Protein AF-0000000072155117 (afdb_homodimer)

Structure (mmCIF, N/CA/C/O backbone):
data_AF-0000000072155117-model_v1
#
loop_
_entity.id
_entity.type
_entity.pdbx_description
1 polymer 'UDP-glucuronosyltransferase 1-1'
#
loop_
_atom_site.group_PDB
_atom_site.id
_atom_site.type_symbol
_atom_site.label_atom_id
_atom_site.label_alt_id
_atom_site.label_comp_id
_atom_site.label_asym_id
_atom_site.label_entity_id
_atom_site.label_seq_id
_atom_site.pdbx_PDB_ins_code
_atom_site.Cartn_x
_atom_site.Cartn_y
_atom_site.Cartn_z
_atom_site.occupancy
_atom_site.B_iso_or_equiv
_atom_site.auth_seq_id
_atom_site.auth_comp_id
_atom_site.auth_asym_id
_atom_site.auth_atom_id
_atom_site.pdbx_PDB_model_num
ATOM 1 N N . GLU A 1 1 ? 2.938 -10.414 24.453 1 83.06 1 GLU A N 1
ATOM 2 C CA . GLU A 1 1 ? 1.614 -11.031 24.5 1 83.06 1 GLU A CA 1
ATOM 3 C C . GLU A 1 1 ? 1.554 -12.273 23.625 1 83.06 1 GLU A C 1
ATOM 5 O O . GLU A 1 1 ? 2.092 -12.281 22.516 1 83.06 1 GLU A O 1
ATOM 10 N N . LYS A 1 2 ? 1.127 -13.305 24.188 1 94.31 2 LYS A N 1
ATOM 11 C CA . LYS A 1 2 ? 0.98 -14.57 23.469 1 94.31 2 LYS A CA 1
ATOM 12 C C . LYS A 1 2 ? -0.444 -14.742 22.953 1 94.31 2 LYS A C 1
ATOM 14 O O . LYS A 1 2 ? -1.409 -14.562 23.688 1 94.31 2 LYS A O 1
ATOM 19 N N . PHE A 1 3 ? -0.538 -14.977 21.641 1 97.81 3 PHE A N 1
ATOM 20 C CA . PHE A 1 3 ? -1.847 -15.141 21.016 1 97.81 3 PHE A CA 1
ATOM 21 C C . PHE A 1 3 ? -2.061 -16.578 20.578 1 97.81 3 PHE A C 1
ATOM 23 O O . PHE A 1 3 ? -1.097 -17.328 20.375 1 97.81 3 PHE A O 1
ATOM 30 N N . ASP A 1 4 ? -3.311 -17 20.5 1 98.38 4 ASP A N 1
ATOM 31 C CA . ASP A 1 4 ? -3.725 -18.25 19.891 1 98.38 4 ASP A CA 1
ATOM 32 C C . ASP A 1 4 ? -4.238 -18.031 18.469 1 98.38 4 ASP A C 1
ATOM 34 O O . ASP A 1 4 ? -5.316 -17.469 18.266 1 98.38 4 ASP A O 1
ATOM 38 N N . PHE A 1 5 ? -3.479 -18.5 17.547 1 98.69 5 PHE A N 1
ATOM 39 C CA . PHE A 1 5 ? -3.857 -18.312 16.141 1 98.69 5 PHE A CA 1
ATOM 40 C C . PHE A 1 5 ? -4.461 -19.594 15.578 1 98.69 5 PHE A C 1
ATOM 42 O O . PHE A 1 5 ? -4.031 -20.703 15.93 1 98.69 5 PHE A O 1
ATOM 49 N N . LEU A 1 6 ? -5.418 -19.438 14.703 1 98.62 6 LEU A N 1
ATOM 50 C CA . LEU A 1 6 ? -6.047 -20.547 13.984 1 98.62 6 LEU A CA 1
ATOM 51 C C . LEU A 1 6 ? -5.836 -20.422 12.484 1 98.62 6 LEU A C 1
ATOM 53 O O . LEU A 1 6 ? -6.109 -19.359 11.906 1 98.62 6 LEU A O 1
ATOM 57 N N . ILE A 1 7 ? -5.324 -21.422 11.867 1 98.5 7 ILE A N 1
ATOM 58 C CA . ILE A 1 7 ? -5.188 -21.484 10.414 1 98.5 7 ILE A CA 1
ATOM 59 C C . ILE A 1 7 ? -6.188 -22.484 9.836 1 98.5 7 ILE A C 1
ATOM 61 O O . ILE A 1 7 ? -6.266 -23.625 10.289 1 98.5 7 ILE A O 1
ATOM 65 N N . VAL A 1 8 ? -6.961 -22.016 8.883 1 97.25 8 VAL A N 1
ATOM 66 C CA . VAL A 1 8 ? -7.984 -22.875 8.281 1 97.25 8 VAL A CA 1
ATOM 67 C C . VAL A 1 8 ? -7.781 -22.938 6.77 1 97.25 8 VAL A C 1
ATOM 69 O O . VAL A 1 8 ? -7.641 -21.906 6.109 1 97.25 8 VAL A O 1
ATOM 72 N N . GLY A 1 9 ? -7.758 -24.125 6.219 1 94.5 9 GLY A N 1
ATOM 73 C CA . GLY A 1 9 ? -7.668 -24.266 4.777 1 94.5 9 GLY A CA 1
ATOM 74 C C . GLY A 1 9 ? -7.84 -25.703 4.309 1 94.5 9 GLY A C 1
ATOM 75 O O . GLY A 1 9 ? -7.727 -26.625 5.102 1 94.5 9 GLY A O 1
ATOM 76 N N . VAL A 1 10 ? -8.172 -25.844 3.057 1 92.25 10 VAL A N 1
ATOM 77 C CA . VAL A 1 10 ? -8.242 -27.156 2.439 1 92.25 10 VAL A CA 1
ATOM 78 C C . VAL A 1 10 ? -6.836 -27.656 2.123 1 92.25 10 VAL A C 1
ATOM 80 O O . VAL A 1 10 ? -5.926 -26.859 1.891 1 92.25 10 VAL A O 1
ATOM 83 N N . PRO A 1 11 ? -6.633 -29 2.197 1 92.25 11 PRO A N 1
ATOM 84 C CA . PRO A 1 11 ? -5.281 -29.531 2.027 1 92.25 11 PRO A CA 1
ATOM 85 C C . PRO A 1 11 ? -4.816 -29.516 0.574 1 92.25 11 PRO A C 1
ATOM 87 O O . PRO A 1 11 ? -4.422 -30.562 0.036 1 92.25 11 PRO A O 1
ATOM 90 N N . LEU A 1 12 ? -4.883 -28.328 0.039 1 85.88 12 LEU A N 1
ATOM 91 C CA . LEU A 1 12 ? -4.352 -28.031 -1.286 1 85.88 12 LEU A CA 1
ATOM 92 C C . LEU A 1 12 ? -3.209 -27.031 -1.197 1 85.88 12 LEU A C 1
ATOM 94 O O . LEU A 1 12 ? -2.826 -26.609 -0.101 1 85.88 12 LEU A O 1
ATOM 98 N N . SER A 1 13 ? -2.637 -26.609 -2.297 1 82.19 13 SER A N 1
ATOM 99 C CA . SER A 1 13 ? -1.395 -25.844 -2.377 1 82.19 13 SER A CA 1
ATOM 100 C C . SER A 1 13 ? -1.511 -24.516 -1.636 1 82.19 13 SER A C 1
ATOM 102 O O . SER A 1 13 ? -0.559 -24.078 -0.987 1 82.19 13 SER A O 1
ATOM 104 N N . PRO A 1 14 ? -2.676 -23.906 -1.615 1 86.25 14 PRO A N 1
ATOM 105 C CA . PRO A 1 14 ? -2.75 -22.594 -0.945 1 86.25 14 PRO A CA 1
ATOM 106 C C . PRO A 1 14 ? -2.506 -22.688 0.559 1 86.25 14 PRO A C 1
ATOM 108 O O . PRO A 1 14 ? -2.121 -21.703 1.189 1 86.25 14 PRO A O 1
ATOM 111 N N . LEU A 1 15 ? -2.746 -23.859 1.092 1 91.88 15 LEU A N 1
ATOM 112 C CA . LEU A 1 15 ? -2.547 -24.062 2.523 1 91.88 15 LEU A CA 1
ATOM 113 C C . LEU A 1 15 ? -1.069 -23.953 2.887 1 91.88 15 LEU A C 1
ATOM 115 O O . LEU A 1 15 ? -0.726 -23.641 4.027 1 91.88 15 LEU A O 1
ATOM 119 N N . HIS A 1 16 ? -0.174 -24.219 1.925 1 89.94 16 HIS A N 1
ATOM 120 C CA . HIS A 1 16 ? 1.265 -24.203 2.16 1 89.94 16 HIS A CA 1
ATOM 121 C C . HIS A 1 16 ? 1.731 -22.859 2.705 1 89.94 16 HIS A C 1
ATOM 123 O O . HIS A 1 16 ? 2.471 -22.812 3.689 1 89.94 16 HIS A O 1
ATOM 129 N N . ASN A 1 17 ? 1.251 -21.828 2.104 1 92.38 17 ASN A N 1
ATOM 130 C CA . ASN A 1 17 ? 1.653 -20.484 2.494 1 92.38 17 ASN A CA 1
ATOM 131 C C . ASN A 1 17 ? 1.168 -20.141 3.898 1 92.38 17 ASN A C 1
ATOM 133 O O . ASN A 1 17 ? 1.906 -19.531 4.688 1 92.38 17 ASN A O 1
ATOM 137 N N . CYS A 1 18 ? -0.017 -20.547 4.176 1 95.94 18 CYS A N 1
ATOM 138 C CA . CYS A 1 18 ? -0.582 -20.266 5.492 1 95.94 18 CYS A CA 1
ATOM 139 C C . CYS A 1 18 ? 0.212 -20.969 6.586 1 95.94 18 CYS A C 1
ATOM 141 O O . CYS A 1 18 ? 0.451 -20.391 7.652 1 95.94 18 CYS A O 1
ATOM 143 N N . ILE A 1 19 ? 0.583 -22.188 6.297 1 95.44 19 ILE A N 1
ATOM 144 C CA . ILE A 1 19 ? 1.344 -22.969 7.266 1 95.44 19 ILE A CA 1
ATOM 145 C C . ILE A 1 19 ? 2.705 -22.312 7.5 1 95.44 19 ILE A C 1
ATOM 147 O O . ILE A 1 19 ? 3.164 -22.219 8.641 1 95.44 19 ILE A O 1
ATOM 151 N N . SER A 1 20 ? 3.322 -21.859 6.426 1 93.38 20 SER A N 1
ATOM 152 C CA . SER A 1 20 ? 4.609 -21.188 6.551 1 93.38 20 SER A CA 1
ATOM 153 C C . SER A 1 20 ? 4.496 -19.938 7.422 1 93.38 20 SER A C 1
ATOM 155 O O . SER A 1 20 ? 5.375 -19.672 8.242 1 93.38 20 SER A O 1
ATOM 157 N N . ILE A 1 21 ? 3.467 -19.188 7.277 1 96.31 21 ILE A N 1
ATOM 158 C CA . ILE A 1 21 ? 3.209 -18.016 8.117 1 96.31 21 ILE A CA 1
ATOM 159 C C . ILE A 1 21 ? 2.986 -18.453 9.562 1 96.31 21 ILE A C 1
ATOM 161 O O . ILE A 1 21 ? 3.504 -17.844 10.492 1 96.31 21 ILE A O 1
ATOM 165 N N . GLY A 1 22 ? 2.246 -19.578 9.703 1 97.5 22 GLY A N 1
ATOM 166 C CA . GLY A 1 22 ? 2.025 -20.125 11.031 1 97.5 22 GLY A CA 1
ATOM 167 C C . GLY A 1 22 ? 3.311 -20.516 11.742 1 97.5 22 GLY A C 1
ATOM 168 O O . GLY A 1 22 ? 3.438 -20.328 12.953 1 97.5 22 GLY A O 1
ATOM 169 N N . GLN A 1 23 ? 4.191 -21.094 10.969 1 95.88 23 GLN A N 1
ATOM 170 C CA . GLN A 1 23 ? 5.477 -21.453 11.562 1 95.88 23 GLN A CA 1
ATOM 171 C C . GLN A 1 23 ? 6.188 -20.234 12.133 1 95.88 23 GLN A C 1
ATOM 173 O O . GLN A 1 23 ? 6.762 -20.297 13.219 1 95.88 23 GLN A O 1
ATOM 178 N N . GLU A 1 24 ? 6.207 -19.125 11.352 1 96.12 24 GLU A N 1
ATOM 179 C CA . GLU A 1 24 ? 6.828 -17.891 11.836 1 96.12 24 GLU A CA 1
ATOM 180 C C . GLU A 1 24 ? 6.191 -17.438 13.141 1 96.12 24 GLU A C 1
ATOM 182 O O . GLU A 1 24 ? 6.895 -17.031 14.07 1 96.12 24 GLU A O 1
ATOM 187 N N . LEU A 1 25 ? 4.871 -17.484 13.234 1 97.94 25 LEU A N 1
ATOM 188 C CA . LEU A 1 25 ? 4.16 -17.109 14.453 1 97.94 25 LEU A CA 1
ATOM 189 C C . LEU A 1 25 ? 4.539 -18.016 15.609 1 97.94 25 LEU A C 1
ATOM 191 O O . LEU A 1 25 ? 4.75 -17.562 16.734 1 97.94 25 LEU A O 1
ATOM 195 N N . CYS A 1 26 ? 4.613 -19.312 15.297 1 98.06 26 CYS A N 1
ATOM 196 C CA . CYS A 1 26 ? 5.008 -20.312 16.297 1 98.06 26 CYS A CA 1
ATOM 197 C C . CYS A 1 26 ? 6.406 -20.016 16.828 1 98.06 26 CYS A C 1
ATOM 199 O O . CYS A 1 26 ? 6.633 -20.047 18.031 1 98.06 26 CYS A O 1
ATOM 201 N N . LEU A 1 27 ? 7.312 -19.703 15.969 1 97.06 27 LEU A N 1
ATOM 202 C CA . LEU A 1 27 ? 8.695 -19.406 16.344 1 97.06 27 LEU A CA 1
ATOM 203 C C . LEU A 1 27 ? 8.766 -18.172 17.219 1 97.06 27 LEU A C 1
ATOM 205 O O . LEU A 1 27 ? 9.68 -18.031 18.031 1 97.06 27 LEU A O 1
ATOM 209 N N . ARG A 1 28 ? 7.832 -17.328 17.094 1 97.44 28 ARG A N 1
ATOM 210 C CA . ARG A 1 28 ? 7.773 -16.109 17.891 1 97.44 28 ARG A CA 1
ATOM 211 C C . ARG A 1 28 ? 7.109 -16.359 19.234 1 97.44 28 ARG A C 1
ATOM 213 O O . ARG A 1 28 ? 6.934 -15.438 20.031 1 97.44 28 ARG A O 1
ATOM 220 N N . GLY A 1 29 ? 6.609 -17.547 19.422 1 97.81 29 GLY A N 1
ATOM 221 C CA . GLY A 1 29 ? 6.125 -17.922 20.75 1 97.81 29 GLY A CA 1
ATOM 222 C C . GLY A 1 29 ? 4.613 -18.016 20.812 1 97.81 29 GLY A C 1
ATOM 223 O O . GLY A 1 29 ? 4.059 -18.281 21.891 1 97.81 29 GLY A O 1
ATOM 224 N N . HIS A 1 30 ? 3.922 -17.891 19.719 1 98.44 30 HIS A N 1
ATOM 225 C CA . HIS A 1 30 ? 2.467 -17.969 19.703 1 98.44 30 HIS A CA 1
ATOM 226 C C . HIS A 1 30 ? 2 -19.422 19.578 1 98.44 30 HIS A C 1
ATOM 228 O O . HIS A 1 30 ? 2.773 -20.297 19.188 1 98.44 30 HIS A O 1
ATOM 234 N N . ASN A 1 31 ? 0.77 -19.641 20.031 1 98.12 31 ASN A N 1
ATOM 235 C CA . ASN A 1 31 ? 0.124 -20.922 19.781 1 98.12 31 ASN A CA 1
ATOM 236 C C . ASN A 1 31 ? -0.588 -20.953 18.438 1 98.12 31 ASN A C 1
ATOM 238 O O . ASN A 1 31 ? -1.383 -20.062 18.125 1 98.12 31 ASN A O 1
ATOM 242 N N . VAL A 1 32 ? -0.255 -21.922 17.641 1 98.62 32 VAL A N 1
ATOM 243 C CA . VAL A 1 32 ? -0.837 -21.984 16.297 1 98.62 32 VAL A CA 1
ATOM 244 C C . VAL A 1 32 ? -1.493 -23.344 16.078 1 98.62 32 VAL A C 1
ATOM 246 O O . VAL A 1 32 ? -0.862 -24.375 16.281 1 98.62 32 VAL A O 1
ATOM 249 N N . THR A 1 33 ? -2.754 -23.344 15.711 1 98.75 33 THR A N 1
ATOM 250 C CA . THR A 1 33 ? -3.492 -24.562 15.375 1 98.75 33 THR A CA 1
ATOM 251 C C . THR A 1 33 ? -3.971 -24.516 13.93 1 98.75 33 THR A C 1
ATOM 253 O O . THR A 1 33 ? -4.535 -23.516 13.477 1 98.75 33 THR A O 1
ATOM 256 N N . VAL A 1 34 ? -3.75 -25.641 13.203 1 98.62 34 VAL A N 1
ATOM 257 C CA . VAL A 1 34 ? -4.176 -25.734 11.812 1 98.62 34 VAL A CA 1
ATOM 258 C C . VAL A 1 34 ? -5.375 -26.672 11.703 1 98.62 34 VAL A C 1
ATOM 260 O O . VAL A 1 34 ? -5.359 -27.781 12.266 1 98.62 34 VAL A O 1
ATOM 263 N N . LEU A 1 35 ? -6.414 -26.219 11.07 1 97.94 35 LEU A N 1
ATOM 264 C CA . LEU A 1 35 ? -7.562 -27.047 10.727 1 97.94 35 LEU A CA 1
ATOM 265 C C . LEU A 1 35 ? -7.555 -27.406 9.242 1 97.94 35 LEU A C 1
ATOM 267 O O . LEU A 1 35 ? -7.523 -26.5 8.391 1 97.94 35 LEU A O 1
ATOM 271 N N . SER A 1 36 ? -7.57 -28.578 8.953 1 97.19 36 SER A N 1
ATOM 272 C CA . SER A 1 36 ? -7.656 -29.094 7.59 1 97.19 36 SER A CA 1
ATOM 273 C C . SER A 1 36 ? -8.211 -30.516 7.574 1 97.19 36 SER A C 1
ATOM 275 O O . SER A 1 36 ? -8.945 -30.906 8.477 1 97.19 36 SER A O 1
ATOM 277 N N . PHE A 1 37 ? -8.062 -31.219 6.484 1 95.94 37 PHE A N 1
ATOM 278 C CA . PHE A 1 37 ? -8.727 -32.5 6.352 1 95.94 37 PHE A CA 1
ATOM 279 C C . PHE A 1 37 ? -7.707 -33.656 6.367 1 95.94 37 PHE A C 1
ATOM 281 O O . PHE A 1 37 ? -6.66 -33.562 5.723 1 95.94 37 PHE A O 1
ATOM 288 N N . ALA A 1 38 ? -8.062 -34.688 7.129 1 96.06 38 ALA A N 1
ATOM 289 C CA . ALA A 1 38 ? -7.465 -36 7.062 1 96.06 38 ALA A CA 1
ATOM 290 C C . ALA A 1 38 ? -5.965 -35.938 7.32 1 96.06 38 ALA A C 1
ATOM 292 O O . ALA A 1 38 ? -5.465 -34.969 7.91 1 96.06 38 ALA A O 1
ATOM 293 N N . GLU A 1 39 ? -5.27 -37.031 6.969 1 95.75 39 GLU A N 1
ATOM 294 C CA . GLU A 1 39 ? -3.83 -37.156 7.172 1 95.75 39 GLU A CA 1
ATOM 295 C C . GLU A 1 39 ? -3.051 -36.281 6.191 1 95.75 39 GLU A C 1
ATOM 297 O O . GLU A 1 39 ? -1.944 -35.844 6.5 1 95.75 39 GLU A O 1
ATOM 302 N N . ARG A 1 40 ? -3.652 -35.969 5.148 1 93.94 40 ARG A N 1
ATOM 303 C CA . ARG A 1 40 ? -3.01 -35.125 4.16 1 93.94 40 ARG A CA 1
ATOM 304 C C . ARG A 1 40 ? -2.697 -33.75 4.75 1 93.94 40 ARG A C 1
ATOM 306 O O . ARG A 1 40 ? -1.607 -33.219 4.547 1 93.94 40 ARG A O 1
ATOM 313 N N . GLY A 1 41 ? -3.676 -33.219 5.461 1 95.62 41 GLY A N 1
ATOM 314 C CA . GLY A 1 41 ? -3.438 -31.953 6.129 1 95.62 41 GLY A CA 1
ATOM 315 C C . GLY A 1 41 ? -2.307 -32 7.137 1 95.62 41 GLY A C 1
ATOM 316 O O . GLY A 1 41 ? -1.457 -31.125 7.18 1 95.62 41 GLY A O 1
ATOM 317 N N . ARG A 1 42 ? -2.277 -33.062 7.852 1 96.94 42 ARG A N 1
ATOM 318 C CA . ARG A 1 42 ? -1.241 -33.25 8.859 1 96.94 42 ARG A CA 1
ATOM 319 C C . ARG A 1 42 ? 0.14 -33.312 8.219 1 96.94 42 ARG A C 1
ATOM 321 O O . ARG A 1 42 ? 1.095 -32.719 8.711 1 96.94 42 ARG A O 1
ATOM 328 N N . GLN A 1 43 ? 0.204 -34 7.207 1 93.88 43 GLN A N 1
ATOM 329 C CA . GLN A 1 43 ? 1.471 -34.188 6.5 1 93.88 43 GLN A CA 1
ATOM 330 C C . GLN A 1 43 ? 1.972 -32.844 5.953 1 93.88 43 GLN A C 1
ATOM 332 O O . GLN A 1 43 ? 3.17 -32.562 6.008 1 93.88 43 GLN A O 1
ATOM 337 N N . LYS A 1 44 ? 1.103 -32.094 5.445 1 92.31 44 LYS A N 1
ATOM 338 C CA . LYS A 1 44 ? 1.48 -30.781 4.918 1 92.31 44 LYS A CA 1
ATOM 339 C C . LYS A 1 44 ? 1.984 -29.859 6.031 1 92.31 44 LYS A C 1
ATOM 341 O O . LYS A 1 44 ? 2.949 -29.125 5.84 1 92.31 44 LYS A O 1
ATOM 346 N N . VAL A 1 45 ? 1.323 -29.922 7.16 1 96 45 VAL A N 1
ATOM 347 C CA . VAL A 1 45 ? 1.758 -29.109 8.297 1 96 45 VAL A CA 1
ATOM 348 C C . VAL A 1 45 ? 3.182 -29.5 8.688 1 96 45 VAL A C 1
ATOM 350 O O . VAL A 1 45 ? 4.035 -28.625 8.891 1 96 45 VAL A O 1
ATOM 353 N N . ALA A 1 46 ? 3.432 -30.781 8.719 1 93.44 46 ALA A N 1
ATOM 354 C CA . ALA A 1 46 ? 4.766 -31.25 9.078 1 93.44 46 ALA A CA 1
ATOM 355 C C . ALA A 1 46 ? 5.793 -30.828 8.031 1 93.44 46 ALA A C 1
ATOM 357 O O . ALA A 1 46 ? 6.922 -30.469 8.375 1 93.44 46 ALA A O 1
ATOM 358 N N . LYS A 1 47 ? 5.387 -30.812 6.844 1 85.88 47 LYS A N 1
ATOM 359 C CA . LYS A 1 47 ? 6.293 -30.531 5.734 1 85.88 47 LYS A CA 1
ATOM 360 C C . LYS A 1 47 ? 6.629 -29.047 5.668 1 85.88 47 LYS A C 1
ATOM 362 O O . LYS A 1 47 ? 7.781 -28.672 5.426 1 85.88 47 LYS A O 1
ATOM 367 N N . TYR A 1 48 ? 5.691 -28.203 5.852 1 88.81 48 TYR A N 1
ATOM 368 C CA . TYR A 1 48 ? 5.879 -26.781 5.586 1 88.81 48 TYR A CA 1
ATOM 369 C C . TYR A 1 48 ? 6.141 -26.016 6.875 1 88.81 48 TYR A C 1
ATOM 371 O O . TYR A 1 48 ? 6.402 -24.812 6.844 1 88.81 48 TYR A O 1
ATOM 379 N N . ALA A 1 49 ? 6.07 -26.672 8.008 1 92.25 49 ALA A N 1
ATOM 380 C CA . ALA A 1 49 ? 6.477 -26.078 9.281 1 92.25 49 ALA A CA 1
ATOM 381 C C . ALA A 1 49 ? 7.406 -27.016 10.047 1 92.25 49 ALA A C 1
ATOM 383 O O . ALA A 1 49 ? 7.113 -27.406 11.18 1 92.25 49 ALA A O 1
ATOM 384 N N . PRO A 1 50 ? 8.547 -27.266 9.492 1 88.75 50 PRO A N 1
ATOM 385 C CA . PRO A 1 50 ? 9.453 -28.234 10.117 1 88.75 50 PRO A CA 1
ATOM 386 C C . PRO A 1 50 ? 10.164 -27.656 11.336 1 88.75 50 PRO A C 1
ATOM 388 O O . PRO A 1 50 ? 10.68 -28.422 12.164 1 88.75 50 PRO A O 1
ATOM 391 N N . LYS A 1 51 ? 10.227 -26.391 11.5 1 91.69 51 LYS A N 1
ATOM 392 C CA . LYS A 1 51 ? 11.062 -25.766 12.531 1 91.69 51 LYS A CA 1
ATOM 393 C C . LYS A 1 51 ? 10.281 -25.562 13.82 1 91.69 51 LYS A C 1
ATOM 395 O O . LYS A 1 51 ? 10.867 -25.281 14.867 1 91.69 51 LYS A O 1
ATOM 400 N N . CYS A 1 52 ? 9.008 -25.594 13.695 1 95 52 CYS A N 1
ATOM 401 C CA . CYS A 1 52 ? 8.141 -25.406 14.852 1 95 52 CYS A CA 1
ATOM 402 C C . CYS A 1 52 ? 6.883 -26.266 14.727 1 95 52 CYS A C 1
ATOM 404 O O . CYS A 1 52 ? 6.129 -26.125 13.766 1 95 52 CYS A O 1
ATOM 406 N N . LYS A 1 53 ? 6.664 -27.109 15.633 1 96 53 LYS A N 1
ATOM 407 C CA . LYS A 1 53 ? 5.52 -28.016 15.578 1 96 53 LYS A CA 1
ATOM 408 C C . LYS A 1 53 ? 4.211 -27.266 15.82 1 96 53 LYS A C 1
ATOM 410 O O . LYS A 1 53 ? 3.969 -26.766 16.922 1 96 53 LYS A O 1
ATOM 415 N N . LEU A 1 54 ? 3.367 -27.234 14.836 1 98 54 LEU A N 1
ATOM 416 C CA . LEU A 1 54 ? 2.049 -26.625 14.961 1 98 54 LEU A CA 1
ATOM 417 C C . LEU A 1 54 ? 1.017 -27.656 15.422 1 98 54 LEU A C 1
ATOM 419 O O . LEU A 1 54 ? 1.148 -28.844 15.133 1 98 54 LEU A O 1
ATOM 423 N N . ASN A 1 55 ? 0.051 -27.172 16.188 1 98.19 55 ASN A N 1
ATOM 424 C CA . ASN A 1 55 ? -1.086 -28.047 16.469 1 98.19 55 ASN A CA 1
ATOM 425 C C . ASN A 1 55 ? -1.915 -28.312 15.227 1 98.19 55 ASN A C 1
ATOM 427 O O . ASN A 1 55 ? -2.01 -27.469 14.336 1 98.19 55 ASN A O 1
ATOM 431 N N . TYR A 1 56 ? -2.469 -29.562 15.18 1 98.38 56 TYR A N 1
ATOM 432 C CA . TYR A 1 56 ? -3.287 -29.938 14.031 1 98.38 56 TYR A CA 1
ATOM 433 C C . TYR A 1 56 ? -4.57 -30.625 14.477 1 98.38 56 TYR A C 1
ATOM 435 O O . TYR A 1 56 ? -4.539 -31.516 15.336 1 98.38 56 TYR A O 1
ATOM 443 N N . ILE A 1 57 ? -5.676 -30.219 13.961 1 98.06 57 ILE A N 1
ATOM 444 C CA . ILE A 1 57 ? -6.965 -30.859 14.172 1 98.06 57 ILE A CA 1
ATOM 445 C C . ILE A 1 57 ? -7.586 -31.234 12.82 1 98.06 57 ILE A C 1
ATOM 447 O O . ILE A 1 57 ? -7.805 -30.375 11.977 1 98.06 57 ILE A O 1
ATOM 451 N N . SER A 1 58 ? -7.863 -32.469 12.641 1 97.56 58 SER A N 1
ATOM 452 C CA . SER A 1 58 ? -8.492 -32.938 11.414 1 97.56 58 SER A CA 1
ATOM 453 C C . SER A 1 58 ? -9.992 -32.656 11.422 1 97.56 58 SER A C 1
ATOM 455 O O . SER A 1 58 ? -10.664 -32.875 12.43 1 97.56 58 SER A O 1
ATOM 457 N N . LEU A 1 59 ? -10.477 -32.219 10.344 1 95.94 59 LEU A N 1
ATOM 458 C CA . LEU A 1 59 ? -11.906 -31.953 10.203 1 95.94 59 LEU A CA 1
ATOM 459 C C . LEU A 1 59 ? -12.641 -33.188 9.664 1 95.94 59 LEU A C 1
ATOM 461 O O . LEU A 1 59 ? -13.844 -33.094 9.391 1 95.94 59 LEU A O 1
ATOM 465 N N . GLY A 1 60 ? -11.938 -34.219 9.484 1 94.31 60 GLY A N 1
ATOM 466 C CA . GLY A 1 60 ? -12.531 -35.438 8.969 1 94.31 60 GLY A CA 1
ATOM 467 C C . GLY A 1 60 ? -11.805 -36 7.754 1 94.31 60 GLY A C 1
ATOM 468 O O . GLY A 1 60 ? -10.672 -35.594 7.465 1 94.31 60 GLY A O 1
ATOM 469 N N . GLU A 1 61 ? -12.492 -36.906 7.043 1 93.75 61 GLU A N 1
ATOM 470 C CA . GLU A 1 61 ? -11.922 -37.5 5.848 1 93.75 61 GLU A CA 1
ATOM 471 C C . GLU A 1 61 ? -11.883 -36.531 4.684 1 93.75 61 GLU A C 1
ATOM 473 O O . GLU A 1 61 ? -12.562 -35.5 4.711 1 93.75 61 GLU A O 1
ATOM 478 N N . LEU A 1 62 ? -11.102 -36.875 3.715 1 93.5 62 LEU A N 1
ATOM 479 C CA . LEU A 1 62 ? -11.062 -36.062 2.512 1 93.5 62 LEU A CA 1
ATOM 480 C C . LEU A 1 62 ? -12.414 -36.062 1.809 1 93.5 62 LEU A C 1
ATOM 482 O O . LEU A 1 62 ? -12.961 -37.125 1.508 1 93.5 62 LEU A O 1
ATOM 486 N N . PRO A 1 63 ? -12.906 -34.938 1.619 1 89.81 63 PRO A N 1
ATOM 487 C CA . PRO A 1 63 ? -14.188 -34.906 0.905 1 89.81 63 PRO A CA 1
ATOM 488 C C . PRO A 1 63 ? -14.094 -35.5 -0.495 1 89.81 63 PRO A C 1
ATOM 490 O O . PRO A 1 63 ? -15.094 -36 -1.018 1 89.81 63 PRO A O 1
ATOM 493 N N . VAL A 1 64 ? -12.977 -35.312 -1.08 1 88.81 64 VAL A N 1
ATOM 494 C CA . VAL A 1 64 ? -12.703 -35.906 -2.383 1 88.81 64 VAL A CA 1
ATOM 495 C C . VAL A 1 64 ? -11.461 -36.781 -2.293 1 88.81 64 VAL A C 1
ATOM 497 O O . VAL A 1 64 ? -10.375 -36.312 -1.935 1 88.81 64 VAL A O 1
ATOM 500 N N . SER A 1 65 ? -11.648 -38 -2.66 1 87.12 65 SER A N 1
ATOM 501 C CA . SER A 1 65 ? -10.523 -38.938 -2.576 1 87.12 65 SER A CA 1
ATOM 502 C C . SER A 1 65 ? -9.438 -38.562 -3.586 1 87.12 65 SER A C 1
ATOM 504 O O . SER A 1 65 ? -9.695 -37.875 -4.57 1 87.12 65 SER A O 1
ATOM 506 N N . ASP A 1 66 ? -8.25 -39.062 -3.334 1 83.19 66 ASP A N 1
ATOM 507 C CA . ASP A 1 66 ? -7.125 -38.812 -4.234 1 83.19 66 ASP A CA 1
ATOM 508 C C . ASP A 1 66 ? -7.426 -39.344 -5.641 1 83.19 66 ASP A C 1
ATOM 510 O O . ASP A 1 66 ? -7.152 -38.656 -6.629 1 83.19 66 ASP A O 1
ATOM 514 N N . ASP A 1 67 ? -8.008 -40.5 -5.664 1 82.94 67 ASP A N 1
ATOM 515 C CA . ASP A 1 67 ? -8.344 -41.094 -6.953 1 82.94 67 ASP A CA 1
ATOM 516 C C . ASP A 1 67 ? -9.375 -40.281 -7.703 1 82.94 67 ASP A C 1
ATOM 518 O O . ASP A 1 67 ? -9.242 -40.062 -8.906 1 82.94 67 ASP A O 1
ATOM 522 N N . LYS A 1 68 ? -10.344 -39.906 -6.988 1 85.69 68 LYS A N 1
ATOM 523 C CA . LYS A 1 68 ? -11.383 -39.094 -7.613 1 85.69 68 LYS A CA 1
ATOM 524 C C . LYS A 1 68 ? -10.836 -37.719 -8.055 1 85.69 68 LYS A C 1
ATOM 526 O O . LYS A 1 68 ? -11.219 -37.219 -9.102 1 85.69 68 LYS A O 1
ATOM 531 N N . GLU A 1 69 ? -10.008 -37.156 -7.199 1 83.25 69 GLU A N 1
ATOM 532 C CA . GLU A 1 69 ? -9.367 -35.906 -7.574 1 83.25 69 GLU A CA 1
ATOM 533 C C . GLU A 1 69 ? -8.594 -36.031 -8.875 1 83.25 69 GLU A C 1
ATOM 535 O O . GLU A 1 69 ? -8.672 -35.156 -9.75 1 83.25 69 GLU A O 1
ATOM 540 N N . ASP A 1 70 ? -7.93 -37.094 -8.992 1 78 70 ASP A N 1
ATOM 541 C CA . ASP A 1 70 ? -7.164 -37.375 -10.203 1 78 70 ASP A CA 1
ATOM 542 C C . ASP A 1 70 ? -8.086 -37.5 -11.414 1 78 70 ASP A C 1
ATOM 544 O O . ASP A 1 70 ? -7.766 -37 -12.5 1 78 70 ASP A O 1
ATOM 548 N N . GLU A 1 71 ? -9.172 -38.156 -11.203 1 81.31 71 GLU A N 1
ATOM 549 C CA . GLU A 1 71 ? -10.148 -38.344 -12.273 1 81.31 71 GLU A CA 1
ATOM 550 C C . GLU A 1 71 ? -10.742 -37 -12.695 1 81.31 71 GLU A C 1
ATOM 552 O O . GLU A 1 71 ? -10.906 -36.719 -13.891 1 81.31 71 GLU A O 1
ATOM 557 N N . LEU A 1 72 ? -11.008 -36.25 -11.719 1 80.31 72 LEU A N 1
ATOM 558 C CA . LEU A 1 72 ? -11.617 -34.938 -11.984 1 80.31 72 LEU A CA 1
ATOM 559 C C . LEU A 1 72 ? -10.656 -34.031 -12.742 1 80.31 72 LEU A C 1
ATOM 561 O O . LEU A 1 72 ? -11.055 -33.344 -13.68 1 80.31 72 LEU A O 1
ATOM 565 N N . VAL A 1 73 ? -9.43 -34.094 -12.391 1 75.56 73 VAL A N 1
ATOM 566 C CA . VAL A 1 73 ? -8.43 -33.25 -13.047 1 75.56 73 VAL A CA 1
ATOM 567 C C . VAL A 1 73 ? -8.258 -33.719 -14.492 1 75.56 73 VAL A C 1
ATOM 569 O O . VAL A 1 73 ? -8.164 -32.875 -15.406 1 75.56 73 VAL A O 1
ATOM 572 N N . ARG A 1 74 ? -8.305 -34.969 -14.711 1 75.31 74 ARG A N 1
ATOM 573 C CA . ARG A 1 74 ? -8.195 -35.531 -16.062 1 75.31 74 ARG A CA 1
ATOM 574 C C . ARG A 1 74 ? -9.367 -35.062 -16.922 1 75.31 74 ARG A C 1
ATOM 576 O O . ARG A 1 74 ? -9.188 -34.719 -18.094 1 75.31 74 ARG A O 1
ATOM 583 N N . HIS A 1 75 ? -10.445 -35.125 -16.297 1 77.56 75 HIS A N 1
ATOM 584 C CA . HIS A 1 75 ? -11.648 -34.719 -17.031 1 77.56 75 HIS A CA 1
ATOM 585 C C . HIS A 1 75 ? -11.617 -33.219 -17.359 1 77.56 75 HIS A C 1
ATOM 587 O O . HIS A 1 75 ? -12.016 -32.812 -18.453 1 77.56 75 HIS A O 1
ATOM 593 N N . MET A 1 76 ? -11.148 -32.469 -16.453 1 74.25 76 MET A N 1
ATOM 594 C CA . MET A 1 76 ? -11.078 -31 -16.625 1 74.25 76 MET A CA 1
ATOM 595 C C . MET A 1 76 ? -10.164 -30.641 -17.781 1 74.25 76 MET A C 1
ATOM 597 O O . MET A 1 76 ? -10.469 -29.734 -18.562 1 74.25 76 MET A O 1
ATOM 601 N N . LEU A 1 77 ? -9.148 -31.422 -18 1 71.19 77 LEU A N 1
ATOM 602 C CA . LEU A 1 77 ? -8.117 -31.109 -18.984 1 71.19 77 LEU A CA 1
ATOM 603 C C . LEU A 1 77 ? -8.547 -31.531 -20.375 1 71.19 77 LEU A C 1
ATOM 605 O O . LEU A 1 77 ? -7.855 -31.25 -21.359 1 71.19 77 LEU A O 1
ATOM 609 N N . THR A 1 78 ? -9.766 -32.156 -20.406 1 70.75 78 THR A N 1
ATOM 610 C CA . THR A 1 78 ? -10.281 -32.531 -21.719 1 70.75 78 THR A CA 1
ATOM 611 C C . THR A 1 78 ? -10.938 -31.344 -22.406 1 70.75 78 THR A C 1
ATOM 613 O O . THR A 1 78 ? -11.156 -31.359 -23.609 1 70.75 78 THR A O 1
ATOM 616 N N . SER A 1 79 ? -11.281 -30.359 -21.594 1 70 79 SER A N 1
ATOM 617 C CA . SER A 1 79 ? -11.891 -29.141 -22.141 1 70 79 SER A CA 1
ATOM 618 C C . SER A 1 79 ? -10.852 -28.031 -22.312 1 70 79 SER A C 1
ATOM 620 O O . SER A 1 79 ? -9.922 -27.922 -21.516 1 70 79 SER A O 1
ATOM 622 N N . ASN A 1 80 ? -11.07 -27.266 -23.438 1 66.06 80 ASN A N 1
ATOM 623 C CA . ASN A 1 80 ? -10.18 -26.125 -23.641 1 66.06 80 ASN A CA 1
ATOM 624 C C . ASN A 1 80 ? -10.812 -24.828 -23.188 1 66.06 80 ASN A C 1
ATOM 626 O O . ASN A 1 80 ? -10.211 -23.75 -23.312 1 66.06 80 ASN A O 1
ATOM 630 N N . SER A 1 81 ? -11.977 -24.938 -22.719 1 71.44 81 SER A N 1
ATOM 631 C CA . SER A 1 81 ? -12.648 -23.734 -22.25 1 71.44 81 SER A CA 1
ATOM 632 C C . SER A 1 81 ? -12.359 -23.5 -20.766 1 71.44 81 SER A C 1
ATOM 634 O O . SER A 1 81 ? -12.758 -24.297 -19.922 1 71.44 81 SER A O 1
ATOM 636 N N . THR A 1 82 ? -11.758 -22.406 -20.5 1 71.19 82 THR A N 1
ATOM 637 C CA . THR A 1 82 ? -11.391 -22.047 -19.125 1 71.19 82 THR A CA 1
ATOM 638 C C . THR A 1 82 ? -12.641 -21.891 -18.266 1 71.19 82 THR A C 1
ATOM 640 O O . THR A 1 82 ? -12.656 -22.328 -17.109 1 71.19 82 THR A O 1
ATOM 643 N N . LEU A 1 83 ? -13.656 -21.375 -18.859 1 71.88 83 LEU A N 1
ATOM 644 C CA . LEU A 1 83 ? -14.883 -21.141 -18.094 1 71.88 83 LEU A CA 1
ATOM 645 C C . LEU A 1 83 ? -15.523 -22.469 -17.688 1 71.88 83 LEU A C 1
ATOM 647 O O . LEU A 1 83 ? -15.984 -22.609 -16.562 1 71.88 83 LEU A O 1
ATOM 651 N N . LEU A 1 84 ? -15.484 -23.375 -18.594 1 75 84 LEU A N 1
ATOM 652 C CA . LEU A 1 84 ? -16.047 -24.688 -18.312 1 75 84 LEU A CA 1
ATOM 653 C C . LEU A 1 84 ? -15.18 -25.438 -17.312 1 75 84 LEU A C 1
ATOM 655 O O . LEU A 1 84 ? -15.703 -26.125 -16.422 1 75 84 LEU A O 1
ATOM 659 N N . GLN A 1 85 ? -13.93 -25.25 -17.438 1 76.19 85 GLN A N 1
ATOM 660 C CA . GLN A 1 85 ? -13 -25.891 -16.516 1 76.19 85 GLN A CA 1
ATOM 661 C C . GLN A 1 85 ? -13.203 -25.359 -15.094 1 76.19 85 GLN A C 1
ATOM 663 O O . GLN A 1 85 ? -13.273 -26.156 -14.141 1 76.19 85 GLN A O 1
ATOM 668 N N . ILE A 1 86 ? -13.344 -24.141 -14.992 1 74.19 86 ILE A N 1
ATOM 669 C CA . ILE A 1 86 ? -13.508 -23.516 -13.688 1 74.19 86 ILE A CA 1
ATOM 670 C C . ILE A 1 86 ? -14.828 -23.953 -13.062 1 74.19 86 ILE A C 1
ATOM 672 O O . ILE A 1 86 ? -14.875 -24.312 -11.883 1 74.19 86 ILE A O 1
ATOM 676 N N . SER A 1 87 ? -15.875 -23.906 -13.875 1 75.31 87 SER A N 1
ATOM 677 C CA . SER A 1 87 ? -17.188 -24.328 -13.391 1 75.31 87 SER A CA 1
ATOM 678 C C . SER A 1 87 ? -17.156 -25.797 -12.945 1 75.31 87 SER A C 1
ATOM 680 O O . SER A 1 87 ? -17.734 -26.141 -11.906 1 75.31 87 SER A O 1
ATOM 682 N N . PHE A 1 88 ? -16.5 -26.594 -13.727 1 77.94 88 PHE A N 1
ATOM 683 C CA . PHE A 1 88 ? -16.406 -28.016 -13.422 1 77.94 88 PHE A CA 1
ATOM 684 C C . PHE A 1 88 ? -15.625 -28.234 -12.125 1 77.94 88 PHE A C 1
ATOM 686 O O . PHE A 1 88 ? -16.062 -29 -11.258 1 77.94 88 PHE A O 1
ATOM 693 N N . MET A 1 89 ? -14.523 -27.594 -11.977 1 77 89 MET A N 1
ATOM 694 C CA . MET A 1 89 ? -13.703 -27.703 -10.766 1 77 89 MET A CA 1
ATOM 695 C C . MET A 1 89 ? -14.453 -27.188 -9.547 1 77 89 MET A C 1
ATOM 697 O O . MET A 1 89 ? -14.414 -27.797 -8.477 1 77 89 MET A O 1
ATOM 701 N N . ALA A 1 90 ? -15.055 -26.047 -9.734 1 76.25 90 ALA A N 1
ATOM 702 C CA . ALA A 1 90 ? -15.812 -25.438 -8.641 1 76.25 90 ALA A CA 1
ATOM 703 C C . ALA A 1 90 ? -16.906 -26.391 -8.148 1 76.25 90 ALA A C 1
ATOM 705 O O . ALA A 1 90 ? -17.047 -26.594 -6.938 1 76.25 90 ALA A O 1
ATOM 706 N N . GLN A 1 91 ? -17.531 -27 -9.055 1 78.19 91 GLN A N 1
ATOM 707 C CA . GLN A 1 91 ? -18.688 -27.844 -8.727 1 78.19 91 GLN A CA 1
ATOM 708 C C . GLN A 1 91 ? -18.234 -29.188 -8.164 1 78.19 91 GLN A C 1
ATOM 710 O O . GLN A 1 91 ? -18.828 -29.688 -7.203 1 78.19 91 GLN A O 1
ATOM 715 N N . ASN A 1 92 ? -17.188 -29.688 -8.727 1 81.69 92 ASN A N 1
ATOM 716 C CA . ASN A 1 92 ? -16.906 -31.094 -8.43 1 81.69 92 ASN A CA 1
ATOM 717 C C . ASN A 1 92 ? -15.758 -31.234 -7.426 1 81.69 92 ASN A C 1
ATOM 719 O O . ASN A 1 92 ? -15.617 -32.281 -6.785 1 81.69 92 ASN A O 1
ATOM 723 N N . LEU A 1 93 ? -15 -30.312 -7.293 1 79.12 93 LEU A N 1
ATOM 724 C CA . LEU A 1 93 ? -13.859 -30.406 -6.387 1 79.12 93 LEU A CA 1
ATOM 725 C C . LEU A 1 93 ? -14.008 -29.422 -5.23 1 79.12 93 LEU A C 1
ATOM 727 O O . LEU A 1 93 ? -14.008 -29.812 -4.062 1 79.12 93 LEU A O 1
ATOM 731 N N . LEU A 1 94 ? -14.266 -28.172 -5.547 1 80.38 94 LEU A N 1
ATOM 732 C CA . LEU A 1 94 ? -14.211 -27.109 -4.535 1 80.38 94 LEU A CA 1
ATOM 733 C C . LEU A 1 94 ? -15.453 -27.156 -3.648 1 80.38 94 LEU A C 1
ATOM 735 O O . LEU A 1 94 ? -15.359 -26.984 -2.43 1 80.38 94 LEU A O 1
ATOM 739 N N . THR A 1 95 ? -16.594 -27.375 -4.215 1 81.81 95 THR A N 1
ATOM 740 C CA . THR A 1 95 ? -17.844 -27.359 -3.463 1 81.81 95 THR A CA 1
ATOM 741 C C . THR A 1 95 ? -17.828 -28.391 -2.352 1 81.81 95 THR A C 1
ATOM 743 O O . THR A 1 95 ? -18.172 -28.094 -1.206 1 81.81 95 THR A O 1
ATOM 746 N N . PRO A 1 96 ? -17.422 -29.594 -2.635 1 84.88 96 PRO A N 1
ATOM 747 C CA . PRO A 1 96 ? -17.344 -30.578 -1.553 1 84.88 96 PRO A CA 1
ATOM 748 C C . PRO A 1 96 ? -16.438 -30.141 -0.411 1 84.88 96 PRO A C 1
ATOM 750 O O . PRO A 1 96 ? -16.766 -30.328 0.761 1 84.88 96 PRO A O 1
ATOM 753 N N . TYR A 1 97 ? -15.391 -29.578 -0.717 1 85.62 97 TYR A N 1
ATOM 754 C CA . TYR A 1 97 ? -14.477 -29.078 0.305 1 85.62 97 TYR A CA 1
ATOM 755 C C . TYR A 1 97 ? -15.109 -27.938 1.093 1 85.62 97 TYR A C 1
ATOM 757 O O . TYR A 1 97 ? -15.016 -27.891 2.322 1 85.62 97 TYR A O 1
ATOM 765 N N . PHE A 1 98 ? -15.766 -27.031 0.42 1 83.19 98 PHE A N 1
ATOM 766 C CA . PHE A 1 98 ? -16.328 -25.844 1.044 1 83.19 98 PHE A CA 1
ATOM 767 C C . PHE A 1 98 ? -17.375 -26.219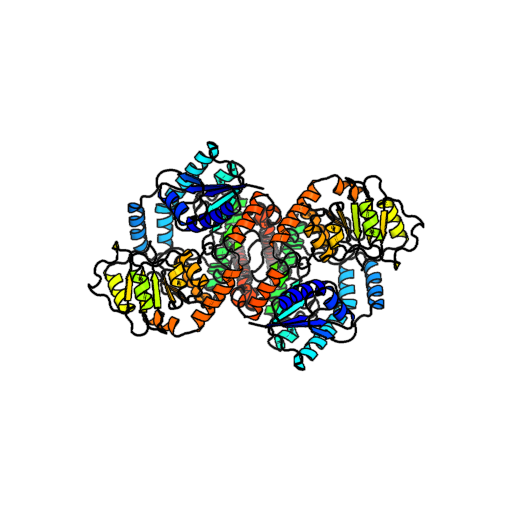 2.084 1 83.19 98 PHE A C 1
ATOM 769 O O . PHE A 1 98 ? -17.359 -25.703 3.205 1 83.19 98 PHE A O 1
ATOM 776 N N . ASN A 1 99 ? -18.219 -27.094 1.684 1 83 99 ASN A N 1
ATOM 777 C CA . ASN A 1 99 ? -19.297 -27.484 2.586 1 83 99 ASN A CA 1
ATOM 778 C C . ASN A 1 99 ? -18.75 -28.188 3.828 1 83 99 ASN A C 1
ATOM 780 O O . ASN A 1 99 ? -19.156 -27.875 4.949 1 83 99 ASN A O 1
ATOM 784 N N . GLN A 1 100 ? -17.875 -28.984 3.643 1 90 100 GLN A N 1
ATOM 785 C CA . GLN A 1 100 ? -17.344 -29.75 4.762 1 90 100 GLN A CA 1
ATOM 786 C C . GLN A 1 100 ? -16.438 -28.875 5.641 1 90 100 GLN A C 1
ATOM 788 O O . GLN A 1 100 ? -16.344 -29.094 6.848 1 90 100 GLN A O 1
ATOM 793 N N . LEU A 1 101 ? -15.82 -27.953 4.973 1 91.69 101 LEU A N 1
ATOM 794 C CA . LEU A 1 101 ? -14.969 -27.031 5.727 1 91.69 101 LEU A CA 1
ATOM 795 C C . LEU A 1 101 ? -15.797 -26.203 6.703 1 91.69 101 LEU A C 1
ATOM 797 O O . LEU A 1 101 ? -15.453 -26.094 7.879 1 91.69 101 LEU A O 1
ATOM 801 N N . ARG A 1 102 ? -16.859 -25.641 6.219 1 90.75 102 ARG A N 1
ATOM 802 C CA . ARG A 1 102 ? -17.75 -24.828 7.051 1 90.75 102 ARG A CA 1
ATOM 803 C C . ARG A 1 102 ? -18.266 -25.641 8.234 1 90.75 102 ARG A C 1
ATOM 805 O O . ARG A 1 102 ? -18.172 -25.203 9.383 1 90.75 102 ARG A O 1
ATOM 812 N N . GLU A 1 103 ? -18.75 -26.828 7.973 1 92.94 103 GLU A N 1
ATOM 813 C CA . GLU A 1 103 ? -19.297 -27.688 9.016 1 92.94 103 GLU A CA 1
ATOM 814 C C . GLU A 1 103 ? -18.219 -28.109 10.008 1 92.94 103 GLU A C 1
ATOM 816 O O . GLU A 1 103 ? -18.469 -28.125 11.219 1 92.94 103 GLU A O 1
ATOM 821 N N . GLY A 1 104 ? -17.109 -28.516 9.469 1 94.69 104 GLY A N 1
ATOM 822 C CA . GLY A 1 104 ? -16.016 -28.922 10.328 1 94.69 104 GLY A CA 1
ATOM 823 C C . GLY A 1 104 ? -15.547 -27.812 11.258 1 94.69 104 GLY A C 1
ATOM 824 O O . GLY A 1 104 ? -15.344 -28.047 12.453 1 94.69 104 GLY A O 1
ATOM 825 N N . VAL A 1 105 ? -15.359 -26.594 10.727 1 95.44 105 VAL A N 1
ATOM 826 C CA . VAL A 1 105 ? -14.922 -25.453 11.516 1 95.44 105 VAL A CA 1
ATOM 827 C C . VAL A 1 105 ? -15.961 -25.125 12.586 1 95.44 105 VAL A C 1
ATOM 829 O O . VAL A 1 105 ? -15.609 -24.891 13.742 1 95.44 105 VAL A O 1
ATOM 832 N N . SER A 1 106 ? -17.203 -25.141 12.211 1 95.12 106 SER A N 1
ATOM 833 C CA . SER A 1 106 ? -18.297 -24.891 13.156 1 95.12 106 SER A CA 1
ATOM 834 C C . SER A 1 106 ? -18.234 -25.875 14.32 1 95.12 106 SER A C 1
ATOM 836 O O . SER A 1 106 ? -18.328 -25.469 15.484 1 95.12 106 SER A O 1
ATOM 838 N N . ARG A 1 107 ? -18.078 -27.109 14.016 1 96.19 107 ARG A N 1
ATOM 839 C CA . ARG A 1 107 ? -18.031 -28.156 15.023 1 96.19 107 ARG A CA 1
ATOM 840 C C . ARG A 1 107 ? -16.875 -27.938 15.992 1 96.19 107 ARG A C 1
ATOM 842 O O . ARG A 1 107 ? -17.047 -28 17.203 1 96.19 107 ARG A O 1
ATOM 849 N N . VAL A 1 108 ? -15.719 -27.688 15.43 1 96.69 108 VAL A N 1
ATOM 850 C CA . VAL A 1 108 ? -14.516 -27.531 16.234 1 96.69 108 VAL A CA 1
ATOM 851 C C . VAL A 1 108 ? -14.672 -26.297 17.141 1 96.69 108 VAL A C 1
ATOM 853 O O . VAL A 1 108 ? -14.352 -26.359 18.328 1 96.69 108 VAL A O 1
ATOM 856 N N . LEU A 1 109 ? -15.148 -25.203 16.641 1 96.19 109 LEU A N 1
ATOM 857 C CA . LEU A 1 109 ? -15.305 -23.969 17.406 1 96.19 109 LEU A CA 1
ATOM 858 C C . LEU A 1 109 ? -16.344 -24.141 18.516 1 96.19 109 LEU A C 1
ATOM 860 O O . LEU A 1 109 ? -16.141 -23.703 19.641 1 96.19 109 LEU A O 1
ATOM 864 N N . LYS A 1 110 ? -17.438 -24.781 18.266 1 95.38 110 LYS A N 1
ATOM 865 C CA . LYS A 1 110 ? -18.516 -24.984 19.234 1 95.38 110 LYS A CA 1
ATOM 866 C C . LYS A 1 110 ? -18.094 -25.953 20.328 1 95.38 110 LYS A C 1
ATOM 868 O O . LYS A 1 110 ? -18.578 -25.859 21.469 1 95.38 110 LYS A O 1
ATOM 873 N N . SER A 1 111 ? -17.266 -26.859 20 1 95.06 111 SER A N 1
ATOM 874 C CA . SER A 1 111 ? -16.797 -27.828 20.969 1 95.06 111 SER A CA 1
ATOM 875 C C . SER A 1 111 ? -15.891 -27.188 22.016 1 95.06 111 SER A C 1
ATOM 877 O O . SER A 1 111 ? -15.656 -27.75 23.078 1 95.06 111 SER A O 1
ATOM 879 N N . GLY A 1 112 ? -15.242 -26.047 21.672 1 92.56 112 GLY A N 1
ATOM 880 C CA . GLY A 1 112 ? -14.336 -25.359 22.578 1 92.56 112 GLY A CA 1
ATOM 881 C C . GLY A 1 112 ? -12.93 -25.938 22.562 1 92.56 112 GLY A C 1
ATOM 882 O O . GLY A 1 112 ? -12.086 -25.547 23.375 1 92.56 112 GLY A O 1
ATOM 883 N N . GLN A 1 113 ? -12.719 -26.812 21.641 1 93 113 GLN A N 1
ATOM 884 C CA . GLN A 1 113 ? -11.398 -27.422 21.516 1 93 113 GLN A CA 1
ATOM 885 C C . GLN A 1 113 ? -10.328 -26.359 21.25 1 93 113 GLN A C 1
ATOM 887 O O . GLN A 1 113 ? -9.172 -26.531 21.625 1 93 113 GLN A O 1
ATOM 892 N N . VAL A 1 114 ? -10.781 -25.344 20.469 1 94.88 114 VAL A N 1
ATOM 893 C CA . VAL A 1 114 ? -9.883 -24.234 20.188 1 94.88 114 VAL A CA 1
ATOM 894 C C . VAL A 1 114 ? -10.578 -22.922 20.5 1 94.88 114 VAL A C 1
ATOM 896 O O . VAL A 1 114 ? -11.789 -22.781 20.312 1 94.88 114 VAL A O 1
ATOM 899 N N . ARG A 1 115 ? -9.852 -22.016 21.062 1 94.06 115 ARG A N 1
ATOM 900 C CA . ARG A 1 115 ? -10.312 -20.656 21.344 1 94.06 115 ARG A CA 1
ATOM 901 C C . ARG A 1 115 ? -9.328 -19.625 20.797 1 94.06 115 ARG A C 1
ATOM 903 O O . ARG A 1 115 ? -8.617 -18.969 21.562 1 94.06 115 ARG A O 1
ATOM 910 N N . PRO A 1 116 ? -9.359 -19.453 19.5 1 97 116 PRO A N 1
ATOM 911 C CA . PRO A 1 116 ? -8.344 -18.594 18.891 1 97 116 PRO A CA 1
ATOM 912 C C . PRO A 1 116 ? -8.617 -17.109 19.125 1 97 116 PRO A C 1
ATOM 914 O O . PRO A 1 116 ? -9.781 -16.688 19.172 1 97 116 PRO A O 1
ATOM 917 N N . SER A 1 117 ? -7.555 -16.312 19.234 1 96.56 117 SER A N 1
ATOM 918 C CA . SER A 1 117 ? -7.605 -14.859 19.25 1 96.56 117 SER A CA 1
ATOM 919 C C . SER A 1 117 ? -7.844 -14.289 17.859 1 96.56 117 SER A C 1
ATOM 921 O O . SER A 1 117 ? -8.414 -13.203 17.719 1 96.56 117 SER A O 1
ATOM 923 N N . PHE A 1 118 ? -7.371 -14.961 16.875 1 98 118 PHE A N 1
ATOM 924 C CA . PHE A 1 118 ? -7.398 -14.508 15.5 1 98 118 PHE A CA 1
ATOM 925 C C . PHE A 1 118 ? -7.176 -15.672 14.539 1 98 118 PHE A C 1
ATOM 927 O O . PHE A 1 118 ? -6.555 -16.672 14.906 1 98 118 PHE A O 1
ATOM 934 N N . ALA A 1 119 ? -7.699 -15.562 13.336 1 98.19 119 ALA A N 1
ATOM 935 C CA . ALA A 1 119 ? -7.566 -16.688 12.406 1 98.19 119 ALA A CA 1
ATOM 936 C C . ALA A 1 119 ? -6.996 -16.219 11.07 1 98.19 119 ALA A C 1
ATOM 938 O O . ALA A 1 119 ? -7.012 -15.023 10.766 1 98.19 119 ALA A O 1
ATOM 939 N N . LEU A 1 120 ? -6.391 -17.094 10.375 1 97.75 120 LEU A N 1
ATOM 940 C CA . LEU A 1 120 ? -5.926 -16.938 9 1 97.75 120 LEU A CA 1
ATOM 941 C C . LEU A 1 120 ? -6.559 -17.969 8.078 1 97.75 120 LEU A C 1
ATOM 943 O O . LEU A 1 120 ? -6.359 -19.172 8.266 1 97.75 120 LEU A O 1
ATOM 947 N N . LEU A 1 121 ? -7.32 -17.484 7.109 1 95 121 LEU A N 1
ATOM 948 C CA . LEU A 1 121 ? -8.031 -18.359 6.188 1 95 121 LEU A CA 1
ATOM 949 C C . LEU A 1 121 ? -7.312 -18.438 4.844 1 95 121 LEU A C 1
ATOM 951 O O . LEU A 1 121 ? -7.039 -17.406 4.227 1 95 121 LEU A O 1
ATOM 955 N N . GLY A 1 122 ? -7.016 -19.625 4.434 1 91.38 122 GLY A N 1
ATOM 956 C CA . GLY A 1 122 ? -6.516 -19.812 3.08 1 91.38 122 GLY A CA 1
ATOM 957 C C . GLY A 1 122 ? -7.621 -20.016 2.057 1 91.38 122 GLY A C 1
ATOM 958 O O . GLY A 1 122 ? -8.617 -20.688 2.328 1 91.38 122 GLY A O 1
ATOM 959 N N . LEU A 1 123 ? -7.418 -19.406 0.913 1 82.88 123 LEU A N 1
ATOM 960 C CA . LEU A 1 123 ? -8.398 -19.625 -0.146 1 82.88 123 LEU A CA 1
ATOM 961 C C . LEU A 1 123 ? -8.289 -21.047 -0.694 1 82.88 123 LEU A C 1
ATOM 963 O O . LEU A 1 123 ? -7.195 -21.594 -0.775 1 82.88 123 LEU A O 1
ATOM 967 N N . PRO A 1 124 ? -9.391 -21.609 -1.009 1 75 124 PRO A N 1
ATOM 968 C CA . PRO A 1 124 ? -10.781 -21.219 -0.742 1 75 124 PRO A CA 1
ATOM 969 C C . PRO A 1 124 ? -11.211 -21.531 0.688 1 75 124 PRO A C 1
ATOM 971 O O . PRO A 1 124 ? -10.82 -22.562 1.244 1 75 124 PRO A O 1
ATOM 974 N N . PHE A 1 125 ? -11.992 -20.672 1.38 1 72.25 125 PHE A N 1
ATOM 975 C CA . PHE A 1 125 ? -12.289 -20.906 2.789 1 72.25 125 PHE A CA 1
ATOM 976 C C . PHE A 1 125 ? -13.781 -21.156 2.996 1 72.25 125 PHE A C 1
ATOM 978 O O . PHE A 1 125 ? -14.227 -21.391 4.121 1 72.25 125 PHE A O 1
ATOM 985 N N . GLY A 1 126 ? -14.57 -21.516 2.008 1 67.31 126 GLY A N 1
ATOM 986 C CA . GLY A 1 126 ? -15.867 -22.156 2.025 1 67.31 126 GLY A CA 1
ATOM 987 C C . GLY A 1 126 ? -16.75 -21.703 3.17 1 67.31 126 GLY A C 1
ATOM 988 O O . GLY A 1 126 ? -17.359 -22.516 3.867 1 67.31 126 GLY A O 1
ATOM 989 N N . GLY A 1 127 ? -17.094 -20.531 3.492 1 79.19 127 GLY A N 1
ATOM 990 C CA . GLY A 1 127 ? -17.984 -20.031 4.535 1 79.19 127 GLY A CA 1
ATOM 991 C C . GLY A 1 127 ? -17.344 -20.062 5.914 1 79.19 127 GLY A C 1
ATOM 992 O O . GLY A 1 127 ? -17.984 -19.703 6.902 1 79.19 127 GLY A O 1
ATOM 993 N N . ALA A 1 128 ? -16.141 -20.703 6.023 1 88.75 128 ALA A N 1
ATOM 994 C CA . ALA A 1 128 ? -15.445 -20.734 7.305 1 88.75 128 ALA A CA 1
ATOM 995 C C . ALA A 1 128 ? -15.414 -19.359 7.961 1 88.75 128 ALA A C 1
ATOM 997 O O . ALA A 1 128 ? -15.5 -19.25 9.188 1 88.75 128 ALA A O 1
ATOM 998 N N . GLY A 1 129 ? -15.312 -18.375 7.168 1 90.06 129 GLY A N 1
ATOM 999 C CA . GLY A 1 129 ? -15.305 -17.016 7.676 1 90.06 129 GLY A CA 1
ATOM 1000 C C . GLY A 1 129 ? -16.578 -16.641 8.422 1 90.06 129 GLY A C 1
ATOM 1001 O O . GLY A 1 129 ? -16.516 -15.938 9.422 1 90.06 129 GLY A O 1
ATOM 1002 N N . ARG A 1 130 ? -17.672 -17.125 7.977 1 88.88 130 ARG A N 1
ATOM 1003 C CA . ARG A 1 130 ? -18.953 -16.844 8.625 1 88.88 130 ARG A CA 1
ATOM 1004 C C . ARG A 1 130 ? -19.031 -17.516 9.992 1 88.88 130 ARG A C 1
ATOM 1006 O O . ARG A 1 130 ? -19.578 -16.953 10.938 1 88.88 130 ARG A O 1
ATOM 1013 N N . GLU A 1 131 ? -18.562 -18.703 10.039 1 92.12 131 GLU A N 1
ATOM 1014 C CA . GLU A 1 131 ? -18.547 -19.422 11.312 1 92.12 131 GLU A CA 1
ATOM 1015 C C . GLU A 1 131 ? -17.672 -18.719 12.336 1 92.12 131 GLU A C 1
ATOM 1017 O O . GLU A 1 131 ? -18.031 -18.625 13.508 1 92.12 131 GLU A O 1
ATOM 1022 N N . LEU A 1 132 ? -16.562 -18.266 11.859 1 94.06 132 LEU A N 1
ATOM 1023 C CA . LEU A 1 132 ? -15.664 -17.516 12.742 1 94.06 132 LEU A CA 1
ATOM 1024 C C . LEU A 1 132 ? -16.344 -16.234 13.227 1 94.06 132 LEU A C 1
ATOM 1026 O O . LEU A 1 132 ? -16.312 -15.93 14.422 1 94.06 132 LEU A O 1
ATOM 1030 N N . GLN A 1 133 ? -16.953 -15.539 12.305 1 90.69 133 GLN A N 1
ATOM 1031 C CA . GLN A 1 133 ? -17.656 -14.305 12.641 1 90.69 133 GLN A CA 1
ATOM 1032 C C . GLN A 1 133 ? -18.766 -14.555 13.664 1 90.69 133 GLN A C 1
ATOM 1034 O O . GLN A 1 133 ? -18.953 -13.766 14.594 1 90.69 133 GLN A O 1
ATOM 1039 N N . ALA A 1 134 ? -19.5 -15.609 13.461 1 91.81 134 ALA A N 1
ATOM 1040 C CA . ALA A 1 134 ? -20.578 -15.969 14.367 1 91.81 134 ALA A CA 1
ATOM 1041 C C . ALA A 1 134 ? -20.062 -16.188 15.789 1 91.81 134 ALA A C 1
ATOM 1043 O O . ALA A 1 134 ? -20.797 -15.961 16.766 1 91.81 134 ALA A O 1
ATOM 1044 N N . GLN A 1 135 ? -18.859 -16.562 15.898 1 94.25 135 GLN A N 1
ATOM 1045 C CA . GLN A 1 135 ? -18.266 -16.812 17.203 1 94.25 135 GLN A CA 1
ATOM 1046 C C . GLN A 1 135 ? -17.469 -15.617 17.688 1 94.25 135 GLN A C 1
ATOM 1048 O O . GLN A 1 135 ? -16.766 -15.688 18.703 1 94.25 135 GLN A O 1
ATOM 1053 N N . GLY A 1 136 ? -17.438 -14.516 16.922 1 93.12 136 GLY A N 1
ATOM 1054 C CA . GLY A 1 136 ? -16.766 -13.281 17.312 1 93.12 136 GLY A CA 1
ATOM 1055 C C . GLY A 1 136 ? -15.266 -13.328 17.078 1 93.12 136 GLY A C 1
ATOM 1056 O O . GLY A 1 136 ? -14.516 -12.594 17.719 1 93.12 136 GLY A O 1
ATOM 1057 N N . ILE A 1 137 ? -14.82 -14.227 16.219 1 95.88 137 ILE A N 1
ATOM 1058 C CA . ILE A 1 137 ? -13.398 -14.359 15.914 1 95.88 137 ILE A CA 1
ATOM 1059 C C . ILE A 1 137 ? -13.078 -13.672 14.594 1 95.88 137 ILE A C 1
ATOM 1061 O O . ILE A 1 137 ? -13.656 -14.008 13.555 1 95.88 137 ILE A O 1
ATOM 1065 N N . ASP A 1 138 ? -12.203 -12.664 14.641 1 95.19 138 ASP A N 1
ATOM 1066 C CA . ASP A 1 138 ? -11.773 -11.984 13.422 1 95.19 138 ASP A CA 1
ATOM 1067 C C . ASP A 1 138 ? -10.711 -12.797 12.688 1 95.19 138 ASP A C 1
ATOM 1069 O O . ASP A 1 138 ? -10.086 -13.688 13.273 1 95.19 138 ASP A O 1
ATOM 1073 N N . PHE A 1 139 ? -10.562 -12.523 11.375 1 96.25 139 PHE A N 1
ATOM 1074 C CA . PHE A 1 139 ? -9.625 -13.336 10.602 1 96.25 139 PHE A CA 1
ATOM 1075 C C . PHE A 1 139 ? -9.055 -12.539 9.438 1 96.25 139 PHE A C 1
ATOM 1077 O O . PHE A 1 139 ? -9.578 -11.484 9.078 1 96.25 139 PHE A O 1
ATOM 1084 N N . ALA A 1 140 ? -7.953 -12.977 8.977 1 96.69 140 ALA A N 1
ATOM 1085 C CA . ALA A 1 140 ? -7.332 -12.539 7.73 1 96.69 140 ALA A CA 1
ATOM 1086 C C . ALA A 1 140 ? -7.512 -13.586 6.633 1 96.69 140 ALA A C 1
ATOM 1088 O O . ALA A 1 140 ? -7.809 -14.75 6.914 1 96.69 140 ALA A O 1
ATOM 1089 N N . VAL A 1 141 ? -7.371 -13.141 5.43 1 93.88 141 VAL A N 1
ATOM 1090 C CA . VAL A 1 141 ? -7.469 -14.039 4.285 1 93.88 141 VAL A CA 1
ATOM 1091 C C . VAL A 1 141 ? -6.148 -14.047 3.52 1 93.88 141 VAL A C 1
ATOM 1093 O O . VAL A 1 141 ? -5.543 -13 3.301 1 93.88 141 VAL A O 1
ATOM 1096 N N . ASN A 1 142 ? -5.727 -15.219 3.141 1 94.06 142 ASN A N 1
ATOM 1097 C CA . ASN A 1 142 ? -4.52 -15.359 2.336 1 94.06 142 ASN A CA 1
ATOM 1098 C C . ASN A 1 142 ? -4.848 -15.719 0.888 1 94.06 142 ASN A C 1
ATOM 1100 O O . ASN A 1 142 ? -5.461 -16.75 0.623 1 94.06 142 ASN A O 1
ATOM 1104 N N . VAL A 1 143 ? -4.512 -14.836 0.008 1 90.44 143 VAL A N 1
ATOM 1105 C CA . VAL A 1 143 ? -4.691 -15.031 -1.426 1 90.44 143 VAL A CA 1
ATOM 1106 C C . VAL A 1 143 ? -3.373 -15.461 -2.059 1 90.44 143 VAL A C 1
ATOM 1108 O O . VAL A 1 143 ? -2.385 -14.727 -2.016 1 90.44 143 VAL A O 1
ATOM 1111 N N . PRO A 1 144 ? -3.535 -16.609 -2.711 1 86.56 144 PRO A N 1
ATOM 1112 C CA . PRO A 1 144 ? -2.277 -17.062 -3.312 1 86.56 144 PRO A CA 1
ATOM 1113 C C . PRO A 1 144 ? -1.935 -16.312 -4.598 1 86.56 144 PRO A C 1
ATOM 1115 O O . PRO A 1 144 ? -2.811 -16.062 -5.43 1 86.56 144 PRO A O 1
ATOM 1118 N N . THR A 1 145 ? -0.916 -15.641 -4.883 1 87.38 145 THR A N 1
ATOM 1119 C CA . THR A 1 145 ? -0.169 -15.266 -6.074 1 87.38 145 THR A CA 1
ATOM 1120 C C . THR A 1 145 ? -0.695 -13.945 -6.645 1 87.38 145 THR A C 1
ATOM 1122 O O . THR A 1 145 ? 0.061 -12.992 -6.809 1 87.38 145 THR A O 1
ATOM 1125 N N . ILE A 1 146 ? -2.166 -13.922 -7.102 1 91 146 ILE A N 1
ATOM 1126 C CA . ILE A 1 146 ? -2.637 -12.727 -7.781 1 91 146 ILE A CA 1
ATOM 1127 C C . ILE A 1 146 ? -4.051 -12.383 -7.312 1 91 146 ILE A C 1
ATOM 1129 O O . ILE A 1 146 ? -4.793 -13.266 -6.875 1 91 146 ILE A O 1
ATOM 1133 N N . LEU A 1 147 ? -4.43 -11.125 -7.457 1 89.44 147 LEU A N 1
ATOM 1134 C CA . LEU A 1 147 ? -5.781 -10.641 -7.191 1 89.44 147 LEU A CA 1
ATOM 1135 C C . LEU A 1 147 ? -6.633 -10.695 -8.453 1 89.44 147 LEU A C 1
ATOM 1137 O O . LEU A 1 147 ? -6.27 -10.109 -9.477 1 89.44 147 LEU A O 1
ATOM 1141 N N . VAL A 1 148 ? -7.715 -11.414 -8.461 1 79.88 148 VAL A N 1
ATOM 1142 C CA . VAL A 1 148 ? -8.5 -11.609 -9.68 1 79.88 148 VAL A CA 1
ATOM 1143 C C . VAL A 1 148 ? -9.922 -11.102 -9.461 1 79.88 148 VAL A C 1
ATOM 1145 O O . VAL A 1 148 ? -10.578 -11.484 -8.492 1 79.88 148 VAL A O 1
ATOM 1148 N N . PRO A 1 149 ? -10.344 -10.117 -10.312 1 80.19 149 PRO A N 1
ATOM 1149 C CA . PRO A 1 149 ? -11.766 -9.781 -10.312 1 80.19 149 PRO A CA 1
ATOM 1150 C C . PRO A 1 149 ? -12.633 -10.914 -10.875 1 80.19 149 PRO A C 1
ATOM 1152 O O . PRO A 1 149 ? -12.172 -11.695 -11.703 1 80.19 149 PRO A O 1
ATOM 1155 N N . PRO A 1 150 ? -13.766 -11.148 -10.391 1 74.06 150 PRO A N 1
ATOM 1156 C CA . PRO A 1 150 ? -14.445 -10.305 -9.406 1 74.06 150 PRO A CA 1
ATOM 1157 C C . PRO A 1 150 ? -14.312 -10.844 -7.98 1 74.06 150 PRO A C 1
ATOM 1159 O O . PRO A 1 150 ? -14.93 -10.305 -7.055 1 74.06 150 PRO A O 1
ATOM 1162 N N . VAL A 1 151 ? -13.523 -11.859 -7.84 1 73.56 151 VAL A N 1
ATOM 1163 C CA . VAL A 1 151 ? -13.406 -12.539 -6.559 1 73.56 151 VAL A CA 1
ATOM 1164 C C . VAL A 1 151 ? -12.914 -11.562 -5.492 1 73.56 151 VAL A C 1
ATOM 1166 O O . VAL A 1 151 ? -13.453 -11.523 -4.383 1 73.56 151 VAL A O 1
ATOM 1169 N N . CYS A 1 152 ? -12.008 -10.82 -5.898 1 79.94 152 CYS A N 1
ATOM 1170 C CA . CYS A 1 152 ? -11.461 -9.836 -4.977 1 79.94 152 CYS A CA 1
ATOM 1171 C C . CYS A 1 152 ? -12.148 -8.484 -5.148 1 79.94 152 CYS A C 1
ATOM 1173 O O . CYS A 1 152 ? -11.992 -7.828 -6.18 1 79.94 152 CYS A O 1
ATOM 1175 N N . PRO A 1 153 ? -12.836 -8.062 -4.195 1 79.44 153 PRO A N 1
ATOM 1176 C CA . PRO A 1 153 ? -13.656 -6.855 -4.359 1 79.44 153 PRO A CA 1
ATOM 1177 C C . PRO A 1 153 ? -12.82 -5.582 -4.453 1 79.44 153 PRO A C 1
ATOM 1179 O O . PRO A 1 153 ? -13.336 -4.523 -4.816 1 79.44 153 PRO A O 1
ATOM 1182 N N . TRP A 1 154 ? -11.555 -5.645 -4.242 1 83.81 154 TRP A N 1
ATOM 1183 C CA . TRP A 1 154 ? -10.711 -4.457 -4.207 1 83.81 154 TRP A CA 1
ATOM 1184 C C . TRP A 1 154 ? -10.023 -4.234 -5.555 1 83.81 154 TRP A C 1
ATOM 1186 O O . TRP A 1 154 ? -9.344 -3.227 -5.754 1 83.81 154 TRP A O 1
ATOM 1196 N N . ALA A 1 155 ? -10.172 -5.285 -6.402 1 88.81 155 ALA A N 1
ATOM 1197 C CA . ALA A 1 155 ? -9.469 -5.18 -7.68 1 88.81 155 ALA A CA 1
ATOM 1198 C C . ALA A 1 155 ? -9.953 -3.975 -8.477 1 88.81 155 ALA A C 1
ATOM 1200 O O . ALA A 1 155 ? -11.156 -3.701 -8.531 1 88.81 155 ALA A O 1
ATOM 1201 N N . SER A 1 156 ? -9.016 -3.25 -9.008 1 92.69 156 SER A N 1
ATOM 1202 C CA . SER A 1 156 ? -9.352 -2.098 -9.836 1 92.69 156 SER A CA 1
ATOM 1203 C C . SER A 1 156 ? -10.125 -2.518 -11.078 1 92.69 156 SER A C 1
ATOM 1205 O O . SER A 1 156 ? -9.984 -3.645 -11.555 1 92.69 156 SER A O 1
ATOM 1207 N N . SER A 1 157 ? -10.852 -1.621 -11.602 1 93.06 157 SER A N 1
ATOM 1208 C CA . SER A 1 157 ? -11.688 -1.919 -12.75 1 93.06 157 SER A CA 1
ATOM 1209 C C . SER A 1 157 ? -10.852 -2.225 -13.984 1 93.06 157 SER A C 1
ATOM 1211 O O . SER A 1 157 ? -11.32 -2.883 -14.922 1 93.06 157 SER A O 1
ATOM 1213 N N . PHE A 1 158 ? -9.617 -1.776 -14.016 1 95.56 158 PHE A N 1
ATOM 1214 C CA . PHE A 1 158 ? -8.812 -1.952 -15.219 1 95.56 158 PHE A CA 1
ATOM 1215 C C . PHE A 1 158 ? -8.031 -3.26 -15.156 1 95.56 158 PHE A C 1
ATOM 1217 O O . PHE A 1 158 ? -7.273 -3.578 -16.078 1 95.56 158 PHE A O 1
ATOM 1224 N N . ILE A 1 159 ? -8.195 -4.055 -14.172 1 95.44 159 ILE A N 1
ATOM 1225 C CA . ILE A 1 159 ? -7.547 -5.359 -14.078 1 95.44 159 ILE A CA 1
ATOM 1226 C C . ILE A 1 159 ? -8.383 -6.402 -14.82 1 95.44 159 ILE A C 1
ATOM 1228 O O . ILE A 1 159 ? -9.547 -6.629 -14.477 1 95.44 159 ILE A O 1
ATOM 1232 N N . PRO A 1 160 ? -7.836 -7.047 -15.742 1 93.19 160 PRO A N 1
ATOM 1233 C CA . PRO A 1 160 ? -8.609 -8.055 -16.469 1 93.19 160 PRO A CA 1
ATOM 1234 C C . PRO A 1 160 ? -8.859 -9.32 -15.641 1 93.19 160 PRO A C 1
ATOM 1236 O O . PRO A 1 160 ? -8.031 -9.688 -14.812 1 93.19 160 PRO A O 1
ATOM 1239 N N . PRO A 1 161 ? -9.992 -9.922 -15.852 1 86.25 161 PRO A N 1
ATOM 1240 C CA . PRO A 1 161 ? -10.156 -11.258 -15.289 1 86.25 161 PRO A CA 1
ATOM 1241 C C . PRO A 1 161 ? -9.148 -12.266 -15.836 1 86.25 161 PRO A C 1
ATOM 1243 O O . PRO A 1 161 ? -8.562 -12.039 -16.906 1 86.25 161 PRO A O 1
ATOM 1246 N N . PRO A 1 162 ? -8.945 -13.312 -15.141 1 77.38 162 PRO A N 1
ATOM 1247 C CA . PRO A 1 162 ? -7.867 -14.227 -15.508 1 77.38 162 PRO A CA 1
ATOM 1248 C C . PRO A 1 162 ? -8.102 -14.898 -16.859 1 77.38 162 PRO A C 1
ATOM 1250 O O . PRO A 1 162 ? -7.152 -15.406 -17.469 1 77.38 162 PRO A O 1
ATOM 1253 N N . PHE A 1 163 ? -9.352 -14.891 -17.359 1 79.62 163 PHE A N 1
ATOM 1254 C CA . PHE A 1 163 ? -9.641 -15.578 -18.609 1 79.62 163 PHE A CA 1
ATOM 1255 C C . PHE A 1 163 ? -9.633 -14.609 -19.781 1 79.62 163 PHE A C 1
ATOM 1257 O O . PHE A 1 163 ? -9.828 -15.016 -20.938 1 79.62 163 PHE A O 1
ATOM 1264 N N . TYR A 1 164 ? -9.484 -13.367 -19.516 1 87.88 164 TYR A N 1
ATOM 1265 C CA . TYR A 1 164 ? -9.32 -12.359 -20.562 1 87.88 164 TYR A CA 1
ATOM 1266 C C . TYR A 1 164 ? -7.918 -11.758 -20.516 1 87.88 164 TYR A C 1
ATOM 1268 O O . TYR A 1 164 ? -7.633 -10.898 -19.672 1 87.88 164 TYR A O 1
ATOM 1276 N N . LEU A 1 165 ? -7.094 -12.188 -21.453 1 89.38 165 LEU A N 1
ATOM 1277 C CA . LEU A 1 165 ? -5.66 -11.922 -21.359 1 89.38 165 LEU A CA 1
ATOM 1278 C C . LEU A 1 165 ? -5.316 -10.578 -22 1 89.38 165 LEU A C 1
ATOM 1280 O O . LEU A 1 165 ? -4.5 -10.516 -22.922 1 89.38 165 LEU A O 1
ATOM 1284 N N . ALA A 1 166 ? -5.887 -9.484 -21.516 1 93.12 166 ALA A N 1
ATOM 1285 C CA . ALA A 1 166 ? -5.539 -8.133 -21.953 1 93.12 166 ALA A CA 1
ATOM 1286 C C . ALA A 1 166 ? -4.48 -7.516 -21.047 1 93.12 166 ALA A C 1
ATOM 1288 O O . ALA A 1 166 ? -4.531 -7.676 -19.812 1 93.12 166 ALA A O 1
ATOM 1289 N N . ASN A 1 167 ? -3.477 -6.922 -21.672 1 94.06 167 ASN A N 1
ATOM 1290 C CA . ASN A 1 167 ? -2.498 -6.145 -20.922 1 94.06 167 ASN A CA 1
ATOM 1291 C C . ASN A 1 167 ? -3.066 -4.797 -20.484 1 94.06 167 ASN A C 1
ATOM 1293 O O . ASN A 1 167 ? -3.414 -3.965 -21.328 1 94.06 167 ASN A O 1
ATOM 1297 N N . PRO A 1 168 ? -3.094 -4.543 -19.219 1 94.06 168 PRO A N 1
ATOM 1298 C CA . PRO A 1 168 ? -3.709 -3.299 -18.75 1 94.06 168 PRO A CA 1
ATOM 1299 C C . PRO A 1 168 ? -2.963 -2.057 -19.25 1 94.06 168 PRO A C 1
ATOM 1301 O O . PRO A 1 168 ? -3.535 -0.964 -19.281 1 94.06 168 PRO A O 1
ATOM 1304 N N . HIS A 1 169 ? -1.765 -2.098 -19.625 1 92.62 169 HIS A N 1
ATOM 1305 C CA . HIS A 1 169 ? -0.978 -0.942 -20.047 1 92.62 169 HIS A CA 1
ATOM 1306 C C . HIS A 1 169 ? -1.19 -0.634 -21.516 1 92.62 169 HIS A C 1
ATOM 1308 O O . HIS A 1 169 ? -0.76 0.414 -22.016 1 92.62 169 HIS A O 1
ATOM 1314 N N . ASN A 1 170 ? -1.801 -1.536 -22.234 1 91.62 170 ASN A N 1
ATOM 1315 C CA . ASN A 1 170 ? -1.99 -1.37 -23.672 1 91.62 170 ASN A CA 1
ATOM 1316 C C . ASN A 1 170 ? -3.359 -1.875 -24.109 1 91.62 170 ASN A C 1
ATOM 1318 O O . ASN A 1 170 ? -3.453 -2.688 -25.031 1 91.62 170 ASN A O 1
ATOM 1322 N N . MET A 1 171 ? -4.32 -1.323 -23.562 1 94.88 171 MET A N 1
ATOM 1323 C CA . MET A 1 171 ? -5.664 -1.788 -23.891 1 94.88 171 MET A CA 1
ATOM 1324 C C . MET A 1 171 ? -6.227 -1.028 -25.078 1 94.88 171 MET A C 1
ATOM 1326 O O . MET A 1 171 ? -6.07 0.19 -25.188 1 94.88 171 MET A O 1
ATOM 1330 N N . THR A 1 172 ? -6.914 -1.769 -25.984 1 95 172 THR A N 1
ATOM 1331 C CA . THR A 1 172 ? -7.715 -1.169 -27.047 1 95 172 THR A CA 1
ATOM 1332 C C . THR A 1 172 ? -9.047 -0.663 -26.5 1 95 172 THR A C 1
ATOM 1334 O O . THR A 1 172 ? -9.367 -0.891 -25.328 1 95 172 THR A O 1
ATOM 1337 N N . PHE A 1 173 ? -9.766 0.001 -27.391 1 95.62 173 PHE A N 1
ATOM 1338 C CA . PHE A 1 173 ? -11.086 0.462 -27 1 95.62 173 PHE A CA 1
ATOM 1339 C C . PHE A 1 173 ? -11.961 -0.709 -26.562 1 95.62 173 PHE A C 1
ATOM 1341 O O . PHE A 1 173 ? -12.633 -0.643 -25.531 1 95.62 173 PHE A O 1
ATOM 1348 N N . LEU A 1 174 ? -11.945 -1.719 -27.344 1 96.5 174 LEU A N 1
ATOM 1349 C CA . LEU A 1 174 ? -12.75 -2.895 -27.031 1 96.5 174 LEU A CA 1
ATOM 1350 C C . LEU A 1 174 ? -12.32 -3.527 -25.719 1 96.5 174 LEU A C 1
ATOM 1352 O O . LEU A 1 174 ? -13.156 -3.959 -24.922 1 96.5 174 LEU A O 1
ATOM 1356 N N . ASP A 1 175 ? -10.992 -3.598 -25.453 1 96.62 175 ASP A N 1
ATOM 1357 C CA . ASP A 1 175 ? -10.492 -4.102 -24.188 1 96.62 175 ASP A CA 1
ATOM 1358 C C . ASP A 1 175 ? -11.055 -3.299 -23.016 1 96.62 175 ASP A C 1
ATOM 1360 O O . ASP A 1 175 ? -11.531 -3.873 -22.031 1 96.62 175 ASP A O 1
ATOM 1364 N N . ARG A 1 176 ? -10.984 -1.991 -23.156 1 96.88 176 ARG A N 1
ATOM 1365 C CA . ARG A 1 176 ? -11.445 -1.118 -22.078 1 96.88 176 ARG A CA 1
ATOM 1366 C C . ARG A 1 176 ? -12.945 -1.292 -21.844 1 96.88 176 ARG A C 1
ATOM 1368 O O . ARG A 1 176 ? -13.398 -1.326 -20.688 1 96.88 176 ARG A O 1
ATOM 1375 N N . LEU A 1 177 ? -13.656 -1.385 -22.906 1 96.56 177 LEU A N 1
ATOM 1376 C CA . LEU A 1 177 ? -15.102 -1.583 -22.781 1 96.56 177 LEU A CA 1
ATOM 1377 C C . LEU A 1 177 ? -15.406 -2.869 -22.031 1 96.56 177 LEU A C 1
ATOM 1379 O O . LEU A 1 177 ? -16.25 -2.871 -21.125 1 96.56 177 LEU A O 1
ATOM 1383 N N . LEU A 1 178 ? -14.711 -3.895 -22.359 1 95.94 178 LEU A N 1
ATOM 1384 C CA . LEU A 1 178 ? -15 -5.203 -21.797 1 95.94 178 LEU A CA 1
ATOM 1385 C C . LEU A 1 178 ? -14.461 -5.309 -20.375 1 95.94 178 LEU A C 1
ATOM 1387 O O . LEU A 1 178 ? -15.125 -5.844 -19.484 1 95.94 178 LEU A O 1
ATOM 1391 N N . VAL A 1 179 ? -13.242 -4.852 -20.203 1 95.88 179 VAL A N 1
ATOM 1392 C CA . VAL A 1 179 ? -12.602 -5.031 -18.906 1 95.88 179 VAL A CA 1
ATOM 1393 C C . VAL A 1 179 ? -13.062 -3.941 -17.938 1 95.88 179 VAL A C 1
ATOM 1395 O O . VAL A 1 179 ? -13.703 -4.227 -16.922 1 95.88 179 VAL A O 1
ATOM 1398 N N . ILE A 1 180 ? -12.828 -2.67 -18.25 1 96.12 180 ILE A N 1
ATOM 1399 C CA . ILE A 1 180 ? -13.18 -1.556 -17.375 1 96.12 180 ILE A CA 1
ATOM 1400 C C . ILE A 1 180 ? -14.703 -1.42 -17.297 1 96.12 180 ILE A C 1
ATOM 1402 O O . ILE A 1 180 ? -15.266 -1.327 -16.203 1 96.12 180 ILE A O 1
ATOM 1406 N N . GLY A 1 181 ? -15.312 -1.396 -18.469 1 95.69 181 GLY A N 1
ATOM 1407 C CA . GLY A 1 181 ? -16.766 -1.306 -18.5 1 95.69 181 GLY A CA 1
ATOM 1408 C C . GLY A 1 181 ? -17.438 -2.473 -17.797 1 95.69 181 GLY A C 1
ATOM 1409 O O . GLY A 1 181 ? -18.328 -2.275 -16.969 1 95.69 181 GLY A O 1
ATOM 1410 N N . GLY A 1 182 ? -16.984 -3.67 -18.172 1 93.69 182 GLY A N 1
ATOM 1411 C CA . GLY A 1 182 ? -17.562 -4.863 -17.578 1 93.69 182 GLY A CA 1
ATOM 1412 C C . GLY A 1 182 ? -17.375 -4.918 -16.062 1 93.69 182 GLY A C 1
ATOM 1413 O O . GLY A 1 182 ? -18.344 -5.156 -15.328 1 93.69 182 GLY A O 1
ATOM 1414 N N . ASN A 1 183 ? -16.156 -4.699 -15.594 1 92.94 183 ASN A N 1
ATOM 1415 C CA . ASN A 1 183 ? -15.883 -4.719 -14.164 1 92.94 183 ASN A CA 1
ATOM 1416 C C . ASN A 1 183 ? -16.672 -3.639 -13.422 1 92.94 183 ASN A C 1
ATOM 1418 O O . ASN A 1 183 ? -17.172 -3.875 -12.328 1 92.94 183 ASN A O 1
ATOM 1422 N N . SER A 1 184 ? -16.734 -2.441 -13.969 1 92.81 184 SER A N 1
ATOM 1423 C CA . SER A 1 184 ? -17.453 -1.339 -13.336 1 92.81 184 SER A CA 1
ATOM 1424 C C . SER A 1 184 ? -18.938 -1.649 -13.203 1 92.81 184 SER A C 1
ATOM 1426 O O . SER A 1 184 ? -19.547 -1.374 -12.164 1 92.81 184 SER A O 1
ATOM 1428 N N . LEU A 1 185 ? -19.484 -2.188 -14.242 1 90.88 185 LEU A N 1
ATOM 1429 C CA . LEU A 1 185 ? -20.906 -2.541 -14.211 1 90.88 185 LEU A CA 1
ATOM 1430 C C . LEU A 1 185 ? -21.172 -3.645 -13.195 1 90.88 185 LEU A C 1
ATOM 1432 O O . LEU A 1 185 ? -22.156 -3.586 -12.453 1 90.88 185 LEU A O 1
ATOM 1436 N N . LEU A 1 186 ? -20.344 -4.555 -13.195 1 87.88 186 LEU A N 1
ATOM 1437 C CA . LEU A 1 186 ? -20.484 -5.656 -12.25 1 87.88 186 LEU A CA 1
ATOM 1438 C C . LEU A 1 186 ? -20.391 -5.145 -10.812 1 87.88 186 LEU A C 1
ATOM 1440 O O . LEU A 1 186 ? -21.188 -5.539 -9.961 1 87.88 186 LEU A O 1
ATOM 1444 N N . ASN A 1 187 ? -19.406 -4.32 -10.539 1 86.5 187 ASN A N 1
ATOM 1445 C CA . ASN A 1 187 ? -19.266 -3.754 -9.203 1 86.5 187 ASN A CA 1
ATOM 1446 C C . ASN A 1 187 ? -20.469 -2.918 -8.812 1 86.5 187 ASN A C 1
ATOM 1448 O O . ASN A 1 187 ? -20.969 -3.031 -7.688 1 86.5 187 ASN A O 1
ATOM 1452 N N . PHE A 1 188 ? -20.891 -2.102 -9.688 1 87.81 188 PHE A N 1
ATOM 1453 C CA . PHE A 1 188 ? -22.062 -1.286 -9.438 1 87.81 188 PHE A CA 1
ATOM 1454 C C . PHE A 1 188 ? -23.281 -2.164 -9.133 1 87.81 188 PHE A C 1
ATOM 1456 O O . PHE A 1 188 ? -23.984 -1.928 -8.156 1 87.81 188 PHE A O 1
ATOM 1463 N N . GLY A 1 189 ? -23.469 -3.145 -10.031 1 84.94 189 GLY A N 1
ATOM 1464 C CA . GLY A 1 189 ? -24.562 -4.07 -9.836 1 84.94 189 GLY A CA 1
ATOM 1465 C C . GLY A 1 189 ? -24.516 -4.801 -8.508 1 84.94 189 GLY A C 1
ATOM 1466 O O . GLY A 1 189 ? -25.531 -4.957 -7.84 1 84.94 189 GLY A O 1
ATOM 1467 N N . ARG A 1 190 ? -23.375 -5.191 -8.172 1 81.69 190 ARG A N 1
ATOM 1468 C CA . ARG A 1 190 ? -23.188 -5.902 -6.914 1 81.69 190 ARG A CA 1
ATOM 1469 C C . ARG A 1 190 ? -23.531 -5.008 -5.727 1 81.69 190 ARG A C 1
ATOM 1471 O O . ARG A 1 190 ? -24.234 -5.434 -4.805 1 81.69 190 ARG A O 1
ATOM 1478 N N . HIS A 1 191 ? -23.047 -3.762 -5.73 1 83 191 HIS A N 1
ATOM 1479 C CA . HIS A 1 191 ? -23.328 -2.826 -4.645 1 83 191 HIS A CA 1
ATOM 1480 C C . HIS A 1 191 ? -24.812 -2.494 -4.57 1 83 191 HIS A C 1
ATOM 1482 O O . HIS A 1 191 ? -25.375 -2.418 -3.477 1 83 191 HIS A O 1
ATOM 1488 N N . LEU A 1 192 ? -25.375 -2.406 -5.699 1 84.12 192 LEU A N 1
ATOM 1489 C CA . LEU A 1 192 ? -26.797 -2.113 -5.738 1 84.12 192 LEU A CA 1
ATOM 1490 C C . LEU A 1 192 ? -27.609 -3.289 -5.203 1 84.12 192 LEU A C 1
ATOM 1492 O O . LEU A 1 192 ? -28.594 -3.096 -4.484 1 84.12 192 LEU A O 1
ATOM 1496 N N . ALA A 1 193 ? -27.203 -4.434 -5.613 1 80.81 193 ALA A N 1
ATOM 1497 C CA . ALA A 1 193 ? -27.891 -5.641 -5.18 1 80.81 193 ALA A CA 1
ATOM 1498 C C . ALA A 1 193 ? -27.828 -5.801 -3.666 1 80.81 193 ALA A C 1
ATOM 1500 O O . ALA A 1 193 ? -28.828 -6.117 -3.023 1 80.81 193 ALA A O 1
ATOM 1501 N N . VAL A 1 194 ? -26.703 -5.57 -3.146 1 77.44 194 VAL A N 1
ATOM 1502 C CA . VAL A 1 194 ? -26.547 -5.707 -1.703 1 77.44 194 VAL A CA 1
ATOM 1503 C C . VAL A 1 194 ? -27.344 -4.629 -0.982 1 77.44 194 VAL A C 1
ATOM 1505 O O . VAL A 1 194 ? -27.953 -4.891 0.059 1 77.44 194 VAL A O 1
ATOM 1508 N N . LEU A 1 195 ? -27.281 -3.426 -1.517 1 79.88 195 LEU A N 1
ATOM 1509 C CA . LEU A 1 195 ? -28.078 -2.34 -0.941 1 79.88 195 LEU A CA 1
ATOM 1510 C C . LEU A 1 195 ? -29.562 -2.688 -0.934 1 79.88 195 LEU A C 1
ATOM 1512 O O . LEU A 1 195 ? -30.281 -2.305 -0.014 1 79.88 195 LEU A O 1
ATOM 1516 N N . ALA A 1 196 ? -29.906 -3.484 -1.942 1 81.75 196 ALA A N 1
ATOM 1517 C CA . ALA A 1 196 ? -31.297 -3.889 -2.07 1 81.75 196 ALA A CA 1
ATOM 1518 C C . ALA A 1 196 ? -31.594 -5.117 -1.21 1 81.75 196 ALA A C 1
ATOM 1520 O O . ALA A 1 196 ? -32.719 -5.594 -1.171 1 81.75 196 ALA A O 1
ATOM 1521 N N . GLY A 1 197 ? -30.625 -5.656 -0.583 1 75.69 197 GLY A N 1
ATOM 1522 C CA . GLY A 1 197 ? -30.828 -6.746 0.356 1 75.69 197 GLY A CA 1
ATOM 1523 C C . GLY A 1 197 ? -30.516 -8.109 -0.235 1 75.69 197 GLY A C 1
ATOM 1524 O O . GLY A 1 197 ? -30.75 -9.133 0.409 1 75.69 197 GLY A O 1
ATOM 1525 N N . PHE A 1 198 ? -30.047 -8.172 -1.492 1 73 198 PHE A N 1
ATOM 1526 C CA . PHE A 1 198 ? -29.719 -9.445 -2.121 1 73 198 PHE A CA 1
ATOM 1527 C C . PHE A 1 198 ? -28.453 -10.031 -1.506 1 73 198 PHE A C 1
ATOM 1529 O O . PHE A 1 198 ? -27.516 -9.305 -1.172 1 73 198 PHE A O 1
ATOM 1536 N N . GLN A 1 199 ? -28.547 -11.445 -1.191 1 64.62 199 GLN A N 1
ATOM 1537 C CA . GLN A 1 199 ? -27.375 -12.156 -0.693 1 64.62 199 GLN A CA 1
ATOM 1538 C C . GLN A 1 199 ? -26.812 -13.102 -1.752 1 64.62 199 GLN A C 1
ATOM 1540 O O . GLN A 1 199 ? -27.562 -13.82 -2.416 1 64.62 199 GLN A O 1
ATOM 1545 N N . PHE A 1 200 ? -25.672 -12.867 -2.244 1 60.41 200 PHE A N 1
ATOM 1546 C CA . PHE A 1 200 ? -25.047 -13.734 -3.232 1 60.41 200 PHE A CA 1
ATOM 1547 C C . PHE A 1 200 ? -24.562 -15.023 -2.586 1 60.41 200 PHE A C 1
ATOM 1549 O O . PHE A 1 200 ? -23.875 -14.984 -1.562 1 60.41 200 PHE A O 1
ATOM 1556 N N . SER A 1 201 ? -25.344 -16.203 -2.658 1 51.59 201 SER A N 1
ATOM 1557 C CA . SER A 1 201 ? -24.953 -17.5 -2.119 1 51.59 201 SER A CA 1
ATOM 1558 C C . SER A 1 201 ? -24 -18.234 -3.062 1 51.59 201 SER A C 1
ATOM 1560 O O . SER A 1 201 ? -23.422 -19.25 -2.701 1 51.59 201 SER A O 1
ATOM 1562 N N . PHE A 1 202 ? -24.328 -18.156 -4.281 1 46.22 202 PHE A N 1
ATOM 1563 C CA . PHE A 1 202 ? -23.703 -19.172 -5.129 1 46.22 202 PHE A CA 1
ATOM 1564 C C . PHE A 1 202 ? -22.188 -19.094 -5.043 1 46.22 202 PHE A C 1
ATOM 1566 O O . PHE A 1 202 ? -21.516 -20.125 -5.012 1 46.22 202 PHE A O 1
ATOM 1573 N N . MET A 1 203 ? -21.641 -18.344 -5.836 1 49.38 203 MET A N 1
ATOM 1574 C CA . MET A 1 203 ? -20.234 -18.484 -6.176 1 49.38 203 MET A CA 1
ATOM 1575 C C . MET A 1 203 ? -19.344 -18.266 -4.949 1 49.38 203 MET A C 1
ATOM 1577 O O . MET A 1 203 ? -19.672 -17.438 -4.09 1 49.38 203 MET A O 1
ATOM 1581 N N . PRO A 1 204 ? -18.234 -19.094 -4.77 1 50.16 204 PRO A N 1
ATOM 1582 C CA . PRO A 1 204 ? -17.594 -19 -3.455 1 50.16 204 PRO A CA 1
ATOM 1583 C C . PRO A 1 204 ? -18.062 -17.781 -2.664 1 50.16 204 PRO A C 1
ATOM 1585 O O . PRO A 1 204 ? -18.328 -16.719 -3.25 1 50.16 204 PRO A O 1
ATOM 1588 N N . ASP A 1 205 ? -18.891 -18.141 -1.671 1 51.97 205 ASP A N 1
ATOM 1589 C CA . ASP A 1 205 ? -19.359 -17.047 -0.826 1 51.97 205 ASP A CA 1
ATOM 1590 C C . ASP A 1 205 ? -18.359 -15.891 -0.828 1 51.97 205 ASP A C 1
ATOM 1592 O O . ASP A 1 205 ? -17.453 -15.844 0.013 1 51.97 205 ASP A O 1
ATOM 1596 N N . LEU A 1 206 ? -18.156 -15.531 -2.035 1 55.75 206 LEU A N 1
ATOM 1597 C CA . LEU A 1 206 ? -17.328 -14.344 -2.26 1 55.75 206 LEU A CA 1
ATOM 1598 C C . LEU A 1 206 ? -18.078 -13.078 -1.833 1 55.75 206 LEU A C 1
ATOM 1600 O O . LEU A 1 206 ? -17.828 -12 -2.379 1 55.75 206 LEU A O 1
ATOM 1604 N N . SER A 1 207 ? -18.906 -13.383 -0.813 1 63.62 207 SER A N 1
ATOM 1605 C CA . SER A 1 207 ? -19.594 -12.195 -0.309 1 63.62 207 SER A CA 1
ATOM 1606 C C . SER A 1 207 ? -18.609 -11.109 0.089 1 63.62 207 SER A C 1
ATOM 1608 O O . SER A 1 207 ? -17.656 -11.375 0.829 1 63.62 207 SER A O 1
ATOM 1610 N N . PRO A 1 208 ? -18.844 -10.07 -0.482 1 68.44 208 PRO A N 1
ATOM 1611 C CA . PRO A 1 208 ? -17.922 -8.961 -0.202 1 68.44 208 PRO A CA 1
ATOM 1612 C C . PRO A 1 208 ? -17.75 -8.695 1.293 1 68.44 208 PRO A C 1
ATOM 1614 O O . PRO A 1 208 ? -16.719 -8.188 1.721 1 68.44 208 PRO A O 1
ATOM 1617 N N . ASP A 1 209 ? -18.719 -9.172 2.096 1 74.12 209 ASP A N 1
ATOM 1618 C CA . ASP A 1 209 ? -18.672 -8.852 3.52 1 74.12 209 ASP A CA 1
ATOM 1619 C C . ASP A 1 209 ? -17.578 -9.641 4.234 1 74.12 209 ASP A C 1
ATOM 1621 O O . ASP A 1 209 ? -17.125 -9.25 5.312 1 74.12 209 ASP A O 1
ATOM 1625 N N . LEU A 1 210 ? -17.203 -10.773 3.621 1 79.12 210 LEU A N 1
ATOM 1626 C CA . LEU A 1 210 ? -16.156 -11.57 4.254 1 79.12 210 LEU A CA 1
ATOM 1627 C C . LEU A 1 210 ? -14.766 -11.008 3.93 1 79.12 210 LEU A C 1
ATOM 1629 O O . LEU A 1 210 ? -13.789 -11.336 4.602 1 79.12 210 LEU A O 1
ATOM 1633 N N . TRP A 1 211 ? -14.781 -10.117 2.941 1 81.56 211 TRP A N 1
ATOM 1634 C CA . TRP A 1 211 ? -13.508 -9.547 2.512 1 81.56 211 TRP A CA 1
ATOM 1635 C C . TRP A 1 211 ? -13.328 -8.141 3.062 1 81.56 211 TRP A C 1
ATOM 1637 O O . TRP A 1 211 ? -12.234 -7.773 3.5 1 81.56 211 TRP A O 1
ATOM 1647 N N . ARG A 1 212 ? -14.328 -7.414 3.172 1 82.69 212 ARG A N 1
ATOM 1648 C CA . ARG A 1 212 ? -14.273 -5.98 3.436 1 82.69 212 ARG A CA 1
ATOM 1649 C C . ARG A 1 212 ? -13.719 -5.699 4.828 1 82.69 212 ARG A C 1
ATOM 1651 O O . ARG A 1 212 ? -14.203 -6.258 5.816 1 82.69 212 ARG A O 1
ATOM 1658 N N . GLY A 1 213 ? -12.727 -4.859 4.77 1 88.62 213 GLY A N 1
ATOM 1659 C CA . GLY A 1 213 ? -12.18 -4.383 6.031 1 88.62 213 GLY A CA 1
ATOM 1660 C C . GLY A 1 213 ? -11.312 -5.406 6.738 1 88.62 213 GLY A C 1
ATOM 1661 O O . GLY A 1 213 ? -11.023 -5.27 7.926 1 88.62 213 GLY A O 1
ATOM 1662 N N . ARG A 1 214 ? -10.992 -6.457 6.039 1 92.38 214 ARG A N 1
ATOM 1663 C CA . ARG A 1 214 ? -10.172 -7.492 6.656 1 92.38 214 ARG A CA 1
ATOM 1664 C C . ARG A 1 214 ? -8.766 -7.492 6.07 1 92.38 214 ARG A C 1
ATOM 1666 O O . ARG A 1 214 ? -8.562 -7.105 4.918 1 92.38 214 ARG A O 1
ATOM 1673 N N . LEU A 1 215 ? -7.883 -7.934 6.961 1 96.56 215 LEU A N 1
ATOM 1674 C CA . LEU A 1 215 ? -6.508 -8.102 6.5 1 96.56 215 LEU A CA 1
ATOM 1675 C C . LEU A 1 215 ? -6.426 -9.188 5.43 1 96.56 215 LEU A C 1
ATOM 1677 O O . LEU A 1 215 ? -6.977 -10.281 5.602 1 96.56 215 LEU A O 1
ATOM 1681 N N . ALA A 1 216 ? -5.902 -8.852 4.312 1 95.25 216 ALA A N 1
ATOM 1682 C CA . ALA A 1 216 ? -5.703 -9.812 3.229 1 95.25 216 ALA A CA 1
ATOM 1683 C C . ALA A 1 216 ? -4.254 -9.797 2.746 1 95.25 216 ALA A C 1
ATOM 1685 O O . ALA A 1 216 ? -3.676 -8.734 2.525 1 95.25 216 ALA A O 1
ATOM 1686 N N . PHE A 1 217 ? -3.719 -10.984 2.609 1 95.88 217 PHE A N 1
ATOM 1687 C CA . PHE A 1 217 ? -2.365 -11.141 2.088 1 95.88 217 PHE A CA 1
ATOM 1688 C C . PHE A 1 217 ? -2.395 -11.602 0.635 1 95.88 217 PHE A C 1
ATOM 1690 O O . PHE A 1 217 ? -3.191 -12.469 0.269 1 95.88 217 PHE A O 1
ATOM 1697 N N . VAL A 1 218 ? -1.599 -11.016 -0.124 1 95.19 218 VAL A N 1
ATOM 1698 C CA . VAL A 1 218 ? -1.306 -11.508 -1.466 1 95.19 218 VAL A CA 1
ATOM 1699 C C . VAL A 1 218 ? 0.143 -11.984 -1.538 1 95.19 218 VAL A C 1
ATOM 1701 O O . VAL A 1 218 ? 1.072 -11.195 -1.352 1 95.19 218 VAL A O 1
ATOM 1704 N N . ASN A 1 219 ? 0.363 -13.234 -1.744 1 93.62 219 ASN A N 1
ATOM 1705 C CA . ASN A 1 219 ? 1.705 -13.805 -1.701 1 93.62 219 ASN A CA 1
ATOM 1706 C C . ASN A 1 219 ? 2.461 -13.555 -3.004 1 93.62 219 ASN A C 1
ATOM 1708 O O . ASN A 1 219 ? 2.914 -14.5 -3.652 1 93.62 219 ASN A O 1
ATOM 1712 N N . SER A 1 220 ? 2.59 -12.344 -3.352 1 94 220 SER A N 1
ATOM 1713 C CA . SER A 1 220 ? 3.299 -11.812 -4.512 1 94 220 SER A CA 1
ATOM 1714 C C . SER A 1 220 ? 3.633 -10.336 -4.328 1 94 220 SER A C 1
ATOM 1716 O O . SER A 1 220 ? 3.82 -9.867 -3.203 1 94 220 SER A O 1
ATOM 1718 N N . ILE A 1 221 ? 3.867 -9.617 -5.406 1 95.88 221 ILE A N 1
ATOM 1719 C CA . ILE A 1 221 ? 4.168 -8.188 -5.355 1 95.88 221 ILE A CA 1
ATOM 1720 C C . ILE A 1 221 ? 3.494 -7.48 -6.531 1 95.88 221 ILE A C 1
ATOM 1722 O O . ILE A 1 221 ? 3.15 -8.117 -7.531 1 95.88 221 ILE A O 1
ATOM 1726 N N . PRO A 1 222 ? 3.328 -6.156 -6.328 1 95.94 222 PRO A N 1
ATOM 1727 C CA . PRO A 1 222 ? 3.002 -5.41 -7.543 1 95.94 222 PRO A CA 1
ATOM 1728 C C . PRO A 1 222 ? 4.113 -5.473 -8.594 1 95.94 222 PRO A C 1
ATOM 1730 O O . PRO A 1 222 ? 5.293 -5.348 -8.25 1 95.94 222 PRO A O 1
ATOM 1733 N N . GLY A 1 223 ? 3.893 -5.652 -9.797 1 94.38 223 GLY A N 1
ATOM 1734 C CA . GLY A 1 223 ? 4.863 -5.891 -10.852 1 94.38 223 GLY A CA 1
ATOM 1735 C C . GLY A 1 223 ? 4.816 -7.305 -11.398 1 94.38 223 GLY A C 1
ATOM 1736 O O . GLY A 1 223 ? 4.93 -7.516 -12.609 1 94.38 223 GLY A O 1
ATOM 1737 N N . PHE A 1 224 ? 4.766 -8.234 -10.352 1 95.56 224 PHE A N 1
ATOM 1738 C CA . PHE A 1 224 ? 4.348 -9.57 -10.75 1 95.56 224 PHE A CA 1
ATOM 1739 C C . PHE A 1 224 ? 2.854 -9.609 -11.039 1 95.56 224 PHE A C 1
ATOM 1741 O O . PHE A 1 224 ? 2.436 -10.039 -12.117 1 95.56 224 PHE A O 1
ATOM 1748 N N . ASP A 1 225 ? 2.082 -9.258 -9.984 1 95.62 225 ASP A N 1
ATOM 1749 C CA . ASP A 1 225 ? 0.676 -8.945 -10.227 1 95.62 225 ASP A CA 1
ATOM 1750 C C . ASP A 1 225 ? 0.523 -7.566 -10.867 1 95.62 225 ASP A C 1
ATOM 1752 O O . ASP A 1 225 ? 1.39 -6.703 -10.711 1 95.62 225 ASP A O 1
ATOM 1756 N N . TYR A 1 226 ? -0.513 -7.402 -11.648 1 96.12 226 TYR A N 1
ATOM 1757 C CA . TYR A 1 226 ? -0.692 -6.07 -12.219 1 96.12 226 TYR A CA 1
ATOM 1758 C C . TYR A 1 226 ? -0.824 -5.02 -11.125 1 96.12 226 TYR A C 1
ATOM 1760 O O . TYR A 1 226 ? -1.64 -5.164 -10.211 1 96.12 226 TYR A O 1
ATOM 1768 N N . PRO A 1 227 ? 0.052 -3.984 -11.219 1 96.5 227 PRO A N 1
ATOM 1769 C CA . PRO A 1 227 ? -0.055 -2.926 -10.211 1 96.5 227 PRO A CA 1
ATOM 1770 C C . PRO A 1 227 ? -1.422 -2.244 -10.211 1 96.5 227 PRO A C 1
ATOM 1772 O O . PRO A 1 227 ? -1.976 -1.965 -11.281 1 96.5 227 PRO A O 1
ATOM 1775 N N . GLN A 1 228 ? -1.933 -2.016 -9.039 1 95.69 228 GLN A N 1
ATOM 1776 C CA . GLN A 1 228 ? -3.26 -1.426 -8.898 1 95.69 228 GLN A CA 1
ATOM 1777 C C . GLN A 1 228 ? -3.391 -0.667 -7.582 1 95.69 228 GLN A C 1
ATOM 1779 O O . GLN A 1 228 ? -2.482 -0.696 -6.75 1 95.69 228 GLN A O 1
ATOM 1784 N N . LEU A 1 229 ? -4.496 0.069 -7.453 1 94.88 229 LEU A N 1
ATOM 1785 C CA . LEU A 1 229 ? -4.785 0.787 -6.215 1 94.88 229 LEU A CA 1
ATOM 1786 C C . LEU A 1 229 ? -5.461 -0.129 -5.199 1 94.88 229 LEU A C 1
ATOM 1788 O O . LEU A 1 229 ? -6.512 -0.706 -5.484 1 94.88 229 LEU A O 1
ATOM 1792 N N . LEU A 1 230 ? -4.871 -0.252 -4.047 1 95.44 230 LEU A N 1
ATOM 1793 C CA . LEU A 1 230 ? -5.43 -1.159 -3.049 1 95.44 230 LEU A CA 1
ATOM 1794 C C . LEU A 1 230 ? -5.598 -0.456 -1.707 1 95.44 230 LEU A C 1
ATOM 1796 O O . LEU A 1 230 ? -4.871 0.496 -1.406 1 95.44 230 LEU A O 1
ATOM 1800 N N . PRO A 1 231 ? -6.621 -0.852 -0.951 1 95.56 231 PRO A N 1
ATOM 1801 C CA . PRO A 1 231 ? -6.715 -0.342 0.419 1 95.56 231 PRO A CA 1
ATOM 1802 C C . PRO A 1 231 ? -5.559 -0.799 1.303 1 95.56 231 PRO A C 1
ATOM 1804 O O . PRO A 1 231 ? -4.875 -1.772 0.976 1 95.56 231 PRO A O 1
ATOM 1807 N N . PRO A 1 232 ? -5.355 -0.143 2.424 1 96.44 232 PRO A N 1
ATOM 1808 C CA . PRO A 1 232 ? -4.188 -0.414 3.266 1 96.44 232 PRO A CA 1
ATOM 1809 C C . PRO A 1 232 ? -4.184 -1.834 3.828 1 96.44 232 PRO A C 1
ATOM 1811 O O . PRO A 1 232 ? -3.117 -2.383 4.121 1 96.44 232 PRO A O 1
ATOM 1814 N N . LEU A 1 233 ? -5.309 -2.453 3.992 1 96.81 233 LEU A N 1
ATOM 1815 C CA . LEU A 1 233 ? -5.379 -3.756 4.645 1 96.81 233 LEU A CA 1
ATOM 1816 C C . LEU A 1 233 ? -5.07 -4.875 3.66 1 96.81 233 LEU A C 1
ATOM 1818 O O . LEU A 1 233 ? -4.875 -6.027 4.062 1 96.81 233 LEU A O 1
ATOM 1822 N N . VAL A 1 234 ? -5.035 -4.617 2.395 1 96 234 VAL A N 1
ATOM 1823 C CA . VAL A 1 234 ? -4.574 -5.59 1.41 1 96 234 VAL A CA 1
ATOM 1824 C C . VAL A 1 234 ? -3.066 -5.457 1.219 1 96 234 VAL A C 1
ATOM 1826 O O . VAL A 1 234 ? -2.59 -4.453 0.684 1 96 234 VAL A O 1
ATOM 1829 N N . GLN A 1 235 ? -2.369 -6.496 1.635 1 96 235 GLN A N 1
ATOM 1830 C CA . GLN A 1 235 ? -0.917 -6.398 1.733 1 96 235 GLN A CA 1
ATOM 1831 C C . GLN A 1 235 ? -0.235 -7.473 0.89 1 96 235 GLN A C 1
ATOM 1833 O O . GLN A 1 235 ? -0.532 -8.664 1.03 1 96 235 GLN A O 1
ATOM 1838 N N . TYR A 1 236 ? 0.658 -7.031 0.076 1 96.12 236 TYR A N 1
ATOM 1839 C CA . TYR A 1 236 ? 1.562 -7.98 -0.564 1 96.12 236 TYR A CA 1
ATOM 1840 C C . TYR A 1 236 ? 2.652 -8.43 0.4 1 96.12 236 TYR A C 1
ATOM 1842 O O . TYR A 1 236 ? 3.197 -7.621 1.153 1 96.12 236 TYR A O 1
ATOM 1850 N N . THR A 1 237 ? 3.004 -9.664 0.396 1 93.94 237 THR A N 1
ATOM 1851 C CA . THR A 1 237 ? 3.994 -10.18 1.332 1 93.94 237 THR A CA 1
ATOM 1852 C C . THR A 1 237 ? 5.273 -10.578 0.602 1 93.94 237 THR A C 1
ATOM 1854 O O . THR A 1 237 ? 6.324 -10.742 1.224 1 93.94 237 THR A O 1
ATOM 1857 N N . GLY A 1 238 ? 5.227 -10.703 -0.696 1 90.38 238 GLY A N 1
ATOM 1858 C CA . GLY A 1 238 ? 6.285 -11.438 -1.365 1 90.38 238 GLY A CA 1
ATOM 1859 C C . GLY A 1 238 ? 6.156 -12.945 -1.197 1 90.38 238 GLY A C 1
ATOM 1860 O O . GLY A 1 238 ? 5.082 -13.445 -0.872 1 90.38 238 GLY A O 1
ATOM 1861 N N . PRO A 1 239 ? 7.262 -13.617 -1.449 1 85.06 239 PRO A N 1
ATOM 1862 C CA . PRO A 1 239 ? 7.203 -15.07 -1.276 1 85.06 239 PRO A CA 1
ATOM 1863 C C . PRO A 1 239 ? 7.113 -15.492 0.191 1 85.06 239 PRO A C 1
ATOM 1865 O O . PRO A 1 239 ? 7.777 -14.898 1.046 1 85.06 239 PRO A O 1
ATOM 1868 N N . VAL A 1 240 ? 6.172 -16.25 0.612 1 83.31 240 VAL A N 1
ATOM 1869 C CA . VAL A 1 240 ? 6.035 -16.75 1.979 1 83.31 240 VAL A CA 1
ATOM 1870 C C . VAL A 1 240 ? 6.73 -18.094 2.109 1 83.31 240 VAL A C 1
ATOM 1872 O O . VAL A 1 240 ? 6.66 -18.734 3.16 1 83.31 240 VAL A O 1
ATOM 1875 N N . VAL A 1 241 ? 7.504 -18.469 1.105 1 69.69 241 VAL A N 1
ATOM 1876 C CA . VAL A 1 241 ? 8.234 -19.719 1.178 1 69.69 241 VAL A CA 1
ATOM 1877 C C . VAL A 1 241 ? 9.711 -19.453 1.435 1 69.69 241 VAL A C 1
ATOM 1879 O O . VAL A 1 241 ? 10.242 -18.422 1.022 1 69.69 241 VAL A O 1
ATOM 1882 N N . ASP A 1 242 ? 10.203 -20.141 2.443 1 65.81 242 ASP A N 1
ATOM 1883 C CA . ASP A 1 242 ? 11.633 -20.031 2.699 1 65.81 242 ASP A CA 1
ATOM 1884 C C . ASP A 1 242 ? 12.445 -20.734 1.612 1 65.81 242 ASP A C 1
ATOM 1886 O O . ASP A 1 242 ? 12.664 -21.938 1.681 1 65.81 242 ASP A O 1
ATOM 1890 N N . VAL A 1 243 ? 12.727 -20.047 0.719 1 59.19 243 VAL A N 1
ATOM 1891 C CA . VAL A 1 243 ? 13.453 -20.531 -0.448 1 59.19 243 VAL A CA 1
ATOM 1892 C C . VAL A 1 243 ? 14.789 -21.125 -0.014 1 59.19 243 VAL A C 1
ATOM 1894 O O . VAL A 1 243 ? 15.289 -22.078 -0.628 1 59.19 243 VAL A O 1
ATOM 1897 N N . LYS A 1 244 ? 15.266 -20.516 1.152 1 55.41 244 LYS A N 1
ATOM 1898 C CA . LYS A 1 244 ? 16.562 -20.938 1.646 1 55.41 244 LYS A CA 1
ATOM 1899 C C . LYS A 1 244 ? 16.484 -22.297 2.35 1 55.41 244 LYS A C 1
ATOM 1901 O O . LYS A 1 244 ? 17.484 -22.969 2.551 1 55.41 244 LYS A O 1
ATOM 1906 N N . LYS A 1 245 ? 15.414 -22.688 2.887 1 61.69 245 LYS A N 1
ATOM 1907 C CA . LYS A 1 245 ? 15.25 -23.938 3.629 1 61.69 245 LYS A CA 1
ATOM 1908 C C . LYS A 1 245 ? 14.898 -25.078 2.693 1 61.69 245 LYS A C 1
ATOM 1910 O O . LYS A 1 245 ? 14.312 -26.078 3.123 1 61.69 245 LYS A O 1
ATOM 1915 N N . MET A 1 246 ? 15.562 -25.125 1.746 1 66.19 246 MET A N 1
ATOM 1916 C CA . MET A 1 246 ? 15.234 -26.016 0.634 1 66.19 246 MET A CA 1
ATOM 1917 C C . MET A 1 246 ? 15.734 -27.422 0.902 1 66.19 246 MET A C 1
ATOM 1919 O O . MET A 1 246 ? 16.75 -27.609 1.562 1 66.19 246 MET A O 1
ATOM 1923 N N . GLU A 1 247 ? 14.969 -28.359 0.574 1 77.12 247 GLU A N 1
ATOM 1924 C CA . GLU A 1 247 ? 15.336 -29.766 0.602 1 77.12 247 GLU A CA 1
ATOM 1925 C C . GLU A 1 247 ? 16.531 -30.047 -0.306 1 77.12 247 GLU A C 1
ATOM 1927 O O . GLU A 1 247 ? 16.703 -29.391 -1.334 1 77.12 247 GLU A O 1
ATOM 1932 N N . PRO A 1 248 ? 17.406 -31.031 0.125 1 86.44 248 PRO A N 1
ATOM 1933 C CA . PRO A 1 248 ? 18.547 -31.375 -0.733 1 86.44 248 PRO A CA 1
ATOM 1934 C C . PRO A 1 248 ? 18.125 -32.062 -2.027 1 86.44 248 PRO A C 1
ATOM 1936 O O . PRO A 1 248 ? 17.031 -32.625 -2.096 1 86.44 248 PRO A O 1
ATOM 1939 N N . PHE A 1 249 ? 18.984 -32.062 -3.008 1 92.69 249 PHE A N 1
ATOM 1940 C CA . PHE A 1 249 ? 18.766 -32.781 -4.25 1 92.69 249 PHE A CA 1
ATOM 1941 C C . PHE A 1 249 ? 18.906 -34.281 -4.031 1 92.69 249 PHE A C 1
ATOM 1943 O O . PHE A 1 249 ? 19.734 -34.719 -3.23 1 92.69 249 PHE A O 1
ATOM 1950 N N . PRO A 1 250 ? 18.109 -35.062 -4.77 1 94.19 250 PRO A N 1
ATOM 1951 C CA . PRO A 1 250 ? 18.531 -36.469 -4.898 1 94.19 250 PRO A CA 1
ATOM 1952 C C . PRO A 1 250 ? 19.953 -36.625 -5.445 1 94.19 250 PRO A C 1
ATOM 1954 O O . PRO A 1 250 ? 20.391 -35.812 -6.266 1 94.19 250 PRO A O 1
ATOM 1957 N N . GLU A 1 251 ? 20.609 -37.688 -5.031 1 95.25 251 GLU A N 1
ATOM 1958 C CA . GLU A 1 251 ? 22.031 -37.875 -5.367 1 95.25 251 GLU A CA 1
ATOM 1959 C C . GLU A 1 251 ? 22.234 -37.875 -6.879 1 95.25 251 GLU A C 1
ATOM 1961 O O . GLU A 1 251 ? 23.188 -37.281 -7.387 1 95.25 251 GLU A O 1
ATOM 1966 N N . GLU A 1 252 ? 21.375 -38.531 -7.555 1 95.5 252 GLU A N 1
ATOM 1967 C CA . GLU A 1 252 ? 21.484 -38.656 -9.008 1 95.5 252 GLU A CA 1
ATOM 1968 C C . GLU A 1 252 ? 21.391 -37.281 -9.68 1 95.5 252 GLU A C 1
ATOM 1970 O O . GLU A 1 252 ? 22.109 -37 -10.625 1 95.5 252 GLU A O 1
ATOM 1975 N N . VAL A 1 253 ? 20.5 -36.438 -9.164 1 97 253 VAL A N 1
ATOM 1976 C CA . VAL A 1 253 ? 20.281 -35.125 -9.727 1 97 253 VAL A CA 1
ATOM 1977 C C . VAL A 1 253 ? 21.5 -34.25 -9.438 1 97 253 VAL A C 1
ATOM 1979 O O . VAL A 1 253 ? 21.969 -33.5 -10.32 1 97 253 VAL A O 1
ATOM 1982 N N . GLU A 1 254 ? 21.969 -34.312 -8.242 1 96.31 254 GLU A N 1
ATOM 1983 C CA . GLU A 1 254 ? 23.141 -33.531 -7.84 1 96.31 254 GLU A CA 1
ATOM 1984 C C . GLU A 1 254 ? 24.359 -33.844 -8.703 1 96.31 254 GLU A C 1
ATOM 1986 O O . GLU A 1 254 ? 25.031 -32.938 -9.203 1 96.31 254 GLU A O 1
ATOM 1991 N N . SER A 1 255 ? 24.609 -35.156 -8.836 1 96.5 255 SER A N 1
ATOM 1992 C CA . SER A 1 255 ? 25.75 -35.594 -9.641 1 96.5 255 SER A CA 1
ATOM 1993 C C . SER A 1 255 ? 25.609 -35.156 -11.086 1 96.5 255 SER A C 1
ATOM 1995 O O . SER A 1 255 ? 26.594 -34.75 -11.711 1 96.5 255 SER A O 1
ATOM 1997 N N . TRP A 1 256 ? 24.469 -35.25 -11.57 1 97.5 256 TRP A N 1
ATOM 1998 C CA . TRP A 1 256 ? 24.219 -34.844 -12.953 1 97.5 256 TRP A CA 1
ATOM 1999 C C . TRP A 1 256 ? 24.469 -33.375 -13.133 1 97.5 256 TRP A C 1
ATOM 2001 O O . TRP A 1 256 ? 25.109 -32.938 -14.094 1 97.5 256 TRP A O 1
ATOM 2011 N N . LEU A 1 257 ? 23.984 -32.531 -12.281 1 97.62 257 LEU A N 1
ATOM 2012 C CA . LEU A 1 257 ? 24.156 -31.094 -12.336 1 97.62 257 LEU A CA 1
ATOM 2013 C C . LEU A 1 257 ? 25.641 -30.719 -12.289 1 97.62 257 LEU A C 1
ATOM 2015 O O . LEU A 1 257 ? 26.078 -29.797 -12.977 1 97.62 257 LEU A O 1
ATOM 2019 N N . GLU A 1 258 ? 26.359 -31.438 -11.461 1 96.5 258 GLU A N 1
ATOM 2020 C CA . GLU A 1 258 ? 27.797 -31.203 -11.352 1 96.5 258 GLU A CA 1
ATOM 2021 C C . GLU A 1 258 ? 28.516 -31.531 -12.656 1 96.5 258 GLU A C 1
ATOM 2023 O O . GLU A 1 258 ? 29.531 -30.906 -12.984 1 96.5 258 GLU A O 1
ATOM 2028 N N . ALA A 1 259 ? 28.016 -32.469 -13.32 1 96.62 259 ALA A N 1
ATOM 2029 C CA . ALA A 1 259 ? 28.641 -32.938 -14.555 1 96.62 259 ALA A CA 1
ATOM 2030 C C . ALA A 1 259 ? 28.344 -32 -15.711 1 96.62 259 ALA A C 1
ATOM 2032 O O . ALA A 1 259 ? 29 -32.062 -16.75 1 96.62 259 ALA A O 1
ATOM 2033 N N . VAL A 1 260 ? 27.312 -31.188 -15.586 1 97.69 260 VAL A N 1
ATOM 2034 C CA . VAL A 1 260 ? 27 -30.219 -16.641 1 97.69 260 VAL A CA 1
ATOM 2035 C C . VAL A 1 260 ? 28.172 -29.266 -16.828 1 97.69 260 VAL A C 1
ATOM 2037 O O . VAL A 1 260 ? 28.672 -28.688 -15.859 1 97.69 260 VAL A O 1
ATOM 2040 N N . PRO A 1 261 ? 28.656 -29.094 -18 1 96.81 261 PRO A N 1
ATOM 2041 C CA . PRO A 1 261 ? 29.812 -28.219 -18.234 1 96.81 261 PRO A CA 1
ATOM 2042 C C . PRO A 1 261 ? 29.547 -26.781 -17.797 1 96.81 261 PRO A C 1
ATOM 2044 O O . PRO A 1 261 ? 28.422 -26.297 -17.922 1 96.81 261 PRO A O 1
ATOM 2047 N N . GLU A 1 262 ? 30.609 -26.156 -17.375 1 94.94 262 GLU A N 1
ATOM 2048 C CA . GLU A 1 262 ? 30.531 -24.75 -17 1 94.94 262 GLU A CA 1
ATOM 2049 C C . GLU A 1 262 ? 30.078 -23.891 -18.172 1 94.94 262 GLU A C 1
ATOM 2051 O O . GLU A 1 262 ? 30.516 -24.094 -19.312 1 94.94 262 GLU A O 1
ATOM 2056 N N . GLY A 1 263 ? 29.234 -23.016 -17.922 1 93.75 263 GLY A N 1
ATOM 2057 C CA . GLY A 1 263 ? 28.781 -22.094 -18.953 1 93.75 263 GLY A CA 1
ATOM 2058 C C . GLY A 1 263 ? 27.562 -22.594 -19.703 1 93.75 263 GLY A C 1
ATOM 2059 O O . GLY A 1 263 ? 26.875 -21.828 -20.375 1 93.75 263 GLY A O 1
ATOM 2060 N N . MET A 1 264 ? 27.297 -23.859 -19.641 1 96.69 264 MET A N 1
ATOM 2061 C CA . MET A 1 264 ? 26.109 -24.406 -20.312 1 96.69 264 MET A CA 1
ATOM 2062 C C . MET A 1 264 ? 24.859 -24.172 -19.469 1 96.69 264 MET A C 1
ATOM 2064 O O . MET A 1 264 ? 24.828 -24.547 -18.281 1 96.69 264 MET A O 1
ATOM 2068 N N . PRO A 1 265 ? 23.891 -23.594 -20.062 1 98.06 265 PRO A N 1
ATOM 2069 C CA . PRO A 1 265 ? 22.672 -23.344 -19.281 1 98.06 265 PRO A CA 1
ATOM 2070 C C . PRO A 1 265 ? 21.844 -24.609 -19.062 1 98.06 265 PRO A C 1
ATOM 2072 O O . PRO A 1 265 ? 21.766 -25.453 -19.953 1 98.06 265 PRO A O 1
ATOM 2075 N N . VAL A 1 266 ? 21.234 -24.688 -17.906 1 98.69 266 VAL A N 1
ATOM 2076 C CA . VAL A 1 266 ? 20.266 -25.734 -17.578 1 98.69 266 VAL A CA 1
ATOM 2077 C C . VAL A 1 266 ? 18.859 -25.156 -17.578 1 98.69 266 VAL A C 1
ATOM 2079 O O . VAL A 1 266 ? 18.625 -24.094 -17 1 98.69 266 VAL A O 1
ATOM 2082 N N . VAL A 1 267 ? 17.969 -25.828 -18.25 1 98.62 267 VAL A N 1
ATOM 2083 C CA . VAL A 1 267 ? 16.547 -25.5 -18.234 1 98.62 267 VAL A CA 1
ATOM 2084 C C . VAL A 1 267 ? 15.789 -26.469 -17.328 1 98.62 267 VAL A C 1
ATOM 2086 O O . VAL A 1 267 ? 15.875 -27.688 -17.516 1 98.62 267 VAL A O 1
ATOM 2089 N N . TYR A 1 268 ? 15.102 -25.906 -16.344 1 98.38 268 TYR A N 1
ATOM 2090 C CA . TYR A 1 268 ? 14.297 -26.734 -15.453 1 98.38 268 TYR A CA 1
ATOM 2091 C C . TYR A 1 268 ? 12.859 -26.844 -15.953 1 98.38 268 TYR A C 1
ATOM 2093 O O . TYR A 1 268 ? 12.242 -25.844 -16.312 1 98.38 268 TYR A O 1
ATOM 2101 N N . VAL A 1 269 ? 12.367 -28.062 -15.969 1 97.44 269 VAL A N 1
ATOM 2102 C CA . VAL A 1 269 ? 11.023 -28.328 -16.469 1 97.44 269 VAL A CA 1
ATOM 2103 C C . VAL A 1 269 ? 10.188 -29.016 -15.398 1 97.44 269 VAL A C 1
ATOM 2105 O O . VAL A 1 269 ? 10.586 -30.047 -14.859 1 97.44 269 VAL A O 1
ATOM 2108 N N . SER A 1 270 ? 9.094 -28.359 -15.102 1 95 270 SER A N 1
ATOM 2109 C CA . SER A 1 270 ? 8.125 -28.953 -14.188 1 95 270 SER A CA 1
ATOM 2110 C C . SER A 1 270 ? 6.711 -28.469 -14.484 1 95 270 SER A C 1
ATOM 2112 O O . SER A 1 270 ? 6.465 -27.266 -14.555 1 95 270 SER A O 1
ATOM 2114 N N . TYR A 1 271 ? 5.777 -29.359 -14.695 1 87.94 271 TYR A N 1
ATOM 2115 C CA . TYR A 1 271 ? 4.383 -28.984 -14.93 1 87.94 271 TYR A CA 1
ATOM 2116 C C . TYR A 1 271 ? 3.521 -29.312 -13.719 1 87.94 271 TYR A C 1
ATOM 2118 O O . TYR A 1 271 ? 2.312 -29.516 -13.844 1 87.94 271 TYR A O 1
ATOM 2126 N N . GLY A 1 272 ? 4.156 -29.359 -12.625 1 76.19 272 GLY A N 1
ATOM 2127 C CA . GLY A 1 272 ? 3.438 -29.578 -11.383 1 76.19 272 GLY A CA 1
ATOM 2128 C C . GLY A 1 272 ? 2.859 -30.984 -11.273 1 76.19 272 GLY A C 1
ATOM 2129 O O . GLY A 1 272 ? 3.164 -31.844 -12.094 1 76.19 272 GLY A O 1
ATOM 2130 N N . THR A 1 273 ? 2.035 -31.172 -10.266 1 65.69 273 THR A N 1
ATOM 2131 C CA . THR A 1 273 ? 1.528 -32.5 -9.961 1 65.69 273 THR A CA 1
ATOM 2132 C C . THR A 1 273 ? 0.153 -32.719 -10.586 1 65.69 273 THR A C 1
ATOM 2134 O O . THR A 1 273 ? -0.308 -33.844 -10.711 1 65.69 273 THR A O 1
ATOM 2137 N N . MET A 1 274 ? -0.375 -31.594 -11.078 1 66.5 274 MET A N 1
ATOM 2138 C CA . MET A 1 274 ? -1.762 -31.688 -11.516 1 66.5 274 MET A CA 1
ATOM 2139 C C . MET A 1 274 ? -1.835 -32.062 -13 1 66.5 274 MET A C 1
ATOM 2141 O O . MET A 1 274 ? -2.762 -32.75 -13.422 1 66.5 274 MET A O 1
ATOM 2145 N N . VAL A 1 275 ? -0.837 -31.625 -13.688 1 72.5 275 VAL A N 1
ATOM 2146 C CA . VAL A 1 275 ? -0.84 -31.875 -15.125 1 72.5 275 VAL A CA 1
ATOM 2147 C C . VAL A 1 275 ? -0.355 -33.281 -15.422 1 72.5 275 VAL A C 1
ATOM 2149 O O . VAL A 1 275 ? 0.676 -33.719 -14.898 1 72.5 275 VAL A O 1
ATOM 2152 N N . ARG A 1 276 ? -1.124 -33.969 -16.172 1 76.62 276 ARG A N 1
ATOM 2153 C CA . ARG A 1 276 ? -0.758 -35.344 -16.562 1 76.62 276 ARG A CA 1
ATOM 2154 C C . ARG A 1 276 ? -0.445 -35.406 -18.062 1 76.62 276 ARG A C 1
ATOM 2156 O O . ARG A 1 276 ? -1.347 -35.312 -18.891 1 76.62 276 ARG A O 1
ATOM 2163 N N . LEU A 1 277 ? 0.796 -35.688 -18.281 1 83.19 277 LEU A N 1
ATOM 2164 C CA . LEU A 1 277 ? 1.234 -35.812 -19.656 1 83.19 277 LEU A CA 1
ATOM 2165 C C . LEU A 1 277 ? 1.026 -37.219 -20.188 1 83.19 277 LEU A C 1
ATOM 2167 O O . LEU A 1 277 ? 1.282 -38.188 -19.469 1 83.19 277 LEU A O 1
ATOM 2171 N N . THR A 1 278 ? 0.53 -37.312 -21.406 1 83.88 278 THR A N 1
ATOM 2172 C CA . THR A 1 278 ? 0.466 -38.625 -22.062 1 83.88 278 THR A CA 1
ATOM 2173 C C . THR A 1 278 ? 1.856 -39.062 -22.5 1 83.88 278 THR A C 1
ATOM 2175 O O . THR A 1 278 ? 2.77 -38.25 -22.625 1 83.88 278 THR A O 1
ATOM 2178 N N . PRO A 1 279 ? 1.952 -40.344 -22.703 1 89.56 279 PRO A N 1
ATOM 2179 C CA . PRO A 1 279 ? 3.248 -40.844 -23.188 1 89.56 279 PRO A CA 1
ATOM 2180 C C . PRO A 1 279 ? 3.699 -40.125 -24.469 1 89.56 279 PRO A C 1
ATOM 2182 O O . PRO A 1 279 ? 4.887 -39.844 -24.625 1 89.56 279 PRO A O 1
ATOM 2185 N N . GLU A 1 280 ? 2.764 -39.875 -25.312 1 90.25 280 GLU A N 1
ATOM 2186 C CA . GLU A 1 280 ? 3.088 -39.188 -26.562 1 90.25 280 GLU A CA 1
ATOM 2187 C C . GLU A 1 280 ? 3.607 -37.781 -26.297 1 90.25 280 GLU A C 1
ATOM 2189 O O . GLU A 1 280 ? 4.547 -37.344 -26.953 1 90.25 280 GLU A O 1
ATOM 2194 N N . ARG A 1 281 ? 2.996 -37.188 -25.344 1 90.38 281 ARG A N 1
ATOM 2195 C CA . ARG A 1 281 ? 3.402 -35.844 -25 1 90.38 281 ARG A CA 1
ATOM 2196 C C . ARG A 1 281 ? 4.77 -35.812 -24.328 1 90.38 281 ARG A C 1
ATOM 2198 O O . ARG A 1 281 ? 5.582 -34.938 -24.562 1 90.38 281 ARG A O 1
ATOM 2205 N N . VAL A 1 282 ? 4.977 -36.75 -23.5 1 93.31 282 VAL A N 1
ATOM 2206 C CA . VAL A 1 282 ? 6.273 -36.906 -22.844 1 93.31 282 VAL A CA 1
ATOM 2207 C C . VAL A 1 282 ? 7.367 -37.094 -23.906 1 93.31 282 VAL A C 1
ATOM 2209 O O . VAL A 1 282 ? 8.398 -36.406 -23.859 1 93.31 282 VAL A O 1
ATOM 2212 N N . ALA A 1 283 ? 7.129 -37.969 -24.859 1 93.38 283 ALA A N 1
ATOM 2213 C CA . ALA A 1 283 ? 8.102 -38.219 -25.922 1 93.38 283 ALA A CA 1
ATOM 2214 C C . ALA A 1 283 ? 8.352 -36.969 -26.75 1 93.38 283 ALA A C 1
ATOM 2216 O O . ALA A 1 283 ? 9.5 -36.656 -27.094 1 93.38 283 ALA A O 1
ATOM 2217 N N . ALA A 1 284 ? 7.293 -36.344 -27.047 1 93.5 284 ALA A N 1
ATOM 2218 C CA . ALA A 1 284 ? 7.41 -35.125 -27.828 1 93.5 284 ALA A CA 1
ATOM 2219 C C . ALA A 1 284 ? 8.195 -34.031 -27.078 1 93.5 284 ALA A C 1
ATOM 2221 O O . ALA A 1 284 ? 9.031 -33.344 -27.672 1 93.5 284 ALA A O 1
ATOM 2222 N N . THR A 1 285 ? 7.922 -33.875 -25.812 1 94.56 285 THR A N 1
ATOM 2223 C CA . THR A 1 285 ? 8.617 -32.906 -24.984 1 94.56 285 THR A CA 1
ATOM 2224 C C . THR A 1 285 ? 10.102 -33.25 -24.875 1 94.56 285 THR A C 1
ATOM 2226 O O . THR A 1 285 ? 10.953 -32.375 -24.953 1 94.56 285 THR A O 1
ATOM 2229 N N . LEU A 1 286 ? 10.398 -34.531 -24.719 1 95.88 286 LEU A N 1
ATOM 2230 C CA . LEU A 1 286 ? 11.789 -34.969 -24.656 1 95.88 286 LEU A CA 1
ATOM 2231 C C . LEU A 1 286 ? 12.539 -34.594 -25.938 1 95.88 286 LEU A C 1
ATOM 2233 O O . LEU A 1 286 ? 13.656 -34.094 -25.875 1 95.88 286 LEU A O 1
ATOM 2237 N N . ARG A 1 287 ? 11.906 -34.875 -27.047 1 95.06 287 ARG A N 1
ATOM 2238 C CA . ARG A 1 287 ? 12.531 -34.531 -28.328 1 95.06 287 ARG A CA 1
ATOM 2239 C C . ARG A 1 287 ? 12.766 -33.031 -28.422 1 95.06 287 ARG A C 1
ATOM 2241 O O . ARG A 1 287 ? 13.828 -32.594 -28.875 1 95.06 287 ARG A O 1
ATOM 2248 N N . THR A 1 288 ? 11.789 -32.312 -27.984 1 95.69 288 THR A N 1
ATOM 2249 C CA . THR A 1 288 ? 11.828 -30.859 -28.062 1 95.69 288 THR A CA 1
ATOM 2250 C C . THR A 1 288 ? 12.945 -30.297 -27.188 1 95.69 288 THR A C 1
ATOM 2252 O O . THR A 1 288 ? 13.633 -29.344 -27.578 1 95.69 288 THR A O 1
ATOM 2255 N N . LEU A 1 289 ? 13.211 -30.859 -26.062 1 95.62 289 LEU A N 1
ATOM 2256 C CA . LEU A 1 289 ? 14.102 -30.297 -25.047 1 95.62 289 LEU A CA 1
ATOM 2257 C C . LEU A 1 289 ? 15.508 -30.859 -25.188 1 95.62 289 LEU A C 1
ATOM 2259 O O . LEU A 1 289 ? 16.438 -30.422 -24.5 1 95.62 289 LEU A O 1
ATOM 2263 N N . THR A 1 290 ? 15.625 -31.875 -26 1 95.81 290 THR A N 1
ATOM 2264 C CA . THR A 1 290 ? 16.969 -32.375 -26.312 1 95.81 290 THR A CA 1
ATOM 2265 C C . THR A 1 290 ? 17.703 -31.375 -27.219 1 95.81 290 THR A C 1
ATOM 2267 O O . THR A 1 290 ? 17.234 -31.078 -28.312 1 95.81 290 THR A O 1
ATOM 2270 N N . SER A 1 291 ? 18.781 -30.875 -26.75 1 94.19 291 SER A N 1
ATOM 2271 C CA . SER A 1 291 ? 19.484 -29.797 -27.438 1 94.19 291 SER A CA 1
ATOM 2272 C C . SER A 1 291 ? 20.969 -29.844 -27.156 1 94.19 291 SER A C 1
ATOM 2274 O O . SER A 1 291 ? 21.406 -30.453 -26.172 1 94.19 291 SER A O 1
ATOM 2276 N N . ALA A 1 292 ? 21.703 -29.203 -28.062 1 92.81 292 ALA A N 1
ATOM 2277 C CA . ALA A 1 292 ? 23.141 -29.016 -27.844 1 92.81 292 ALA A CA 1
ATOM 2278 C C . ALA A 1 292 ? 23.422 -27.688 -27.172 1 92.81 292 ALA A C 1
ATOM 2280 O O . ALA A 1 292 ? 24.531 -27.453 -26.688 1 92.81 292 ALA A O 1
ATOM 2281 N N . GLU A 1 293 ? 22.422 -26.906 -27.094 1 94.69 293 GLU A N 1
ATOM 2282 C CA . GLU A 1 293 ? 22.625 -25.547 -26.625 1 94.69 293 GLU A CA 1
ATOM 2283 C C . GLU A 1 293 ? 22.328 -25.422 -25.125 1 94.69 293 GLU A C 1
ATOM 2285 O O . GLU A 1 293 ? 22.688 -24.438 -24.484 1 94.69 293 GLU A O 1
ATOM 2290 N N . HIS A 1 294 ? 21.656 -26.391 -24.641 1 97.88 294 HIS A N 1
ATOM 2291 C CA . HIS A 1 294 ? 21.312 -26.375 -23.219 1 97.88 294 HIS A CA 1
ATOM 2292 C C . HIS A 1 294 ? 21.094 -27.781 -22.688 1 97.88 294 HIS A C 1
ATOM 2294 O O . HIS A 1 294 ? 20.953 -28.734 -23.469 1 97.88 294 HIS A O 1
ATOM 2300 N N . PHE A 1 295 ? 21.125 -27.906 -21.375 1 98.44 295 PHE A N 1
ATOM 2301 C CA . PHE A 1 295 ? 20.766 -29.125 -20.672 1 98.44 295 PHE A CA 1
ATOM 2302 C C . PHE A 1 295 ? 19.375 -29 -20.062 1 98.44 295 PHE A C 1
ATOM 2304 O O . PHE A 1 295 ? 18.906 -27.906 -19.797 1 98.44 295 PHE A O 1
ATOM 2311 N N . THR A 1 296 ? 18.719 -30.156 -19.922 1 98.44 296 THR A N 1
ATOM 2312 C CA . THR A 1 296 ? 17.359 -30.141 -19.406 1 98.44 296 THR A CA 1
ATOM 2313 C C . THR A 1 296 ? 17.234 -30.984 -18.156 1 98.44 296 THR A C 1
ATOM 2315 O O . THR A 1 296 ? 17.578 -32.156 -18.156 1 98.44 296 THR A O 1
ATOM 2318 N N . LEU A 1 297 ? 16.828 -30.359 -17.094 1 98.5 297 LEU A N 1
ATOM 2319 C CA . LEU A 1 297 ? 16.422 -31.047 -15.867 1 98.5 297 LEU A CA 1
ATOM 2320 C C . LEU A 1 297 ? 14.898 -31.094 -15.75 1 98.5 297 LEU A C 1
ATOM 2322 O O . LEU A 1 297 ? 14.258 -30.047 -15.633 1 98.5 297 LEU A O 1
ATOM 2326 N N . TRP A 1 298 ? 14.352 -32.344 -15.734 1 97.44 298 TRP A N 1
ATOM 2327 C CA . TRP A 1 298 ? 12.906 -32.469 -15.867 1 97.44 298 TRP A CA 1
ATOM 2328 C C . TRP A 1 298 ? 12.32 -33.25 -14.711 1 97.44 298 TRP A C 1
ATOM 2330 O O . TRP A 1 298 ? 12.594 -34.438 -14.57 1 97.44 298 TRP A O 1
ATOM 2340 N N . ALA A 1 299 ? 11.516 -32.562 -13.859 1 95.31 299 ALA A N 1
ATOM 2341 C CA . ALA A 1 299 ? 10.742 -33.25 -12.828 1 95.31 299 ALA A CA 1
ATOM 2342 C C . ALA A 1 299 ? 9.484 -33.875 -13.422 1 95.31 299 ALA A C 1
ATOM 2344 O O . ALA A 1 299 ? 8.547 -33.156 -13.797 1 95.31 299 ALA A O 1
ATOM 2345 N N . LEU A 1 300 ? 9.484 -35.156 -13.477 1 93.06 300 LEU A N 1
ATOM 2346 C CA . LEU A 1 300 ? 8.391 -35.938 -14.07 1 93.06 300 LEU A CA 1
ATOM 2347 C C . LEU A 1 300 ? 7.984 -37.094 -13.164 1 93.06 300 LEU A C 1
ATOM 2349 O O . LEU A 1 300 ? 8.789 -38 -12.914 1 93.06 300 LEU A O 1
ATOM 2353 N N . PRO A 1 301 ? 6.785 -37.031 -12.688 1 88.44 301 PRO A N 1
ATOM 2354 C CA . PRO A 1 301 ? 6.344 -38.094 -11.812 1 88.44 301 PRO A CA 1
ATOM 2355 C C . PRO A 1 301 ? 6.547 -39.5 -12.43 1 88.44 301 PRO A C 1
ATOM 2357 O O . PRO A 1 301 ? 6.43 -39.656 -13.648 1 88.44 301 PRO A O 1
ATOM 2360 N N . LYS A 1 302 ? 6.68 -40.5 -11.586 1 87.88 302 LYS A N 1
ATOM 2361 C CA . LYS A 1 302 ? 7.016 -41.844 -12.016 1 87.88 302 LYS A CA 1
ATOM 2362 C C . LYS A 1 302 ? 5.957 -42.406 -12.961 1 87.88 302 LYS A C 1
ATOM 2364 O O . LYS A 1 302 ? 6.285 -43 -13.984 1 87.88 302 LYS A O 1
ATOM 2369 N N . ALA A 1 303 ? 4.75 -42.094 -12.633 1 83.38 303 ALA A N 1
ATOM 2370 C CA . ALA A 1 303 ? 3.631 -42.656 -13.398 1 83.38 303 ALA A CA 1
ATOM 2371 C C . ALA A 1 303 ? 3.643 -42.125 -14.836 1 83.38 303 ALA A C 1
ATOM 2373 O O . ALA A 1 303 ? 3.074 -42.75 -15.734 1 83.38 303 ALA A O 1
ATOM 2374 N N . GLN A 1 304 ? 4.32 -41.062 -15.039 1 88.5 304 GLN A N 1
ATOM 2375 C CA . GLN A 1 304 ? 4.324 -40.438 -16.359 1 88.5 304 GLN A CA 1
ATOM 2376 C C . GLN A 1 304 ? 5.605 -40.75 -17.125 1 88.5 304 GLN A C 1
ATOM 2378 O O . GLN A 1 304 ? 5.797 -40.281 -18.25 1 88.5 304 GLN A O 1
ATOM 2383 N N . GLN A 1 305 ? 6.43 -41.469 -16.547 1 90.31 305 GLN A N 1
ATOM 2384 C CA . GLN A 1 305 ? 7.695 -41.812 -17.188 1 90.31 305 GLN A CA 1
ATOM 2385 C C . GLN A 1 305 ? 7.559 -43.094 -18.016 1 90.31 305 GLN A C 1
ATOM 2387 O O . GLN A 1 305 ? 8.555 -43.781 -18.312 1 90.31 305 GLN A O 1
ATOM 2392 N N . VAL A 1 306 ? 6.371 -43.312 -18.391 1 86.12 306 VAL A N 1
ATOM 2393 C CA . VAL A 1 306 ? 6.113 -44.5 -19.203 1 86.12 306 VAL A CA 1
ATOM 2394 C C . VAL A 1 306 ? 6.535 -44.25 -20.641 1 86.12 306 VAL A C 1
ATOM 2396 O O . VAL A 1 306 ? 6.242 -43.188 -21.203 1 86.12 306 VAL A O 1
ATOM 2399 N N . GLY A 1 307 ? 7.277 -45.156 -21.219 1 81.5 307 GLY A N 1
ATOM 2400 C CA . GLY A 1 307 ? 7.641 -45.062 -22.625 1 81.5 307 GLY A CA 1
ATOM 2401 C C . GLY A 1 307 ? 8.922 -44.312 -22.875 1 81.5 307 GLY A C 1
ATOM 2402 O O . GLY A 1 307 ? 9.305 -44.094 -24.031 1 81.5 307 GLY A O 1
ATOM 2403 N N . LEU A 1 308 ? 9.516 -43.844 -21.828 1 89.94 308 LEU A N 1
ATOM 2404 C CA . LEU A 1 308 ? 10.805 -43.188 -22 1 89.94 308 LEU A CA 1
ATOM 2405 C C . LEU A 1 308 ? 11.836 -44.156 -22.562 1 89.94 308 LEU A C 1
ATOM 2407 O O . LEU A 1 308 ? 11.773 -45.375 -22.281 1 89.94 308 LEU A O 1
ATOM 2411 N N . PRO A 1 309 ? 12.742 -43.688 -23.328 1 89.62 309 PRO A N 1
ATOM 2412 C CA . PRO A 1 309 ? 13.812 -44.562 -23.812 1 89.62 309 PRO A CA 1
ATOM 2413 C C . PRO A 1 309 ? 14.672 -45.125 -22.672 1 89.62 309 PRO A C 1
ATOM 2415 O O . PRO A 1 309 ? 14.742 -44.531 -21.594 1 89.62 309 PRO A O 1
ATOM 2418 N N . GLU A 1 310 ? 15.234 -46.219 -22.891 1 87 310 GLU A N 1
ATOM 2419 C CA . GLU A 1 310 ? 16.078 -46.875 -21.891 1 87 310 GLU A CA 1
ATOM 2420 C C . GLU A 1 310 ? 17.219 -45.969 -21.453 1 87 310 GLU A C 1
ATOM 2422 O O . GLU A 1 310 ? 17.578 -45.938 -20.281 1 87 310 GLU A O 1
ATOM 2427 N N . THR A 1 311 ? 17.703 -45.344 -22.453 1 90.94 311 THR A N 1
ATOM 2428 C CA . THR A 1 311 ? 18.766 -44.406 -22.156 1 90.94 311 THR A CA 1
ATOM 2429 C C . THR A 1 311 ? 18.375 -43 -22.609 1 90.94 311 THR A C 1
ATOM 2431 O O . THR A 1 311 ? 18.031 -42.781 -23.781 1 90.94 311 THR A O 1
ATOM 2434 N N . LEU A 1 312 ? 18.406 -42.125 -21.688 1 94.12 312 LEU A N 1
ATOM 2435 C CA . LEU A 1 312 ? 18.109 -40.75 -22 1 94.12 312 LEU A CA 1
ATOM 2436 C C . LEU A 1 312 ? 19.312 -40.062 -22.625 1 94.12 312 LEU A C 1
ATOM 2438 O O . LEU A 1 312 ? 20.453 -40.469 -22.406 1 94.12 312 LEU A O 1
ATOM 2442 N N . PRO A 1 313 ? 19.078 -39.062 -23.5 1 94.5 313 PRO A N 1
ATOM 2443 C CA . PRO A 1 313 ? 20.219 -38.25 -23.938 1 94.5 313 PRO A CA 1
ATOM 2444 C C . PRO A 1 313 ? 21.016 -37.688 -22.781 1 94.5 313 PRO A C 1
ATOM 2446 O O . PRO A 1 313 ? 20.453 -37.344 -21.734 1 94.5 313 PRO A O 1
ATOM 2449 N N . SER A 1 314 ? 22.312 -37.531 -22.922 1 92.75 314 SER A N 1
ATOM 2450 C CA . SER A 1 314 ? 23.172 -37.094 -21.844 1 92.75 314 SER A CA 1
ATOM 2451 C C . SER A 1 314 ? 22.797 -35.656 -21.391 1 92.75 314 SER A C 1
ATOM 2453 O O . SER A 1 314 ? 23.078 -35.281 -20.266 1 92.75 314 SER A O 1
ATOM 2455 N N . SER A 1 315 ? 22.172 -34.938 -22.297 1 96.81 315 SER A N 1
ATOM 2456 C CA . SER A 1 315 ? 21.812 -33.562 -22.016 1 96.81 315 SER A CA 1
ATOM 2457 C C . SER A 1 315 ? 20.5 -33.469 -21.234 1 96.81 315 SER A C 1
ATOM 2459 O O . SER A 1 315 ? 20.047 -32.375 -20.891 1 96.81 315 SER A O 1
ATOM 2461 N N . VAL A 1 316 ? 19.875 -34.625 -20.953 1 97.81 316 VAL A N 1
ATOM 2462 C CA . VAL A 1 316 ? 18.578 -34.594 -20.281 1 97.81 316 VAL A CA 1
ATOM 2463 C C . VAL A 1 316 ? 18.594 -35.469 -19.047 1 97.81 316 VAL A C 1
ATOM 2465 O O . VAL A 1 316 ? 19.094 -36.594 -19.094 1 97.81 316 VAL A O 1
ATOM 2468 N N . MET A 1 317 ? 18.141 -34.938 -17.984 1 97.44 317 MET A N 1
ATOM 2469 C CA . MET A 1 317 ? 17.922 -35.688 -16.734 1 97.44 317 MET A CA 1
ATOM 2470 C C . MET A 1 317 ? 16.453 -35.625 -16.312 1 97.44 317 MET A C 1
ATOM 2472 O O . MET A 1 317 ? 15.867 -34.562 -16.234 1 97.44 317 MET A O 1
ATOM 2476 N N . ILE A 1 318 ? 15.836 -36.812 -16.156 1 96.75 318 ILE A N 1
ATOM 2477 C CA . ILE A 1 318 ? 14.469 -36.906 -15.664 1 96.75 318 ILE A CA 1
ATOM 2478 C C . ILE A 1 318 ? 14.453 -37.594 -14.297 1 96.75 318 ILE A C 1
ATOM 2480 O O . ILE A 1 318 ? 15.102 -38.625 -14.102 1 96.75 318 ILE A O 1
ATOM 2484 N N . HIS A 1 319 ? 13.844 -36.969 -13.398 1 95.44 319 HIS A N 1
ATOM 2485 C CA . HIS A 1 319 ? 13.68 -37.531 -12.078 1 95.44 319 HIS A CA 1
ATOM 2486 C C . HIS A 1 319 ? 12.266 -37.312 -11.547 1 95.44 319 HIS A C 1
ATOM 2488 O O . HIS A 1 319 ? 11.633 -36.312 -11.867 1 95.44 319 HIS A O 1
ATOM 2494 N N . HIS A 1 320 ? 11.781 -38.219 -10.703 1 91.19 320 HIS A N 1
ATOM 2495 C CA . HIS A 1 320 ? 10.391 -38.188 -10.258 1 91.19 320 HIS A CA 1
ATOM 2496 C C . HIS A 1 320 ? 10.188 -37.094 -9.195 1 91.19 320 HIS A C 1
ATOM 2498 O O . HIS A 1 320 ? 9.055 -36.656 -8.961 1 91.19 320 HIS A O 1
ATOM 2504 N N . TRP A 1 321 ? 11.195 -36.719 -8.523 1 88.06 321 TRP A N 1
ATOM 2505 C CA . TRP A 1 321 ? 11.07 -35.688 -7.512 1 88.06 321 TRP A CA 1
ATOM 2506 C C . TRP A 1 321 ? 12.297 -34.781 -7.5 1 88.06 321 TRP A C 1
ATOM 2508 O O . TRP A 1 321 ? 13.406 -35.25 -7.199 1 88.06 321 TRP A O 1
ATOM 2518 N N . ILE A 1 322 ? 12.125 -33.562 -7.805 1 91.94 322 ILE A N 1
ATOM 2519 C CA . ILE A 1 322 ? 13.156 -32.531 -7.781 1 91.94 322 ILE A CA 1
ATOM 2520 C C . ILE A 1 322 ? 12.664 -31.312 -6.988 1 91.94 322 ILE A C 1
ATOM 2522 O O . ILE A 1 322 ? 11.586 -30.766 -7.27 1 91.94 322 ILE A O 1
ATOM 2526 N N . PRO A 1 323 ? 13.352 -30.906 -5.93 1 88.44 323 PRO A N 1
ATOM 2527 C CA . PRO A 1 323 ? 12.938 -29.703 -5.211 1 88.44 323 PRO A CA 1
ATOM 2528 C C . PRO A 1 323 ? 13 -28.438 -6.074 1 88.44 323 PRO A C 1
ATOM 2530 O O . PRO A 1 323 ? 14.086 -27.953 -6.367 1 88.44 323 PRO A O 1
ATOM 2533 N N . THR A 1 324 ? 11.906 -27.906 -6.34 1 89.25 324 THR A N 1
ATOM 2534 C CA . THR A 1 324 ? 11.773 -26.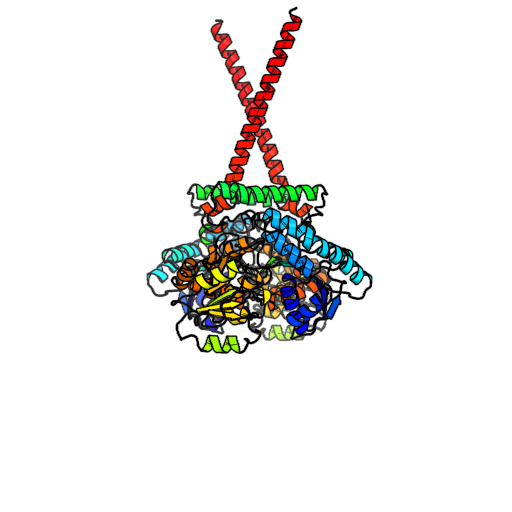828 -7.316 1 89.25 324 THR A CA 1
ATOM 2535 C C . THR A 1 324 ? 12.547 -25.594 -6.863 1 89.25 324 THR A C 1
ATOM 2537 O O . THR A 1 324 ? 13.367 -25.062 -7.613 1 89.25 324 THR A O 1
ATOM 2540 N N . ALA A 1 325 ? 12.359 -25.141 -5.656 1 86.44 325 ALA A N 1
ATOM 2541 C CA . ALA A 1 325 ? 12.984 -23.906 -5.168 1 86.44 325 ALA A CA 1
ATOM 2542 C C . ALA A 1 325 ? 14.508 -24.016 -5.211 1 86.44 325 ALA A C 1
ATOM 2544 O O . ALA A 1 325 ? 15.195 -23.078 -5.621 1 86.44 325 ALA A O 1
ATOM 2545 N N . ARG A 1 326 ? 15.008 -25.125 -4.816 1 89.19 326 ARG A N 1
ATOM 2546 C CA . ARG A 1 326 ? 16.453 -25.344 -4.848 1 89.19 326 ARG A CA 1
ATOM 2547 C C . ARG A 1 326 ? 16.969 -25.344 -6.277 1 89.19 326 ARG A C 1
ATOM 2549 O O . ARG A 1 326 ? 18.062 -24.828 -6.551 1 89.19 326 ARG A O 1
ATOM 2556 N N . THR A 1 327 ? 16.25 -26.016 -7.078 1 94.44 327 THR A N 1
ATOM 2557 C CA . THR A 1 327 ? 16.625 -26.078 -8.484 1 94.44 327 THR A CA 1
ATOM 2558 C C . THR A 1 327 ? 16.703 -24.672 -9.086 1 94.44 327 THR A C 1
ATOM 2560 O O . THR A 1 327 ? 17.672 -24.328 -9.75 1 94.44 327 THR A O 1
ATOM 2563 N N . LEU A 1 328 ? 15.766 -23.906 -8.805 1 94 328 LEU A N 1
ATOM 2564 C CA . LEU A 1 328 ? 15.695 -22.547 -9.367 1 94 328 LEU A CA 1
ATOM 2565 C C . LEU A 1 328 ? 16.797 -21.672 -8.789 1 94 328 LEU A C 1
ATOM 2567 O O . LEU A 1 328 ? 17.234 -20.719 -9.43 1 94 328 LEU A O 1
ATOM 2571 N N . ALA A 1 329 ? 17.25 -21.969 -7.637 1 91.75 329 ALA A N 1
ATOM 2572 C CA . ALA A 1 329 ? 18.312 -21.188 -7 1 91.75 329 ALA A CA 1
ATOM 2573 C C . ALA A 1 329 ? 19.672 -21.578 -7.555 1 91.75 329 ALA A C 1
ATOM 2575 O O . ALA A 1 329 ? 20.672 -20.859 -7.332 1 91.75 329 ALA A O 1
ATOM 2576 N N . HIS A 1 330 ? 19.75 -22.703 -8.195 1 94.62 330 HIS A N 1
ATOM 2577 C CA . HIS A 1 330 ? 21.031 -23.203 -8.68 1 94.62 330 HIS A CA 1
ATOM 2578 C C . HIS A 1 330 ? 21.609 -22.281 -9.75 1 94.62 330 HIS A C 1
ATOM 2580 O O . HIS A 1 330 ? 20.906 -21.875 -10.672 1 94.62 330 HIS A O 1
ATOM 2586 N N . PRO A 1 331 ? 22.875 -22.016 -9.68 1 95.25 331 PRO A N 1
ATOM 2587 C CA . PRO A 1 331 ? 23.469 -21.031 -10.578 1 95.25 331 PRO A CA 1
ATOM 2588 C C . PRO A 1 331 ? 23.469 -21.469 -12.039 1 95.25 331 PRO A C 1
ATOM 2590 O O . PRO A 1 331 ? 23.453 -20.641 -12.945 1 95.25 331 PRO A O 1
ATOM 2593 N N . LYS A 1 332 ? 23.453 -22.75 -12.328 1 97.75 332 LYS A N 1
ATOM 2594 C CA . LYS A 1 332 ? 23.484 -23.234 -13.703 1 97.75 332 LYS A CA 1
ATOM 2595 C C . LYS A 1 332 ? 22.094 -23.203 -14.336 1 97.75 332 LYS A C 1
ATOM 2597 O O . LYS A 1 332 ? 21.969 -23.297 -15.562 1 97.75 332 LYS A O 1
ATOM 2602 N N . VAL A 1 333 ? 21.047 -23.156 -13.516 1 98.12 333 VAL A N 1
ATOM 2603 C CA . VAL A 1 333 ? 19.688 -23.078 -14.039 1 98.12 333 VAL A CA 1
ATOM 2604 C C . VAL A 1 333 ? 19.406 -21.672 -14.539 1 98.12 333 VAL A C 1
ATOM 2606 O O . VAL A 1 333 ? 19.594 -20.688 -13.805 1 98.12 333 VAL A O 1
ATOM 2609 N N . LYS A 1 334 ? 18.922 -21.594 -15.812 1 98.44 334 LYS A N 1
ATOM 2610 C CA . LYS A 1 334 ? 18.828 -20.266 -16.422 1 98.44 334 LYS A CA 1
ATOM 2611 C C . LYS A 1 334 ? 17.391 -19.953 -16.844 1 98.44 334 LYS A C 1
ATOM 2613 O O . LYS A 1 334 ? 17.062 -18.812 -17.141 1 98.44 334 LYS A O 1
ATOM 2618 N N . ALA A 1 335 ? 16.531 -20.953 -16.828 1 98.5 335 ALA A N 1
ATOM 2619 C CA . ALA A 1 335 ? 15.133 -20.75 -17.188 1 98.5 335 ALA A CA 1
ATOM 2620 C C . ALA A 1 335 ? 14.25 -21.844 -16.594 1 98.5 335 ALA A C 1
ATOM 2622 O O . ALA A 1 335 ? 14.742 -22.922 -16.25 1 98.5 335 ALA A O 1
ATOM 2623 N N . PHE A 1 336 ? 13.016 -21.578 -16.484 1 98.56 336 PHE A N 1
ATOM 2624 C CA . PHE A 1 336 ? 12.031 -22.5 -15.922 1 98.56 336 PHE A CA 1
ATOM 2625 C C . PHE A 1 336 ? 10.859 -22.688 -16.875 1 98.56 336 PHE A C 1
ATOM 2627 O O . PHE A 1 336 ? 10.164 -21.734 -17.219 1 98.56 336 PHE A O 1
ATOM 2634 N N . VAL A 1 337 ? 10.664 -23.875 -17.297 1 97.88 337 VAL A N 1
ATOM 2635 C CA . VAL A 1 337 ? 9.484 -24.25 -18.078 1 97.88 337 VAL A CA 1
ATOM 2636 C C . VAL A 1 337 ? 8.398 -24.781 -17.156 1 97.88 337 VAL A C 1
ATOM 2638 O O . VAL A 1 337 ? 8.602 -25.766 -16.453 1 97.88 337 VAL A O 1
ATOM 2641 N N . SER A 1 338 ? 7.254 -24.109 -17.172 1 96.12 338 SER A N 1
ATOM 2642 C CA . SER A 1 338 ? 6.223 -24.469 -16.203 1 96.12 338 SER A CA 1
ATOM 2643 C C . SER A 1 338 ? 4.828 -24.172 -16.75 1 96.12 338 SER A C 1
ATOM 2645 O O . SER A 1 338 ? 4.688 -23.531 -17.797 1 96.12 338 SER A O 1
ATOM 2647 N N . HIS A 1 339 ? 3.834 -24.719 -16.125 1 93.5 339 HIS A N 1
ATOM 2648 C CA . HIS A 1 339 ? 2.447 -24.375 -16.438 1 93.5 339 HIS A CA 1
ATOM 2649 C C . HIS A 1 339 ? 2.008 -23.109 -15.719 1 93.5 339 HIS A C 1
ATOM 2651 O O . HIS A 1 339 ? 0.848 -22.703 -15.82 1 93.5 339 HIS A O 1
ATOM 2657 N N . CYS A 1 340 ? 2.875 -22.484 -14.93 1 92.81 340 CYS A N 1
ATOM 2658 C CA . CYS A 1 340 ? 2.631 -21.219 -14.258 1 92.81 340 CYS A CA 1
ATOM 2659 C C . CYS A 1 340 ? 1.721 -21.406 -13.047 1 92.81 340 CYS A C 1
ATOM 2661 O O . CYS A 1 340 ? 0.793 -20.609 -12.836 1 92.81 340 CYS A O 1
ATOM 2663 N N . GLY A 1 341 ? 2.031 -22.484 -12.32 1 89.81 341 GLY A N 1
ATOM 2664 C CA . GLY A 1 341 ? 1.422 -22.547 -11.008 1 89.81 341 GLY A CA 1
ATOM 2665 C C . GLY A 1 341 ? 1.823 -21.375 -10.109 1 89.81 341 GLY A C 1
ATOM 2666 O O . GLY A 1 341 ? 2.975 -20.938 -10.141 1 89.81 341 GLY A O 1
ATOM 2667 N N . GLY A 1 342 ? 0.918 -20.891 -9.367 1 87.19 342 GLY A N 1
ATOM 2668 C CA . GLY A 1 342 ? 1.146 -19.688 -8.586 1 87.19 342 GLY A CA 1
ATOM 2669 C C . GLY A 1 342 ? 2.395 -19.75 -7.727 1 87.19 342 GLY A C 1
ATOM 2670 O O . GLY A 1 342 ? 3.258 -18.875 -7.805 1 87.19 342 GLY A O 1
ATOM 2671 N N . ASN A 1 343 ? 2.553 -20.75 -6.941 1 84.56 343 ASN A N 1
ATOM 2672 C CA . ASN A 1 343 ? 3.686 -20.875 -6.027 1 84.56 343 ASN A CA 1
ATOM 2673 C C . ASN A 1 343 ? 5.008 -20.984 -6.785 1 84.56 343 ASN A C 1
ATOM 2675 O O . ASN A 1 343 ? 5.969 -20.281 -6.469 1 84.56 343 ASN A O 1
ATOM 2679 N N . SER A 1 344 ? 5.008 -21.828 -7.77 1 89.19 344 SER A N 1
ATOM 2680 C CA . SER A 1 344 ? 6.25 -22.047 -8.508 1 89.19 344 SER A CA 1
ATOM 2681 C C . SER A 1 344 ? 6.625 -20.812 -9.32 1 89.19 344 SER A C 1
ATOM 2683 O O . SER A 1 344 ? 7.805 -20.516 -9.508 1 89.19 344 SER A O 1
ATOM 2685 N N . ALA A 1 345 ? 5.609 -20.141 -9.812 1 93.06 345 ALA A N 1
ATOM 2686 C CA . ALA A 1 345 ? 5.887 -18.922 -10.547 1 93.06 345 ALA A CA 1
ATOM 2687 C C . ALA A 1 345 ? 6.539 -17.875 -9.648 1 93.06 345 ALA A C 1
ATOM 2689 O O . ALA A 1 345 ? 7.504 -17.219 -10.047 1 93.06 345 ALA A O 1
ATOM 2690 N N . VAL A 1 346 ? 6.02 -17.719 -8.453 1 92.38 346 VAL A N 1
ATOM 2691 C CA . VAL A 1 346 ? 6.582 -16.766 -7.512 1 92.38 346 VAL A CA 1
ATOM 2692 C C . VAL A 1 346 ? 7.992 -17.188 -7.113 1 92.38 346 VAL A C 1
ATOM 2694 O O . VAL A 1 346 ? 8.891 -16.359 -6.977 1 92.38 346 VAL A O 1
ATOM 2697 N N . GLU A 1 347 ? 8.18 -18.484 -6.977 1 90.25 347 GLU A N 1
ATOM 2698 C CA . GLU A 1 347 ? 9.5 -19 -6.66 1 90.25 347 GLU A CA 1
ATOM 2699 C C . GLU A 1 347 ? 10.5 -18.688 -7.773 1 90.25 347 GLU A C 1
ATOM 2701 O O . GLU A 1 347 ? 11.641 -18.312 -7.504 1 90.25 347 GLU A O 1
ATOM 2706 N N . SER A 1 348 ? 10.062 -18.891 -8.953 1 94.56 348 SER A N 1
ATOM 2707 C CA . SER A 1 348 ? 10.922 -18.609 -10.086 1 94.56 348 SER A CA 1
ATOM 2708 C C . SER A 1 348 ? 11.359 -17.141 -10.102 1 94.56 348 SER A C 1
ATOM 2710 O O . SER A 1 348 ? 12.539 -16.844 -10.281 1 94.56 348 SER A O 1
ATOM 2712 N N . MET A 1 349 ? 10.438 -16.266 -9.859 1 95.19 349 MET A N 1
ATOM 2713 C CA . MET A 1 349 ? 10.742 -14.836 -9.828 1 95.19 349 MET A CA 1
ATOM 2714 C C . MET A 1 349 ? 11.617 -14.492 -8.625 1 95.19 349 MET A C 1
ATOM 2716 O O . MET A 1 349 ? 12.531 -13.68 -8.727 1 95.19 349 MET A O 1
ATOM 2720 N N . ALA A 1 350 ? 11.344 -15.117 -7.535 1 93 350 ALA A N 1
ATOM 2721 C CA . ALA A 1 350 ? 12.141 -14.883 -6.332 1 93 350 ALA A CA 1
ATOM 2722 C C . ALA A 1 350 ? 13.594 -15.281 -6.543 1 93 350 ALA A C 1
ATOM 2724 O O . ALA A 1 350 ? 14.5 -14.68 -5.965 1 93 350 ALA A O 1
ATOM 2725 N N . MET A 1 351 ? 13.789 -16.266 -7.383 1 93.56 351 MET A N 1
ATOM 2726 C CA . MET A 1 351 ? 15.148 -16.75 -7.633 1 93.56 351 MET A CA 1
ATOM 2727 C C . MET A 1 351 ? 15.734 -16.094 -8.875 1 93.56 351 MET A C 1
ATOM 2729 O O . MET A 1 351 ? 16.859 -16.406 -9.273 1 93.56 351 MET A O 1
ATOM 2733 N N . GLY A 1 352 ? 14.977 -15.258 -9.5 1 96 352 GLY A N 1
ATOM 2734 C CA . GLY A 1 352 ? 15.477 -14.477 -10.625 1 96 352 GLY A CA 1
ATOM 2735 C C . GLY A 1 352 ? 15.625 -15.289 -11.898 1 96 352 GLY A C 1
ATOM 2736 O O . GLY A 1 352 ? 16.578 -15.086 -12.656 1 96 352 GLY A O 1
ATOM 2737 N N . LYS A 1 353 ? 14.742 -16.234 -12.094 1 97.88 353 LYS A N 1
ATOM 2738 C CA . LYS A 1 353 ? 14.812 -17.062 -13.289 1 97.88 353 LYS A CA 1
ATOM 2739 C C . LYS A 1 353 ? 13.648 -16.766 -14.227 1 97.88 353 LYS A C 1
ATOM 2741 O O . LYS A 1 353 ? 12.484 -16.781 -13.812 1 97.88 353 LYS A O 1
ATOM 2746 N N . PRO A 1 354 ? 13.914 -16.5 -15.492 1 98.62 354 PRO A N 1
ATOM 2747 C CA . PRO A 1 354 ? 12.812 -16.281 -16.438 1 98.62 354 PRO A CA 1
ATOM 2748 C C . PRO A 1 354 ? 11.922 -17.516 -16.594 1 98.62 354 PRO A C 1
ATOM 2750 O O . PRO A 1 354 ? 12.398 -18.641 -16.484 1 98.62 354 PRO A O 1
ATOM 2753 N N . LEU A 1 355 ? 10.664 -17.25 -16.906 1 98.56 355 LEU A N 1
ATOM 2754 C CA . LEU A 1 355 ? 9.672 -18.328 -16.984 1 98.56 355 LEU A CA 1
ATOM 2755 C C . LEU A 1 355 ? 9.203 -18.516 -18.422 1 98.56 355 LEU A C 1
ATOM 2757 O O . LEU A 1 355 ? 8.938 -17.531 -19.141 1 98.56 355 LEU A O 1
ATOM 2761 N N . ILE A 1 356 ? 9.227 -19.703 -18.891 1 98.56 356 ILE A N 1
ATOM 2762 C CA . ILE A 1 356 ? 8.594 -20.125 -20.141 1 98.56 356 ILE A CA 1
ATOM 2763 C C . ILE A 1 356 ? 7.309 -20.906 -19.828 1 98.56 356 ILE A C 1
ATOM 2765 O O . ILE A 1 356 ? 7.352 -22.078 -19.484 1 98.56 356 ILE A O 1
ATOM 2769 N N . GLY A 1 357 ? 6.246 -20.156 -20 1 97.56 357 GLY A N 1
ATOM 2770 C CA . GLY A 1 357 ? 5 -20.672 -19.453 1 97.56 357 GLY A CA 1
ATOM 2771 C C . GLY A 1 357 ? 4.09 -21.281 -20.5 1 97.56 357 GLY A C 1
ATOM 2772 O O . GLY A 1 357 ? 3.893 -20.703 -21.578 1 97.56 357 GLY A O 1
ATOM 2773 N N . TYR A 1 358 ? 3.521 -22.422 -20.188 1 94.88 358 TYR A N 1
ATOM 2774 C CA . TYR A 1 358 ? 2.467 -23.078 -20.953 1 94.88 358 TYR A CA 1
ATOM 2775 C C . TYR A 1 358 ? 1.308 -23.469 -20.047 1 94.88 358 TYR A C 1
ATOM 2777 O O . TYR A 1 358 ? 1.248 -24.609 -19.562 1 94.88 358 TYR A O 1
ATOM 2785 N N . PRO A 1 359 ? 0.369 -22.516 -19.812 1 91.81 359 PRO A N 1
ATOM 2786 C CA . PRO A 1 359 ? -0.726 -22.75 -18.875 1 91.81 359 PRO A CA 1
ATOM 2787 C C . PRO A 1 359 ? -1.691 -23.828 -19.344 1 91.81 359 PRO A C 1
ATOM 2789 O O . PRO A 1 359 ? -1.916 -23.984 -20.547 1 91.81 359 PRO A O 1
ATOM 2792 N N . GLN A 1 360 ? -2.266 -24.516 -18.375 1 84.94 360 GLN A N 1
ATOM 2793 C CA . GLN A 1 360 ? -3.162 -25.625 -18.703 1 84.94 360 GLN A CA 1
ATOM 2794 C C . GLN A 1 360 ? -4.582 -25.344 -18.219 1 84.94 360 GLN A C 1
ATOM 2796 O O . GLN A 1 360 ? -5.555 -25.703 -18.875 1 84.94 360 GLN A O 1
ATOM 2801 N N . PHE A 1 361 ? -4.703 -24.719 -17.078 1 79.69 361 PHE A N 1
ATOM 2802 C CA . PHE A 1 361 ? -6.047 -24.5 -16.562 1 79.69 361 PHE A CA 1
ATOM 2803 C C . PHE A 1 361 ? -6.039 -23.422 -15.477 1 79.69 361 PHE A C 1
ATOM 2805 O O . PHE A 1 361 ? -4.973 -23 -15.016 1 79.69 361 PHE A O 1
ATOM 2812 N N . GLY A 1 362 ? -7.227 -22.859 -15.227 1 78.94 362 GLY A N 1
ATOM 2813 C CA . GLY A 1 362 ? -7.469 -21.984 -14.094 1 78.94 362 GLY A CA 1
ATOM 2814 C C . GLY A 1 362 ? -6.805 -20.625 -14.25 1 78.94 362 GLY A C 1
ATOM 2815 O O . GLY A 1 362 ? -6.926 -19.984 -15.289 1 78.94 362 GLY A O 1
ATOM 2816 N N . ASP A 1 363 ? -6.129 -20.25 -13.102 1 81.31 363 ASP A N 1
ATOM 2817 C CA . ASP A 1 363 ? -5.535 -18.906 -13.07 1 81.31 363 ASP A CA 1
ATOM 2818 C C . ASP A 1 363 ? -4.141 -18.906 -13.695 1 81.31 363 ASP A C 1
ATOM 2820 O O . ASP A 1 363 ? -3.488 -17.875 -13.773 1 81.31 363 ASP A O 1
ATOM 2824 N N . GLN A 1 364 ? -3.764 -20.047 -14.258 1 89.5 364 GLN A N 1
ATOM 2825 C CA . GLN A 1 364 ? -2.42 -20.188 -14.812 1 89.5 364 GLN A CA 1
ATOM 2826 C C . GLN A 1 364 ? -2.211 -19.266 -16 1 89.5 364 GLN A C 1
ATOM 2828 O O . GLN A 1 364 ? -1.118 -18.719 -16.188 1 89.5 364 GLN A O 1
ATOM 2833 N N . MET A 1 365 ? -3.301 -19.109 -16.797 1 90.5 365 MET A N 1
ATOM 2834 C CA . MET A 1 365 ? -3.184 -18.203 -17.938 1 90.5 365 MET A CA 1
ATOM 2835 C C . MET A 1 365 ? -2.879 -16.781 -17.484 1 90.5 365 MET A C 1
ATOM 2837 O O . MET A 1 365 ? -2.023 -16.109 -18.062 1 90.5 365 MET A O 1
ATOM 2841 N N . GLY A 1 366 ? -3.568 -16.391 -16.453 1 91.94 366 GLY A N 1
ATOM 2842 C CA . GLY A 1 366 ? -3.354 -15.055 -15.914 1 91.94 366 GLY A CA 1
ATOM 2843 C C . GLY A 1 366 ? -1.968 -14.867 -15.32 1 91.94 366 GLY A C 1
ATOM 2844 O O . GLY A 1 366 ? -1.353 -13.812 -15.484 1 91.94 366 GLY A O 1
ATOM 2845 N N . VAL A 1 367 ? -1.453 -15.898 -14.68 1 94 367 VAL A N 1
ATOM 2846 C CA . VAL A 1 367 ? -0.144 -15.828 -14.039 1 94 367 VAL A CA 1
ATOM 2847 C C . VAL A 1 367 ? 0.951 -15.781 -15.102 1 94 367 VAL A C 1
ATOM 2849 O O . VAL A 1 367 ? 1.831 -14.922 -15.055 1 94 367 VAL A O 1
ATOM 2852 N N . CYS A 1 368 ? 0.827 -16.625 -16.109 1 95.75 368 CYS A N 1
ATOM 2853 C CA . CYS A 1 368 ? 1.801 -16.641 -17.188 1 95.75 368 CYS A CA 1
ATOM 2854 C C . CYS A 1 368 ? 1.832 -15.305 -17.922 1 95.75 368 CYS A C 1
ATOM 2856 O O . CYS A 1 368 ? 2.906 -14.773 -18.203 1 95.75 368 CYS A O 1
ATOM 2858 N N . GLN A 1 369 ? 0.697 -14.82 -18.141 1 95.56 369 GLN A N 1
ATOM 2859 C CA . GLN A 1 369 ? 0.595 -13.578 -18.906 1 95.56 369 GLN A CA 1
ATOM 2860 C C . GLN A 1 369 ? 1.204 -12.414 -18.125 1 95.56 369 GLN A C 1
ATOM 2862 O O . GLN A 1 369 ? 1.867 -11.555 -18.719 1 95.56 369 GLN A O 1
ATOM 2867 N N . ARG A 1 370 ? 0.967 -12.336 -16.875 1 95.75 370 ARG A N 1
ATOM 2868 C CA . ARG A 1 370 ? 1.522 -11.273 -16.047 1 95.75 370 ARG A CA 1
ATOM 2869 C C . ARG A 1 370 ? 3.047 -11.289 -16.078 1 95.75 370 ARG A C 1
ATOM 2871 O O . ARG A 1 370 ? 3.68 -10.242 -16.203 1 95.75 370 ARG A O 1
ATOM 2878 N N . ILE A 1 371 ? 3.621 -12.453 -15.992 1 97.06 371 ILE A N 1
ATOM 2879 C CA . ILE A 1 371 ? 5.074 -12.578 -16.016 1 97.06 371 ILE A CA 1
ATOM 2880 C C . ILE A 1 371 ? 5.609 -12.156 -17.375 1 97.06 371 ILE A C 1
ATOM 2882 O O . ILE A 1 371 ? 6.613 -11.445 -17.469 1 97.06 371 ILE A O 1
ATOM 2886 N N . ALA A 1 372 ? 4.93 -12.578 -18.406 1 97.62 372 ALA A N 1
ATOM 2887 C CA . ALA A 1 372 ? 5.312 -12.18 -19.766 1 97.62 372 ALA A CA 1
ATOM 2888 C C . ALA A 1 372 ? 5.207 -10.664 -19.938 1 97.62 372 ALA A C 1
ATOM 2890 O O . ALA A 1 372 ? 6.109 -10.031 -20.484 1 97.62 372 ALA A O 1
ATOM 2891 N N . ASP A 1 373 ? 4.105 -10.094 -19.453 1 96.5 373 ASP A N 1
ATOM 2892 C CA . ASP A 1 373 ? 3.891 -8.656 -19.562 1 96.5 373 ASP A CA 1
ATOM 2893 C C . ASP A 1 373 ? 4.961 -7.879 -18.797 1 96.5 373 ASP A C 1
ATOM 2895 O O . ASP A 1 373 ? 5.344 -6.777 -19.188 1 96.5 373 ASP A O 1
ATOM 2899 N N . ALA A 1 374 ? 5.438 -8.438 -17.719 1 96.56 374 ALA A N 1
ATOM 2900 C CA . ALA A 1 374 ? 6.48 -7.801 -16.906 1 96.56 374 ALA A CA 1
ATOM 2901 C C . ALA A 1 374 ? 7.84 -7.898 -17.609 1 96.56 374 ALA A C 1
ATOM 2903 O O . ALA A 1 374 ? 8.789 -7.215 -17.219 1 96.56 374 ALA A O 1
ATOM 2904 N N . GLY A 1 375 ? 7.953 -8.773 -18.562 1 97.62 375 GLY A N 1
ATOM 2905 C CA . GLY A 1 375 ? 9.188 -8.93 -19.312 1 97.62 375 GLY A CA 1
ATOM 2906 C C . GLY A 1 375 ? 10.117 -9.969 -18.719 1 97.62 375 GLY A C 1
ATOM 2907 O O . GLY A 1 375 ? 11.305 -10.008 -19.062 1 97.62 375 GLY A O 1
ATOM 2908 N N . ALA A 1 376 ? 9.625 -10.805 -17.844 1 98.31 376 ALA A N 1
ATOM 2909 C CA . ALA A 1 376 ? 10.477 -11.766 -17.156 1 98.31 376 ALA A CA 1
ATOM 2910 C C . ALA A 1 376 ? 10.273 -13.18 -17.703 1 98.31 376 ALA A C 1
ATOM 2912 O O . ALA A 1 376 ? 10.656 -14.156 -17.062 1 98.31 376 ALA A O 1
ATOM 2913 N N . GLY A 1 377 ? 9.688 -13.281 -18.828 1 98.38 377 GLY A N 1
ATOM 2914 C CA . GLY A 1 377 ? 9.43 -14.555 -19.484 1 98.38 377 GLY A CA 1
ATOM 2915 C C . GLY A 1 377 ? 8.477 -14.445 -20.656 1 98.38 377 GLY A C 1
ATOM 2916 O O . GLY A 1 377 ? 8.227 -13.344 -21.156 1 98.38 377 GLY A O 1
ATOM 2917 N N . ILE A 1 378 ? 8.086 -15.625 -21.109 1 98.38 378 ILE A N 1
ATOM 2918 C CA . ILE A 1 378 ? 7.125 -15.68 -22.203 1 98.38 378 ILE A CA 1
ATOM 2919 C C . ILE A 1 378 ? 6.031 -16.688 -21.875 1 98.38 378 ILE A C 1
ATOM 2921 O O . ILE A 1 378 ? 6.148 -17.453 -20.922 1 98.38 378 ILE A O 1
ATOM 2925 N N . THR A 1 379 ? 4.957 -16.609 -22.594 1 97.38 379 THR A N 1
ATOM 2926 C CA . THR A 1 379 ? 3.873 -17.562 -22.406 1 97.38 379 THR A CA 1
ATOM 2927 C C . THR A 1 379 ? 3.365 -18.078 -23.75 1 97.38 379 THR A C 1
ATOM 2929 O O . THR A 1 379 ? 3.295 -17.328 -24.719 1 97.38 379 THR A O 1
ATOM 2932 N N . GLY A 1 380 ? 3.121 -19.375 -23.812 1 95.38 380 GLY A N 1
ATOM 2933 C CA . GLY A 1 380 ? 2.457 -20.016 -24.953 1 95.38 380 GLY A CA 1
ATOM 2934 C C . GLY A 1 380 ? 0.951 -20.094 -24.781 1 95.38 380 GLY A C 1
ATOM 2935 O O . GLY A 1 380 ? 0.397 -19.562 -23.812 1 95.38 380 GLY A O 1
ATOM 2936 N N . PRO A 1 381 ? 0.323 -20.688 -25.719 1 90.75 381 PRO A N 1
ATOM 2937 C CA . PRO A 1 381 ? -1.136 -20.812 -25.656 1 90.75 381 PRO A CA 1
ATOM 2938 C C . PRO A 1 381 ? -1.6 -21.766 -24.562 1 90.75 381 PRO A C 1
ATOM 2940 O O . PRO A 1 381 ? -0.866 -22.688 -24.203 1 90.75 381 PRO A O 1
ATOM 2943 N N . GLN A 1 382 ? -2.777 -21.5 -24.094 1 87.5 382 GLN A N 1
ATOM 2944 C CA . GLN A 1 382 ? -3.377 -22.453 -23.156 1 87.5 382 GLN A CA 1
ATOM 2945 C C . GLN A 1 382 ? -3.459 -23.844 -23.766 1 87.5 382 GLN A C 1
ATOM 2947 O O . GLN A 1 382 ? -3.842 -24 -24.938 1 87.5 382 GLN A O 1
ATOM 2952 N N . GLY A 1 383 ? -3.076 -24.781 -23.031 1 85.5 383 GLY A N 1
ATOM 2953 C CA . GLY A 1 383 ? -3.137 -26.156 -23.5 1 85.5 383 GLY A CA 1
ATOM 2954 C C . GLY A 1 383 ? -1.958 -26.547 -24.375 1 85.5 383 GLY A C 1
ATOM 2955 O O . GLY A 1 383 ? -1.82 -27.703 -24.75 1 85.5 383 GLY A O 1
ATOM 2956 N N . GLY A 1 384 ? -1.117 -25.562 -24.609 1 89.25 384 GLY A N 1
ATOM 2957 C CA . GLY A 1 384 ? 0.064 -25.844 -25.406 1 89.25 384 GLY A CA 1
ATOM 2958 C C . GLY A 1 384 ? 1.205 -26.422 -24.594 1 89.25 384 GLY A C 1
ATOM 2959 O O . GLY A 1 384 ? 1.072 -26.625 -23.375 1 89.25 384 GLY A O 1
ATOM 2960 N N . TRP A 1 385 ? 2.305 -26.734 -25.328 1 92.12 385 TRP A N 1
ATOM 2961 C CA . TRP A 1 385 ? 3.484 -27.328 -24.719 1 92.12 385 TRP A CA 1
ATOM 2962 C C . TRP A 1 385 ? 4.758 -26.625 -25.188 1 92.12 385 TRP A C 1
ATOM 2964 O O . TRP A 1 385 ? 4.762 -25.969 -26.219 1 92.12 385 TRP A O 1
ATOM 2974 N N . VAL A 1 386 ? 5.785 -26.891 -24.453 1 96.12 386 VAL A N 1
ATOM 2975 C CA . VAL A 1 386 ? 7.047 -26.188 -24.656 1 96.12 386 VAL A CA 1
ATOM 2976 C C . VAL A 1 386 ? 7.531 -26.391 -26.078 1 96.12 386 VAL A C 1
ATOM 2978 O O . VAL A 1 386 ? 7.418 -27.484 -26.641 1 96.12 386 VAL A O 1
ATOM 2981 N N . GLN A 1 387 ? 8.031 -25.328 -26.688 1 97.25 387 GLN A N 1
ATOM 2982 C CA . GLN A 1 387 ? 8.656 -25.328 -28 1 97.25 387 GLN A CA 1
ATOM 2983 C C . GLN A 1 387 ? 10.141 -25.016 -27.906 1 97.25 387 GLN A C 1
ATOM 2985 O O . GLN A 1 387 ? 10.555 -24.188 -27.094 1 97.25 387 GLN A O 1
ATOM 2990 N N . ALA A 1 388 ? 10.883 -25.672 -28.766 1 97.44 388 ALA A N 1
ATOM 2991 C CA . ALA A 1 388 ? 12.328 -25.484 -28.766 1 97.44 388 ALA A CA 1
ATOM 2992 C C . ALA A 1 388 ? 12.68 -24.016 -29.031 1 97.44 388 ALA A C 1
ATOM 2994 O O . ALA A 1 388 ? 13.617 -23.484 -28.422 1 97.44 388 ALA A O 1
ATOM 2995 N N . GLU A 1 389 ? 11.914 -23.422 -29.859 1 97.25 389 GLU A N 1
ATOM 2996 C CA . GLU A 1 389 ? 12.172 -22.031 -30.25 1 97.25 389 GLU A CA 1
ATOM 2997 C C . GLU A 1 389 ? 11.984 -21.094 -29.062 1 97.25 389 GLU A C 1
ATOM 2999 O O . GLU A 1 389 ? 12.68 -20.078 -28.938 1 97.25 389 GLU A O 1
ATOM 3004 N N . ASP A 1 390 ? 11 -21.375 -28.234 1 98.12 390 ASP A N 1
ATOM 3005 C CA . ASP A 1 390 ? 10.742 -20.547 -27.062 1 98.12 390 ASP A CA 1
ATOM 3006 C C . ASP A 1 390 ? 11.898 -20.625 -26.062 1 98.12 390 ASP A C 1
ATOM 3008 O O . ASP A 1 390 ? 12.312 -19.609 -25.5 1 98.12 390 ASP A O 1
ATOM 3012 N N . VAL A 1 391 ? 12.43 -21.828 -25.859 1 98.31 391 VAL A N 1
ATOM 3013 C CA . VAL A 1 391 ? 13.562 -22.016 -24.953 1 98.31 391 VAL A CA 1
ATOM 3014 C C . VAL A 1 391 ? 14.773 -21.266 -25.484 1 98.31 391 VAL A C 1
ATOM 3016 O O . VAL A 1 391 ? 15.414 -20.5 -24.75 1 98.31 391 VAL A O 1
ATOM 3019 N N . HIS A 1 392 ? 15.055 -21.406 -26.766 1 97.81 392 HIS A N 1
ATOM 3020 C CA . HIS A 1 392 ? 16.172 -20.703 -27.391 1 97.81 392 HIS A CA 1
ATOM 3021 C C . HIS A 1 392 ? 16.016 -19.203 -27.266 1 97.81 392 HIS A C 1
ATOM 3023 O O . HIS A 1 392 ? 16.969 -18.5 -26.922 1 97.81 392 HIS A O 1
ATOM 3029 N N . HIS A 1 393 ? 14.828 -18.766 -27.516 1 98 393 HIS A N 1
ATOM 3030 C CA . HIS A 1 393 ? 14.531 -17.344 -27.484 1 98 393 HIS A CA 1
ATOM 3031 C C . HIS A 1 393 ? 14.812 -16.734 -26.125 1 98 393 HIS A C 1
ATOM 3033 O O . HIS A 1 393 ? 15.5 -15.719 -26.016 1 98 393 HIS A O 1
ATOM 3039 N N . VAL A 1 394 ? 14.359 -17.328 -25.047 1 98.44 394 VAL A N 1
ATOM 3040 C CA . VAL A 1 394 ? 14.5 -16.797 -23.688 1 98.44 394 VAL A CA 1
ATOM 3041 C C . VAL A 1 394 ? 15.961 -16.859 -23.266 1 98.44 394 VAL A C 1
ATOM 3043 O O . VAL A 1 394 ? 16.484 -15.922 -22.656 1 98.44 394 VAL A O 1
ATOM 3046 N N . LEU A 1 395 ? 16.656 -17.938 -23.641 1 98 395 LEU A N 1
ATOM 3047 C CA . LEU A 1 395 ? 18.047 -18.125 -23.234 1 98 395 LEU A CA 1
ATOM 3048 C C . LEU A 1 395 ? 18.969 -17.172 -24 1 98 395 LEU A C 1
ATOM 3050 O O . LEU A 1 395 ? 20.016 -16.781 -23.484 1 98 395 LEU A O 1
ATOM 3054 N N . SER A 1 396 ? 18.547 -16.75 -25.203 1 97.5 396 SER A N 1
ATOM 3055 C CA . SER A 1 396 ? 19.406 -15.938 -26.047 1 97.5 396 SER A CA 1
ATOM 3056 C C . SER A 1 396 ? 19.219 -14.453 -25.781 1 97.5 396 SER A C 1
ATOM 3058 O O . SER A 1 396 ? 20 -13.625 -26.234 1 97.5 396 SER A O 1
ATOM 3060 N N . GLN A 1 397 ? 18.203 -14.102 -25.156 1 97.75 397 GLN A N 1
ATOM 3061 C CA . GLN A 1 397 ? 17.906 -12.695 -24.891 1 97.75 397 GLN A CA 1
ATOM 3062 C C . GLN A 1 397 ? 18.109 -12.359 -23.406 1 97.75 397 GLN A C 1
ATOM 3064 O O . GLN A 1 397 ? 17.266 -12.664 -22.578 1 97.75 397 GLN A O 1
ATOM 3069 N N . PRO A 1 398 ? 19.109 -11.641 -23.125 1 97.56 398 PRO A N 1
ATOM 3070 C CA . PRO A 1 398 ? 19.453 -11.367 -21.734 1 97.56 398 PRO A CA 1
ATOM 3071 C C . PRO A 1 398 ? 18.391 -10.555 -21 1 97.56 398 PRO A C 1
ATOM 3073 O O . PRO A 1 398 ? 18.344 -10.547 -19.766 1 97.56 398 PRO A O 1
ATOM 3076 N N . ARG A 1 399 ? 17.531 -9.898 -21.688 1 97.81 399 ARG A N 1
ATOM 3077 C CA . ARG A 1 399 ? 16.531 -9.008 -21.094 1 97.81 399 ARG A CA 1
ATOM 3078 C C . ARG A 1 399 ? 15.609 -9.781 -20.156 1 97.81 399 ARG A C 1
ATOM 3080 O O . ARG A 1 399 ? 15.141 -9.242 -19.156 1 97.81 399 ARG A O 1
ATOM 3087 N N . TYR A 1 400 ? 15.305 -11.008 -20.484 1 98.5 400 TYR A N 1
ATOM 3088 C CA . TYR A 1 400 ? 14.414 -11.797 -19.641 1 98.5 400 TYR A CA 1
ATOM 3089 C C . TYR A 1 400 ? 15.055 -12.086 -18.281 1 98.5 400 TYR A C 1
ATOM 3091 O O . TYR A 1 400 ? 14.422 -11.93 -17.234 1 98.5 400 TYR A O 1
ATOM 3099 N N . ALA A 1 401 ? 16.297 -12.492 -18.359 1 98.31 401 ALA A N 1
ATOM 3100 C CA . ALA A 1 401 ? 17.016 -12.781 -17.125 1 98.31 401 ALA A CA 1
ATOM 3101 C C . ALA A 1 401 ? 17.188 -11.523 -16.281 1 98.31 401 ALA A C 1
ATOM 3103 O O . ALA A 1 401 ? 17.047 -11.555 -15.055 1 98.31 401 ALA A O 1
ATOM 3104 N N . MET A 1 402 ? 17.5 -10.43 -16.938 1 97.75 402 MET A N 1
ATOM 3105 C CA . MET A 1 402 ? 17.688 -9.164 -16.234 1 97.75 402 MET A CA 1
ATOM 3106 C C . MET A 1 402 ? 16.406 -8.75 -15.523 1 97.75 402 MET A C 1
ATOM 3108 O O . MET A 1 402 ? 16.438 -8.328 -14.367 1 97.75 402 MET A O 1
ATOM 3112 N N . ARG A 1 403 ? 15.281 -8.906 -16.172 1 98.06 403 ARG A N 1
ATOM 3113 C CA . ARG A 1 403 ? 14 -8.555 -15.57 1 98.06 403 ARG A CA 1
ATOM 3114 C C . ARG A 1 403 ? 13.648 -9.508 -14.438 1 98.06 403 ARG A C 1
ATOM 3116 O O . ARG A 1 403 ? 13.102 -9.086 -13.414 1 98.06 403 ARG A O 1
ATOM 3123 N N . ALA A 1 404 ? 13.914 -10.734 -14.625 1 98.12 404 ALA A N 1
ATOM 3124 C CA . ALA A 1 404 ? 13.672 -11.695 -13.555 1 98.12 404 ALA A CA 1
ATOM 3125 C C . ALA A 1 404 ? 14.484 -11.344 -12.312 1 98.12 404 ALA A C 1
ATOM 3127 O O . ALA A 1 404 ? 14 -11.484 -11.188 1 98.12 404 ALA A O 1
ATOM 3128 N N . GLN A 1 405 ? 15.656 -10.898 -12.523 1 97.25 405 GLN A N 1
ATOM 3129 C CA . GLN A 1 405 ? 16.484 -10.477 -11.406 1 97.25 405 GLN A CA 1
ATOM 3130 C C . GLN A 1 405 ? 15.906 -9.242 -10.719 1 97.25 405 GLN A C 1
ATOM 3132 O O . GLN A 1 405 ? 15.984 -9.117 -9.5 1 97.25 405 GLN A O 1
ATOM 3137 N N . THR A 1 406 ? 15.383 -8.352 -11.523 1 97 406 THR A N 1
ATOM 3138 C CA . THR A 1 406 ? 14.672 -7.211 -10.969 1 97 406 THR A CA 1
ATOM 3139 C C . THR A 1 406 ? 13.547 -7.676 -10.047 1 97 406 THR A C 1
ATOM 3141 O O . THR A 1 406 ? 13.406 -7.184 -8.922 1 97 406 THR A O 1
ATOM 3144 N N . MET A 1 407 ? 12.828 -8.648 -10.516 1 96.31 407 MET A N 1
ATOM 3145 C CA . MET A 1 407 ? 11.727 -9.195 -9.727 1 96.31 407 MET A CA 1
ATOM 3146 C C . MET A 1 407 ? 12.234 -9.82 -8.43 1 96.31 407 MET A C 1
ATOM 3148 O O . MET A 1 407 ? 11.609 -9.664 -7.379 1 96.31 407 MET A O 1
ATOM 3152 N N . SER A 1 408 ? 13.312 -10.469 -8.547 1 95.19 408 SER A N 1
ATOM 3153 C CA . SER A 1 408 ? 13.914 -11.109 -7.379 1 95.19 408 SER A CA 1
ATOM 3154 C C . SER A 1 408 ? 14.281 -10.078 -6.316 1 95.19 408 SER A C 1
ATOM 3156 O O . SER A 1 408 ? 13.945 -10.25 -5.141 1 95.19 408 SER A O 1
ATOM 3158 N N . ARG A 1 409 ? 14.867 -9 -6.707 1 94.88 409 ARG A N 1
ATOM 3159 C CA . ARG A 1 409 ? 15.25 -7.938 -5.777 1 94.88 409 ARG A CA 1
ATOM 3160 C C . ARG A 1 409 ? 14.023 -7.297 -5.141 1 94.88 409 ARG A C 1
ATOM 3162 O O . ARG A 1 409 ? 14.023 -7 -3.945 1 94.88 409 ARG A O 1
ATOM 3169 N N . LEU A 1 410 ? 13 -7.117 -5.926 1 95.5 410 LEU A N 1
ATOM 3170 C CA . LEU A 1 410 ? 11.773 -6.527 -5.418 1 95.5 410 LEU A CA 1
ATOM 3171 C C . LEU A 1 410 ? 11.102 -7.453 -4.406 1 95.5 410 LEU A C 1
ATOM 3173 O O . LEU A 1 410 ? 10.703 -7.016 -3.324 1 95.5 410 LEU A O 1
ATOM 3177 N N . LEU A 1 411 ? 10.992 -8.711 -4.801 1 93.44 411 LEU A N 1
ATOM 3178 C CA . LEU A 1 411 ? 10.328 -9.688 -3.943 1 93.44 411 LEU A CA 1
ATOM 3179 C C . LEU A 1 411 ? 11 -9.766 -2.578 1 93.44 411 LEU A C 1
ATOM 3181 O O . LEU A 1 411 ? 10.328 -9.906 -1.556 1 93.44 411 LEU A O 1
ATOM 3185 N N . GLU A 1 412 ? 12.227 -9.609 -2.539 1 91.12 412 GLU A N 1
ATOM 3186 C CA . GLU A 1 412 ? 12.992 -9.672 -1.298 1 91.12 412 GLU A CA 1
ATOM 3187 C C . GLU A 1 412 ? 12.609 -8.539 -0.351 1 91.12 412 GLU A C 1
ATOM 3189 O O . GLU A 1 412 ? 12.719 -8.68 0.869 1 91.12 412 GLU A O 1
ATOM 3194 N N . LYS A 1 413 ? 12.117 -7.445 -0.864 1 92.31 413 LYS A N 1
ATOM 3195 C CA . LYS A 1 413 ? 11.867 -6.25 -0.062 1 92.31 413 LYS A CA 1
ATOM 3196 C C . LYS A 1 413 ? 10.445 -6.238 0.487 1 92.31 413 LYS A C 1
ATOM 3198 O O . LYS A 1 413 ? 10.062 -5.32 1.215 1 92.31 413 LYS A O 1
ATOM 3203 N N . PHE A 1 414 ? 9.641 -7.277 0.252 1 92.88 414 PHE A N 1
ATOM 3204 C CA . PHE A 1 414 ? 8.258 -7.277 0.706 1 92.88 414 PHE A CA 1
ATOM 3205 C C . PHE A 1 414 ? 8.102 -8.109 1.972 1 92.88 414 PHE A C 1
ATOM 3207 O O . PHE A 1 414 ? 6.992 -8.266 2.486 1 92.88 414 PHE A O 1
ATOM 3214 N N . GLY A 1 415 ? 9.078 -8.672 2.564 1 89.69 415 GLY A N 1
ATOM 3215 C CA . GLY A 1 415 ? 9.188 -9.117 3.945 1 89.69 415 GLY A CA 1
ATOM 3216 C C . GLY A 1 415 ? 8.758 -10.555 4.145 1 89.69 415 GLY A C 1
ATOM 3217 O O . GLY A 1 415 ? 9.062 -11.164 5.168 1 89.69 415 GLY A O 1
ATOM 3218 N N . GLY A 1 416 ? 7.938 -11.211 3.232 1 91.69 416 GLY A N 1
ATOM 3219 C CA . GLY A 1 416 ? 7.582 -12.617 3.293 1 91.69 416 GLY A CA 1
ATOM 3220 C C . GLY A 1 416 ? 6.797 -12.984 4.539 1 91.69 416 GLY A C 1
ATOM 3221 O O . GLY A 1 416 ? 5.836 -12.297 4.895 1 91.69 416 GLY A O 1
ATOM 3222 N N . THR A 1 417 ? 7.172 -14.047 5.227 1 93.5 417 THR A N 1
ATOM 3223 C CA . THR A 1 417 ? 6.469 -14.57 6.395 1 93.5 417 THR A CA 1
ATOM 3224 C C . THR A 1 417 ? 6.609 -13.617 7.582 1 93.5 417 THR A C 1
ATOM 3226 O O . THR A 1 417 ? 5.691 -13.492 8.391 1 93.5 417 THR A O 1
ATOM 3229 N N . SER A 1 418 ? 7.742 -12.938 7.668 1 93.62 418 SER A N 1
ATOM 3230 C CA . SER A 1 418 ? 7.965 -12.023 8.789 1 93.62 418 SER A CA 1
ATOM 3231 C C . SER A 1 418 ? 6.969 -10.867 8.758 1 93.62 418 SER A C 1
ATOM 3233 O O . SER A 1 418 ? 6.375 -10.531 9.789 1 93.62 418 SER A O 1
ATOM 3235 N N . ARG A 1 419 ? 6.824 -10.312 7.578 1 94.38 419 ARG A N 1
ATOM 3236 C CA . ARG A 1 419 ? 5.871 -9.219 7.43 1 94.38 419 ARG A CA 1
ATOM 3237 C C . ARG A 1 419 ? 4.449 -9.688 7.723 1 94.38 419 ARG A C 1
ATOM 3239 O O . ARG A 1 419 ? 3.691 -8.992 8.406 1 94.38 419 ARG A O 1
ATOM 3246 N N . ALA A 1 420 ? 4.098 -10.812 7.203 1 96.56 420 ALA A N 1
ATOM 3247 C CA . ALA A 1 420 ? 2.773 -11.367 7.465 1 96.56 420 ALA A CA 1
ATOM 3248 C C . ALA A 1 420 ? 2.543 -11.562 8.961 1 96.56 420 ALA A C 1
ATOM 3250 O O . ALA A 1 420 ? 1.484 -11.203 9.484 1 96.56 420 ALA A O 1
ATOM 3251 N N . ALA A 1 421 ? 3.527 -12.109 9.641 1 97.06 421 ALA A N 1
ATOM 3252 C CA . ALA A 1 421 ? 3.418 -12.344 11.078 1 97.06 421 ALA A CA 1
ATOM 3253 C C . ALA A 1 421 ? 3.271 -11.031 11.836 1 97.06 421 ALA A C 1
ATOM 3255 O O . ALA A 1 421 ? 2.473 -10.93 12.773 1 97.06 421 ALA A O 1
ATOM 3256 N N . ASP A 1 422 ? 4.047 -10.016 11.445 1 96.5 422 ASP A N 1
ATOM 3257 C CA . ASP A 1 422 ? 3.912 -8.703 12.062 1 96.5 422 ASP A CA 1
ATOM 3258 C C . ASP A 1 422 ? 2.465 -8.211 12 1 96.5 422 ASP A C 1
ATOM 3260 O O . ASP A 1 422 ? 1.916 -7.766 13.008 1 96.5 422 ASP A O 1
ATOM 3264 N N . LEU A 1 423 ? 1.918 -8.336 10.867 1 97.31 423 LEU A N 1
ATOM 3265 C CA . LEU A 1 423 ? 0.576 -7.805 10.641 1 97.31 423 LEU A CA 1
ATOM 3266 C C . LEU A 1 423 ? -0.466 -8.641 11.375 1 97.31 423 LEU A C 1
ATOM 3268 O O . LEU A 1 423 ? -1.455 -8.102 11.883 1 97.31 423 LEU A O 1
ATOM 3272 N N . LEU A 1 424 ? -0.244 -9.938 11.406 1 98.25 424 LEU A N 1
ATOM 3273 C CA . LEU A 1 424 ? -1.181 -10.789 12.125 1 98.25 424 LEU A CA 1
ATOM 3274 C C . LEU A 1 424 ? -1.142 -10.5 13.625 1 98.25 424 LEU A C 1
ATOM 3276 O O . LEU A 1 424 ? -2.176 -10.547 14.289 1 98.25 424 LEU A O 1
ATOM 3280 N N . GLU A 1 425 ? 0.024 -10.266 14.18 1 97.88 425 GLU A N 1
ATOM 3281 C CA . GLU A 1 425 ? 0.138 -9.883 15.586 1 97.88 425 GLU A CA 1
ATOM 3282 C C . GLU A 1 425 ? -0.627 -8.594 15.867 1 97.88 425 GLU A C 1
ATOM 3284 O O . GLU A 1 425 ? -1.348 -8.492 16.859 1 97.88 425 GLU A O 1
ATOM 3289 N N . LEU A 1 426 ? -0.477 -7.617 14.984 1 96.88 426 LEU A N 1
ATOM 3290 C CA . LEU A 1 426 ? -1.206 -6.359 15.125 1 96.88 426 LEU A CA 1
ATOM 3291 C C . LEU A 1 426 ? -2.709 -6.586 15 1 96.88 426 LEU A C 1
ATOM 3293 O O . LEU A 1 426 ? -3.496 -5.973 15.719 1 96.88 426 LEU A O 1
ATOM 3297 N N . ALA A 1 427 ? -3.021 -7.465 14.07 1 97.5 427 ALA A N 1
ATOM 3298 C CA . ALA A 1 427 ? -4.438 -7.773 13.883 1 97.5 427 ALA A CA 1
ATOM 3299 C C . ALA A 1 427 ? -5.035 -8.414 15.125 1 97.5 427 ALA A C 1
ATOM 3301 O O . ALA A 1 427 ? -6.113 -8.031 15.578 1 97.5 427 ALA A O 1
ATOM 3302 N N . ALA A 1 428 ? -4.359 -9.375 15.68 1 97.56 428 ALA A N 1
ATOM 3303 C CA . ALA A 1 428 ? -4.824 -10.078 16.875 1 97.56 428 ALA A CA 1
ATOM 3304 C C . ALA A 1 428 ? -4.961 -9.125 18.062 1 97.56 428 ALA A C 1
ATOM 3306 O O . ALA A 1 428 ? -5.836 -9.305 18.906 1 97.56 428 ALA A O 1
ATOM 3307 N N . ALA A 1 429 ? -4.145 -8.109 18.078 1 95.75 429 ALA A N 1
ATOM 3308 C CA . ALA A 1 429 ? -4.184 -7.113 19.156 1 95.75 429 ALA A CA 1
ATOM 3309 C C . ALA A 1 429 ? -5.289 -6.094 18.906 1 95.75 429 ALA A C 1
ATOM 3311 O O . ALA A 1 429 ? -5.566 -5.254 19.766 1 95.75 429 ALA A O 1
ATOM 3312 N N . GLY A 1 430 ? -5.852 -6.086 17.734 1 94.81 430 GLY A N 1
ATOM 3313 C CA . GLY A 1 430 ? -6.926 -5.16 17.406 1 94.81 430 GLY A CA 1
ATOM 3314 C C . GLY A 1 430 ? -6.43 -3.832 16.875 1 94.81 430 GLY A C 1
ATOM 3315 O O . GLY A 1 430 ? -7.203 -2.881 16.734 1 94.81 430 GLY A O 1
ATOM 3316 N N . ASP A 1 431 ? -5.184 -3.76 16.438 1 95.88 431 ASP A N 1
ATOM 3317 C CA . ASP A 1 431 ? -4.547 -2.492 16.094 1 95.88 431 ASP A CA 1
ATOM 3318 C C . ASP A 1 431 ? -4.875 -2.086 14.656 1 95.88 431 ASP A C 1
ATOM 3320 O O . ASP A 1 431 ? -4.715 -0.922 14.289 1 95.88 431 ASP A O 1
ATOM 3324 N N . LEU A 1 432 ? -5.379 -2.973 13.82 1 96.5 432 LEU A N 1
ATOM 3325 C CA . LEU A 1 432 ? -5.496 -2.688 12.391 1 96.5 432 LEU A CA 1
ATOM 3326 C C . LEU A 1 432 ? -6.848 -2.051 12.078 1 96.5 432 LEU A C 1
ATOM 3328 O O . LEU A 1 432 ? -7.105 -1.675 10.93 1 96.5 432 LEU A O 1
ATOM 3332 N N . ALA A 1 433 ? -7.691 -1.889 13.047 1 94 433 ALA A N 1
ATOM 3333 C CA . ALA A 1 433 ? -9.023 -1.334 12.828 1 94 433 ALA A CA 1
ATOM 3334 C C . ALA A 1 433 ? -8.945 0.061 12.219 1 94 433 ALA A C 1
ATOM 3336 O O . ALA A 1 433 ? -9.781 0.435 11.398 1 94 433 ALA A O 1
ATOM 3337 N N . VAL A 1 434 ? -7.922 0.833 12.531 1 95.12 434 VAL A N 1
ATOM 3338 C CA . VAL A 1 434 ? -7.785 2.221 12.102 1 95.12 434 VAL A CA 1
ATOM 3339 C C . VAL A 1 434 ? -7.367 2.268 10.633 1 95.12 434 VAL A C 1
ATOM 3341 O O . VAL A 1 434 ? -7.41 3.324 10 1 95.12 434 VAL A O 1
ATOM 3344 N N . LEU A 1 435 ? -7.027 1.121 10.047 1 96.69 435 LEU A N 1
ATOM 3345 C CA . LEU A 1 435 ? -6.57 1.077 8.656 1 96.69 435 LEU A CA 1
ATOM 3346 C C . LEU A 1 435 ? -7.742 0.837 7.711 1 96.69 435 LEU A C 1
ATOM 3348 O O . LEU A 1 435 ? -7.578 0.89 6.488 1 96.69 435 LEU A O 1
ATOM 3352 N N . LYS A 1 436 ? -8.969 0.602 8.227 1 95.31 436 LYS A N 1
ATOM 3353 C CA . LYS A 1 436 ? -10.141 0.36 7.395 1 95.31 436 LYS A CA 1
ATOM 3354 C C . LYS A 1 436 ? -10.555 1.622 6.641 1 95.31 436 LYS A C 1
ATOM 3356 O O . LYS A 1 436 ? -10.641 2.701 7.227 1 95.31 436 LYS A O 1
ATOM 3361 N N . THR A 1 437 ? -10.766 1.511 5.352 1 95.56 437 THR A N 1
ATOM 3362 C CA . THR A 1 437 ? -11.203 2.652 4.559 1 95.56 437 THR A CA 1
ATOM 3363 C C . THR A 1 437 ? -12.703 2.889 4.738 1 95.56 437 THR A C 1
ATOM 3365 O O . THR A 1 437 ? -13.438 1.987 5.152 1 95.56 437 THR A O 1
ATOM 3368 N N . PRO A 1 438 ? -13.156 4.109 4.371 1 93.75 438 PRO A N 1
ATOM 3369 C CA . PRO A 1 438 ? -14.594 4.387 4.422 1 93.75 438 PRO A CA 1
ATOM 3370 C C . PRO A 1 438 ? -15.398 3.498 3.477 1 93.75 438 PRO A C 1
ATOM 3372 O O . PRO A 1 438 ? -16.594 3.291 3.689 1 93.75 438 PRO A O 1
ATOM 3375 N N . LEU A 1 439 ? -14.773 2.971 2.447 1 91.31 439 LEU A N 1
ATOM 3376 C CA . LEU A 1 439 ? -15.438 2.096 1.484 1 91.31 439 LEU A CA 1
ATOM 3377 C C . LEU A 1 439 ? -15.766 0.747 2.113 1 91.31 439 LEU A C 1
ATOM 3379 O O . LEU A 1 439 ? -16.656 0.043 1.647 1 91.31 439 LEU A O 1
ATOM 3383 N N . GLU A 1 440 ? -15.078 0.396 3.219 1 90.19 440 GLU A N 1
ATOM 3384 C CA . GLU A 1 440 ? -15.117 -0.965 3.744 1 90.19 440 GLU A CA 1
ATOM 3385 C C . GLU A 1 440 ? -15.961 -1.045 5.012 1 90.19 440 GLU A C 1
ATOM 3387 O O . GLU A 1 440 ? -15.992 -2.08 5.68 1 90.19 440 GLU A O 1
ATOM 3392 N N . GLY A 1 441 ? -16.594 0.073 5.363 1 83.5 441 GLY A N 1
ATOM 3393 C CA . GLY A 1 441 ? -17.359 0.084 6.602 1 83.5 441 GLY A CA 1
ATOM 3394 C C . GLY A 1 441 ? -18.578 -0.835 6.562 1 83.5 441 GLY A C 1
ATOM 3395 O O . GLY A 1 441 ? -18.891 -1.488 7.559 1 83.5 441 GLY A O 1
ATOM 3396 N N . SER A 1 442 ? -19.297 -0.806 5.523 1 82 442 SER A N 1
ATOM 3397 C CA . SER A 1 442 ? -20.469 -1.628 5.254 1 82 442 SER A CA 1
ATOM 3398 C C . SER A 1 442 ? -20.812 -1.645 3.766 1 82 442 SER A C 1
ATOM 3400 O O . SER A 1 442 ? -20.172 -0.939 2.975 1 82 442 SER A O 1
ATOM 3402 N N . SER A 1 443 ? -21.688 -2.5 3.461 1 77.56 443 SER A N 1
ATOM 3403 C CA . SER A 1 443 ? -22.125 -2.494 2.072 1 77.56 443 SER A CA 1
ATOM 3404 C C . SER A 1 443 ? -22.734 -1.146 1.689 1 77.56 443 SER A C 1
ATOM 3406 O O . SER A 1 443 ? -22.516 -0.654 0.581 1 77.56 443 SER A O 1
ATOM 3408 N N . SER A 1 444 ? -23.453 -0.562 2.617 1 81.94 444 SER A N 1
ATOM 3409 C CA . SER A 1 444 ? -24.031 0.759 2.377 1 81.94 444 SER A CA 1
ATOM 3410 C C . SER A 1 444 ? -22.938 1.821 2.264 1 81.94 444 SER A C 1
ATOM 3412 O O . SER A 1 444 ? -23 2.689 1.392 1 81.94 444 SER A O 1
ATOM 3414 N N . SER A 1 445 ? -21.938 1.658 3.096 1 85.88 445 SER A N 1
ATOM 3415 C CA . SER A 1 445 ? -20.828 2.6 3.029 1 85.88 445 SER A CA 1
ATOM 3416 C C . SER A 1 445 ? -20.109 2.512 1.688 1 85.88 445 SER A C 1
ATOM 3418 O O . SER A 1 445 ? -19.734 3.535 1.108 1 85.88 445 SER A O 1
ATOM 3420 N N . GLY A 1 446 ? -20 1.269 1.252 1 86.94 446 GLY A N 1
ATOM 3421 C CA . GLY A 1 446 ? -19.391 1.092 -0.052 1 86.94 446 GLY A CA 1
ATOM 3422 C C . GLY A 1 446 ? -20.156 1.764 -1.173 1 86.94 446 GLY A C 1
ATOM 3423 O O . GLY A 1 446 ? -19.562 2.416 -2.035 1 86.94 446 GLY A O 1
ATOM 3424 N N . PHE A 1 447 ? -21.406 1.688 -1.138 1 88.06 447 PHE A N 1
ATOM 3425 C CA . PHE A 1 447 ? -22.266 2.281 -2.154 1 88.06 447 PHE A CA 1
ATOM 3426 C C . PHE A 1 447 ? -22.156 3.801 -2.131 1 88.06 447 PHE A C 1
ATOM 3428 O O . PHE A 1 447 ? -21.938 4.43 -3.168 1 88.06 447 PHE A O 1
ATOM 3435 N N . PHE A 1 448 ? -22.25 4.41 -0.977 1 90.62 448 PHE A N 1
ATOM 3436 C CA . PHE A 1 448 ? -22.312 5.859 -0.847 1 90.62 448 PHE A CA 1
ATOM 3437 C C . PHE A 1 448 ? -20.938 6.48 -1.011 1 90.62 448 PHE A C 1
ATOM 3439 O O . PHE A 1 448 ? -20.781 7.5 -1.685 1 90.62 448 PHE A O 1
ATOM 3446 N N . MET A 1 449 ? -19.953 5.789 -0.486 1 91.06 449 MET A N 1
ATOM 3447 C CA . MET A 1 449 ? -18.609 6.375 -0.491 1 91.06 449 MET A CA 1
ATOM 3448 C C . MET A 1 449 ? -17.938 6.176 -1.842 1 91.06 449 MET A C 1
ATOM 3450 O O . MET A 1 449 ? -16.938 6.832 -2.145 1 91.06 449 MET A O 1
ATOM 3454 N N . SER A 1 450 ? -18.547 5.305 -2.668 1 90.88 450 SER A N 1
ATOM 3455 C CA . SER A 1 450 ? -18.094 5.199 -4.055 1 90.88 450 SER A CA 1
ATOM 3456 C C . SER A 1 450 ? -18.734 6.273 -4.926 1 90.88 450 SER A C 1
ATOM 3458 O O . SER A 1 450 ? -18.375 6.441 -6.09 1 90.88 450 SER A O 1
ATOM 3460 N N . GLY A 1 451 ? -19.688 7 -4.375 1 92.38 451 GLY A N 1
ATOM 3461 C CA . GLY A 1 451 ? -20.328 8.094 -5.082 1 92.38 451 GLY A CA 1
ATOM 3462 C C . GLY A 1 451 ? -21.438 7.637 -6.012 1 92.38 451 GLY A C 1
ATOM 3463 O O . GLY A 1 451 ? -21.844 8.375 -6.906 1 92.38 451 GLY A O 1
ATOM 3464 N N . TYR A 1 452 ? -21.891 6.383 -5.879 1 92 452 TYR A N 1
ATOM 3465 C CA . TYR A 1 452 ? -22.891 5.844 -6.797 1 92 452 TYR A CA 1
ATOM 3466 C C . TYR A 1 452 ? -24.188 6.637 -6.723 1 92 452 TYR A C 1
ATOM 3468 O O . TYR A 1 452 ? -24.844 6.871 -7.746 1 92 452 TYR A O 1
ATOM 3476 N N . ASP A 1 453 ? -24.578 7.051 -5.516 1 92.69 453 ASP A N 1
ATOM 3477 C CA . ASP A 1 453 ? -25.797 7.836 -5.371 1 92.69 453 ASP A CA 1
ATOM 3478 C C . ASP A 1 453 ? -25.672 9.172 -6.098 1 92.69 453 ASP A C 1
ATOM 3480 O O . ASP A 1 453 ? -26.625 9.617 -6.75 1 92.69 453 ASP A O 1
ATOM 3484 N N . LEU A 1 454 ? -24.547 9.773 -5.992 1 94.44 454 LEU A N 1
ATOM 3485 C CA . LEU A 1 454 ? -24.312 11.062 -6.641 1 94.44 454 LEU A CA 1
ATOM 3486 C C . LEU A 1 454 ? -24.406 10.93 -8.156 1 94.44 454 LEU A C 1
ATOM 3488 O O . LEU A 1 454 ? -24.969 11.797 -8.828 1 94.44 454 LEU A O 1
ATOM 3492 N N . VAL A 1 455 ? -23.859 9.883 -8.656 1 92.25 455 VAL A N 1
ATOM 3493 C CA . VAL A 1 455 ? -23.922 9.633 -10.094 1 92.25 455 VAL A CA 1
ATOM 3494 C C . VAL A 1 455 ? -25.375 9.453 -10.531 1 92.25 455 VAL A C 1
ATOM 3496 O O . VAL A 1 455 ? -25.781 9.992 -11.562 1 92.25 455 VAL A O 1
ATOM 3499 N N . ILE A 1 456 ? -26.109 8.75 -9.766 1 92.25 456 ILE A N 1
ATOM 3500 C CA . ILE A 1 456 ? -27.516 8.516 -10.07 1 92.25 456 ILE A CA 1
ATOM 3501 C C . ILE A 1 456 ? -28.266 9.852 -10.086 1 92.25 456 ILE A C 1
ATOM 3503 O O . ILE A 1 456 ? -29 10.141 -11.031 1 92.25 456 ILE A O 1
ATOM 3507 N N . TYR A 1 457 ? -28.031 10.648 -9.055 1 94.56 457 TYR A N 1
ATOM 3508 C CA . TYR A 1 457 ? -28.719 11.945 -8.977 1 94.56 457 TYR A CA 1
ATOM 3509 C C . TYR A 1 457 ? -28.297 12.852 -10.125 1 94.56 457 TYR A C 1
ATOM 3511 O O . TYR A 1 457 ? -29.109 13.578 -10.688 1 94.56 457 TYR A O 1
ATOM 3519 N N . ALA A 1 458 ? -27.031 12.828 -10.43 1 93.25 458 ALA A N 1
ATOM 3520 C CA . ALA A 1 458 ? -26.547 13.641 -11.539 1 93.25 458 ALA A CA 1
ATOM 3521 C C . ALA A 1 458 ? -27.188 13.227 -12.852 1 93.25 458 ALA A C 1
ATOM 3523 O O . ALA A 1 458 ? -27.547 14.078 -13.672 1 93.25 458 ALA A O 1
ATOM 3524 N N . GLN A 1 459 ? -27.344 11.945 -13.078 1 92.5 459 GLN A N 1
ATOM 3525 C CA . GLN A 1 459 ? -27.953 11.438 -14.297 1 92.5 459 GLN A CA 1
ATOM 3526 C C . GLN A 1 459 ? -29.438 11.828 -14.367 1 92.5 459 GLN A C 1
ATOM 3528 O O . GLN A 1 459 ? -29.922 12.234 -15.422 1 92.5 459 GLN A O 1
ATOM 3533 N N . LEU A 1 460 ? -30.141 11.703 -13.312 1 93.62 460 LEU A N 1
ATOM 3534 C CA . LEU A 1 460 ? -31.547 12.086 -13.266 1 93.62 460 LEU A CA 1
ATOM 3535 C C . LEU A 1 460 ? -31.719 13.578 -13.562 1 93.62 460 LEU A C 1
ATOM 3537 O O . LEU A 1 460 ? -32.625 13.969 -14.297 1 93.62 460 LEU A O 1
ATOM 3541 N N . LEU A 1 461 ? -30.844 14.305 -13.016 1 94.06 461 LEU A N 1
ATOM 3542 C CA . LEU A 1 461 ? -30.875 15.742 -13.266 1 94.06 461 LEU A CA 1
ATOM 3543 C C . LEU A 1 461 ? -30.594 16.047 -14.734 1 94.06 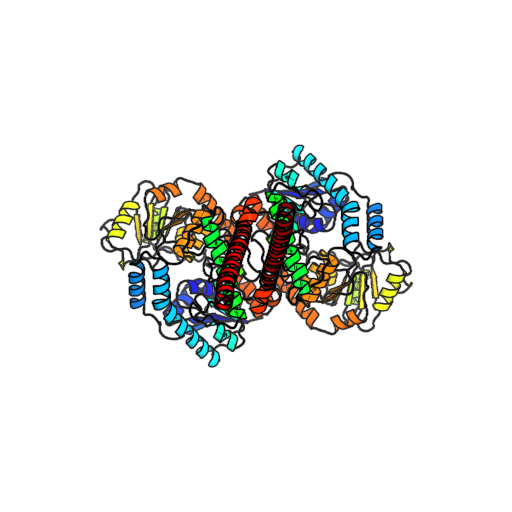461 LEU A C 1
ATOM 3545 O O . LEU A 1 461 ? -31.25 16.906 -15.336 1 94.06 461 LEU A O 1
ATOM 3549 N N . ALA A 1 462 ? -29.641 15.336 -15.211 1 92.5 462 ALA A N 1
ATOM 3550 C CA . ALA A 1 462 ? -29.297 15.523 -16.625 1 92.5 462 ALA A CA 1
ATOM 3551 C C . ALA A 1 462 ? -30.484 15.195 -17.516 1 92.5 462 ALA A C 1
ATOM 3553 O O . ALA A 1 462 ? -30.781 15.93 -18.469 1 92.5 462 ALA A O 1
ATOM 3554 N N . PHE A 1 463 ? -31.125 14.18 -17.266 1 92.06 463 PHE A N 1
ATOM 3555 C CA . PHE A 1 463 ? -32.312 13.797 -18.031 1 92.06 463 PHE A CA 1
ATOM 3556 C C . PHE A 1 463 ? -33.406 14.852 -17.906 1 92.06 463 PHE A C 1
ATOM 3558 O O . PHE A 1 463 ? -34.062 15.172 -18.875 1 92.06 463 PHE A O 1
ATOM 3565 N N . PHE A 1 464 ? -33.562 15.336 -16.719 1 93.12 464 PHE A N 1
ATOM 3566 C CA . PHE A 1 464 ? -34.562 16.344 -16.484 1 93.12 464 PHE A CA 1
ATOM 3567 C C . PHE A 1 464 ? -34.281 17.609 -17.281 1 93.12 464 PHE A C 1
ATOM 3569 O O . PHE A 1 464 ? -35.156 18.172 -17.922 1 93.12 464 PHE A O 1
ATOM 3576 N N . VAL A 1 465 ? -33.062 17.969 -17.234 1 91.94 465 VAL A N 1
ATOM 3577 C CA . VAL A 1 465 ? -32.625 19.172 -17.969 1 91.94 465 VAL A CA 1
ATOM 3578 C C . VAL A 1 465 ? -32.812 18.938 -19.469 1 91.94 465 VAL A C 1
ATOM 3580 O O . VAL A 1 465 ? -33.312 19.812 -20.172 1 91.94 465 VAL A O 1
ATOM 3583 N N . PHE A 1 466 ? -32.406 17.812 -19.859 1 89.56 466 PHE A N 1
ATOM 3584 C CA . PHE A 1 466 ? -32.562 17.484 -21.266 1 89.56 466 PHE A CA 1
ATOM 3585 C C . PHE A 1 466 ? -34.031 17.484 -21.672 1 89.56 466 PHE A C 1
ATOM 3587 O O . PHE A 1 466 ? -34.406 18.016 -22.734 1 89.56 466 PHE A O 1
ATOM 3594 N N . PHE A 1 467 ? -34.875 17 -20.922 1 87.25 467 PHE A N 1
ATOM 3595 C CA . PHE A 1 467 ? -36.312 16.953 -21.172 1 87.25 467 PHE A CA 1
ATOM 3596 C C . PHE A 1 467 ? -36.875 18.359 -21.25 1 87.25 467 PHE A C 1
ATOM 3598 O O . PHE A 1 467 ? -37.656 18.672 -22.156 1 87.25 467 PHE A O 1
ATOM 3605 N N . THR A 1 468 ? -36.438 19.156 -20.328 1 89.5 468 THR A N 1
ATOM 3606 C CA . THR A 1 468 ? -36.969 20.516 -20.281 1 89.5 468 THR A CA 1
ATOM 3607 C C . THR A 1 468 ? -36.469 21.312 -21.5 1 89.5 468 THR A C 1
ATOM 3609 O O . THR A 1 468 ? -37.219 22.125 -22.047 1 89.5 468 THR A O 1
ATOM 3612 N N . CYS A 1 469 ? -35.25 21.047 -21.859 1 87.75 469 CYS A N 1
ATOM 3613 C CA . CYS A 1 469 ? -34.719 21.719 -23.031 1 87.75 469 CYS A CA 1
ATOM 3614 C C . CYS A 1 469 ? -35.438 21.297 -24.281 1 87.75 469 CYS A C 1
ATOM 3616 O O . CYS A 1 469 ? -35.719 22.125 -25.156 1 87.75 469 CYS A O 1
ATOM 3618 N N . MET A 1 470 ? -35.781 20.125 -24.391 1 83.31 470 MET A N 1
ATOM 3619 C CA . MET A 1 470 ? -36.5 19.609 -25.562 1 83.31 470 MET A CA 1
ATOM 3620 C C . MET A 1 470 ? -37.906 20.156 -25.609 1 83.31 470 MET A C 1
ATOM 3622 O O . MET A 1 470 ? -38.438 20.453 -26.688 1 83.31 470 MET A O 1
ATOM 3626 N N . ARG A 1 471 ? -38.469 20.25 -24.516 1 81.88 471 ARG A N 1
ATOM 3627 C CA . ARG A 1 471 ? -39.812 20.781 -24.438 1 81.88 471 ARG A CA 1
ATOM 3628 C C . ARG A 1 471 ? -39.844 22.266 -24.812 1 81.88 471 ARG A C 1
ATOM 3630 O O . ARG A 1 471 ? -40.781 22.719 -25.484 1 81.88 471 ARG A O 1
ATOM 3637 N N . CYS A 1 472 ? -38.844 22.891 -24.359 1 80.69 472 CYS A N 1
ATOM 3638 C CA . CYS A 1 472 ? -38.75 24.312 -24.656 1 80.69 472 CYS A CA 1
ATOM 3639 C C . CYS A 1 472 ? -38.469 24.547 -26.141 1 80.69 472 CYS A C 1
ATOM 3641 O O . CYS A 1 472 ? -39 25.484 -26.734 1 80.69 472 CYS A O 1
ATOM 3643 N N . CYS A 1 473 ? -37.656 23.719 -26.703 1 74.44 473 CYS A N 1
ATOM 3644 C CA . CYS A 1 473 ? -37.344 23.859 -28.125 1 74.44 473 CYS A CA 1
ATOM 3645 C C . CYS A 1 473 ? -38.531 23.469 -28.984 1 74.44 473 CYS A C 1
ATOM 3647 O O . CYS A 1 473 ? -38.781 24.047 -30.047 1 74.44 473 CYS A O 1
ATOM 3649 N N . SER A 1 474 ? -39.344 22.484 -28.609 1 68.44 474 SER A N 1
ATOM 3650 C CA . SER A 1 474 ? -40.531 22.078 -29.359 1 68.44 474 SER A CA 1
ATOM 3651 C C . SER A 1 474 ? -41.625 23.141 -29.266 1 68.44 474 SER A C 1
ATOM 3653 O O . SER A 1 474 ? -42.344 23.359 -30.234 1 68.44 474 SER A O 1
ATOM 3655 N N . CYS A 1 475 ? -41.75 23.797 -28.172 1 60.41 475 CYS A N 1
ATOM 3656 C CA . CYS A 1 475 ? -42.781 24.844 -28 1 60.41 475 CYS A CA 1
ATOM 3657 C C . CYS A 1 475 ? -42.438 26.062 -28.828 1 60.41 475 CYS A C 1
ATOM 3659 O O . CYS A 1 475 ? -43.312 26.703 -29.391 1 60.41 475 CYS A O 1
ATOM 3661 N N . ARG A 1 476 ? -41.188 26.312 -28.953 1 60.38 476 ARG A N 1
ATOM 3662 C CA . ARG A 1 476 ? -40.781 27.469 -29.766 1 60.38 476 ARG A CA 1
ATOM 3663 C C . ARG A 1 476 ? -40.969 27.172 -31.25 1 60.38 476 ARG A C 1
ATOM 3665 O O . ARG A 1 476 ? -41.375 28.062 -32 1 60.38 476 ARG A O 1
ATOM 3672 N N . ARG A 1 477 ? -40.812 25.984 -31.672 1 61 477 ARG A N 1
ATOM 3673 C CA . ARG A 1 477 ? -41 25.641 -33.062 1 61 477 ARG A CA 1
ATOM 3674 C C . ARG A 1 477 ? -42.5 25.656 -33.438 1 61 477 ARG A C 1
ATOM 3676 O O . ARG A 1 477 ? -42.875 26.078 -34.531 1 61 477 ARG A O 1
ATOM 3683 N N . ARG A 1 478 ? -43.375 25.375 -32.531 1 59.78 478 ARG A N 1
ATOM 3684 C CA . ARG A 1 478 ? -44.812 25.438 -32.781 1 59.78 478 ARG A CA 1
ATOM 3685 C C . ARG A 1 478 ? -45.312 26.875 -32.781 1 59.78 478 ARG A C 1
ATOM 3687 O O . ARG A 1 478 ? -46.156 27.234 -33.562 1 59.78 478 ARG A O 1
ATOM 3694 N N . ALA A 1 479 ? -44.719 27.656 -32 1 61.69 479 ALA A N 1
ATOM 3695 C CA . ALA A 1 479 ? -45.094 29.062 -31.984 1 61.69 479 ALA A CA 1
ATOM 3696 C C . ALA A 1 479 ? -44.625 29.797 -33.219 1 61.69 479 ALA A C 1
ATOM 3698 O O . ALA A 1 479 ? -45.344 30.641 -33.781 1 61.69 479 ALA A O 1
ATOM 3699 N N . GLY A 1 480 ? -43.5 29.359 -33.688 1 60.53 480 GLY A N 1
ATOM 3700 C CA . GLY A 1 480 ? -43 29.953 -34.938 1 60.53 480 GLY A CA 1
ATOM 3701 C C . GLY A 1 480 ? -43.781 29.5 -36.156 1 60.53 480 GLY A C 1
ATOM 3702 O O . GLY A 1 480 ? -43.969 30.281 -37.094 1 60.53 480 GLY A O 1
ATOM 3703 N N . ALA A 1 481 ? -44.312 28.406 -36.094 1 64.56 481 ALA A N 1
ATOM 3704 C CA . ALA A 1 481 ? -45.094 27.891 -37.219 1 64.56 481 ALA A CA 1
ATOM 3705 C C . ALA A 1 481 ? -46.469 28.562 -37.25 1 64.56 481 ALA A C 1
ATOM 3707 O O . ALA A 1 481 ? -47 28.828 -38.344 1 64.56 481 ALA A O 1
ATOM 3708 N N . ARG A 1 482 ? -47 28.828 -36.188 1 64.69 482 ARG A N 1
ATOM 3709 C CA . ARG A 1 482 ? -48.312 29.5 -36.125 1 64.69 482 ARG A CA 1
ATOM 3710 C C . ARG A 1 482 ? -48.188 30.938 -36.656 1 64.69 482 ARG A C 1
ATOM 3712 O O . ARG A 1 482 ? -49.125 31.422 -37.281 1 64.69 482 ARG A O 1
ATOM 3719 N N . THR A 1 483 ? -47.094 31.547 -36.594 1 69.56 483 THR A N 1
ATOM 3720 C CA . THR A 1 483 ? -46.906 32.906 -37.094 1 69.56 483 THR A CA 1
ATOM 3721 C C . THR A 1 483 ? -46.719 32.906 -38.594 1 69.56 483 THR A C 1
ATOM 3723 O O . THR A 1 483 ? -47.219 33.781 -39.281 1 69.56 483 THR A O 1
ATOM 3726 N N . ASP A 1 484 ? -46.219 31.922 -39.156 1 72.88 484 ASP A N 1
ATOM 3727 C CA . ASP A 1 484 ? -46.062 31.812 -40.594 1 72.88 484 ASP A CA 1
ATOM 3728 C C . ASP A 1 484 ? -47.406 31.484 -41.281 1 72.88 484 ASP A C 1
ATOM 3730 O O . ASP A 1 484 ? -47.656 31.938 -42.375 1 72.88 484 ASP A O 1
ATOM 3734 N N . GLU A 1 485 ? -48.188 30.781 -40.625 1 65 485 GLU A N 1
ATOM 3735 C CA . GLU A 1 485 ? -49.5 30.469 -41.188 1 65 485 GLU A CA 1
ATOM 3736 C C . GLU A 1 485 ? -50.438 31.688 -41.156 1 65 485 GLU A C 1
ATOM 3738 O O . GLU A 1 485 ? -51.219 31.891 -42.062 1 65 485 GLU A O 1
ATOM 3743 N N . LYS A 1 486 ? -50.25 32.594 -40.344 1 64.5 486 LYS A N 1
ATOM 3744 C CA . LYS A 1 486 ? -51.062 33.812 -40.281 1 64.5 486 LYS A CA 1
ATOM 3745 C C . LYS A 1 486 ? -50.625 34.844 -41.344 1 64.5 486 LYS A C 1
ATOM 3747 O O . LYS A 1 486 ? -51.438 35.562 -41.906 1 64.5 486 LYS A O 1
ATOM 3752 N N . GLN A 1 487 ? -49.469 34.938 -41.875 1 65.12 487 GLN A N 1
ATOM 3753 C CA . GLN A 1 487 ? -49 35.875 -42.875 1 65.12 487 GLN A CA 1
ATOM 3754 C C . GLN A 1 487 ? -49.375 35.438 -44.281 1 65.12 487 GLN A C 1
ATOM 3756 O O . GLN A 1 487 ? -49.438 36.25 -45.219 1 65.12 487 GLN A O 1
ATOM 3761 N N . LYS A 1 488 ? -49.812 34.219 -44.438 1 60.66 488 LYS A N 1
ATOM 3762 C CA . LYS A 1 488 ? -50.25 33.75 -45.75 1 60.66 488 LYS A CA 1
ATOM 3763 C C . LYS A 1 488 ? -51.75 33.969 -45.969 1 60.66 488 LYS A C 1
ATOM 3765 O O . LYS A 1 488 ? -52.219 33.875 -47.094 1 60.66 488 LYS A O 1
ATOM 3770 N N . THR A 1 489 ? -52.375 34.125 -44.875 1 64.56 489 THR A N 1
ATOM 3771 C CA . THR A 1 489 ? -53.812 34.344 -45.031 1 64.56 489 THR A CA 1
ATOM 3772 C C . THR A 1 489 ? -54.125 35.844 -45.125 1 64.56 489 THR A C 1
ATOM 3774 O O . THR A 1 489 ? -55.281 36.219 -45.344 1 64.56 489 THR A O 1
ATOM 3777 N N . GLN A 1 490 ? -53.125 36.812 -45.094 1 53.94 490 GLN A N 1
ATOM 3778 C CA . GLN A 1 490 ? -53.344 38.188 -45.438 1 53.94 490 GLN A CA 1
ATOM 3779 C C . GLN A 1 490 ? -52.844 38.531 -46.844 1 53.94 490 GLN A C 1
ATOM 3781 O O . GLN A 1 490 ? -51.75 38.062 -47.219 1 53.94 490 GLN A O 1
ATOM 3786 N N . GLU B 1 1 ? 26.422 -1.873 -5.121 1 82.75 1 GLU B N 1
ATOM 3787 C CA . GLU B 1 1 ? 26.453 -0.736 -6.035 1 82.75 1 GLU B CA 1
ATOM 3788 C C . GLU B 1 1 ? 26.328 0.583 -5.277 1 82.75 1 GLU B C 1
ATOM 3790 O O . GLU B 1 1 ? 25.531 0.69 -4.336 1 82.75 1 GLU B O 1
ATOM 3795 N N . LYS B 1 2 ? 27.203 1.434 -5.527 1 94.25 2 LYS B N 1
ATOM 3796 C CA . LYS B 1 2 ? 27.203 2.758 -4.91 1 94.25 2 LYS B CA 1
ATOM 3797 C C . LYS B 1 2 ? 26.531 3.785 -5.812 1 94.25 2 LYS B C 1
ATOM 3799 O O . LYS B 1 2 ? 26.844 3.875 -7 1 94.25 2 LYS B O 1
ATOM 3804 N N . PHE B 1 3 ? 25.531 4.461 -5.242 1 97.81 3 PHE B N 1
ATOM 3805 C CA . PHE B 1 3 ? 24.797 5.453 -6.008 1 97.81 3 PHE B CA 1
ATOM 3806 C C . PHE B 1 3 ? 25.094 6.863 -5.512 1 97.81 3 PHE B C 1
ATOM 3808 O O . PHE B 1 3 ? 25.531 7.043 -4.371 1 97.81 3 PHE B O 1
ATOM 3815 N N . ASP B 1 4 ? 24.938 7.844 -6.379 1 98.31 4 ASP B N 1
ATOM 3816 C CA . ASP B 1 4 ? 24.953 9.258 -6.031 1 98.31 4 ASP B CA 1
ATOM 3817 C C . ASP B 1 4 ? 23.531 9.812 -5.918 1 98.31 4 ASP B C 1
ATOM 3819 O O . ASP B 1 4 ? 22.844 9.969 -6.922 1 98.31 4 ASP B O 1
ATOM 3823 N N . PHE B 1 5 ? 23.172 10.117 -4.711 1 98.69 5 PHE B N 1
ATOM 3824 C CA . PHE B 1 5 ? 21.828 10.633 -4.477 1 98.69 5 PHE B CA 1
ATOM 3825 C C . PHE B 1 5 ? 21.859 12.148 -4.301 1 98.69 5 PHE B C 1
ATOM 3827 O O . PHE B 1 5 ? 22.797 12.695 -3.715 1 98.69 5 PHE B O 1
ATOM 3834 N N . LEU B 1 6 ? 20.844 12.82 -4.789 1 98.38 6 LEU B N 1
ATOM 3835 C CA . LEU B 1 6 ? 20.656 14.258 -4.629 1 98.38 6 LEU B CA 1
ATOM 3836 C C . LEU B 1 6 ? 19.391 14.562 -3.842 1 98.38 6 LEU B C 1
ATOM 3838 O O . LEU B 1 6 ? 18.312 14.062 -4.176 1 98.38 6 LEU B O 1
ATOM 3842 N N . ILE B 1 7 ? 19.484 15.32 -2.799 1 98 7 ILE B N 1
ATOM 3843 C CA . ILE B 1 7 ? 18.344 15.789 -2.033 1 98 7 ILE B CA 1
ATOM 3844 C C . ILE B 1 7 ? 18.125 17.281 -2.281 1 98 7 ILE B C 1
ATOM 3846 O O . ILE B 1 7 ? 19.062 18.078 -2.158 1 98 7 ILE B O 1
ATOM 3850 N N . VAL B 1 8 ? 16.922 17.609 -2.658 1 96.19 8 VAL B N 1
ATOM 3851 C CA . VAL B 1 8 ? 16.625 19.016 -2.977 1 96.19 8 VAL B CA 1
ATOM 3852 C C . VAL B 1 8 ? 15.445 19.484 -2.131 1 96.19 8 VAL B C 1
ATOM 3854 O O . VAL B 1 8 ? 14.398 18.828 -2.078 1 96.19 8 VAL B O 1
ATOM 3857 N N . GLY B 1 9 ? 15.594 20.609 -1.473 1 93.12 9 GLY B N 1
ATOM 3858 C CA . GLY B 1 9 ? 14.484 21.188 -0.718 1 93.12 9 GLY B CA 1
ATOM 3859 C C . GLY B 1 9 ? 14.789 22.562 -0.178 1 93.12 9 GLY B C 1
ATOM 3860 O O . GLY B 1 9 ? 15.945 22.984 -0.131 1 93.12 9 GLY B O 1
ATOM 3861 N N . VAL B 1 10 ? 13.734 23.281 0.141 1 91.38 10 VAL B N 1
ATOM 3862 C CA . VAL B 1 10 ? 13.875 24.578 0.795 1 91.38 10 VAL B CA 1
ATOM 3863 C C . VAL B 1 10 ? 14.188 24.375 2.277 1 91.38 10 VAL B C 1
ATOM 3865 O O . VAL B 1 10 ? 13.797 23.359 2.869 1 91.38 10 VAL B O 1
ATOM 3868 N N . PRO B 1 11 ? 14.945 25.297 2.871 1 91.38 11 PRO B N 1
ATOM 3869 C CA . PRO B 1 11 ? 15.391 25.109 4.254 1 91.38 11 PRO B CA 1
ATOM 3870 C C . PRO B 1 11 ? 14.273 25.344 5.27 1 91.38 11 PRO B C 1
ATOM 3872 O O . PRO B 1 11 ? 14.43 26.156 6.188 1 91.38 11 PRO B O 1
ATOM 3875 N N . LEU B 1 12 ? 13.219 24.625 5.039 1 84.94 12 LEU B N 1
ATOM 3876 C CA . LEU B 1 12 ? 12.078 24.578 5.949 1 84.94 12 LEU B CA 1
ATOM 3877 C C . LEU B 1 12 ? 11.898 23.172 6.504 1 84.94 12 LEU B C 1
ATOM 3879 O O . LEU B 1 12 ? 12.688 22.266 6.203 1 84.94 12 LEU B O 1
ATOM 3883 N N . SER B 1 13 ? 10.883 22.922 7.281 1 81.19 13 SER B N 1
ATOM 3884 C CA . SER B 1 13 ? 10.711 21.703 8.086 1 81.19 13 SER B CA 1
ATOM 3885 C C . SER B 1 13 ? 10.633 20.469 7.199 1 81.19 13 SER B C 1
ATOM 3887 O O . SER B 1 13 ? 11.156 19.406 7.562 1 81.19 13 SER B O 1
ATOM 3889 N N . PRO B 1 14 ? 10.094 20.547 5.992 1 84.38 14 PRO B N 1
ATOM 3890 C CA . PRO B 1 14 ? 9.992 19.344 5.18 1 84.38 14 PRO B CA 1
ATOM 3891 C C . PRO B 1 14 ? 11.359 18.781 4.781 1 84.38 14 PRO B C 1
ATOM 3893 O O . PRO B 1 14 ? 11.469 17.594 4.469 1 84.38 14 PRO B O 1
ATOM 3896 N N . LEU B 1 15 ? 12.336 19.641 4.793 1 90.94 15 LEU B N 1
ATOM 3897 C CA . LEU B 1 15 ? 13.672 19.203 4.418 1 90.94 15 LEU B CA 1
ATOM 3898 C C . LEU B 1 15 ? 14.258 18.266 5.469 1 90.94 15 LEU B C 1
ATOM 3900 O O . LEU B 1 15 ? 15.133 17.453 5.164 1 90.94 15 LEU B O 1
ATOM 3904 N N . HIS B 1 16 ? 13.766 18.328 6.707 1 89.44 16 HIS B N 1
ATOM 3905 C CA . HIS B 1 16 ? 14.289 17.547 7.816 1 89.44 16 HIS B CA 1
ATOM 3906 C C . HIS B 1 16 ? 14.188 16.047 7.52 1 89.44 16 HIS B C 1
ATOM 3908 O O . HIS B 1 16 ? 15.156 15.312 7.695 1 89.44 16 HIS B O 1
ATOM 3914 N N . ASN B 1 17 ? 13.055 15.648 7.031 1 92 17 ASN B N 1
ATOM 3915 C CA . ASN B 1 17 ? 12.812 14.242 6.75 1 92 17 ASN B CA 1
ATOM 3916 C C . ASN B 1 17 ? 13.703 13.734 5.621 1 92 17 ASN B C 1
ATOM 3918 O O . ASN B 1 17 ? 14.234 12.625 5.695 1 92 17 ASN B O 1
ATOM 3922 N N . CYS B 1 18 ? 13.852 14.555 4.645 1 95.31 18 CYS B N 1
ATOM 3923 C CA . CYS B 1 18 ? 14.68 14.164 3.508 1 95.31 18 CYS B CA 1
ATOM 3924 C C . CYS B 1 18 ? 16.125 13.961 3.936 1 95.31 18 CYS B C 1
ATOM 3926 O O . CYS B 1 18 ? 16.797 13.031 3.477 1 95.31 18 CYS B O 1
ATOM 3928 N N . ILE B 1 19 ? 16.578 14.859 4.793 1 95.19 19 ILE B N 1
ATOM 3929 C CA . ILE B 1 19 ? 17.953 14.773 5.273 1 95.19 19 ILE B CA 1
ATOM 3930 C C . ILE B 1 19 ? 18.141 13.492 6.09 1 95.19 19 ILE B C 1
ATOM 3932 O O . ILE B 1 19 ? 19.156 12.805 5.945 1 95.19 19 ILE B O 1
ATOM 3936 N N . SER B 1 20 ? 17.172 13.188 6.914 1 93.38 20 SER B N 1
ATOM 3937 C CA . SER B 1 20 ? 17.234 11.961 7.711 1 93.38 20 SER B CA 1
ATOM 3938 C C . SER B 1 20 ? 17.312 10.727 6.82 1 93.38 20 SER B C 1
ATOM 3940 O O . SER B 1 20 ? 18.062 9.797 7.109 1 93.38 20 SER B O 1
ATOM 3942 N N . ILE B 1 21 ? 16.578 10.68 5.766 1 96.25 21 ILE B N 1
ATOM 3943 C CA . ILE B 1 21 ? 16.641 9.594 4.797 1 96.25 21 ILE B CA 1
ATOM 3944 C C . ILE B 1 21 ? 18.016 9.57 4.133 1 96.25 21 ILE B C 1
ATOM 3946 O O . ILE B 1 21 ? 18.609 8.5 3.953 1 96.25 21 ILE B O 1
ATOM 3950 N N . GLY B 1 22 ? 18.516 10.789 3.826 1 97.44 22 GLY B N 1
ATOM 3951 C CA . GLY B 1 22 ? 19.844 10.891 3.256 1 97.44 22 GLY B CA 1
ATOM 3952 C C . GLY B 1 22 ? 20.922 10.32 4.152 1 97.44 22 GLY B C 1
ATOM 3953 O O . GLY B 1 22 ? 21.875 9.695 3.672 1 97.44 22 GLY B O 1
ATOM 3954 N N . GLN B 1 23 ? 20.781 10.594 5.418 1 96 23 GLN B N 1
ATOM 3955 C CA . GLN B 1 23 ? 21.75 10.047 6.359 1 96 23 GLN B CA 1
ATOM 3956 C C . GLN B 1 23 ? 21.781 8.523 6.293 1 96 23 GLN B C 1
ATOM 3958 O O . GLN B 1 23 ? 22.859 7.918 6.316 1 96 23 GLN B O 1
ATOM 3963 N N . GLU B 1 24 ? 20.594 7.895 6.273 1 96.19 24 GLU B N 1
ATOM 3964 C CA . GLU B 1 24 ? 20.516 6.438 6.172 1 96.19 24 GLU B CA 1
ATOM 3965 C C . GLU B 1 24 ? 21.234 5.941 4.918 1 96.19 24 GLU B C 1
ATOM 3967 O O . GLU B 1 24 ? 21.984 4.961 4.969 1 96.19 24 GLU B O 1
ATOM 3972 N N . LEU B 1 25 ? 21.031 6.609 3.785 1 98 25 LEU B N 1
ATOM 3973 C CA . LEU B 1 25 ? 21.688 6.25 2.537 1 98 25 LEU B CA 1
ATOM 3974 C C . LEU B 1 25 ? 23.203 6.402 2.66 1 98 25 LEU B C 1
ATOM 3976 O O . LEU B 1 25 ? 23.953 5.543 2.191 1 98 25 LEU B O 1
ATOM 3980 N N . CYS B 1 26 ? 23.609 7.508 3.287 1 98.12 26 CYS B N 1
ATOM 3981 C CA . CYS B 1 26 ? 25.031 7.766 3.52 1 98.12 26 CYS B CA 1
ATOM 3982 C C . CYS B 1 26 ? 25.656 6.66 4.363 1 98.12 26 CYS B C 1
ATOM 3984 O O . CYS B 1 26 ? 26.719 6.156 4.035 1 98.12 26 CYS B O 1
ATOM 3986 N N . LEU B 1 27 ? 25 6.242 5.383 1 97.12 27 LEU B N 1
ATOM 3987 C CA . LEU B 1 27 ? 25.484 5.195 6.277 1 97.12 27 LEU B CA 1
ATOM 3988 C C . LEU B 1 27 ? 25.609 3.867 5.535 1 97.12 27 LEU B C 1
ATOM 3990 O O . LEU B 1 27 ? 26.438 3.025 5.895 1 97.12 27 LEU B O 1
ATOM 3994 N N . ARG B 1 28 ? 24.859 3.701 4.527 1 97.5 28 ARG B N 1
ATOM 3995 C CA . ARG B 1 28 ? 24.906 2.486 3.723 1 97.5 28 ARG B CA 1
ATOM 3996 C C . ARG B 1 28 ? 26 2.561 2.67 1 97.5 28 ARG B C 1
ATOM 3998 O O . ARG B 1 28 ? 26.172 1.638 1.871 1 97.5 28 ARG B O 1
ATOM 4005 N N . GLY B 1 29 ? 26.641 3.695 2.566 1 97.81 29 GLY B N 1
ATOM 4006 C CA . GLY B 1 29 ? 27.812 3.789 1.719 1 97.81 29 GLY B CA 1
ATOM 4007 C C . GLY B 1 29 ? 27.578 4.598 0.458 1 97.81 29 GLY B C 1
ATOM 4008 O O . GLY B 1 29 ? 28.469 4.738 -0.375 1 97.81 29 GLY B O 1
ATOM 4009 N N . HIS B 1 30 ? 26.422 5.207 0.303 1 98.44 30 HIS B N 1
ATOM 4010 C CA . HIS B 1 30 ? 26.125 6.004 -0.879 1 98.44 30 HIS B CA 1
ATOM 4011 C C . HIS B 1 30 ? 26.625 7.434 -0.725 1 98.44 30 HIS B C 1
ATOM 4013 O O . HIS B 1 30 ? 26.922 7.879 0.39 1 98.44 30 HIS B O 1
ATOM 4019 N N . ASN B 1 31 ? 26.828 8.086 -1.874 1 98.12 31 ASN B N 1
ATOM 4020 C CA . ASN B 1 31 ? 27.109 9.516 -1.875 1 98.12 31 ASN B CA 1
ATOM 4021 C C . ASN B 1 31 ? 25.844 10.344 -1.871 1 98.12 31 ASN B C 1
ATOM 4023 O O . ASN B 1 31 ? 24.953 10.141 -2.705 1 98.12 31 ASN B O 1
ATOM 4027 N N . VAL B 1 32 ? 25.719 11.211 -0.912 1 98.62 32 VAL B N 1
ATOM 4028 C CA . VAL B 1 32 ? 24.5 12 -0.794 1 98.62 32 VAL B CA 1
ATOM 4029 C C . VAL B 1 32 ? 24.859 13.492 -0.787 1 98.62 32 VAL B C 1
ATOM 4031 O O . VAL B 1 32 ? 25.703 13.93 -0.001 1 98.62 32 VAL B O 1
ATOM 4034 N N . THR B 1 33 ? 24.25 14.25 -1.68 1 98.69 33 THR B N 1
ATOM 4035 C CA . THR B 1 33 ? 24.406 15.695 -1.743 1 98.69 33 THR B CA 1
ATOM 4036 C C . THR B 1 33 ? 23.078 16.406 -1.521 1 98.69 33 THR B C 1
ATOM 4038 O O . THR B 1 33 ? 22.078 16.047 -2.133 1 98.69 33 THR B O 1
ATOM 4041 N N . VAL B 1 34 ? 23.078 17.422 -0.647 1 98.5 34 VAL B N 1
ATOM 4042 C CA . VAL B 1 34 ? 21.875 18.203 -0.364 1 98.5 34 VAL B CA 1
ATOM 4043 C C . VAL B 1 34 ? 21.984 19.578 -1 1 98.5 34 VAL B C 1
ATOM 4045 O O . VAL B 1 34 ? 23 20.266 -0.856 1 98.5 34 VAL B O 1
ATOM 4048 N N . LEU B 1 35 ? 20.984 19.953 -1.745 1 97.19 35 LEU B N 1
ATOM 4049 C CA . LEU B 1 35 ? 20.844 21.312 -2.273 1 97.19 35 LEU B CA 1
ATOM 4050 C C . LEU B 1 35 ? 19.797 22.094 -1.502 1 97.19 35 LEU B C 1
ATOM 4052 O O . LEU B 1 35 ? 18.641 21.672 -1.41 1 97.19 35 LEU B O 1
ATOM 4056 N N . SER B 1 36 ? 20.141 23.141 -0.992 1 96.44 36 SER B N 1
ATOM 4057 C CA . SER B 1 36 ? 19.234 24.062 -0.296 1 96.44 36 SER B CA 1
ATOM 4058 C C . SER B 1 36 ? 19.812 25.469 -0.263 1 96.44 36 SER B C 1
ATOM 4060 O O . SER B 1 36 ? 20.609 25.844 -1.135 1 96.44 36 SER B O 1
ATOM 4062 N N . PHE B 1 37 ? 19.312 26.328 0.567 1 95.44 37 PHE B N 1
ATOM 4063 C CA . PHE B 1 37 ? 19.703 27.734 0.51 1 95.44 37 PHE B CA 1
ATOM 4064 C C . PHE B 1 37 ? 20.516 28.125 1.736 1 95.44 37 PHE B C 1
ATOM 4066 O O . PHE B 1 37 ? 20.188 27.734 2.859 1 95.44 37 PHE B O 1
ATOM 4073 N N . ALA B 1 38 ? 21.594 28.859 1.46 1 96.12 38 ALA B N 1
ATOM 4074 C CA . ALA B 1 38 ? 22.344 29.641 2.439 1 96.12 38 ALA B CA 1
ATOM 4075 C C . ALA B 1 38 ? 22.875 28.75 3.559 1 96.12 38 ALA B C 1
ATOM 4077 O O . ALA B 1 38 ? 22.984 27.531 3.395 1 96.12 38 ALA B O 1
ATOM 4078 N N . GLU B 1 39 ? 23.281 29.375 4.656 1 95.88 39 GLU B N 1
ATOM 4079 C CA . GLU B 1 39 ? 23.844 28.688 5.816 1 95.88 39 GLU B CA 1
ATOM 4080 C C . GLU B 1 39 ? 22.766 27.938 6.594 1 95.88 39 GLU B C 1
ATOM 4082 O O . GLU B 1 39 ? 23.047 26.922 7.234 1 95.88 39 GLU B O 1
ATOM 4087 N N . ARG B 1 40 ? 21.609 28.359 6.457 1 94 40 ARG B N 1
ATOM 4088 C CA . ARG B 1 40 ? 20.5 27.688 7.129 1 94 40 ARG B CA 1
ATOM 4089 C C . ARG B 1 40 ? 20.359 26.234 6.66 1 94 40 ARG B C 1
ATOM 4091 O O . ARG B 1 40 ? 20.172 25.328 7.477 1 94 40 ARG B O 1
ATOM 4098 N N . GLY B 1 41 ? 20.469 26.078 5.355 1 95.44 41 GLY B N 1
ATOM 4099 C CA . GLY B 1 41 ? 20.453 24.719 4.832 1 95.44 41 GLY B CA 1
ATOM 4100 C C . GLY B 1 41 ? 21.578 23.859 5.355 1 95.44 41 GLY B C 1
ATOM 4101 O O . GLY B 1 41 ? 21.359 22.703 5.742 1 95.44 41 GLY B O 1
ATOM 4102 N N . ARG B 1 42 ? 22.703 24.406 5.422 1 96.94 42 ARG B N 1
ATOM 4103 C CA . ARG B 1 42 ? 23.875 23.703 5.914 1 96.94 42 ARG B CA 1
ATOM 4104 C C . ARG B 1 42 ? 23.688 23.281 7.371 1 96.94 42 ARG B C 1
ATOM 4106 O O . ARG B 1 42 ? 24 22.156 7.75 1 96.94 42 ARG B O 1
ATOM 4113 N N . GLN B 1 43 ? 23.203 24.156 8.094 1 94 43 GLN B N 1
ATOM 4114 C CA . GLN B 1 43 ? 22.984 23.891 9.516 1 94 43 GLN B CA 1
ATOM 4115 C C . GLN B 1 43 ? 21.969 22.766 9.711 1 94 43 GLN B C 1
ATOM 4117 O O . GLN B 1 43 ? 22.141 21.922 10.594 1 94 43 GLN B O 1
ATOM 4122 N N . LYS B 1 44 ? 20.969 22.781 8.961 1 92.31 44 LYS B N 1
ATOM 4123 C CA . LYS B 1 44 ? 19.969 21.734 9.055 1 92.31 44 LYS B CA 1
ATOM 4124 C C . LYS B 1 44 ? 20.547 20.375 8.68 1 92.31 44 LYS B C 1
ATOM 4126 O O . LYS B 1 44 ? 20.234 19.359 9.32 1 92.31 44 LYS B O 1
ATOM 4131 N N . VAL B 1 45 ? 21.359 20.344 7.656 1 96.12 45 VAL B N 1
ATOM 4132 C CA . VAL B 1 45 ? 22 19.109 7.25 1 96.12 45 VAL B CA 1
ATOM 4133 C C . VAL B 1 45 ? 22.844 18.562 8.406 1 96.12 45 VAL B C 1
ATOM 4135 O O . VAL B 1 45 ? 22.75 17.375 8.727 1 96.12 45 VAL B O 1
ATOM 4138 N N . ALA B 1 46 ? 23.578 19.438 9.031 1 93.81 46 ALA B N 1
ATOM 4139 C CA . ALA B 1 46 ? 24.406 19.031 10.156 1 93.81 46 ALA B CA 1
ATOM 4140 C C . ALA B 1 46 ? 23.562 18.531 11.32 1 93.81 46 ALA B C 1
ATOM 4142 O O . ALA B 1 46 ? 23.922 17.562 11.984 1 93.81 46 ALA B O 1
ATOM 4143 N N . LYS B 1 47 ? 22.469 19.125 11.492 1 86.38 47 LYS B N 1
ATOM 4144 C CA . LYS B 1 47 ? 21.609 18.828 12.625 1 86.38 47 LYS B CA 1
ATOM 4145 C C . LYS B 1 47 ? 20.875 17.5 12.43 1 86.38 47 LYS B C 1
ATOM 4147 O O . LYS B 1 47 ? 20.766 16.703 13.367 1 86.38 47 LYS B O 1
ATOM 4152 N N . TYR B 1 48 ? 20.391 17.234 11.273 1 89.06 48 TYR B N 1
ATOM 4153 C CA . TYR B 1 48 ? 19.5 16.109 11.062 1 89.06 48 TYR B CA 1
ATOM 4154 C C . TYR B 1 48 ? 20.266 14.922 10.453 1 89.06 48 TYR B C 1
ATOM 4156 O O . TYR B 1 48 ? 19.703 13.844 10.273 1 89.06 48 TYR B O 1
ATOM 4164 N N . ALA B 1 49 ? 21.516 15.109 10.141 1 92.62 49 ALA B N 1
ATOM 4165 C CA . ALA B 1 49 ? 22.391 14.008 9.734 1 92.62 49 ALA B CA 1
ATOM 4166 C C . ALA B 1 49 ? 23.703 14.039 10.508 1 92.62 49 ALA B C 1
ATOM 4168 O O . ALA B 1 49 ? 24.781 14.117 9.906 1 92.62 49 ALA B O 1
ATOM 4169 N N . PRO B 1 50 ? 23.625 13.852 11.773 1 89.06 50 PRO B N 1
ATOM 4170 C CA . PRO B 1 50 ? 24.828 13.953 12.594 1 89.06 50 PRO B CA 1
ATOM 4171 C C . PRO B 1 50 ? 25.734 12.734 12.477 1 89.06 50 PRO B C 1
ATOM 4173 O O . PRO B 1 50 ? 26.922 12.805 12.805 1 89.06 50 PRO B O 1
ATOM 4176 N N . LYS B 1 51 ? 25.266 11.625 12.023 1 91.88 51 LYS B N 1
ATOM 4177 C CA . LYS B 1 51 ? 26 10.367 12.07 1 91.88 51 LYS B CA 1
ATOM 4178 C C . LYS B 1 51 ? 26.797 10.156 10.789 1 91.88 51 LYS B C 1
ATOM 4180 O O . LYS B 1 51 ? 27.672 9.289 10.727 1 91.88 51 LYS B O 1
ATOM 4185 N N . CYS B 1 52 ? 26.406 10.859 9.789 1 95.31 52 CYS B N 1
ATOM 4186 C CA . CYS B 1 52 ? 27.094 10.766 8.5 1 95.31 52 CYS B CA 1
ATOM 4187 C C . CYS B 1 52 ? 27.125 12.117 7.797 1 95.31 52 CYS B C 1
ATOM 4189 O O . CYS B 1 52 ? 26.078 12.711 7.551 1 95.31 52 CYS B O 1
ATOM 4191 N N . LYS B 1 53 ? 28.25 12.586 7.5 1 96.25 53 LYS B N 1
ATOM 4192 C CA . LYS B 1 53 ? 28.391 13.898 6.871 1 96.25 53 LYS B CA 1
ATOM 4193 C C . LYS B 1 53 ? 27.922 13.875 5.422 1 96.25 53 LYS B C 1
ATOM 4195 O O . LYS B 1 53 ? 28.531 13.219 4.574 1 96.25 53 LYS B O 1
ATOM 4200 N N . LEU B 1 54 ? 26.891 14.586 5.129 1 98.06 54 LEU B N 1
ATOM 4201 C CA . LEU B 1 54 ? 26.375 14.711 3.766 1 98.06 54 LEU B CA 1
ATOM 4202 C C . LEU B 1 54 ? 27.047 15.883 3.049 1 98.06 54 LEU B C 1
ATOM 4204 O O . LEU B 1 54 ? 27.438 16.875 3.686 1 98.06 54 LEU B O 1
ATOM 4208 N N . ASN B 1 55 ? 27.219 15.742 1.759 1 98.19 55 ASN B N 1
ATOM 4209 C CA .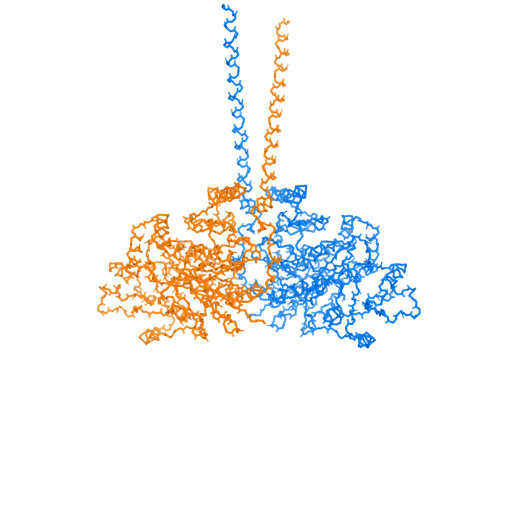 ASN B 1 55 ? 27.641 16.891 0.972 1 98.19 55 ASN B CA 1
ATOM 4210 C C . ASN B 1 55 ? 26.547 17.953 0.921 1 98.19 55 ASN B C 1
ATOM 4212 O O . ASN B 1 55 ? 25.359 17.641 0.946 1 98.19 55 ASN B O 1
ATOM 4216 N N . TYR B 1 56 ? 26.984 19.234 0.898 1 98.38 56 TYR B N 1
ATOM 4217 C CA . TYR B 1 56 ? 26.031 20.344 0.842 1 98.38 56 TYR B CA 1
ATOM 4218 C C . TYR B 1 56 ? 26.453 21.375 -0.189 1 98.38 56 TYR B C 1
ATOM 4220 O O . TYR B 1 56 ? 27.625 21.781 -0.234 1 98.38 56 TYR B O 1
ATOM 4228 N N . ILE B 1 57 ? 25.578 21.781 -1.033 1 98 57 ILE B N 1
ATOM 4229 C CA . ILE B 1 57 ? 25.781 22.859 -1.988 1 98 57 ILE B CA 1
ATOM 4230 C C . ILE B 1 57 ? 24.703 23.938 -1.791 1 98 57 ILE B C 1
ATOM 4232 O O . ILE B 1 57 ? 23.516 23.656 -1.907 1 98 57 ILE B O 1
ATOM 4236 N N . SER B 1 58 ? 25.109 25.109 -1.517 1 97.5 58 SER B N 1
ATOM 4237 C CA . SER B 1 58 ? 24.172 26.234 -1.35 1 97.5 58 SER B CA 1
ATOM 4238 C C . SER B 1 58 ? 23.703 26.766 -2.697 1 97.5 58 SER B C 1
ATOM 4240 O O . SER B 1 58 ? 24.5 26.922 -3.623 1 97.5 58 SER B O 1
ATOM 4242 N N . LEU B 1 59 ? 22.484 27.031 -2.787 1 95.69 59 LEU B N 1
ATOM 4243 C CA . LEU B 1 59 ? 21.906 27.578 -4.008 1 95.69 59 LEU B CA 1
ATOM 4244 C C . LEU B 1 59 ? 21.891 29.109 -3.969 1 95.69 59 LEU B C 1
ATOM 4246 O O . LEU B 1 59 ? 21.344 29.75 -4.863 1 95.69 59 LEU B O 1
ATOM 4250 N N . GLY B 1 60 ? 22.453 29.641 -2.943 1 94.38 60 GLY B N 1
ATOM 4251 C CA . GLY B 1 60 ? 22.5 31.078 -2.791 1 94.38 60 GLY B CA 1
ATOM 4252 C C . GLY B 1 60 ? 21.938 31.562 -1.47 1 94.38 60 GLY B C 1
ATOM 4253 O O . GLY B 1 60 ? 21.75 30.766 -0.542 1 94.38 60 GLY B O 1
ATOM 4254 N N . GLU B 1 61 ? 21.641 32.875 -1.423 1 94 61 GLU B N 1
ATOM 4255 C CA . GLU B 1 61 ? 21.094 33.469 -0.213 1 94 61 GLU B CA 1
ATOM 4256 C C . GLU B 1 61 ? 19.641 33.094 -0.008 1 94 61 GLU B C 1
ATOM 4258 O O . GLU B 1 61 ? 18.984 32.594 -0.933 1 94 61 GLU B O 1
ATOM 4263 N N . LEU B 1 62 ? 19.188 33.312 1.194 1 93.75 62 LEU B N 1
ATOM 4264 C CA . LEU B 1 62 ? 17.781 33.062 1.467 1 93.75 62 LEU B CA 1
ATOM 4265 C C . LEU B 1 62 ? 16.891 34 0.639 1 93.75 62 LEU B C 1
ATOM 4267 O O . LEU B 1 62 ? 17.047 35.219 0.671 1 93.75 62 LEU B O 1
ATOM 4271 N N . PRO B 1 63 ? 16.047 33.406 -0.067 1 90.06 63 PRO B N 1
ATOM 4272 C CA . PRO B 1 63 ? 15.141 34.25 -0.839 1 90.06 63 PRO B CA 1
ATOM 4273 C C . PRO B 1 63 ? 14.289 35.156 0.045 1 90.06 63 PRO B C 1
ATOM 4275 O O . PRO B 1 63 ? 13.883 36.25 -0.388 1 90.06 63 PRO B O 1
ATOM 4278 N N . VAL B 1 64 ? 13.953 34.656 1.165 1 89.69 64 VAL B N 1
ATOM 4279 C CA . VAL B 1 64 ? 13.219 35.406 2.166 1 89.69 64 VAL B CA 1
ATOM 4280 C C . VAL B 1 64 ? 14.016 35.469 3.469 1 89.69 64 VAL B C 1
ATOM 4282 O O . VAL B 1 64 ? 14.328 34.406 4.047 1 89.69 64 VAL B O 1
ATOM 4285 N N . SER B 1 65 ? 14.273 36.656 3.898 1 87.75 65 SER B N 1
ATOM 4286 C CA . SER B 1 65 ? 15.062 36.781 5.121 1 87.75 65 SER B CA 1
ATOM 4287 C C . SER B 1 65 ? 14.289 36.281 6.336 1 87.75 65 SER B C 1
ATOM 4289 O O . SER B 1 65 ? 13.055 36.188 6.301 1 87.75 65 SER B O 1
ATOM 4291 N N . ASP B 1 66 ? 15.016 36 7.398 1 83.75 66 ASP B N 1
ATOM 4292 C CA . ASP B 1 66 ? 14.391 35.531 8.633 1 83.75 66 ASP B CA 1
ATOM 4293 C C . ASP B 1 66 ? 13.398 36.562 9.172 1 83.75 66 ASP B C 1
ATOM 4295 O O . ASP B 1 66 ? 12.289 36.188 9.586 1 83.75 66 ASP B O 1
ATOM 4299 N N . ASP B 1 67 ? 13.82 37.781 9.094 1 83.75 67 ASP B N 1
ATOM 4300 C CA . ASP B 1 67 ? 12.961 38.875 9.586 1 83.75 67 ASP B CA 1
ATOM 4301 C C . ASP B 1 67 ? 11.68 38.969 8.758 1 83.75 67 ASP B C 1
ATOM 4303 O O . ASP B 1 67 ? 10.594 39.125 9.305 1 83.75 67 ASP B O 1
ATOM 4307 N N . LYS B 1 68 ? 11.891 38.906 7.527 1 85.94 68 LYS B N 1
ATOM 4308 C CA . LYS B 1 68 ? 10.727 39 6.645 1 85.94 68 LYS B CA 1
ATOM 4309 C C . LYS B 1 68 ? 9.812 37.781 6.82 1 85.94 68 LYS B C 1
ATOM 4311 O O . LYS B 1 68 ? 8.586 37.906 6.77 1 85.94 68 LYS B O 1
ATOM 4316 N N . GLU B 1 69 ? 10.422 36.625 6.926 1 83.94 69 GLU B N 1
ATOM 4317 C CA . GLU B 1 69 ? 9.633 35.438 7.188 1 83.94 69 GLU B CA 1
ATOM 4318 C C . GLU B 1 69 ? 8.781 35.594 8.445 1 83.94 69 GLU B C 1
ATOM 4320 O O . GLU B 1 69 ? 7.602 35.219 8.453 1 83.94 69 GLU B O 1
ATOM 4325 N N . ASP B 1 70 ? 9.367 36.125 9.414 1 78.25 70 ASP B N 1
ATOM 4326 C CA . ASP B 1 70 ? 8.656 36.375 10.672 1 78.25 70 ASP B CA 1
ATOM 4327 C C . ASP B 1 70 ? 7.492 37.344 10.469 1 78.25 70 ASP B C 1
ATOM 4329 O O . ASP B 1 70 ? 6.41 37.156 11.031 1 78.25 70 ASP B O 1
ATOM 4333 N N . GLU B 1 71 ? 7.75 38.344 9.695 1 81.69 71 GLU B N 1
ATOM 4334 C CA . GLU B 1 71 ? 6.715 39.344 9.398 1 81.69 71 GLU B CA 1
ATOM 4335 C C . GLU B 1 71 ? 5.559 38.719 8.625 1 81.69 71 GLU B C 1
ATOM 4337 O O . GLU B 1 71 ? 4.391 38.969 8.914 1 81.69 71 GLU B O 1
ATOM 4342 N N . LEU B 1 72 ? 5.957 37.938 7.727 1 80.88 72 LEU B N 1
ATOM 4343 C CA . LEU B 1 72 ? 4.953 37.281 6.887 1 80.88 72 LEU B CA 1
ATOM 4344 C C . LEU B 1 72 ? 4.09 36.344 7.707 1 80.88 72 LEU B C 1
ATOM 4346 O O . LEU B 1 72 ? 2.869 36.281 7.539 1 80.88 72 LEU B O 1
ATOM 4350 N N . VAL B 1 73 ? 4.684 35.625 8.578 1 75.56 73 VAL B N 1
ATOM 4351 C CA . VAL B 1 73 ? 3.951 34.688 9.414 1 75.56 73 VAL B CA 1
ATOM 4352 C C . VAL B 1 73 ? 3 35.438 10.336 1 75.56 73 VAL B C 1
ATOM 4354 O O . VAL B 1 73 ? 1.849 35.031 10.516 1 75.56 73 VAL B O 1
ATOM 4357 N N . ARG B 1 74 ? 3.441 36.531 10.844 1 75.12 74 ARG B N 1
ATOM 4358 C CA . ARG B 1 74 ? 2.604 37.375 11.703 1 75.12 74 ARG B CA 1
ATOM 4359 C C . ARG B 1 74 ? 1.387 37.906 10.945 1 75.12 74 ARG B C 1
ATOM 4361 O O . ARG B 1 74 ? 0.274 37.906 11.477 1 75.12 74 ARG B O 1
ATOM 4368 N N . HIS B 1 75 ? 1.688 38.281 9.781 1 77.88 75 HIS B N 1
ATOM 4369 C CA . HIS B 1 75 ? 0.603 38.781 8.953 1 77.88 75 HIS B CA 1
ATOM 4370 C C . HIS B 1 75 ? -0.407 37.688 8.617 1 77.88 75 HIS B C 1
ATOM 4372 O O . HIS B 1 75 ? -1.615 37.938 8.609 1 77.88 75 HIS B O 1
ATOM 4378 N N . MET B 1 76 ? 0.083 36.562 8.344 1 74.44 76 MET B N 1
ATOM 4379 C CA . MET B 1 76 ? -0.767 35.406 7.988 1 74.44 76 MET B CA 1
ATOM 4380 C C . MET B 1 76 ? -1.708 35.062 9.133 1 74.44 76 MET B C 1
ATOM 4382 O O . MET B 1 76 ? -2.879 34.75 8.906 1 74.44 76 MET B O 1
ATOM 4386 N N . LEU B 1 77 ? -1.271 35.25 10.336 1 71.19 77 LEU B N 1
ATOM 4387 C CA . LEU B 1 77 ? -2.014 34.812 11.516 1 71.19 77 LEU B CA 1
ATOM 4388 C C . LEU B 1 77 ? -3.074 35.812 11.898 1 71.19 77 LEU B C 1
ATOM 4390 O O . LEU B 1 77 ? -3.873 35.594 12.812 1 71.19 77 LEU B O 1
ATOM 4394 N N . THR B 1 78 ? -3.062 36.938 11.117 1 70.5 78 THR B N 1
ATOM 4395 C CA . THR B 1 78 ? -4.094 37.938 11.375 1 70.5 78 THR B CA 1
ATOM 4396 C C . THR B 1 78 ? -5.41 37.531 10.719 1 70.5 78 THR B C 1
ATOM 4398 O O . THR B 1 78 ? -6.469 38.062 11.062 1 70.5 78 THR B O 1
ATOM 4401 N N . SER B 1 79 ? -5.289 36.656 9.742 1 70.38 79 SER B N 1
ATOM 4402 C CA . SER B 1 79 ? -6.488 36.156 9.07 1 70.38 79 SER B CA 1
ATOM 4403 C C . SER B 1 79 ? -6.934 34.812 9.625 1 70.38 79 SER B C 1
ATOM 4405 O O . SER B 1 79 ? -6.105 34 10.023 1 70.38 79 SER B O 1
ATOM 4407 N N . ASN B 1 80 ? -8.305 34.688 9.664 1 66.25 80 ASN B N 1
ATOM 4408 C CA . ASN B 1 80 ? -8.844 33.406 10.109 1 66.25 80 ASN B CA 1
ATOM 4409 C C . ASN B 1 80 ? -9.25 32.531 8.93 1 66.25 80 ASN B C 1
ATOM 4411 O O . ASN B 1 80 ? -9.75 31.406 9.125 1 66.25 80 ASN B O 1
ATOM 4415 N N . SER B 1 81 ? -9.07 33.031 7.797 1 71.31 81 SER B N 1
ATOM 4416 C CA . SER B 1 81 ? -9.422 32.25 6.613 1 71.31 81 SER B CA 1
ATOM 4417 C C . SER B 1 81 ? -8.242 31.422 6.125 1 71.31 81 SER B C 1
ATOM 4419 O O . SER B 1 81 ? -7.227 31.984 5.695 1 71.31 81 SER B O 1
ATOM 4421 N N . THR B 1 82 ? -8.406 30.172 6.152 1 71.19 82 THR B N 1
ATOM 4422 C CA . THR B 1 82 ? -7.359 29.25 5.738 1 71.19 82 THR B CA 1
ATOM 4423 C C . THR B 1 82 ? -6.996 29.469 4.27 1 71.19 82 THR B C 1
ATOM 4425 O O . THR B 1 82 ? -5.82 29.438 3.906 1 71.19 82 THR B O 1
ATOM 4428 N N . LEU B 1 83 ? -7.992 29.75 3.484 1 71.69 83 LEU B N 1
ATOM 4429 C CA . LEU B 1 83 ? -7.754 29.938 2.057 1 71.69 83 LEU B CA 1
ATOM 4430 C C . LEU B 1 83 ? -6.91 31.172 1.8 1 71.69 83 LEU B C 1
ATOM 4432 O O . LEU B 1 83 ? -5.992 31.141 0.975 1 71.69 83 LEU B O 1
ATOM 4436 N N . LEU B 1 84 ? -7.203 32.188 2.535 1 75.38 84 LEU B N 1
ATOM 4437 C CA . LEU B 1 84 ? -6.438 33.438 2.391 1 75.38 84 LEU B CA 1
ATOM 4438 C C . LEU B 1 84 ? -5.027 33.25 2.941 1 75.38 84 LEU B C 1
ATOM 4440 O O . LEU B 1 84 ? -4.062 33.75 2.361 1 75.38 84 LEU B O 1
ATOM 4444 N N . GLN B 1 85 ? -4.953 32.5 3.982 1 76.25 85 GLN B N 1
ATOM 4445 C CA . GLN B 1 85 ? -3.648 32.25 4.574 1 76.25 85 GLN B CA 1
ATOM 4446 C C . GLN B 1 85 ? -2.762 31.453 3.617 1 76.25 85 GLN B C 1
ATOM 4448 O O . GLN B 1 85 ? -1.596 31.797 3.414 1 76.25 85 GLN B O 1
ATOM 4453 N N . ILE B 1 86 ? -3.312 30.484 3.027 1 74 86 ILE B N 1
ATOM 4454 C CA . ILE B 1 86 ? -2.566 29.625 2.111 1 74 86 ILE B CA 1
ATOM 4455 C C . ILE B 1 86 ? -2.129 30.438 0.892 1 74 86 ILE B C 1
ATOM 4457 O O . ILE B 1 86 ? -0.976 30.359 0.463 1 74 86 ILE B O 1
ATOM 4461 N N . SER B 1 87 ? -3.074 31.203 0.351 1 75.25 87 SER B N 1
ATOM 4462 C CA . SER B 1 87 ? -2.758 32.031 -0.807 1 75.25 87 SER B CA 1
ATOM 4463 C C . SER B 1 87 ? -1.657 33.031 -0.481 1 75.25 87 SER B C 1
ATOM 4465 O O . SER B 1 87 ? -0.75 33.25 -1.286 1 75.25 87 SER B O 1
ATOM 4467 N N . PHE B 1 88 ? -1.774 33.625 0.712 1 78.56 88 PHE B N 1
ATOM 4468 C CA . PHE B 1 88 ? -0.792 34.594 1.152 1 78.56 88 PHE B CA 1
ATOM 4469 C C . PHE B 1 88 ? 0.58 33.969 1.318 1 78.56 88 PHE B C 1
ATOM 4471 O O . PHE B 1 88 ? 1.586 34.5 0.852 1 78.56 88 PHE B O 1
ATOM 4478 N N . MET B 1 89 ? 0.657 32.844 1.945 1 77.44 89 MET B N 1
ATOM 4479 C CA . MET B 1 89 ? 1.913 32.125 2.148 1 77.44 89 MET B CA 1
ATOM 4480 C C . MET B 1 89 ? 2.504 31.672 0.816 1 77.44 89 MET B C 1
ATOM 4482 O O . MET B 1 89 ? 3.711 31.781 0.599 1 77.44 89 MET B O 1
ATOM 4486 N N . ALA B 1 90 ? 1.652 31.125 0.002 1 76.5 90 ALA B N 1
ATOM 4487 C CA . ALA B 1 90 ? 2.094 30.656 -1.309 1 76.5 90 ALA B CA 1
ATOM 4488 C C . ALA B 1 90 ? 2.725 31.781 -2.113 1 76.5 90 ALA B C 1
ATOM 4490 O O . ALA B 1 90 ? 3.803 31.625 -2.689 1 76.5 90 ALA B O 1
ATOM 4491 N N . GLN B 1 91 ? 2.119 32.906 -2.043 1 78.81 91 GLN B N 1
ATOM 4492 C CA . GLN B 1 91 ? 2.547 34.031 -2.865 1 78.81 91 GLN B CA 1
ATOM 4493 C C . GLN B 1 91 ? 3.787 34.688 -2.281 1 78.81 91 GLN B C 1
ATOM 4495 O O . GLN B 1 91 ? 4.699 35.062 -3.018 1 78.81 91 GLN B O 1
ATOM 4500 N N . ASN B 1 92 ? 3.818 34.781 -0.974 1 83.06 92 ASN B N 1
ATOM 4501 C CA . ASN B 1 92 ? 4.82 35.656 -0.39 1 83.06 92 ASN B CA 1
ATOM 4502 C C . ASN B 1 92 ? 5.996 34.875 0.184 1 83.06 92 ASN B C 1
ATOM 4504 O O . ASN B 1 92 ? 7.078 35.438 0.394 1 83.06 92 ASN B O 1
ATOM 4508 N N . LEU B 1 93 ? 5.836 33.719 0.426 1 80.56 93 LEU B N 1
ATOM 4509 C CA . LEU B 1 93 ? 6.906 32.906 1.021 1 80.56 93 LEU B CA 1
ATOM 4510 C C . LEU B 1 93 ? 7.352 31.812 0.07 1 80.56 93 LEU B C 1
ATOM 4512 O O . LEU B 1 93 ? 8.516 31.766 -0.336 1 80.56 93 LEU B O 1
ATOM 4516 N N . LEU B 1 94 ? 6.406 31.031 -0.407 1 80 94 LEU B N 1
ATOM 4517 C CA . LEU B 1 94 ? 6.75 29.828 -1.15 1 80 94 LEU B CA 1
ATOM 4518 C C . LEU B 1 94 ? 7.219 30.172 -2.559 1 80 94 LEU B C 1
ATOM 4520 O O . LEU B 1 94 ? 8.188 29.578 -3.055 1 80 94 LEU B O 1
ATOM 4524 N N . THR B 1 95 ? 6.559 31.109 -3.193 1 82.06 95 THR B N 1
ATOM 4525 C CA . THR B 1 95 ? 6.887 31.453 -4.57 1 82.06 95 THR B CA 1
ATOM 4526 C C . THR B 1 95 ? 8.328 31.938 -4.68 1 82.06 95 THR B C 1
ATOM 4528 O O . THR B 1 95 ? 9.078 31.484 -5.551 1 82.06 95 THR B O 1
ATOM 4531 N N . PRO B 1 96 ? 8.789 32.812 -3.803 1 85.44 96 PRO B N 1
ATOM 4532 C CA . PRO B 1 96 ? 10.195 33.219 -3.871 1 85.44 96 PRO B CA 1
ATOM 4533 C C . PRO B 1 96 ? 11.156 32.031 -3.725 1 85.44 96 PRO B C 1
ATOM 4535 O O . PRO B 1 96 ? 12.148 31.953 -4.453 1 85.44 96 PRO B O 1
ATOM 4538 N N . TYR B 1 97 ? 10.898 31.188 -2.877 1 85.81 97 TYR B N 1
ATOM 4539 C CA . TYR B 1 97 ? 11.742 30.016 -2.691 1 85.81 97 TYR B CA 1
ATOM 4540 C C . TYR B 1 97 ? 11.719 29.125 -3.93 1 85.81 97 TYR B C 1
ATOM 4542 O O . TYR B 1 97 ? 12.766 28.672 -4.398 1 85.81 97 TYR B O 1
ATOM 4550 N N . PHE B 1 98 ? 10.578 28.922 -4.473 1 83.5 98 PHE B N 1
ATOM 4551 C CA . PHE B 1 98 ? 10.414 27.969 -5.555 1 83.5 98 PHE B CA 1
ATOM 4552 C C . PHE B 1 98 ? 11.062 28.469 -6.836 1 83.5 98 PHE B C 1
ATOM 4554 O O . PHE B 1 98 ? 11.672 27.688 -7.578 1 83.5 98 PHE B O 1
ATOM 4561 N N . ASN B 1 99 ? 10.906 29.734 -7.074 1 83.38 99 ASN B N 1
ATOM 4562 C CA . ASN B 1 99 ? 11.562 30.312 -8.25 1 83.38 99 ASN B CA 1
ATOM 4563 C C . ASN B 1 99 ? 13.078 30.188 -8.156 1 83.38 99 ASN B C 1
ATOM 4565 O O . ASN B 1 99 ? 13.734 29.766 -9.109 1 83.38 99 ASN B O 1
ATOM 4569 N N . GLN B 1 100 ? 13.547 30.453 -7.078 1 89.88 100 GLN B N 1
ATOM 4570 C CA . GLN B 1 100 ? 15 30.406 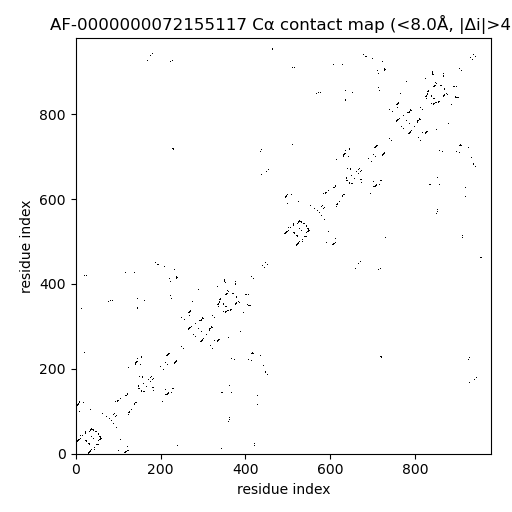-6.902 1 89.88 100 GLN B CA 1
ATOM 4571 C C . GLN B 1 100 ? 15.508 28.969 -6.832 1 89.88 100 GLN B C 1
ATOM 4573 O O . GLN B 1 100 ? 16.641 28.688 -7.238 1 89.88 100 GLN B O 1
ATOM 4578 N N . LEU B 1 101 ? 14.648 28.156 -6.316 1 90.81 101 LEU B N 1
ATOM 4579 C CA . LEU B 1 101 ? 15.016 26.734 -6.258 1 90.81 101 LEU B CA 1
ATOM 4580 C C . LEU B 1 101 ? 15.203 26.172 -7.66 1 90.81 101 LEU B C 1
ATOM 4582 O O . LEU B 1 101 ? 16.203 25.5 -7.934 1 90.81 101 LEU B O 1
ATOM 4586 N N . ARG B 1 102 ? 14.25 26.422 -8.5 1 89.94 102 ARG B N 1
ATOM 4587 C CA . ARG B 1 102 ? 14.32 25.953 -9.875 1 89.94 102 ARG B CA 1
ATOM 4588 C C . ARG B 1 102 ? 15.594 26.438 -10.562 1 89.94 102 ARG B C 1
ATOM 4590 O O . ARG B 1 102 ? 16.328 25.656 -11.141 1 89.94 102 ARG B O 1
ATOM 4597 N N . GLU B 1 103 ? 15.875 27.719 -10.453 1 92.38 103 GLU B N 1
ATOM 4598 C CA . GLU B 1 103 ? 17.047 28.312 -11.078 1 92.38 103 GLU B CA 1
ATOM 4599 C C . GLU B 1 103 ? 18.344 27.766 -10.492 1 92.38 103 GLU B C 1
ATOM 4601 O O . GLU B 1 103 ? 19.281 27.469 -11.227 1 92.38 103 GLU B O 1
ATOM 4606 N N . GLY B 1 104 ? 18.359 27.688 -9.195 1 94.19 104 GLY B N 1
ATOM 4607 C CA . GLY B 1 104 ? 19.531 27.156 -8.523 1 94.19 104 GLY B CA 1
ATOM 4608 C C . GLY B 1 104 ? 19.844 25.719 -8.922 1 94.19 104 GLY B C 1
ATOM 4609 O O . GLY B 1 104 ? 21 25.391 -9.203 1 94.19 104 GLY B O 1
ATOM 4610 N N . VAL B 1 105 ? 18.828 24.859 -8.938 1 94.5 105 VAL B N 1
ATOM 4611 C CA . VAL B 1 105 ? 19 23.453 -9.297 1 94.5 105 VAL B CA 1
ATOM 4612 C C . VAL B 1 105 ? 19.469 23.344 -10.742 1 94.5 105 VAL B C 1
ATOM 4614 O O . VAL B 1 105 ? 20.391 22.578 -11.047 1 94.5 105 VAL B O 1
ATOM 4617 N N . SER B 1 106 ? 18.859 24.109 -11.609 1 94.62 106 SER B N 1
ATOM 4618 C CA . SER B 1 106 ? 19.281 24.125 -13.016 1 94.62 106 SER B CA 1
ATOM 4619 C C . SER B 1 106 ? 20.75 24.469 -13.156 1 94.62 106 SER B C 1
ATOM 4621 O O . SER B 1 106 ? 21.484 23.797 -13.875 1 94.62 106 SER B O 1
ATOM 4623 N N . ARG B 1 107 ? 21.156 25.484 -12.477 1 96.06 107 ARG B N 1
ATOM 4624 C CA . ARG B 1 107 ? 22.547 25.938 -12.531 1 96.06 107 ARG B CA 1
ATOM 4625 C C . ARG B 1 107 ? 23.5 24.859 -12.055 1 96.06 107 ARG B C 1
ATOM 4627 O O . ARG B 1 107 ? 24.5 24.562 -12.711 1 96.06 107 ARG B O 1
ATOM 4634 N N . VAL B 1 108 ? 23.172 24.266 -10.938 1 96.44 108 VAL B N 1
ATOM 4635 C CA . VAL B 1 108 ? 24.047 23.266 -10.344 1 96.44 108 VAL B CA 1
ATOM 4636 C C . VAL B 1 108 ? 24.141 22.047 -11.273 1 96.44 108 VAL B C 1
ATOM 4638 O O . VAL B 1 108 ? 25.234 21.531 -11.508 1 96.44 108 VAL B O 1
ATOM 4641 N N . LEU B 1 109 ? 23.062 21.594 -11.812 1 95.81 109 LEU B N 1
ATOM 4642 C CA . LEU B 1 109 ? 23.047 20.438 -12.695 1 95.81 109 LEU B CA 1
ATOM 4643 C C . LEU B 1 109 ? 23.797 20.719 -13.984 1 95.81 109 LEU B C 1
ATOM 4645 O O . LEU B 1 109 ? 24.562 19.859 -14.461 1 95.81 109 LEU B O 1
ATOM 4649 N N . LYS B 1 110 ? 23.656 21.844 -14.578 1 95.31 110 LYS B N 1
ATOM 4650 C CA . LYS B 1 110 ? 24.312 22.219 -15.828 1 95.31 110 LYS B CA 1
ATOM 4651 C C . LYS B 1 110 ? 25.812 22.391 -15.633 1 95.31 110 LYS B C 1
ATOM 4653 O O . LYS B 1 110 ? 26.609 22.172 -16.562 1 95.31 110 LYS B O 1
ATOM 4658 N N . SER B 1 111 ? 26.188 22.812 -14.492 1 95 111 SER B N 1
ATOM 4659 C CA . SER B 1 111 ? 27.609 23.016 -14.211 1 95 111 SER B CA 1
ATOM 4660 C C . SER B 1 111 ? 28.359 21.703 -14.117 1 95 111 SER B C 1
ATOM 4662 O O . SER B 1 111 ? 29.594 21.672 -14.203 1 95 111 SER B O 1
ATOM 4664 N N . GLY B 1 112 ? 27.672 20.578 -13.812 1 92.44 112 GLY B N 1
ATOM 4665 C CA . GLY B 1 112 ? 28.297 19.266 -13.672 1 92.44 112 GLY B CA 1
ATOM 4666 C C . GLY B 1 112 ? 28.891 19.047 -12.297 1 92.44 112 GLY B C 1
ATOM 4667 O O . GLY B 1 112 ? 29.562 18.031 -12.07 1 92.44 112 GLY B O 1
ATOM 4668 N N . GLN B 1 113 ? 28.625 19.953 -11.438 1 92.88 113 GLN B N 1
ATOM 4669 C CA . GLN B 1 113 ? 29.125 19.828 -10.07 1 92.88 113 GLN B CA 1
ATOM 4670 C C . GLN B 1 113 ? 28.625 18.547 -9.414 1 92.88 113 GLN B C 1
ATOM 4672 O O . GLN B 1 113 ? 29.297 17.984 -8.555 1 92.88 113 GLN B O 1
ATOM 4677 N N . VAL B 1 114 ? 27.359 18.234 -9.781 1 94.75 114 VAL B N 1
ATOM 4678 C CA . VAL B 1 114 ? 26.781 17 -9.281 1 94.75 114 VAL B CA 1
ATOM 4679 C C . VAL B 1 114 ? 26.219 16.188 -10.445 1 94.75 114 VAL B C 1
ATOM 4681 O O . VAL B 1 114 ? 25.703 16.75 -11.414 1 94.75 114 VAL B O 1
ATOM 4684 N N . ARG B 1 115 ? 26.391 14.922 -10.398 1 93.94 115 ARG B N 1
ATOM 4685 C CA . ARG B 1 115 ? 25.828 13.969 -11.352 1 93.94 115 ARG B CA 1
ATOM 4686 C C . ARG B 1 115 ? 25.094 12.844 -10.633 1 93.94 115 ARG B C 1
ATOM 4688 O O . ARG B 1 115 ? 25.562 11.711 -10.594 1 93.94 115 ARG B O 1
ATOM 4695 N N . PRO B 1 116 ? 23.922 13.164 -10.172 1 96.88 116 PRO B N 1
ATOM 4696 C CA . PRO B 1 116 ? 23.219 12.172 -9.344 1 96.88 116 PRO B CA 1
ATOM 4697 C C . PRO B 1 116 ? 22.609 11.039 -10.172 1 96.88 116 PRO B C 1
ATOM 4699 O O . PRO B 1 116 ? 22.172 11.273 -11.297 1 96.88 116 PRO B O 1
ATOM 4702 N N . SER B 1 117 ? 22.547 9.836 -9.594 1 96.44 117 SER B N 1
ATOM 4703 C CA . SER B 1 117 ? 21.828 8.688 -10.133 1 96.44 117 SER B CA 1
ATOM 4704 C C . SER B 1 117 ? 20.328 8.828 -9.922 1 96.44 117 SER B C 1
ATOM 4706 O O . SER B 1 117 ? 19.531 8.305 -10.703 1 96.44 117 SER B O 1
ATOM 4708 N N . PHE B 1 118 ? 19.953 9.477 -8.875 1 97.81 118 PHE B N 1
ATOM 4709 C CA . PHE B 1 118 ? 18.562 9.594 -8.453 1 97.81 118 PHE B CA 1
ATOM 4710 C C . PHE B 1 118 ? 18.391 10.734 -7.457 1 97.81 118 PHE B C 1
ATOM 4712 O O . PHE B 1 118 ? 19.344 11.102 -6.762 1 97.81 118 PHE B O 1
ATOM 4719 N N . ALA B 1 119 ? 17.234 11.32 -7.398 1 97.44 119 ALA B N 1
ATOM 4720 C CA . ALA B 1 119 ? 17.047 12.461 -6.504 1 97.44 119 ALA B CA 1
ATOM 4721 C C . ALA B 1 119 ? 15.828 12.258 -5.602 1 97.44 119 ALA B C 1
ATOM 4723 O O . ALA B 1 119 ? 14.977 11.406 -5.883 1 97.44 119 ALA B O 1
ATOM 4724 N N . LEU B 1 120 ? 15.828 12.891 -4.48 1 97 120 LEU B N 1
ATOM 4725 C CA . LEU B 1 120 ? 14.711 12.984 -3.551 1 97 120 LEU B CA 1
ATOM 4726 C C . LEU B 1 120 ? 14.312 14.438 -3.326 1 97 120 LEU B C 1
ATOM 4728 O O . LEU B 1 120 ? 15.117 15.234 -2.832 1 97 120 LEU B O 1
ATOM 4732 N N . LEU B 1 121 ? 13.078 14.734 -3.703 1 93.62 121 LEU B N 1
ATOM 4733 C CA . LEU B 1 121 ? 12.586 16.109 -3.596 1 93.62 121 LEU B CA 1
ATOM 4734 C C . LEU B 1 121 ? 11.672 16.266 -2.387 1 93.62 121 LEU B C 1
ATOM 4736 O O . LEU B 1 121 ? 10.75 15.461 -2.189 1 93.62 121 LEU B O 1
ATOM 4740 N N . GLY B 1 122 ? 11.945 17.219 -1.641 1 88.69 122 GLY B N 1
ATOM 4741 C CA . GLY B 1 122 ? 11.016 17.594 -0.587 1 88.69 122 GLY B CA 1
ATOM 4742 C C . GLY B 1 122 ? 9.906 18.516 -1.069 1 88.69 122 GLY B C 1
ATOM 4743 O O . GLY B 1 122 ? 10.141 19.391 -1.904 1 88.69 122 GLY B O 1
ATOM 4744 N N . LEU B 1 123 ? 8.547 18.078 -0.715 1 73.38 123 LEU B N 1
ATOM 4745 C CA . LEU B 1 123 ? 7.477 19.016 -1.051 1 73.38 123 LEU B CA 1
ATOM 4746 C C . LEU B 1 123 ? 7.832 20.438 -0.617 1 73.38 123 LEU B C 1
ATOM 4748 O O . LEU B 1 123 ? 8.594 20.625 0.332 1 73.38 123 LEU B O 1
ATOM 4752 N N . PRO B 1 124 ? 7.191 21.422 -1.472 1 62.53 124 PRO B N 1
ATOM 4753 C CA . PRO B 1 124 ? 6.48 22.016 -2.598 1 62.53 124 PRO B CA 1
ATOM 4754 C C . PRO B 1 124 ? 7.402 22.344 -3.771 1 62.53 124 PRO B C 1
ATOM 4756 O O . PRO B 1 124 ? 7.84 23.5 -3.916 1 62.53 124 PRO B O 1
ATOM 4759 N N . PHE B 1 125 ? 7.855 21.578 -4.801 1 62.84 125 PHE B N 1
ATOM 4760 C CA . PHE B 1 125 ? 9.016 21.312 -5.648 1 62.84 125 PHE B CA 1
ATOM 4761 C C . PHE B 1 125 ? 9.188 22.438 -6.676 1 62.84 125 PHE B C 1
ATOM 4763 O O . PHE B 1 125 ? 9.602 22.172 -7.809 1 62.84 125 PHE B O 1
ATOM 4770 N N . GLY B 1 126 ? 9 23.688 -6.426 1 64.5 126 GLY B N 1
ATOM 4771 C CA . GLY B 1 126 ? 9.414 24.891 -7.129 1 64.5 126 GLY B CA 1
ATOM 4772 C C . GLY B 1 126 ? 9.93 24.625 -8.523 1 64.5 126 GLY B C 1
ATOM 4773 O O . GLY B 1 126 ? 10.867 25.281 -8.992 1 64.5 126 GLY B O 1
ATOM 4774 N N . GLY B 1 127 ? 9.461 23.469 -9.219 1 78.81 127 GLY B N 1
ATOM 4775 C CA . GLY B 1 127 ? 9.906 23.172 -10.57 1 78.81 127 GLY B CA 1
ATOM 4776 C C . GLY B 1 127 ? 11.188 22.375 -10.617 1 78.81 127 GLY B C 1
ATOM 4777 O O . GLY B 1 127 ? 11.664 22.016 -11.695 1 78.81 127 GLY B O 1
ATOM 4778 N N . ALA B 1 128 ? 11.781 22.203 -9.484 1 87.5 128 ALA B N 1
ATOM 4779 C CA . ALA B 1 128 ? 13.016 21.422 -9.406 1 87.5 128 ALA B CA 1
ATOM 4780 C C . ALA B 1 128 ? 12.859 20.078 -10.117 1 87.5 128 ALA B C 1
ATOM 4782 O O . ALA B 1 128 ? 13.789 19.594 -10.773 1 87.5 128 ALA B O 1
ATOM 4783 N N . GLY B 1 129 ? 11.711 19.516 -10.031 1 88.5 129 GLY B N 1
ATOM 4784 C CA . GLY B 1 129 ? 11.438 18.25 -10.695 1 88.5 129 GLY B CA 1
ATOM 4785 C C . GLY B 1 129 ? 11.562 18.328 -12.203 1 88.5 129 GLY B C 1
ATOM 4786 O O . GLY B 1 129 ? 12.047 17.391 -12.844 1 88.5 129 GLY B O 1
ATOM 4787 N N . ARG B 1 130 ? 11.172 19.422 -12.758 1 87.12 130 ARG B N 1
ATOM 4788 C CA . ARG B 1 130 ? 11.258 19.609 -14.195 1 87.12 130 ARG B CA 1
ATOM 4789 C C . ARG B 1 130 ? 12.711 19.719 -14.648 1 87.12 130 ARG B C 1
ATOM 4791 O O . ARG B 1 130 ? 13.078 19.234 -15.711 1 87.12 130 ARG B O 1
ATOM 4798 N N . GLU B 1 131 ? 13.469 20.422 -13.898 1 91 131 GLU B N 1
ATOM 4799 C CA . GLU B 1 131 ? 14.883 20.562 -14.219 1 91 131 GLU B CA 1
ATOM 4800 C C . GLU B 1 131 ? 15.594 19.219 -14.172 1 91 131 GLU B C 1
ATOM 4802 O O . GLU B 1 131 ? 16.438 18.922 -15.016 1 91 131 GLU B O 1
ATOM 4807 N N . LEU B 1 132 ? 15.242 18.438 -13.195 1 92.69 132 LEU B N 1
ATOM 4808 C CA . LEU B 1 132 ? 15.805 17.094 -13.094 1 92.69 132 LEU B CA 1
ATOM 4809 C C . LEU B 1 132 ? 15.406 16.25 -14.305 1 92.69 132 LEU B C 1
ATOM 4811 O O . LEU B 1 132 ? 16.25 15.602 -14.914 1 92.69 132 LEU B O 1
ATOM 4815 N N . GLN B 1 133 ? 14.141 16.312 -14.633 1 89.5 133 GLN B N 1
ATOM 4816 C CA . GLN B 1 133 ? 13.641 15.57 -15.781 1 89.5 133 GLN B CA 1
ATOM 4817 C C . GLN B 1 133 ? 14.352 15.984 -17.062 1 89.5 133 GLN B C 1
ATOM 4819 O O . GLN B 1 133 ? 14.68 15.141 -17.891 1 89.5 133 GLN B O 1
ATOM 4824 N N . ALA B 1 134 ? 14.539 17.25 -17.234 1 90.81 134 ALA B N 1
ATOM 4825 C CA . ALA B 1 134 ? 15.211 17.781 -18.406 1 90.81 134 ALA B CA 1
ATOM 4826 C C . ALA B 1 134 ? 16.625 17.219 -18.531 1 90.81 134 ALA B C 1
ATOM 4828 O O . ALA B 1 134 ? 17.141 17.078 -19.641 1 90.81 134 ALA B O 1
ATOM 4829 N N . GLN B 1 135 ? 17.203 16.891 -17.469 1 93.81 135 GLN B N 1
ATOM 4830 C CA . GLN B 1 135 ? 18.562 16.344 -17.453 1 93.81 135 GLN B CA 1
ATOM 4831 C C . GLN B 1 135 ? 18.547 14.828 -17.406 1 93.81 135 GLN B C 1
ATOM 4833 O O . GLN B 1 135 ? 19.594 14.195 -17.234 1 93.81 135 GLN B O 1
ATOM 4838 N N . GLY B 1 136 ? 17.359 14.188 -17.422 1 92.69 136 GLY B N 1
ATOM 4839 C CA . GLY B 1 136 ? 17.234 12.742 -17.438 1 92.69 136 GLY B CA 1
ATOM 4840 C C . GLY B 1 136 ? 17.422 12.102 -16.078 1 92.69 136 GLY B C 1
ATOM 4841 O O . GLY B 1 136 ? 17.781 10.93 -15.984 1 92.69 136 GLY B O 1
ATOM 4842 N N . ILE B 1 137 ? 17.266 12.891 -15.023 1 95.31 137 ILE B N 1
ATOM 4843 C CA . ILE B 1 137 ? 17.422 12.383 -13.664 1 95.31 137 ILE B CA 1
ATOM 4844 C C . ILE B 1 137 ? 16.047 12.109 -13.047 1 95.31 137 ILE B C 1
ATOM 4846 O O . ILE B 1 137 ? 15.219 13.008 -12.953 1 95.31 137 ILE B O 1
ATOM 4850 N N . ASP B 1 138 ? 15.805 10.828 -12.703 1 94.5 138 ASP B N 1
ATOM 4851 C CA . ASP B 1 138 ? 14.555 10.469 -12.039 1 94.5 138 ASP B CA 1
ATOM 4852 C C . ASP B 1 138 ? 14.594 10.828 -10.555 1 94.5 138 ASP B C 1
ATOM 4854 O O . ASP B 1 138 ? 15.672 11.031 -9.992 1 94.5 138 ASP B O 1
ATOM 4858 N N . PHE B 1 139 ? 13.398 10.977 -9.953 1 95.44 139 PHE B N 1
ATOM 4859 C CA . PHE B 1 139 ? 13.383 11.422 -8.562 1 95.44 139 PHE B CA 1
ATOM 4860 C C . PHE B 1 139 ? 12.148 10.898 -7.844 1 95.44 139 PHE B C 1
ATOM 4862 O O . PHE B 1 139 ? 11.195 10.445 -8.484 1 95.44 139 PHE B O 1
ATOM 4869 N N . ALA B 1 140 ? 12.25 10.836 -6.574 1 95.94 140 ALA B N 1
ATOM 4870 C CA . ALA B 1 140 ? 11.133 10.594 -5.66 1 95.94 140 ALA B CA 1
ATOM 4871 C C . ALA B 1 140 ? 10.688 11.891 -4.984 1 95.94 140 ALA B C 1
ATOM 4873 O O . ALA B 1 140 ? 11.43 12.875 -4.965 1 95.94 140 ALA B O 1
ATOM 4874 N N . VAL B 1 141 ? 9.484 11.852 -4.5 1 93 141 VAL B N 1
ATOM 4875 C CA . VAL B 1 141 ? 8.938 13 -3.785 1 93 141 VAL B CA 1
ATOM 4876 C C . VAL B 1 141 ? 8.625 12.609 -2.342 1 93 141 VAL B C 1
ATOM 4878 O O . VAL B 1 141 ? 8.094 11.531 -2.09 1 93 141 VAL B O 1
ATOM 4881 N N . ASN B 1 142 ? 8.977 13.469 -1.442 1 93.12 142 ASN B N 1
ATOM 4882 C CA . ASN B 1 142 ? 8.648 13.258 -0.036 1 93.12 142 ASN B CA 1
ATOM 4883 C C . ASN B 1 142 ? 7.531 14.195 0.424 1 93.12 142 ASN B C 1
ATOM 4885 O O . ASN B 1 142 ? 7.668 15.414 0.356 1 93.12 142 ASN B O 1
ATOM 4889 N N . VAL B 1 143 ? 6.43 13.625 0.775 1 89.5 143 VAL B N 1
ATOM 4890 C CA . VAL B 1 143 ? 5.285 14.359 1.312 1 89.5 143 VAL B CA 1
ATOM 4891 C C . VAL B 1 143 ? 5.277 14.258 2.836 1 89.5 143 VAL B C 1
ATOM 4893 O O . VAL B 1 143 ? 5.227 13.156 3.389 1 89.5 143 VAL B O 1
ATOM 4896 N N . PRO B 1 144 ? 5.227 15.484 3.359 1 84.69 144 PRO B N 1
ATOM 4897 C CA . PRO B 1 144 ? 5.254 15.414 4.824 1 84.69 144 PRO B CA 1
ATOM 4898 C C . PRO B 1 144 ? 3.896 15.047 5.422 1 84.69 144 PRO B C 1
ATOM 4900 O O . PRO B 1 144 ? 2.857 15.477 4.918 1 84.69 144 PRO B O 1
ATOM 4903 N N . THR B 1 145 ? 3.568 14.156 6.191 1 86.31 145 THR B N 1
ATOM 4904 C CA . THR B 1 145 ? 2.58 13.859 7.219 1 86.31 145 THR B CA 1
ATOM 4905 C C . THR B 1 145 ? 1.312 13.281 6.598 1 86.31 145 THR B C 1
ATOM 4907 O O . THR B 1 145 ? 0.838 12.219 7.012 1 86.31 145 THR B O 1
ATOM 4910 N N . ILE B 1 146 ? 0.581 14.133 5.531 1 90.44 146 ILE B N 1
ATOM 4911 C CA . ILE B 1 146 ? -0.702 13.648 5.035 1 90.44 146 ILE B CA 1
ATOM 4912 C C . ILE B 1 146 ? -0.808 13.906 3.535 1 90.44 146 ILE B C 1
ATOM 4914 O O . ILE B 1 146 ? -0.159 14.812 3.008 1 90.44 146 ILE B O 1
ATOM 4918 N N . LEU B 1 147 ? -1.65 13.156 2.871 1 89.25 147 LEU B N 1
ATOM 4919 C CA . LEU B 1 147 ? -1.99 13.336 1.464 1 89.25 147 LEU B CA 1
ATOM 4920 C C . LEU B 1 147 ? -3.232 14.211 1.312 1 89.25 147 LEU B C 1
ATOM 4922 O O . LEU B 1 147 ? -4.289 13.891 1.864 1 89.25 147 LEU B O 1
ATOM 4926 N N . VAL B 1 148 ? -3.152 15.32 0.639 1 79.94 148 VAL B N 1
ATOM 4927 C CA . VAL B 1 148 ? -4.266 16.266 0.569 1 79.94 148 VAL B CA 1
ATOM 4928 C C . VAL B 1 148 ? -4.648 16.5 -0.889 1 79.94 148 VAL B C 1
ATOM 4930 O O . VAL B 1 148 ? -3.793 16.797 -1.724 1 79.94 148 VAL B O 1
ATOM 4933 N N . PRO B 1 149 ? -5.941 16.234 -1.24 1 80.56 149 PRO B N 1
ATOM 4934 C CA . PRO B 1 149 ? -6.422 16.672 -2.549 1 80.56 149 PRO B CA 1
ATOM 4935 C C . PRO B 1 149 ? -6.539 18.203 -2.65 1 80.56 149 PRO B C 1
ATOM 4937 O O . PRO B 1 149 ? -6.758 18.875 -1.641 1 80.56 149 PRO B O 1
ATOM 4940 N N . PRO B 1 150 ? -6.281 18.781 -3.727 1 74.31 150 PRO B N 1
ATOM 4941 C CA . PRO B 1 150 ? -5.988 18.125 -5.004 1 74.31 150 PRO B CA 1
ATOM 4942 C C . PRO B 1 150 ? -4.492 18.047 -5.293 1 74.31 150 PRO B C 1
ATOM 4944 O O . PRO B 1 150 ? -4.094 17.609 -6.379 1 74.31 150 PRO B O 1
ATOM 4947 N N . VAL B 1 151 ? -3.721 18.422 -4.324 1 74.38 151 VAL B N 1
ATOM 4948 C CA . VAL B 1 151 ? -2.277 18.5 -4.523 1 74.38 151 VAL B CA 1
ATOM 4949 C C . VAL B 1 151 ? -1.728 17.125 -4.879 1 74.38 151 VAL B C 1
ATOM 4951 O O . VAL B 1 151 ? -0.911 16.984 -5.793 1 74.38 151 VAL B O 1
ATOM 4954 N N . CYS B 1 152 ? -2.232 16.203 -4.211 1 80.25 152 CYS B N 1
ATOM 4955 C CA . CYS B 1 152 ? -1.817 14.836 -4.477 1 80.25 152 CYS B CA 1
ATOM 4956 C C . CYS B 1 152 ? -2.789 14.148 -5.43 1 80.25 152 CYS B C 1
ATOM 4958 O O . CYS B 1 152 ? -3.932 13.867 -5.062 1 80.25 152 CYS B O 1
ATOM 4960 N N . PRO B 1 153 ? -2.373 13.852 -6.562 1 79.12 153 PRO B N 1
ATOM 4961 C CA . PRO B 1 153 ? -3.303 13.352 -7.582 1 79.12 153 PRO B CA 1
ATOM 4962 C C . PRO B 1 153 ? -3.805 11.938 -7.281 1 79.12 153 PRO B C 1
ATOM 4964 O O . PRO B 1 153 ? -4.766 11.477 -7.902 1 79.12 153 PRO B O 1
ATOM 4967 N N . TRP B 1 154 ? -3.273 11.281 -6.32 1 83.62 154 TRP B N 1
ATOM 4968 C CA . TRP B 1 154 ? -3.629 9.898 -6.035 1 83.62 154 TRP B CA 1
ATOM 4969 C C . TRP B 1 154 ? -4.699 9.82 -4.953 1 83.62 154 TRP B C 1
ATOM 4971 O O . TRP B 1 154 ? -5.211 8.734 -4.652 1 83.62 154 TRP B O 1
ATOM 4981 N N . ALA B 1 155 ? -4.914 11 -4.344 1 89 155 ALA B N 1
ATOM 4982 C CA . ALA B 1 155 ? -5.867 10.984 -3.238 1 89 155 ALA B CA 1
ATOM 4983 C C . ALA B 1 155 ? -7.25 10.547 -3.715 1 89 155 ALA B C 1
ATOM 4985 O O . ALA B 1 155 ? -7.707 10.961 -4.781 1 89 155 ALA B O 1
ATOM 4986 N N . SER B 1 156 ? -7.852 9.672 -2.959 1 92.81 156 SER B N 1
ATOM 4987 C CA . SER B 1 156 ? -9.195 9.211 -3.279 1 92.81 156 SER B CA 1
ATOM 4988 C C . SER B 1 156 ? -10.203 10.352 -3.248 1 92.81 156 SER B C 1
ATOM 4990 O O . SER B 1 156 ? -10 11.344 -2.535 1 92.81 156 SER B O 1
ATOM 4992 N N . SER B 1 157 ? -11.242 10.18 -3.938 1 93.06 157 SER B N 1
ATOM 4993 C CA . SER B 1 157 ? -12.25 11.234 -4.047 1 93.06 157 SER B CA 1
ATOM 4994 C C . SER B 1 157 ? -12.945 11.469 -2.711 1 93.06 157 SER B C 1
ATOM 4996 O O . SER B 1 157 ? -13.508 12.539 -2.48 1 93.06 157 SER B O 1
ATOM 4998 N N . PHE B 1 158 ? -12.914 10.508 -1.82 1 95.56 158 PHE B N 1
ATOM 4999 C CA . PHE B 1 158 ? -13.648 10.648 -0.569 1 95.56 158 PHE B CA 1
ATOM 5000 C C . PHE B 1 158 ? -12.773 11.281 0.507 1 95.56 158 PHE B C 1
ATOM 5002 O O . PHE B 1 158 ? -13.219 11.469 1.642 1 95.56 158 PHE B O 1
ATOM 5009 N N . ILE B 1 159 ? -11.586 11.648 0.208 1 95.44 159 ILE B N 1
ATOM 5010 C CA . ILE B 1 159 ? -10.719 12.344 1.157 1 95.44 159 ILE B CA 1
ATOM 5011 C C . ILE B 1 159 ? -11.008 13.844 1.129 1 95.44 159 ILE B C 1
ATOM 5013 O O . ILE B 1 159 ? -10.883 14.484 0.086 1 95.44 159 ILE B O 1
ATOM 5017 N N . PRO B 1 160 ? -11.328 14.398 2.215 1 93.25 160 PRO B N 1
ATOM 5018 C CA . PRO B 1 160 ? -11.617 15.836 2.221 1 93.25 160 PRO B CA 1
ATOM 5019 C C . PRO B 1 160 ? -10.359 16.688 2.078 1 93.25 160 PRO B C 1
ATOM 5021 O O . PRO B 1 160 ? -9.289 16.297 2.541 1 93.25 160 PRO B O 1
ATOM 5024 N N . PRO B 1 161 ? -10.5 17.797 1.431 1 86.06 161 PRO B N 1
ATOM 5025 C CA . PRO B 1 161 ? -9.398 18.766 1.497 1 86.06 161 PRO B CA 1
ATOM 5026 C C . PRO B 1 161 ? -9.125 19.25 2.918 1 86.06 161 PRO B C 1
ATOM 5028 O O . PRO B 1 161 ? -9.992 19.141 3.789 1 86.06 161 PRO B O 1
ATOM 5031 N N . PRO B 1 162 ? -7.984 19.766 3.133 1 76.81 1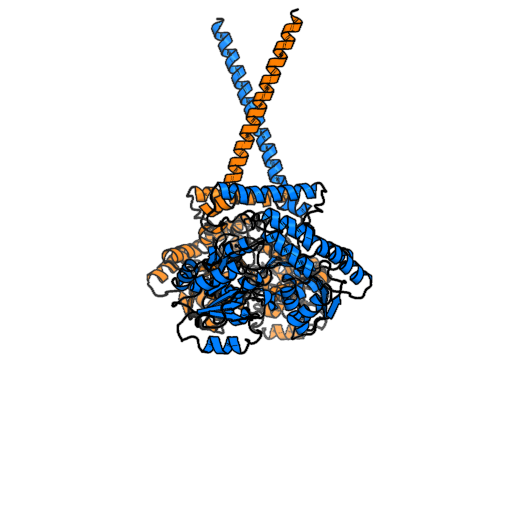62 PRO B N 1
ATOM 5032 C CA . PRO B 1 162 ? -7.586 20.094 4.504 1 76.81 162 PRO B CA 1
ATOM 5033 C C . PRO B 1 162 ? -8.445 21.188 5.121 1 76.81 162 PRO B C 1
ATOM 5035 O O . PRO B 1 162 ? -8.5 21.328 6.348 1 76.81 162 PRO B O 1
ATOM 5038 N N . PHE B 1 163 ? -9.148 21.984 4.301 1 79.06 163 PHE B N 1
ATOM 5039 C CA . PHE B 1 163 ? -9.922 23.094 4.828 1 79.06 163 PHE B CA 1
ATOM 5040 C C . PHE B 1 163 ? -11.383 22.703 5.02 1 79.06 163 PHE B C 1
ATOM 5042 O O . PHE B 1 163 ? -12.188 23.5 5.496 1 79.06 163 PHE B O 1
ATOM 5049 N N . TYR B 1 164 ? -11.734 21.531 4.594 1 87.44 164 TYR B N 1
ATOM 5050 C CA . TYR B 1 164 ? -13.062 20.984 4.848 1 87.44 164 TYR B CA 1
ATOM 5051 C C . TYR B 1 164 ? -12.992 19.797 5.793 1 87.44 164 TYR B C 1
ATOM 5053 O O . TYR B 1 164 ? -12.641 18.688 5.379 1 87.44 164 TYR B O 1
ATOM 5061 N N . LEU B 1 165 ? -13.375 20.047 7.035 1 89.06 165 LEU B N 1
ATOM 5062 C CA . LEU B 1 165 ? -13.094 19.094 8.102 1 89.06 165 LEU B CA 1
ATOM 5063 C C . LEU B 1 165 ? -14.211 18.062 8.219 1 89.06 165 LEU B C 1
ATOM 5065 O O . LEU B 1 165 ? -14.797 17.891 9.297 1 89.06 165 LEU B O 1
ATOM 5069 N N . ALA B 1 166 ? -14.5 17.312 7.164 1 93 166 ALA B N 1
ATOM 5070 C CA . ALA B 1 166 ? -15.453 16.219 7.191 1 93 166 ALA B CA 1
ATOM 5071 C C . ALA B 1 166 ? -14.758 14.891 7.48 1 93 166 ALA B C 1
ATOM 5073 O O . ALA B 1 166 ? -13.672 14.633 6.961 1 93 166 ALA B O 1
ATOM 5074 N N . ASN B 1 167 ? -15.352 14.125 8.383 1 93.94 167 ASN B N 1
ATOM 5075 C CA . ASN B 1 167 ? -14.883 12.766 8.609 1 93.94 167 ASN B CA 1
ATOM 5076 C C . ASN B 1 167 ? -15.32 11.828 7.496 1 93.94 167 ASN B C 1
ATOM 5078 O O . ASN B 1 167 ? -16.516 11.617 7.281 1 93.94 167 ASN B O 1
ATOM 5082 N N . PRO B 1 168 ? -14.398 11.211 6.844 1 94 168 PRO B N 1
ATOM 5083 C CA . PRO B 1 168 ? -14.773 10.367 5.707 1 94 168 PRO B CA 1
ATOM 5084 C C . PRO B 1 168 ? -15.625 9.172 6.117 1 94 168 PRO B C 1
ATOM 5086 O O . PRO B 1 168 ? -16.328 8.594 5.281 1 94 168 PRO B O 1
ATOM 5089 N N . HIS B 1 169 ? -15.656 8.742 7.305 1 92.62 169 HIS B N 1
ATOM 5090 C CA . HIS B 1 169 ? -16.406 7.574 7.746 1 92.62 169 HIS B CA 1
ATOM 5091 C C . HIS B 1 169 ? -17.844 7.941 8.102 1 92.62 169 HIS B C 1
ATOM 5093 O O . HIS B 1 169 ? -18.688 7.059 8.312 1 92.62 169 HIS B O 1
ATOM 5099 N N . ASN B 1 170 ? -18.125 9.203 8.203 1 91.62 170 ASN B N 1
ATOM 5100 C CA . ASN B 1 170 ? -19.453 9.656 8.609 1 91.62 170 ASN B CA 1
ATOM 5101 C C . ASN B 1 170 ? -19.891 10.891 7.824 1 91.62 170 ASN B C 1
ATOM 5103 O O . ASN B 1 170 ? -20.281 11.891 8.414 1 91.62 170 ASN B O 1
ATOM 5107 N N . MET B 1 171 ? -19.906 10.75 6.602 1 94.88 171 MET B N 1
ATOM 5108 C CA . MET B 1 171 ? -20.25 11.898 5.77 1 94.88 171 MET B CA 1
ATOM 5109 C C . MET B 1 171 ? -21.766 11.969 5.559 1 94.88 171 MET B C 1
ATOM 5111 O O . MET B 1 171 ? -22.406 10.945 5.32 1 94.88 171 MET B O 1
ATOM 5115 N N . THR B 1 172 ? -22.312 13.203 5.609 1 95 172 THR B N 1
ATOM 5116 C CA . THR B 1 172 ? -23.688 13.484 5.195 1 95 172 THR B CA 1
ATOM 5117 C C . THR B 1 172 ? -23.781 13.555 3.674 1 95 172 THR B C 1
ATOM 5119 O O . THR B 1 172 ? -22.766 13.492 2.977 1 95 172 THR B O 1
ATOM 5122 N N . PHE B 1 173 ? -25.062 13.695 3.236 1 95.38 173 PHE B N 1
ATOM 5123 C CA . PHE B 1 173 ? -25.25 13.859 1.802 1 95.38 173 PHE B CA 1
ATOM 5124 C C . PHE B 1 173 ? -24.5 15.086 1.286 1 95.38 173 PHE B C 1
ATOM 5126 O O . PHE B 1 173 ? -23.844 15.016 0.251 1 95.38 173 PHE B O 1
ATOM 5133 N N . LEU B 1 174 ? -24.625 16.125 1.955 1 96.44 174 LEU B N 1
ATOM 5134 C CA . LEU B 1 174 ? -23.969 17.359 1.551 1 96.44 174 LEU B CA 1
ATOM 5135 C C . LEU B 1 174 ? -22.453 17.203 1.564 1 96.44 174 LEU B C 1
ATOM 5137 O O . LEU B 1 174 ? -21.766 17.703 0.67 1 96.44 174 LEU B O 1
ATOM 5141 N N . ASP B 1 175 ? -21.906 16.5 2.574 1 96.69 175 ASP B N 1
ATOM 5142 C CA . ASP B 1 175 ? -20.469 16.234 2.623 1 96.69 175 ASP B CA 1
ATOM 5143 C C . ASP B 1 175 ? -20.016 15.477 1.375 1 96.69 175 ASP B C 1
ATOM 5145 O O . ASP B 1 175 ? -19.016 15.844 0.746 1 96.69 175 ASP B O 1
ATOM 5149 N N . ARG B 1 176 ? -20.766 14.453 1.046 1 96.75 176 ARG B N 1
ATOM 5150 C CA . ARG B 1 176 ? -20.406 13.625 -0.101 1 96.75 176 ARG B CA 1
ATOM 5151 C C . ARG B 1 176 ? -20.453 14.43 -1.396 1 96.75 176 ARG B C 1
ATOM 5153 O O . ARG B 1 176 ? -19.578 14.297 -2.254 1 96.75 176 ARG B O 1
ATOM 5160 N N . LEU B 1 177 ? -21.469 15.219 -1.521 1 96.56 177 LEU B N 1
ATOM 5161 C CA . LEU B 1 177 ? -21.594 16.062 -2.707 1 96.56 177 LEU B CA 1
ATOM 5162 C C . LEU B 1 177 ? -20.375 16.984 -2.85 1 96.56 177 LEU B C 1
ATOM 5164 O O . LEU B 1 177 ? -19.797 17.094 -3.934 1 96.56 177 LEU B O 1
ATOM 5168 N N . LEU B 1 178 ? -20 17.578 -1.769 1 95.88 178 LEU B N 1
ATOM 5169 C CA . LEU B 1 178 ? -18.938 18.578 -1.811 1 95.88 178 LEU B CA 1
ATOM 5170 C C . LEU B 1 178 ? -17.562 17.906 -1.926 1 95.88 178 LEU B C 1
ATOM 5172 O O . LEU B 1 178 ? -16.703 18.375 -2.678 1 95.88 178 LEU B O 1
ATOM 5176 N N . VAL B 1 179 ? -17.406 16.859 -1.16 1 95.94 179 VAL B N 1
ATOM 5177 C CA . VAL B 1 179 ? -16.078 16.234 -1.111 1 95.94 179 VAL B CA 1
ATOM 5178 C C . VAL B 1 179 ? -15.914 15.273 -2.279 1 95.94 179 VAL B C 1
ATOM 5180 O O . VAL B 1 179 ? -15.07 15.484 -3.154 1 95.94 179 VAL B O 1
ATOM 5183 N N . ILE B 1 180 ? -16.75 14.258 -2.391 1 96.06 180 ILE B N 1
ATOM 5184 C CA . ILE B 1 180 ? -16.641 13.25 -3.438 1 96.06 180 ILE B CA 1
ATOM 5185 C C . ILE B 1 180 ? -16.984 13.875 -4.789 1 96.06 180 ILE B C 1
ATOM 5187 O O . ILE B 1 180 ? -16.234 13.711 -5.758 1 96.06 180 ILE B O 1
ATOM 5191 N N . GLY B 1 181 ? -18.109 14.547 -4.805 1 95.69 181 GLY B N 1
ATOM 5192 C CA . GLY B 1 181 ? -18.5 15.203 -6.043 1 95.69 181 GLY B CA 1
ATOM 5193 C C . GLY B 1 181 ? -17.484 16.25 -6.504 1 95.69 181 GLY B C 1
ATOM 5194 O O . GLY B 1 181 ? -17.094 16.25 -7.672 1 95.69 181 GLY B O 1
ATOM 5195 N N . GLY B 1 182 ? -17.109 17.109 -5.555 1 93.81 182 GLY B N 1
ATOM 5196 C CA . GLY B 1 182 ? -16.141 18.141 -5.879 1 93.81 182 GLY B CA 1
ATOM 5197 C C . GLY B 1 182 ? -14.805 17.594 -6.352 1 93.81 182 GLY B C 1
ATOM 5198 O O . GLY B 1 182 ? -14.281 18.016 -7.387 1 93.81 182 GLY B O 1
ATOM 5199 N N . ASN B 1 183 ? -14.266 16.641 -5.637 1 93.19 183 ASN B N 1
ATOM 5200 C CA . ASN B 1 183 ? -12.992 16.031 -6 1 93.19 183 ASN B CA 1
ATOM 5201 C C . ASN B 1 183 ? -13.07 15.305 -7.34 1 93.19 183 ASN B C 1
ATOM 5203 O O . ASN B 1 183 ? -12.148 15.383 -8.148 1 93.19 183 ASN B O 1
ATOM 5207 N N . SER B 1 184 ? -14.148 14.578 -7.574 1 92.81 184 SER B N 1
ATOM 5208 C CA . SER B 1 184 ? -14.32 13.844 -8.82 1 92.81 184 SER B CA 1
ATOM 5209 C C . SER B 1 184 ? -14.375 14.789 -10.016 1 92.81 184 SER B C 1
ATOM 5211 O O . SER B 1 184 ? -13.773 14.516 -11.062 1 92.81 184 SER B O 1
ATOM 5213 N N . LEU B 1 185 ? -15.094 15.852 -9.859 1 91.19 185 LEU B N 1
ATOM 5214 C CA . LEU B 1 185 ? -15.203 16.828 -10.93 1 91.19 185 LEU B CA 1
ATOM 5215 C C . LEU B 1 185 ? -13.859 17.5 -11.203 1 91.19 185 LEU B C 1
ATOM 5217 O O . LEU B 1 185 ? -13.477 17.688 -12.359 1 91.19 185 LEU B O 1
ATOM 5221 N N . LEU B 1 186 ? -13.227 17.812 -10.18 1 88.12 186 LEU B N 1
ATOM 5222 C CA . LEU B 1 18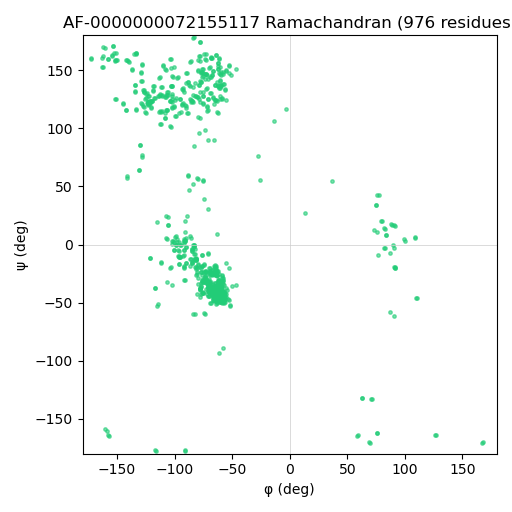6 ? -11.914 18.438 -10.32 1 88.12 186 LEU B CA 1
ATOM 5223 C C . LEU B 1 186 ? -10.938 17.484 -11.016 1 88.12 186 LEU B C 1
ATOM 5225 O O . LEU B 1 186 ? -10.195 17.906 -11.914 1 88.12 186 LEU B O 1
ATOM 5229 N N . ASN B 1 187 ? -10.938 16.25 -10.594 1 86.81 187 ASN B N 1
ATOM 5230 C CA . ASN B 1 187 ? -10.07 15.258 -11.227 1 86.81 187 ASN B CA 1
ATOM 5231 C C . ASN B 1 187 ? -10.406 15.078 -12.703 1 86.81 187 ASN B C 1
ATOM 5233 O O . ASN B 1 187 ? -9.516 15.039 -13.547 1 86.81 187 ASN B O 1
ATOM 5237 N N . PHE B 1 188 ? -11.617 14.93 -12.961 1 87.62 188 PHE B N 1
ATOM 5238 C CA . PHE B 1 188 ? -12.062 14.797 -14.344 1 87.62 188 PHE B CA 1
ATOM 5239 C C . PHE B 1 188 ? -11.625 15.992 -15.172 1 87.62 188 PHE B C 1
ATOM 5241 O O . PHE B 1 188 ? -11.062 15.836 -16.266 1 87.62 188 PHE B O 1
ATOM 5248 N N . GLY B 1 189 ? -11.922 17.172 -14.633 1 85.19 189 GLY B N 1
ATOM 5249 C CA . GLY B 1 189 ? -11.523 18.406 -15.312 1 85.19 189 GLY B CA 1
ATOM 5250 C C . GLY B 1 189 ? -10.031 18.5 -15.555 1 85.19 189 GLY B C 1
ATOM 5251 O O . GLY B 1 189 ? -9.594 18.891 -16.641 1 85.19 189 GLY B O 1
ATOM 5252 N N . ARG B 1 190 ? -9.32 18.109 -14.602 1 81.69 190 ARG B N 1
ATOM 5253 C CA . ARG B 1 190 ? -7.867 18.141 -14.703 1 81.69 190 ARG B CA 1
ATOM 5254 C C . ARG B 1 190 ? -7.375 17.188 -15.789 1 81.69 190 ARG B C 1
ATOM 5256 O O . ARG B 1 190 ? -6.527 17.562 -16.609 1 81.69 190 ARG B O 1
ATOM 5263 N N . HIS B 1 191 ? -7.895 15.961 -15.812 1 83.31 191 HIS B N 1
ATOM 5264 C CA . HIS B 1 191 ? -7.496 14.977 -16.812 1 83.31 191 HIS B CA 1
ATOM 5265 C C . HIS B 1 191 ? -7.895 15.422 -18.219 1 83.31 191 HIS B C 1
ATOM 5267 O O . HIS B 1 191 ? -7.125 15.25 -19.172 1 83.31 191 HIS B O 1
ATOM 5273 N N . LEU B 1 192 ? -8.992 16.047 -18.25 1 84.25 192 LEU B N 1
ATOM 5274 C CA . LEU B 1 192 ? -9.445 16.547 -19.547 1 84.25 192 LEU B CA 1
ATOM 5275 C C . LEU B 1 192 ? -8.57 17.703 -20.016 1 84.25 192 LEU B C 1
ATOM 5277 O O . LEU B 1 192 ? -8.242 17.781 -21.203 1 84.25 192 LEU B O 1
ATOM 5281 N N . ALA B 1 193 ? -8.25 18.531 -19.109 1 81.06 193 ALA B N 1
ATOM 5282 C CA . ALA B 1 193 ? -7.418 19.688 -19.438 1 81.06 193 ALA B CA 1
ATOM 5283 C C . ALA B 1 193 ? -6.043 19.25 -19.938 1 81.06 193 ALA B C 1
ATOM 5285 O O . ALA B 1 193 ? -5.535 19.781 -20.922 1 81.06 193 ALA B O 1
ATOM 5286 N N . VAL B 1 194 ? -5.516 18.328 -19.281 1 77.38 194 VAL B N 1
ATOM 5287 C CA . VAL B 1 194 ? -4.184 17.859 -19.656 1 77.38 194 VAL B CA 1
ATOM 5288 C C . VAL B 1 194 ? -4.246 17.141 -21 1 77.38 194 VAL B C 1
ATOM 5290 O O . VAL B 1 194 ? -3.344 17.281 -21.828 1 77.38 194 VAL B O 1
ATOM 5293 N N . LEU B 1 195 ? -5.305 16.359 -21.156 1 79.5 195 LEU B N 1
ATOM 5294 C CA . LEU B 1 195 ? -5.508 15.695 -22.453 1 79.5 195 LEU B CA 1
ATOM 5295 C C . LEU B 1 195 ? -5.598 16.719 -23.578 1 79.5 195 LEU B C 1
ATOM 5297 O O . LEU B 1 195 ? -5.129 16.469 -24.688 1 79.5 195 LEU B O 1
ATOM 5301 N N . ALA B 1 196 ? -6.121 17.875 -23.188 1 81.69 196 ALA B N 1
ATOM 5302 C CA . ALA B 1 196 ? -6.285 18.953 -24.172 1 81.69 196 ALA B CA 1
ATOM 5303 C C . ALA B 1 196 ? -5 19.766 -24.312 1 81.69 196 ALA B C 1
ATOM 5305 O O . ALA B 1 196 ? -4.938 20.703 -25.109 1 81.69 196 ALA B O 1
ATOM 5306 N N . GLY B 1 197 ? -4.004 19.469 -23.531 1 75.25 197 GLY B N 1
ATOM 5307 C CA . GLY B 1 197 ? -2.705 20.109 -23.688 1 75.25 197 GLY B CA 1
ATOM 5308 C C . GLY B 1 197 ? -2.475 21.25 -22.703 1 75.25 197 GLY B C 1
ATOM 5309 O O . GLY B 1 197 ? -1.466 21.953 -22.781 1 75.25 197 GLY B O 1
ATOM 5310 N N . PHE B 1 198 ? -3.43 21.469 -21.766 1 73.12 198 PHE B N 1
ATOM 5311 C CA . PHE B 1 198 ? -3.273 22.531 -20.781 1 73.12 198 PHE B CA 1
ATOM 5312 C C . PHE B 1 198 ? -2.207 22.156 -19.75 1 73.12 198 PHE B C 1
ATOM 5314 O O . PHE B 1 198 ? -2.102 21 -19.344 1 73.12 198 PHE B O 1
ATOM 5321 N N . GLN B 1 199 ? -1.22 23.219 -19.438 1 65 199 GLN B N 1
ATOM 5322 C CA . GLN B 1 199 ? -0.208 23.031 -18.406 1 65 199 GLN B CA 1
ATOM 5323 C C . GLN B 1 199 ? -0.523 23.875 -17.172 1 65 199 GLN B C 1
ATOM 5325 O O . GLN B 1 199 ? -0.874 25.062 -17.297 1 65 199 GLN B O 1
ATOM 5330 N N . PHE B 1 200 ? -0.787 23.328 -16.062 1 60.44 200 PHE B N 1
ATOM 5331 C CA . PHE B 1 200 ? -1.051 24.047 -14.828 1 60.44 200 PHE B CA 1
ATOM 5332 C C . PHE B 1 200 ? 0.249 24.531 -14.195 1 60.44 200 PHE B C 1
ATOM 5334 O O . PHE B 1 200 ? 1.182 23.75 -14 1 60.44 200 PHE B O 1
ATOM 5341 N N . SER B 1 201 ? 0.753 25.812 -14.391 1 51.97 201 SER B N 1
ATOM 5342 C CA . SER B 1 201 ? 1.983 26.375 -13.844 1 51.97 201 SER B CA 1
ATOM 5343 C C . SER B 1 201 ? 1.806 26.781 -12.383 1 51.97 201 SER B C 1
ATOM 5345 O O . SER B 1 201 ? 2.783 27.078 -11.695 1 51.97 201 SER B O 1
ATOM 5347 N N . PHE B 1 202 ? 0.698 27.297 -12.094 1 48.75 202 PHE B N 1
ATOM 5348 C CA . PHE B 1 202 ? 0.713 28.078 -10.859 1 48.75 202 PHE B CA 1
ATOM 5349 C C . PHE B 1 202 ? 1.064 27.203 -9.664 1 48.75 202 PHE B C 1
ATOM 5351 O O . PHE B 1 202 ? 1.885 27.594 -8.828 1 48.75 202 PHE B O 1
ATOM 5358 N N . MET B 1 203 ? 0.148 26.672 -8.984 1 49.84 203 MET B N 1
ATOM 5359 C CA . MET B 1 203 ? 0.209 26.203 -7.598 1 49.84 203 MET B CA 1
ATOM 5360 C C . MET B 1 203 ? 1.003 24.906 -7.488 1 49.84 203 MET B C 1
ATOM 5362 O O . MET B 1 203 ? 0.925 24.062 -8.375 1 49.84 203 MET B O 1
ATOM 5366 N N . PRO B 1 204 ? 1.812 24.672 -6.43 1 52.16 204 PRO B N 1
ATOM 5367 C CA . PRO B 1 204 ? 2.711 23.531 -6.645 1 52.16 204 PRO B CA 1
ATOM 5368 C C . PRO B 1 204 ? 2.471 22.828 -7.98 1 52.16 204 PRO B C 1
ATOM 5370 O O . PRO B 1 204 ? 1.35 22.844 -8.492 1 52.16 204 PRO B O 1
ATOM 5373 N N . ASP B 1 205 ? 3.514 22.922 -8.758 1 53.94 205 ASP B N 1
ATOM 5374 C CA . ASP B 1 205 ? 3.371 22.234 -10.047 1 53.94 205 ASP B CA 1
ATOM 5375 C C . ASP B 1 205 ? 2.41 21.062 -9.938 1 53.94 205 ASP B C 1
ATOM 5377 O O . ASP B 1 205 ? 2.775 20 -9.43 1 53.94 205 ASP B O 1
ATOM 5381 N N . LEU B 1 206 ? 1.13 21.422 -9.898 1 57.5 206 LEU B N 1
ATOM 5382 C CA . LEU B 1 206 ? 0.033 20.469 -9.836 1 57.5 206 LEU B CA 1
ATOM 5383 C C . LEU B 1 206 ? 0.002 19.594 -11.094 1 57.5 206 LEU B C 1
ATOM 5385 O O . LEU B 1 206 ? -0.97 18.875 -11.328 1 57.5 206 LEU B O 1
ATOM 5389 N N . SER B 1 207 ? 1.116 19.828 -11.812 1 63.53 207 SER B N 1
ATOM 5390 C CA . SER B 1 207 ? 1.104 18.969 -13 1 63.53 207 SER B CA 1
ATOM 5391 C C . SER B 1 207 ? 1.211 17.5 -12.625 1 63.53 207 SER B C 1
ATOM 5393 O O . SER B 1 207 ? 2.141 17.094 -11.922 1 63.53 207 SER B O 1
ATOM 5395 N N . PRO B 1 208 ? 0.252 16.828 -13.023 1 67.38 208 PRO B N 1
ATOM 5396 C CA . PRO B 1 208 ? 0.252 15.398 -12.703 1 67.38 208 PRO B CA 1
ATOM 5397 C C . PRO B 1 208 ? 1.518 14.688 -13.18 1 67.38 208 PRO B C 1
ATOM 5399 O O . PRO B 1 208 ? 1.892 13.648 -12.625 1 67.38 208 PRO B O 1
ATOM 5402 N N . ASP B 1 209 ? 2.264 15.328 -14.062 1 71.44 209 ASP B N 1
ATOM 5403 C CA . ASP B 1 209 ? 3.4 14.648 -14.672 1 71.44 209 ASP B CA 1
ATOM 5404 C C . ASP B 1 209 ? 4.566 14.547 -13.688 1 71.44 209 ASP B C 1
ATOM 5406 O O . ASP B 1 209 ? 5.438 13.68 -13.836 1 71.44 209 ASP B O 1
ATOM 5410 N N . LEU B 1 210 ? 4.586 15.461 -12.703 1 77 210 LEU B N 1
ATOM 5411 C CA . LEU B 1 210 ? 5.676 15.422 -11.734 1 77 210 LEU B CA 1
ATOM 5412 C C . LEU B 1 210 ? 5.402 14.383 -10.656 1 77 210 LEU B C 1
ATOM 5414 O O . LEU B 1 210 ? 6.316 13.977 -9.93 1 77 210 LEU B O 1
ATOM 5418 N N . TRP B 1 211 ? 4.145 13.93 -10.648 1 79.81 211 TRP B N 1
ATOM 5419 C CA . TRP B 1 211 ? 3.75 12.977 -9.617 1 79.81 211 TRP B CA 1
ATOM 5420 C C . TRP B 1 211 ? 3.586 11.578 -10.203 1 79.81 211 TRP B C 1
ATOM 5422 O O . TRP B 1 211 ? 3.988 10.586 -9.594 1 79.81 211 TRP B O 1
ATOM 5432 N N . ARG B 1 212 ? 3.186 11.5 -11.367 1 82.56 212 ARG B N 1
ATOM 5433 C CA . ARG B 1 212 ? 2.748 10.242 -11.977 1 82.56 212 ARG B CA 1
ATOM 5434 C C . ARG B 1 212 ? 3.914 9.273 -12.133 1 82.56 212 ARG B C 1
ATOM 5436 O O . ARG B 1 212 ? 4.941 9.625 -12.719 1 82.56 212 ARG B O 1
ATOM 5443 N N . GLY B 1 213 ? 3.646 8.141 -11.586 1 88.38 213 GLY B N 1
ATOM 5444 C CA . GLY B 1 213 ? 4.598 7.055 -11.781 1 88.38 213 GLY B CA 1
ATOM 5445 C C . GLY B 1 213 ? 5.879 7.23 -10.992 1 88.38 213 GLY B C 1
ATOM 5446 O O . GLY B 1 213 ? 6.891 6.594 -11.289 1 88.38 213 GLY B O 1
ATOM 5447 N N . ARG B 1 214 ? 5.855 8.148 -10.078 1 92.12 214 ARG B N 1
ATOM 5448 C CA . ARG B 1 214 ? 7.059 8.383 -9.289 1 92.12 214 ARG B CA 1
ATOM 5449 C C . ARG B 1 214 ? 6.895 7.855 -7.871 1 92.12 214 ARG B C 1
ATOM 5451 O O . ARG B 1 214 ? 5.781 7.82 -7.34 1 92.12 214 ARG B O 1
ATOM 5458 N N . LEU B 1 215 ? 8.07 7.465 -7.371 1 96.12 215 LEU B N 1
ATOM 5459 C CA . LEU B 1 215 ? 8.086 7.066 -5.969 1 96.12 215 LEU B CA 1
ATOM 5460 C C . LEU B 1 215 ? 7.75 8.25 -5.062 1 96.12 215 LEU B C 1
ATOM 5462 O O . LEU B 1 215 ? 8.312 9.336 -5.219 1 96.12 215 LEU B O 1
ATOM 5466 N N . ALA B 1 216 ? 6.758 8.086 -4.262 1 94.94 216 ALA B N 1
ATOM 5467 C CA . ALA B 1 216 ? 6.367 9.117 -3.301 1 94.94 216 ALA B CA 1
ATOM 5468 C C . ALA B 1 216 ? 6.297 8.547 -1.887 1 94.94 216 ALA B C 1
ATOM 5470 O O . ALA B 1 216 ? 5.715 7.484 -1.667 1 94.94 216 ALA B O 1
ATOM 5471 N N . PHE B 1 217 ? 6.902 9.289 -0.968 1 95.38 217 PHE B N 1
ATOM 5472 C CA . PHE B 1 217 ? 6.859 8.906 0.439 1 95.38 217 PHE B CA 1
ATOM 5473 C C . PHE B 1 217 ? 5.863 9.773 1.201 1 95.38 217 PHE B C 1
ATOM 5475 O O . PHE B 1 217 ? 5.793 10.984 0.985 1 95.38 217 PHE B O 1
ATOM 5482 N N . VAL B 1 218 ? 5.125 9.164 2.008 1 94.88 218 VAL B N 1
ATOM 5483 C CA . VAL B 1 218 ? 4.316 9.867 3.004 1 94.88 218 VAL B CA 1
ATOM 5484 C C . VAL B 1 218 ? 4.832 9.547 4.406 1 94.88 218 VAL B C 1
ATOM 5486 O O . VAL B 1 218 ? 4.82 8.383 4.828 1 94.88 218 VAL B O 1
ATOM 5489 N N . ASN B 1 219 ? 5.344 10.5 5.094 1 93.31 219 ASN B N 1
ATOM 5490 C CA . ASN B 1 219 ? 5.977 10.273 6.391 1 93.31 219 ASN B CA 1
ATOM 5491 C C . ASN B 1 219 ? 4.941 10.141 7.504 1 93.31 219 ASN B C 1
ATOM 5493 O O . ASN B 1 219 ? 4.988 10.875 8.492 1 93.31 219 ASN B O 1
ATOM 5497 N N . SER B 1 220 ? 4.062 9.227 7.332 1 93.94 220 SER B N 1
ATOM 5498 C CA . SER B 1 220 ? 2.98 8.852 8.234 1 93.94 220 SER B CA 1
ATOM 5499 C C . SER B 1 220 ? 2.484 7.438 7.945 1 93.94 220 SER B C 1
ATOM 5501 O O . SER B 1 220 ? 3.242 6.594 7.461 1 93.94 220 SER B O 1
ATOM 5503 N N . ILE B 1 221 ? 1.286 7.121 8.383 1 95.88 221 ILE B N 1
ATOM 5504 C CA . ILE B 1 221 ? 0.685 5.816 8.133 1 95.88 221 ILE B CA 1
ATOM 5505 C C . ILE B 1 221 ? -0.806 5.977 7.848 1 95.88 221 ILE B C 1
ATOM 5507 O O . ILE B 1 221 ? -1.407 6.992 8.211 1 95.88 221 ILE B O 1
ATOM 5511 N N . PRO B 1 222 ? -1.343 4.926 7.176 1 95.88 222 PRO B N 1
ATOM 5512 C CA . PRO B 1 222 ? -2.807 4.898 7.184 1 95.88 222 PRO B CA 1
ATOM 5513 C C . PRO B 1 222 ? -3.387 4.754 8.586 1 95.88 222 PRO B C 1
ATOM 5515 O O . PRO B 1 222 ? -2.883 3.963 9.391 1 95.88 222 PRO B O 1
ATOM 5518 N N . GLY B 1 223 ? -4.352 5.418 8.969 1 94.38 223 GLY B N 1
ATOM 5519 C CA . GLY B 1 223 ? -4.891 5.484 10.32 1 94.38 223 GLY B CA 1
ATOM 5520 C C . GLY B 1 223 ? -4.648 6.82 10.992 1 94.38 223 GLY B C 1
ATOM 5521 O O . GLY B 1 223 ? -5.523 7.34 11.688 1 94.38 223 GLY B O 1
ATOM 5522 N N . PHE B 1 224 ? -3.312 7.234 10.797 1 95.31 224 PHE B N 1
ATOM 5523 C CA . PHE B 1 224 ? -3.072 8.641 11.078 1 95.31 224 PHE B CA 1
ATOM 5524 C C . PHE B 1 224 ? -3.639 9.516 9.961 1 95.31 224 PHE B C 1
ATOM 5526 O O . PHE B 1 224 ? -4.43 10.43 10.227 1 95.31 224 PHE B O 1
ATOM 5533 N N . ASP B 1 225 ? -3.121 9.25 8.773 1 95.38 225 ASP B N 1
ATOM 5534 C CA . ASP B 1 225 ? -3.803 9.781 7.594 1 95.38 225 ASP B CA 1
ATOM 5535 C C . ASP B 1 225 ? -5.062 8.977 7.277 1 95.38 225 ASP B C 1
ATOM 5537 O O . ASP B 1 225 ? -5.164 7.801 7.648 1 95.38 225 ASP B O 1
ATOM 5541 N N . TYR B 1 226 ? -6.043 9.625 6.684 1 96.12 226 TYR B N 1
ATOM 5542 C CA . TYR B 1 226 ? -7.227 8.844 6.332 1 96.12 226 TYR B CA 1
ATOM 5543 C C . TYR B 1 226 ? -6.867 7.699 5.395 1 96.12 226 TYR B C 1
ATOM 5545 O O . TYR B 1 226 ? -6.219 7.91 4.367 1 96.12 226 TYR B O 1
ATOM 5553 N N . PRO B 1 227 ? -7.273 6.465 5.812 1 96.5 227 PRO B N 1
ATOM 5554 C CA . PRO B 1 227 ? -6.988 5.328 4.93 1 96.5 227 PRO B CA 1
ATOM 5555 C C . PRO B 1 227 ? -7.645 5.469 3.559 1 96.5 227 PRO B C 1
ATOM 5557 O O . PRO B 1 227 ? -8.797 5.887 3.461 1 96.5 227 PRO B O 1
ATOM 5560 N N . GLN B 1 228 ? -6.895 5.148 2.553 1 95.75 228 GLN B N 1
ATOM 5561 C CA . GLN B 1 228 ? -7.371 5.293 1.181 1 95.75 228 GLN B CA 1
ATOM 5562 C C . GLN B 1 228 ? -6.676 4.305 0.249 1 95.75 228 GLN B C 1
ATOM 5564 O O . GLN B 1 228 ? -5.773 3.576 0.668 1 95.75 228 GLN B O 1
ATOM 5569 N N . LEU B 1 229 ? -7.18 4.23 -0.987 1 94.94 229 LEU B N 1
ATOM 5570 C CA . LEU B 1 229 ? -6.562 3.381 -2.002 1 94.94 229 LEU B CA 1
ATOM 5571 C C . LEU B 1 229 ? -5.418 4.109 -2.695 1 94.94 229 LEU B C 1
ATOM 5573 O O . LEU B 1 229 ? -5.609 5.191 -3.256 1 94.94 229 LEU B O 1
ATOM 5577 N N . LEU B 1 230 ? -4.254 3.529 -2.666 1 95.5 230 LEU B N 1
ATOM 5578 C CA . LEU B 1 230 ? -3.102 4.195 -3.262 1 95.5 230 LEU B CA 1
ATOM 5579 C C . LEU B 1 230 ? -2.371 3.264 -4.223 1 95.5 230 LEU B C 1
ATOM 5581 O O . LEU B 1 230 ? -2.426 2.041 -4.07 1 95.5 230 LEU B O 1
ATOM 5585 N N . PRO B 1 231 ? -1.783 3.842 -5.266 1 95.5 231 PRO B N 1
ATOM 5586 C CA . PRO B 1 231 ? -0.916 3.02 -6.113 1 95.5 231 PRO B CA 1
ATOM 5587 C C . PRO B 1 231 ? 0.318 2.506 -5.375 1 95.5 231 PRO B C 1
ATOM 5589 O O . PRO B 1 231 ? 0.691 3.055 -4.332 1 95.5 231 PRO B O 1
ATOM 5592 N N . PRO B 1 232 ? 0.973 1.503 -5.918 1 96.38 232 PRO B N 1
ATOM 5593 C CA . PRO B 1 232 ? 2.082 0.852 -5.223 1 96.38 232 PRO B CA 1
ATOM 5594 C C . PRO B 1 232 ? 3.26 1.792 -4.977 1 96.38 232 PRO B C 1
ATOM 5596 O O . PRO B 1 232 ? 4.023 1.6 -4.027 1 96.38 232 PRO B O 1
ATOM 5599 N N . LEU B 1 233 ? 3.453 2.791 -5.781 1 96.69 233 LEU B N 1
ATOM 5600 C CA . LEU B 1 233 ? 4.629 3.648 -5.684 1 96.69 233 LEU B CA 1
ATOM 5601 C C . LEU B 1 233 ? 4.434 4.719 -4.617 1 96.69 233 LEU B C 1
ATOM 5603 O O . LEU B 1 233 ? 5.387 5.402 -4.234 1 96.69 233 LEU B O 1
ATOM 5607 N N . VAL B 1 234 ? 3.244 4.93 -4.129 1 95.75 234 VAL B N 1
ATOM 5608 C CA . VAL B 1 234 ? 3.014 5.809 -2.988 1 95.75 234 VAL B CA 1
ATOM 5609 C C . VAL B 1 234 ? 3.133 5.012 -1.691 1 95.75 234 VAL B C 1
ATOM 5611 O O . VAL B 1 234 ? 2.301 4.148 -1.405 1 95.75 234 VAL B O 1
ATOM 5614 N N . GLN B 1 235 ? 4.172 5.355 -0.929 1 95.88 235 GLN B N 1
ATOM 5615 C CA . GLN B 1 235 ? 4.543 4.523 0.208 1 95.88 235 GLN B CA 1
ATOM 5616 C C . GLN B 1 235 ? 4.531 5.324 1.507 1 95.88 235 GLN B C 1
ATOM 5618 O O . GLN B 1 235 ? 5.164 6.379 1.599 1 95.88 235 GLN B O 1
ATOM 5623 N N . TYR B 1 236 ? 3.836 4.797 2.457 1 96.06 236 TYR B N 1
ATOM 5624 C CA . TYR B 1 236 ? 3.984 5.32 3.811 1 96.06 236 TYR B CA 1
ATOM 5625 C C . TYR B 1 236 ? 5.27 4.812 4.453 1 96.06 236 TYR B C 1
ATOM 5627 O O . TYR B 1 236 ? 5.625 3.641 4.301 1 96.06 236 TYR B O 1
ATOM 5635 N N . THR B 1 237 ? 5.969 5.621 5.172 1 93.94 237 THR B N 1
ATOM 5636 C CA . THR B 1 237 ? 7.242 5.23 5.762 1 93.94 237 THR B CA 1
ATOM 5637 C C . THR B 1 237 ? 7.133 5.156 7.281 1 93.94 237 THR B C 1
ATOM 5639 O O . THR B 1 237 ? 7.977 4.551 7.941 1 93.94 237 THR B O 1
ATOM 5642 N N . GLY B 1 238 ? 6.102 5.723 7.855 1 90.44 238 GLY B N 1
ATOM 5643 C CA . GLY B 1 238 ? 6.164 6.012 9.281 1 90.44 238 GLY B CA 1
ATOM 5644 C C . GLY B 1 238 ? 7.027 7.215 9.609 1 90.44 238 GLY B C 1
ATOM 5645 O O . GLY B 1 238 ? 7.309 8.039 8.734 1 90.44 238 GLY B O 1
ATOM 5646 N N . PRO B 1 239 ? 7.402 7.289 10.875 1 85.31 239 PRO B N 1
ATOM 5647 C CA . PRO B 1 239 ? 8.258 8.422 11.242 1 85.31 239 PRO B CA 1
ATOM 5648 C C . PRO B 1 239 ? 9.672 8.305 10.672 1 85.31 239 PRO B C 1
ATOM 5650 O O . PRO B 1 239 ? 10.242 7.215 10.664 1 85.31 239 PRO B O 1
ATOM 5653 N N . VAL B 1 240 ? 10.18 9.219 9.961 1 83.69 240 VAL B N 1
ATOM 5654 C CA . VAL B 1 240 ? 11.531 9.219 9.406 1 83.69 240 VAL B CA 1
ATOM 5655 C C . VAL B 1 240 ? 12.5 9.883 10.391 1 83.69 240 VAL B C 1
ATOM 5657 O O . VAL B 1 240 ? 13.703 9.938 10.141 1 83.69 240 VAL B O 1
ATOM 5660 N N . VAL B 1 241 ? 11.992 10.219 11.555 1 70.5 241 VAL B N 1
ATOM 5661 C CA . VAL B 1 241 ? 12.867 10.82 12.555 1 70.5 241 VAL B CA 1
ATOM 5662 C C . VAL B 1 241 ? 13.258 9.781 13.602 1 70.5 241 VAL B C 1
ATOM 5664 O O . VAL B 1 241 ? 12.484 8.859 13.883 1 70.5 241 VAL B O 1
ATOM 5667 N N . ASP B 1 242 ? 14.594 9.688 13.797 1 66.5 242 ASP B N 1
ATOM 5668 C CA . ASP B 1 242 ? 15.047 8.797 14.859 1 66.5 242 ASP B CA 1
ATOM 5669 C C . ASP B 1 242 ? 14.617 9.312 16.234 1 66.5 242 ASP B C 1
ATOM 5671 O O . ASP B 1 242 ? 15.305 10.141 16.828 1 66.5 242 ASP B O 1
ATOM 5675 N N . VAL B 1 243 ? 13.602 8.93 16.562 1 60.03 243 VAL B N 1
ATOM 5676 C CA . VAL B 1 243 ? 12.977 9.352 17.812 1 60.03 243 VAL B CA 1
ATOM 5677 C C . VAL B 1 243 ? 13.883 9.008 18.984 1 60.03 243 VAL B C 1
ATOM 5679 O O . VAL B 1 243 ? 13.906 9.719 19.984 1 60.03 243 VAL B O 1
ATOM 5682 N N . LYS B 1 244 ? 14.719 7.926 18.719 1 56.19 244 LYS B N 1
ATOM 5683 C CA . LYS B 1 244 ? 15.594 7.438 19.781 1 56.19 244 LYS B CA 1
ATOM 5684 C C . LYS B 1 244 ? 16.844 8.289 19.891 1 56.19 244 LYS B C 1
ATOM 5686 O O . LYS B 1 244 ? 17.562 8.242 20.906 1 56.19 244 LYS B O 1
ATOM 5691 N N . LYS B 1 245 ? 17.297 8.93 18.906 1 62.03 245 LYS B N 1
ATOM 5692 C CA . LYS B 1 245 ? 18.5 9.75 18.922 1 62.03 245 LYS B CA 1
ATOM 5693 C C . LYS B 1 245 ? 18.203 11.156 19.438 1 62.03 245 LYS B C 1
ATOM 5695 O O . LYS B 1 245 ? 18.859 12.117 19.047 1 62.03 245 LYS B O 1
ATOM 5700 N N . MET B 1 246 ? 17.641 11.195 20.453 1 66.56 246 MET B N 1
ATOM 5701 C CA . MET B 1 246 ? 17.062 12.422 20.984 1 66.56 246 MET B CA 1
ATOM 5702 C C . MET B 1 246 ? 18.125 13.234 21.734 1 66.56 246 MET B C 1
ATOM 5704 O O . MET B 1 246 ? 19.031 12.664 22.344 1 66.56 246 MET B O 1
ATOM 5708 N N . GLU B 1 247 ? 18.141 14.461 21.5 1 77.38 247 GLU B N 1
ATOM 5709 C CA . GLU B 1 247 ? 18.969 15.406 22.266 1 77.38 247 GLU B CA 1
ATOM 5710 C C . GLU B 1 247 ? 18.641 15.344 23.75 1 77.38 247 GLU B C 1
ATOM 5712 O O . GLU B 1 247 ? 17.484 15.086 24.125 1 77.38 247 GLU B O 1
ATOM 5717 N N . PRO B 1 248 ? 19.688 15.562 24.609 1 86.88 248 PRO B N 1
ATOM 5718 C CA . PRO B 1 248 ? 19.422 15.562 26.047 1 86.88 248 PRO B CA 1
ATOM 5719 C C . PRO B 1 248 ? 18.578 16.75 26.484 1 86.88 248 PRO B C 1
ATOM 5721 O O . PRO B 1 248 ? 18.547 17.781 25.797 1 86.88 248 PRO B O 1
ATOM 5724 N N . PHE B 1 249 ? 17.969 16.641 27.641 1 92.81 249 PHE B N 1
ATOM 5725 C CA . PHE B 1 249 ? 17.25 17.766 28.234 1 92.81 249 PHE B CA 1
ATOM 5726 C C . PHE B 1 249 ? 18.203 18.812 28.766 1 92.81 249 PHE B C 1
ATOM 5728 O O . PHE B 1 249 ? 19.297 18.484 29.25 1 92.81 249 PHE B O 1
ATOM 5735 N N . PRO B 1 250 ? 17.812 20.094 28.703 1 94.31 250 PRO B N 1
ATOM 5736 C CA . PRO B 1 250 ? 18.5 21.047 29.578 1 94.31 250 PRO B CA 1
ATOM 5737 C C . PRO B 1 250 ? 18.438 20.625 31.047 1 94.31 250 PRO B C 1
ATOM 5739 O O . PRO B 1 250 ? 17.438 20.047 31.484 1 94.31 250 PRO B O 1
ATOM 5742 N N . GLU B 1 251 ? 19.469 21 31.797 1 95.31 251 GLU B N 1
ATOM 5743 C CA . GLU B 1 251 ? 19.609 20.562 33.188 1 95.31 251 GLU B CA 1
ATOM 5744 C C . GLU B 1 251 ? 18.406 20.984 34.031 1 95.31 251 GLU B C 1
ATOM 5746 O O . GLU B 1 251 ? 17.906 20.203 34.812 1 95.31 251 GLU B O 1
ATOM 5751 N N . GLU B 1 252 ? 17.969 22.156 33.781 1 95.5 252 GLU B N 1
ATOM 5752 C CA . GLU B 1 252 ? 16.844 22.688 34.562 1 95.5 252 GLU B CA 1
ATOM 5753 C C . GLU B 1 252 ? 15.57 21.875 34.281 1 95.5 252 GLU B C 1
ATOM 5755 O O . GLU B 1 252 ? 14.805 21.609 35.219 1 95.5 252 GLU B O 1
ATOM 5760 N N . VAL B 1 253 ? 15.375 21.469 33.062 1 97.06 253 VAL B N 1
ATOM 5761 C CA . VAL B 1 253 ? 14.195 20.703 32.688 1 97.06 253 VAL B CA 1
ATOM 5762 C C . VAL B 1 253 ? 14.273 19.297 33.25 1 97.06 253 VAL B C 1
ATOM 5764 O O . VAL B 1 253 ? 13.289 18.781 33.781 1 97.06 253 VAL B O 1
ATOM 5767 N N . GLU B 1 254 ? 15.422 18.703 33.156 1 96.38 254 GLU B N 1
ATOM 5768 C CA . GLU B 1 254 ? 15.633 17.359 33.688 1 96.38 254 GLU B CA 1
ATOM 5769 C C . GLU B 1 254 ? 15.352 17.312 35.188 1 96.38 254 GLU B C 1
ATOM 5771 O O . GLU B 1 254 ? 14.648 16.422 35.656 1 96.38 254 GLU B O 1
ATOM 5776 N N . SER B 1 255 ? 15.961 18.266 35.906 1 96.56 255 SER B N 1
ATOM 5777 C CA . SER B 1 255 ? 15.773 18.344 37.344 1 96.56 255 SER B CA 1
ATOM 5778 C C . SER B 1 255 ? 14.305 18.531 37.719 1 96.56 255 SER B C 1
ATOM 5780 O O . SER B 1 255 ? 13.812 17.938 38.656 1 96.56 255 SER B O 1
ATOM 5782 N N . TRP B 1 256 ? 13.68 19.359 37 1 97.5 256 TRP B N 1
ATOM 5783 C CA . TRP B 1 256 ? 12.266 19.625 37.25 1 97.5 256 TRP B CA 1
ATOM 5784 C C . TRP B 1 256 ? 11.43 18.359 37.031 1 97.5 256 TRP B C 1
ATOM 5786 O O . TRP B 1 256 ? 10.562 18.031 37.844 1 97.5 256 TRP B O 1
ATOM 5796 N N . LEU B 1 257 ? 11.625 17.656 35.969 1 97.62 257 LEU B N 1
ATOM 5797 C CA . LEU B 1 257 ? 10.906 16.438 35.656 1 97.62 257 LEU B CA 1
ATOM 5798 C C . LEU B 1 257 ? 11.102 15.383 36.75 1 97.62 257 LEU B C 1
ATOM 5800 O O . LEU B 1 257 ? 10.172 14.664 37.094 1 97.62 257 LEU B O 1
ATOM 5804 N N . GLU B 1 258 ? 12.312 15.312 37.25 1 96.56 258 GLU B N 1
ATOM 5805 C CA . GLU B 1 258 ? 12.617 14.375 38.312 1 96.56 258 GLU B CA 1
ATOM 5806 C C . GLU B 1 258 ? 11.852 14.711 39.594 1 96.56 258 GLU B C 1
ATOM 5808 O O . GLU B 1 258 ? 11.492 13.82 40.344 1 96.56 258 GLU B O 1
ATOM 5813 N N . ALA B 1 259 ? 11.656 15.945 39.781 1 96.62 259 ALA B N 1
ATOM 5814 C CA . ALA B 1 259 ? 11.008 16.422 41 1 96.62 259 ALA B CA 1
ATOM 5815 C C . ALA B 1 259 ? 9.492 16.203 40.938 1 96.62 259 ALA B C 1
ATOM 5817 O O . ALA B 1 259 ? 8.805 16.281 41.938 1 96.62 259 ALA B O 1
ATOM 5818 N N . VAL B 1 260 ? 8.953 16.031 39.75 1 97.62 260 VAL B N 1
ATOM 5819 C CA . VAL B 1 260 ? 7.523 15.773 39.594 1 97.62 260 VAL B CA 1
ATOM 5820 C C . VAL B 1 260 ? 7.16 14.484 40.312 1 97.62 260 VAL B C 1
ATOM 5822 O O . VAL B 1 260 ? 7.797 13.445 40.125 1 97.62 260 VAL B O 1
ATOM 5825 N N . PRO B 1 261 ? 6.215 14.508 41.188 1 96.75 261 PRO B N 1
ATOM 5826 C CA . PRO B 1 261 ? 5.848 13.305 41.938 1 96.75 261 PRO B CA 1
ATOM 5827 C C . PRO B 1 261 ? 5.43 12.141 41.062 1 96.75 261 PRO B C 1
ATOM 5829 O O . PRO B 1 261 ? 4.832 12.359 40 1 96.75 261 PRO B O 1
ATOM 5832 N N . GLU B 1 262 ? 5.707 10.961 41.531 1 94.94 262 GLU B N 1
ATOM 5833 C CA . GLU B 1 262 ? 5.305 9.758 40.812 1 94.94 262 GLU B CA 1
ATOM 5834 C C . GLU B 1 262 ? 3.787 9.695 40.656 1 94.94 262 GLU B C 1
ATOM 5836 O O . GLU B 1 262 ? 3.045 10.023 41.594 1 94.94 262 GLU B O 1
ATOM 5841 N N . GLY B 1 263 ? 3.375 9.344 39.562 1 93.75 263 GLY B N 1
ATOM 5842 C CA . GLY B 1 263 ? 1.952 9.188 39.312 1 93.75 263 GLY B CA 1
ATOM 5843 C C . GLY B 1 263 ? 1.294 10.453 38.781 1 93.75 263 GLY B C 1
ATOM 5844 O O . GLY B 1 263 ? 0.184 10.398 38.25 1 93.75 263 GLY B O 1
ATOM 5845 N N . MET B 1 264 ? 1.901 11.578 38.969 1 96.62 264 MET B N 1
ATOM 5846 C CA . MET B 1 264 ? 1.344 12.828 38.469 1 96.62 264 MET B CA 1
ATOM 5847 C C . MET B 1 264 ? 1.648 12.992 36.969 1 96.62 264 MET B C 1
ATOM 5849 O O . MET B 1 264 ? 2.807 12.906 36.562 1 96.62 264 MET B O 1
ATOM 5853 N N . PRO B 1 265 ? 0.638 13.219 36.219 1 98.06 265 PRO B N 1
ATOM 5854 C CA . PRO B 1 265 ? 0.884 13.352 34.781 1 98.06 265 PRO B CA 1
ATOM 5855 C C . PRO B 1 265 ? 1.506 14.703 34.406 1 98.06 265 PRO B C 1
ATOM 5857 O O . PRO B 1 265 ? 1.173 15.719 35.031 1 98.06 265 PRO B O 1
ATOM 5860 N N . VAL B 1 266 ? 2.375 14.672 33.438 1 98.69 266 VAL B N 1
ATOM 5861 C CA . VAL B 1 266 ? 2.941 15.883 32.844 1 98.69 266 VAL B CA 1
ATOM 5862 C C . VAL B 1 266 ? 2.332 16.125 31.469 1 98.69 266 VAL B C 1
ATOM 5864 O O . VAL B 1 266 ? 2.234 15.203 30.656 1 98.69 266 VAL B O 1
ATOM 5867 N N . VAL B 1 267 ? 1.894 17.328 31.25 1 98.62 267 VAL B N 1
ATOM 5868 C CA . VAL B 1 267 ? 1.415 17.766 29.938 1 98.62 267 VAL B CA 1
ATOM 5869 C C . VAL B 1 267 ? 2.482 18.625 29.25 1 98.62 267 VAL B C 1
ATOM 5871 O O . VAL B 1 267 ? 2.951 19.609 29.812 1 98.62 267 VAL B O 1
ATOM 5874 N N . TYR B 1 268 ? 2.875 18.188 28.047 1 98.38 268 TYR B N 1
ATOM 5875 C CA . TYR B 1 268 ? 3.848 18.938 27.266 1 98.38 268 TYR B CA 1
ATOM 5876 C C . TYR B 1 268 ? 3.152 19.922 26.328 1 98.38 268 TYR B C 1
ATOM 5878 O O . TYR B 1 268 ? 2.211 19.547 25.625 1 98.38 268 TYR B O 1
ATOM 5886 N N . VAL B 1 269 ? 3.625 21.156 26.344 1 97.38 269 VAL B N 1
ATOM 5887 C CA . VAL B 1 269 ? 3.021 22.203 25.531 1 97.38 269 VAL B CA 1
ATOM 5888 C C . VAL B 1 269 ? 4.07 22.812 24.609 1 97.38 269 VAL B C 1
ATOM 5890 O O . VAL B 1 269 ? 5.129 23.25 25.062 1 97.38 269 VAL B O 1
ATOM 5893 N N . SER B 1 270 ? 3.744 22.734 23.328 1 94.94 270 SER B N 1
ATOM 5894 C CA . SER B 1 270 ? 4.586 23.391 22.344 1 94.94 270 SER B CA 1
ATOM 5895 C C . SER B 1 270 ? 3.773 23.812 21.109 1 94.94 270 SER B C 1
ATOM 5897 O O . SER B 1 270 ? 3.07 22.984 20.516 1 94.94 270 SER B O 1
ATOM 5899 N N . TYR B 1 271 ? 3.805 25.047 20.734 1 87.75 271 TYR B N 1
ATOM 5900 C CA . TYR B 1 271 ? 3.1 25.531 19.562 1 87.75 271 TYR B CA 1
ATOM 5901 C C . TYR B 1 271 ? 4.074 25.812 18.422 1 87.75 271 TYR B C 1
ATOM 5903 O O . TYR B 1 271 ? 3.787 26.609 17.531 1 87.75 271 TYR B O 1
ATOM 5911 N N . GLY B 1 272 ? 5.168 25.172 18.5 1 76 272 GLY B N 1
ATOM 5912 C CA . GLY B 1 272 ? 6.152 25.297 17.438 1 76 272 GLY B CA 1
ATOM 5913 C C . GLY B 1 272 ? 6.812 26.656 17.391 1 76 272 GLY B C 1
ATOM 5914 O O . GLY B 1 272 ? 6.641 27.469 18.312 1 76 272 GLY B O 1
ATOM 5915 N N . THR B 1 273 ? 7.566 26.891 16.344 1 65 273 THR B N 1
ATOM 5916 C CA . THR B 1 273 ? 8.367 28.109 16.25 1 65 273 THR B CA 1
ATOM 5917 C C . THR B 1 273 ? 7.637 29.172 15.445 1 65 273 THR B C 1
ATOM 5919 O O . THR B 1 273 ? 8 30.359 15.5 1 65 273 THR B O 1
ATOM 5922 N N . MET B 1 274 ? 6.555 28.734 14.828 1 66 274 MET B N 1
ATOM 5923 C CA . MET B 1 274 ? 5.918 29.656 13.891 1 66 274 MET B CA 1
ATOM 5924 C C . MET B 1 274 ? 4.848 30.484 14.594 1 66 274 MET B C 1
ATOM 5926 O O . MET B 1 274 ? 4.625 31.641 14.25 1 66 274 MET B O 1
ATOM 5930 N N . VAL B 1 275 ? 4.273 29.875 15.57 1 71.75 275 VAL B N 1
ATOM 5931 C CA . VAL B 1 275 ? 3.188 30.562 16.266 1 71.75 275 VAL B CA 1
ATOM 5932 C C . VAL B 1 275 ? 3.764 31.531 17.297 1 71.75 275 VAL B C 1
ATOM 5934 O O . VAL B 1 275 ? 4.641 31.172 18.078 1 71.75 275 VAL B O 1
ATOM 5937 N N . ARG B 1 276 ? 3.316 32.719 17.203 1 76.12 276 ARG B N 1
ATOM 5938 C CA . ARG B 1 276 ? 3.748 33.75 18.156 1 76.12 276 ARG B CA 1
ATOM 5939 C C . ARG B 1 276 ? 2.607 34.156 19.078 1 76.12 276 ARG B C 1
ATOM 5941 O O . ARG B 1 276 ? 1.654 34.812 18.656 1 76.12 276 ARG B O 1
ATOM 5948 N N . LEU B 1 277 ? 2.832 33.844 20.312 1 82.88 277 LEU B N 1
ATOM 5949 C CA . LEU B 1 277 ? 1.825 34.156 21.312 1 82.88 277 LEU B CA 1
ATOM 5950 C C . LEU B 1 277 ? 2.049 35.594 21.844 1 82.88 277 LEU B C 1
ATOM 5952 O O . LEU B 1 277 ? 3.189 35.969 22.078 1 82.88 277 LEU B O 1
ATOM 5956 N N . THR B 1 278 ? 0.983 36.312 21.984 1 83.75 278 THR B N 1
ATOM 5957 C CA . THR B 1 278 ? 1.059 37.594 22.656 1 83.75 278 THR B CA 1
ATOM 5958 C C . THR B 1 278 ? 1.244 37.406 24.156 1 83.75 278 THR B C 1
ATOM 5960 O O . THR B 1 278 ? 0.936 36.344 24.703 1 83.75 278 THR B O 1
ATOM 5963 N N . PRO B 1 279 ? 1.738 38.438 24.766 1 89.19 279 PRO B N 1
ATOM 5964 C CA . PRO B 1 279 ? 1.879 38.344 26.219 1 89.19 279 PRO B CA 1
ATOM 5965 C C . PRO B 1 279 ? 0.565 38 26.922 1 89.19 279 PRO B C 1
ATOM 5967 O O . PRO B 1 279 ? 0.557 37.219 27.891 1 89.19 279 PRO B O 1
ATOM 5970 N N . GLU B 1 280 ? -0.487 38.531 26.422 1 90.06 280 GLU B N 1
ATOM 5971 C CA . GLU B 1 280 ? -1.796 38.25 27 1 90.06 280 GLU B CA 1
ATOM 5972 C C . GLU B 1 280 ? -2.162 36.781 26.844 1 90.06 280 GLU B C 1
ATOM 5974 O O . GLU B 1 280 ? -2.717 36.156 27.75 1 90.06 280 GLU B O 1
ATOM 5979 N N . ARG B 1 281 ? -1.804 36.281 25.719 1 90.19 281 ARG B N 1
ATOM 5980 C CA . ARG B 1 281 ? -2.104 34.875 25.438 1 90.19 281 ARG B CA 1
ATOM 5981 C C . ARG B 1 281 ? -1.228 33.969 26.281 1 90.19 281 ARG B C 1
ATOM 5983 O O . ARG B 1 281 ? -1.688 32.938 26.75 1 90.19 281 ARG B O 1
ATOM 5990 N N . VAL B 1 282 ? -0.023 34.344 26.422 1 93.31 282 VAL B N 1
ATOM 5991 C CA . VAL B 1 282 ? 0.889 33.562 27.25 1 93.31 282 VAL B CA 1
ATOM 5992 C C . VAL B 1 282 ? 0.361 33.531 28.688 1 93.31 282 VAL B C 1
ATOM 5994 O O . VAL B 1 282 ? 0.293 32.469 29.297 1 93.31 282 VAL B O 1
ATOM 5997 N N . ALA B 1 283 ? -0.061 34.688 29.203 1 93.31 283 ALA B N 1
ATOM 5998 C CA . ALA B 1 283 ? -0.594 34.75 30.562 1 93.31 283 ALA B CA 1
ATOM 5999 C C . ALA B 1 283 ? -1.855 33.906 30.719 1 93.31 283 ALA B C 1
ATOM 6001 O O . ALA B 1 283 ? -2.029 33.188 31.703 1 93.31 283 ALA B O 1
ATOM 6002 N N . ALA B 1 284 ? -2.662 34.031 29.734 1 93.44 284 ALA B N 1
ATOM 6003 C CA . ALA B 1 284 ? -3.906 33.25 29.766 1 93.44 284 ALA B CA 1
ATOM 6004 C C . ALA B 1 284 ? -3.629 31.766 29.719 1 93.44 284 ALA B C 1
ATOM 6006 O O . ALA B 1 284 ? -4.277 30.984 30.422 1 93.44 284 ALA B O 1
ATOM 6007 N N . THR B 1 285 ? -2.709 31.344 28.891 1 94.62 285 THR B N 1
ATOM 6008 C CA . THR B 1 285 ? -2.334 29.938 28.781 1 94.62 285 THR B CA 1
ATOM 6009 C C . THR B 1 285 ? -1.731 29.438 30.078 1 94.62 285 THR B C 1
ATOM 6011 O O . THR B 1 285 ? -2.035 28.328 30.516 1 94.62 285 THR B O 1
ATOM 6014 N N . LEU B 1 286 ? -0.907 30.25 30.703 1 95.81 286 LEU B N 1
ATOM 6015 C CA . LEU B 1 286 ? -0.306 29.891 31.984 1 95.81 286 LEU B CA 1
ATOM 6016 C C . LEU B 1 286 ? -1.38 29.656 33.031 1 95.81 286 LEU B C 1
ATOM 6018 O O . LEU B 1 286 ? -1.328 28.656 33.75 1 95.81 286 LEU B O 1
ATOM 6022 N N . ARG B 1 287 ? -2.33 30.547 33.094 1 95.12 287 ARG B N 1
ATOM 6023 C CA . ARG B 1 287 ? -3.424 30.391 34.031 1 95.12 287 ARG B CA 1
ATOM 6024 C C . ARG B 1 287 ? -4.207 29.109 33.781 1 95.12 287 ARG B C 1
ATOM 6026 O O . ARG B 1 287 ? -4.555 28.375 34.719 1 95.12 287 ARG B O 1
ATOM 6033 N N . THR B 1 288 ? -4.422 28.891 32.531 1 95.75 288 THR B N 1
ATOM 6034 C CA . THR B 1 288 ? -5.207 27.734 32.094 1 95.75 288 THR B CA 1
ATOM 6035 C C . THR B 1 288 ? -4.496 26.422 32.438 1 95.75 288 THR B C 1
ATOM 6037 O O . THR B 1 288 ? -5.133 25.469 32.875 1 95.75 288 THR B O 1
ATOM 6040 N N . LEU B 1 289 ? -3.199 26.375 32.375 1 95.75 289 LEU B N 1
ATOM 6041 C CA . LEU B 1 289 ? -2.432 25.141 32.5 1 95.75 289 LEU B CA 1
ATOM 6042 C C . LEU B 1 289 ? -1.943 24.922 33.906 1 95.75 289 LEU B C 1
ATOM 6044 O O . LEU B 1 289 ? -1.381 23.875 34.25 1 95.75 289 LEU B O 1
ATOM 6048 N N . THR B 1 290 ? -2.082 25.953 34.719 1 95.88 290 THR B N 1
ATOM 6049 C CA . THR B 1 290 ? -1.791 25.766 36.125 1 95.88 290 THR B CA 1
ATOM 6050 C C . THR B 1 290 ? -2.871 24.922 36.812 1 95.88 290 THR B C 1
ATOM 6052 O O . THR B 1 290 ? -4.051 25.281 36.781 1 95.88 290 THR B O 1
ATOM 6055 N N . SER B 1 291 ? -2.477 23.812 37.312 1 94.38 291 SER B N 1
ATOM 6056 C CA . SER B 1 291 ? -3.432 22.844 37.844 1 94.38 291 SER B CA 1
ATOM 6057 C C . SER B 1 291 ? -2.824 22.031 38.969 1 94.38 291 SER B C 1
ATOM 6059 O O . SER B 1 291 ? -1.602 21.969 39.125 1 94.38 291 SER B O 1
ATOM 6061 N N . ALA B 1 292 ? -3.744 21.469 39.781 1 92.88 292 ALA B N 1
ATOM 6062 C CA . ALA B 1 292 ? -3.322 20.531 40.812 1 92.88 292 ALA B CA 1
ATOM 6063 C C . ALA B 1 292 ? -3.365 19.094 40.281 1 92.88 292 ALA B C 1
ATOM 6065 O O . ALA B 1 292 ? -2.818 18.188 40.906 1 92.88 292 ALA B O 1
ATOM 6066 N N . GLU B 1 293 ? -3.912 18.938 39.156 1 94.75 293 GLU B N 1
ATOM 6067 C CA . GLU B 1 293 ? -4.156 17.594 38.656 1 94.75 293 GLU B CA 1
ATOM 6068 C C . GLU B 1 293 ? -3.035 17.156 37.719 1 94.75 293 GLU B C 1
ATOM 6070 O O . GLU B 1 293 ? -2.912 15.969 37.406 1 94.75 293 GLU B O 1
ATOM 6075 N N . HIS B 1 294 ? -2.311 18.094 37.281 1 97.88 294 HIS B N 1
ATOM 6076 C CA . HIS B 1 294 ? -1.214 17.766 36.375 1 97.88 294 HIS B CA 1
ATOM 6077 C C . HIS B 1 294 ? -0.115 18.828 36.438 1 97.88 294 HIS B C 1
ATOM 6079 O O . HIS B 1 294 ? -0.326 19.906 36.969 1 97.88 294 HIS B O 1
ATOM 6085 N N . PHE B 1 295 ? 1.041 18.469 35.969 1 98.44 295 PHE B N 1
ATOM 6086 C CA . PHE B 1 295 ? 2.158 19.391 35.75 1 98.44 295 PHE B CA 1
ATOM 6087 C C . PHE B 1 295 ? 2.287 19.781 34.312 1 98.44 295 PHE B C 1
ATOM 6089 O O . PHE B 1 295 ? 1.85 19.047 33.406 1 98.44 295 PHE B O 1
ATOM 6096 N N . THR B 1 296 ? 2.84 20.969 34.062 1 98.44 296 THR B N 1
ATOM 6097 C CA . THR B 1 296 ? 2.932 21.469 32.719 1 98.44 296 THR B CA 1
ATOM 6098 C C . THR B 1 296 ? 4.379 21.797 32.344 1 98.44 296 THR B C 1
ATOM 6100 O O . THR B 1 296 ? 5.047 22.562 33.031 1 98.44 296 THR B O 1
ATOM 6103 N N . LEU B 1 297 ? 4.871 21.141 31.328 1 98.5 297 LEU B N 1
ATOM 6104 C CA . LEU B 1 297 ? 6.137 21.469 30.703 1 98.5 297 LEU B CA 1
ATOM 6105 C C . LEU B 1 297 ? 5.902 22.234 29.391 1 98.5 297 LEU B C 1
ATOM 6107 O O . LEU B 1 297 ? 5.332 21.672 28.453 1 98.5 297 LEU B O 1
ATOM 6111 N N . TRP B 1 298 ? 6.395 23.484 29.344 1 97.44 298 TRP B N 1
ATOM 6112 C CA . TRP B 1 298 ? 6.02 24.344 28.234 1 97.44 298 TRP B CA 1
ATOM 6113 C C . TRP B 1 298 ? 7.254 24.891 27.531 1 97.44 298 TRP B C 1
ATOM 6115 O O . TRP B 1 298 ? 8.023 25.656 28.109 1 97.44 298 TRP B O 1
ATOM 6125 N N . ALA B 1 299 ? 7.438 24.453 26.25 1 95.31 299 ALA B N 1
ATOM 6126 C CA . ALA B 1 299 ? 8.461 25.031 25.391 1 95.31 299 ALA B CA 1
ATOM 6127 C C . ALA B 1 299 ? 7.996 26.375 24.828 1 95.31 299 ALA B C 1
ATOM 6129 O O . ALA B 1 299 ? 7.117 26.406 23.953 1 95.31 299 ALA B O 1
ATOM 6130 N N . LEU B 1 300 ? 8.586 27.422 25.297 1 93 300 LEU B N 1
ATOM 6131 C CA . LEU B 1 300 ? 8.219 28.781 24.891 1 93 300 LEU B CA 1
ATOM 6132 C C . LEU B 1 300 ? 9.453 29.594 24.562 1 93 300 LEU B C 1
ATOM 6134 O O . LEU B 1 300 ? 10.305 29.828 25.422 1 93 300 LEU B O 1
ATOM 6138 N N . PRO B 1 301 ? 9.555 30 23.328 1 88.25 301 PRO B N 1
ATOM 6139 C CA . PRO B 1 301 ? 10.727 30.797 22.953 1 88.25 301 PRO B CA 1
ATOM 6140 C C . PRO B 1 301 ? 10.938 32 23.859 1 88.25 301 PRO B C 1
ATOM 6142 O O . PRO B 1 301 ? 9.969 32.594 24.344 1 88.25 301 PRO B O 1
ATOM 6145 N N . LYS B 1 302 ? 12.188 32.438 23.953 1 87.62 302 LYS B N 1
ATOM 6146 C CA . LYS B 1 302 ? 12.586 33.5 24.891 1 87.62 302 LYS B CA 1
ATOM 6147 C C . LYS B 1 302 ? 11.828 34.781 24.625 1 87.62 302 LYS B C 1
ATOM 6149 O O . LYS B 1 302 ? 11.352 35.438 25.547 1 87.62 302 LYS B O 1
ATOM 6154 N N . ALA B 1 303 ? 11.656 35.062 23.359 1 83.19 303 ALA B N 1
ATOM 6155 C CA . ALA B 1 303 ? 11.031 36.312 22.969 1 83.19 303 ALA B CA 1
ATOM 6156 C C . ALA B 1 303 ? 9.578 36.375 23.422 1 83.19 303 ALA B C 1
ATOM 6158 O O . ALA B 1 303 ? 9.008 37.438 23.562 1 83.19 303 ALA B O 1
ATOM 6159 N N . GLN B 1 304 ? 9.023 35.25 23.703 1 88.38 304 GLN B N 1
ATOM 6160 C CA . GLN B 1 304 ? 7.613 35.188 24.062 1 88.38 304 GLN B CA 1
ATOM 6161 C C . GLN B 1 304 ? 7.438 35.031 25.562 1 88.38 304 GLN B C 1
ATOM 6163 O O . GLN B 1 304 ? 6.309 34.969 26.062 1 88.38 304 GLN B O 1
ATOM 6168 N N . GLN B 1 305 ? 8.461 35.031 26.25 1 90.31 305 GLN B N 1
ATOM 6169 C CA . GLN B 1 305 ? 8.406 34.875 27.703 1 90.31 305 GLN B CA 1
ATOM 6170 C C . GLN B 1 305 ? 8.312 36.25 28.391 1 90.31 305 GLN B C 1
ATOM 6172 O O . GLN B 1 305 ? 8.539 36.344 29.594 1 90.31 305 GLN B O 1
ATOM 6177 N N . VAL B 1 306 ? 7.898 37.156 27.625 1 86.19 306 VAL B N 1
ATOM 6178 C CA . VAL B 1 306 ? 7.758 38.5 28.172 1 86.19 306 VAL B CA 1
ATOM 6179 C C . VAL B 1 306 ? 6.508 38.562 29.047 1 86.19 306 VAL B C 1
ATOM 6181 O O . VAL B 1 306 ? 5.445 38.062 28.672 1 86.19 306 VAL B O 1
ATOM 6184 N N . GLY B 1 307 ? 6.648 39.094 30.234 1 81.69 307 GLY B N 1
ATOM 6185 C CA . GLY B 1 307 ? 5.512 39.312 31.109 1 81.69 307 GLY B CA 1
ATOM 6186 C C . GLY B 1 307 ? 5.211 38.156 32.031 1 81.69 307 GLY B C 1
ATOM 6187 O O . GLY B 1 307 ? 4.23 38.188 32.781 1 81.69 307 GLY B O 1
ATOM 6188 N N . LEU B 1 308 ? 5.969 37.125 31.875 1 90 308 LEU B N 1
ATOM 6189 C CA . LEU B 1 308 ? 5.789 36.031 32.812 1 90 308 LEU B CA 1
ATOM 6190 C C . LEU B 1 308 ? 6.062 36.469 34.25 1 90 308 LEU B C 1
ATOM 6192 O O . LEU B 1 308 ? 6.887 37.344 34.469 1 90 308 LEU B O 1
ATOM 6196 N N . PRO B 1 309 ? 5.375 35.906 35.156 1 89.81 309 PRO B N 1
ATOM 6197 C CA . PRO B 1 309 ? 5.668 36.219 36.562 1 89.81 309 PRO B CA 1
ATOM 6198 C C . PRO B 1 309 ? 7.09 35.844 36.969 1 89.81 309 PRO B C 1
ATOM 6200 O O . PRO B 1 309 ? 7.699 34.969 36.344 1 89.81 309 PRO B O 1
ATOM 6203 N N . GLU B 1 310 ? 7.609 36.531 37.938 1 86.88 310 GLU B N 1
ATOM 6204 C CA . GLU B 1 310 ? 8.961 36.281 38.406 1 86.88 310 GLU B CA 1
ATOM 6205 C C . GLU B 1 310 ? 9.125 34.812 38.875 1 86.88 310 GLU B C 1
ATOM 6207 O O . GLU B 1 310 ? 10.172 34.219 38.656 1 86.88 310 GLU B O 1
ATOM 6212 N N . THR B 1 311 ? 8.094 34.438 39.5 1 90.94 311 THR B N 1
ATOM 6213 C CA . THR B 1 311 ? 8.094 33.031 39.938 1 90.94 311 THR B CA 1
ATOM 6214 C C . THR B 1 311 ? 6.926 32.281 39.312 1 90.94 311 THR B C 1
ATOM 6216 O O . THR B 1 311 ? 5.77 32.688 39.469 1 90.94 311 THR B O 1
ATOM 6219 N N . LEU B 1 312 ? 7.273 31.266 38.656 1 94.25 312 LEU B N 1
ATOM 6220 C CA . LEU B 1 312 ? 6.25 30.406 38.062 1 94.25 312 LEU B CA 1
ATOM 6221 C C . LEU B 1 312 ? 5.656 29.469 39.125 1 94.25 312 LEU B C 1
ATOM 6223 O O . LEU B 1 312 ? 6.312 29.141 40.125 1 94.25 312 LEU B O 1
ATOM 6227 N N . PRO B 1 313 ? 4.371 29.109 38.969 1 94.5 313 PRO B N 1
ATOM 6228 C CA . PRO B 1 313 ? 3.863 28.031 39.812 1 94.5 313 PRO B CA 1
ATOM 6229 C C . PRO B 1 313 ? 4.742 26.781 39.781 1 94.5 313 PRO B C 1
ATOM 6231 O O . PRO B 1 313 ? 5.305 26.438 38.75 1 94.5 313 PRO B O 1
ATOM 6234 N N . SER B 1 314 ? 4.848 26.062 40.875 1 92.75 314 SER B N 1
ATOM 6235 C CA . SER B 1 314 ? 5.711 24.891 41 1 92.75 314 SER B CA 1
ATOM 6236 C C . SER B 1 314 ? 5.293 23.812 40 1 92.75 314 SER B C 1
ATOM 6238 O O . SER B 1 314 ? 6.105 22.969 39.594 1 92.75 314 SER B O 1
ATOM 6240 N N . SER B 1 315 ? 4.031 23.859 39.625 1 96.88 315 SER B N 1
ATOM 6241 C CA . SER B 1 315 ? 3.506 22.828 38.719 1 96.88 315 SER B CA 1
ATOM 6242 C C . SER B 1 315 ? 3.812 23.172 37.25 1 96.88 315 SER B C 1
ATOM 6244 O O . SER B 1 315 ? 3.461 22.406 36.344 1 96.88 315 SER B O 1
ATOM 6246 N N . VAL B 1 316 ? 4.461 24.297 37 1 97.81 316 VAL B N 1
ATOM 6247 C CA . VAL B 1 316 ? 4.699 24.703 35.625 1 97.81 316 VAL B CA 1
ATOM 6248 C C . VAL B 1 316 ? 6.188 24.984 35.406 1 97.81 316 VAL B C 1
ATOM 6250 O O . VAL B 1 316 ? 6.82 25.656 36.219 1 97.81 316 VAL B O 1
ATOM 6253 N N . MET B 1 317 ? 6.711 24.422 34.375 1 97.5 317 MET B N 1
ATOM 6254 C CA . MET B 1 317 ? 8.07 24.719 33.906 1 97.5 317 MET B CA 1
ATOM 6255 C C . MET B 1 317 ? 8.055 25.266 32.5 1 97.5 317 MET B C 1
ATOM 6257 O O . MET B 1 317 ? 7.457 24.672 31.594 1 97.5 317 MET B O 1
ATOM 6261 N N . ILE B 1 318 ? 8.625 26.438 32.312 1 96.75 318 ILE B N 1
ATOM 6262 C CA . ILE B 1 318 ? 8.766 27.047 30.984 1 96.75 318 ILE B CA 1
ATOM 6263 C C . ILE B 1 318 ? 10.242 27.141 30.609 1 96.75 318 ILE B C 1
ATOM 6265 O O . ILE B 1 318 ? 11.062 27.578 31.422 1 96.75 318 ILE B O 1
ATOM 6269 N N . HIS B 1 319 ? 10.547 26.656 29.516 1 95.5 319 HIS B N 1
ATOM 6270 C CA . HIS B 1 319 ? 11.906 26.75 29 1 95.5 319 HIS B CA 1
ATOM 6271 C C . HIS B 1 319 ? 11.914 27.094 27.516 1 95.5 319 HIS B C 1
ATOM 6273 O O . HIS B 1 319 ? 10.992 26.719 26.781 1 95.5 319 HIS B O 1
ATOM 6279 N N . HIS B 1 320 ? 12.945 27.766 27.047 1 91.12 320 HIS B N 1
ATOM 6280 C CA . HIS B 1 320 ? 12.984 28.281 25.672 1 91.12 320 HIS B CA 1
ATOM 6281 C C . HIS B 1 320 ? 13.289 27.156 24.688 1 91.12 320 HIS B C 1
ATOM 6283 O O . HIS B 1 320 ? 13.016 27.297 23.484 1 91.12 320 HIS B O 1
ATOM 6289 N N . TRP B 1 321 ? 13.898 26.141 25.125 1 88.12 321 TRP B N 1
ATOM 6290 C CA . TRP B 1 321 ? 14.203 25.031 24.219 1 88.12 321 TRP B CA 1
ATOM 6291 C C . TRP B 1 321 ? 14.047 23.688 24.938 1 88.12 321 TRP B C 1
ATOM 6293 O O . TRP B 1 321 ? 14.781 23.391 25.891 1 88.12 321 TRP B O 1
ATOM 6303 N N . ILE B 1 322 ? 13.141 22.891 24.516 1 92 322 ILE B N 1
ATOM 6304 C CA . ILE B 1 322 ? 12.883 21.547 25 1 92 322 ILE B CA 1
ATOM 6305 C C . ILE B 1 322 ? 12.828 20.562 23.844 1 92 322 ILE B C 1
ATOM 6307 O O . ILE B 1 322 ? 12.078 20.766 22.875 1 92 322 ILE B O 1
ATOM 6311 N N . PRO B 1 323 ? 13.68 19.531 23.828 1 88.75 323 PRO B N 1
ATOM 6312 C CA . PRO B 1 323 ? 13.586 18.547 22.75 1 88.75 323 PRO B CA 1
ATOM 6313 C C . PRO B 1 323 ? 12.25 17.797 22.75 1 88.75 323 PRO B C 1
ATOM 6315 O O . PRO B 1 323 ? 12.008 16.953 23.609 1 88.75 323 PRO B O 1
ATOM 6318 N N . THR B 1 324 ? 11.508 18 21.766 1 89.38 324 THR B N 1
ATOM 6319 C CA . THR B 1 324 ? 10.125 17.547 21.703 1 89.38 324 THR B CA 1
ATOM 6320 C C . THR B 1 324 ? 10.07 16.016 21.734 1 89.38 324 THR B C 1
ATOM 6322 O O . THR B 1 324 ? 9.359 15.43 22.547 1 89.38 324 THR B O 1
ATOM 6325 N N . ALA B 1 325 ? 10.812 15.344 20.906 1 86.5 325 ALA B N 1
ATOM 6326 C CA . ALA B 1 325 ? 10.758 13.883 20.797 1 86.5 325 ALA B CA 1
ATOM 6327 C C . ALA B 1 325 ? 11.117 13.227 22.125 1 86.5 325 ALA B C 1
ATOM 6329 O O . ALA B 1 325 ? 10.461 12.273 22.547 1 86.5 325 ALA B O 1
ATOM 6330 N N . ARG B 1 326 ? 12.117 13.727 22.734 1 89.44 326 ARG B N 1
ATOM 6331 C CA . ARG B 1 326 ? 12.523 13.188 24.031 1 89.44 326 ARG B CA 1
ATOM 6332 C C . ARG B 1 326 ? 11.445 13.414 25.094 1 89.44 326 ARG B C 1
ATOM 6334 O O . ARG B 1 326 ? 11.203 12.547 25.938 1 89.44 326 ARG B O 1
ATOM 6341 N N . THR B 1 327 ? 10.945 14.586 25.047 1 94.56 327 THR B N 1
ATOM 6342 C CA . THR B 1 327 ? 9.883 14.922 25.984 1 94.56 327 THR B CA 1
ATOM 6343 C C . THR B 1 327 ? 8.695 13.969 25.828 1 94.56 327 THR B C 1
ATOM 6345 O O . THR B 1 327 ? 8.195 13.43 26.812 1 94.56 327 THR B O 1
ATOM 6348 N N . LEU B 1 328 ? 8.328 13.727 24.672 1 94.06 328 LEU B N 1
ATOM 6349 C CA . LEU B 1 328 ? 7.172 12.875 24.391 1 94.06 328 LEU B CA 1
ATOM 6350 C C . LEU B 1 328 ? 7.465 11.422 24.75 1 94.06 328 LEU B C 1
ATOM 6352 O O . LEU B 1 328 ? 6.551 10.664 25.078 1 94.06 328 LEU B O 1
ATOM 6356 N N . ALA B 1 329 ? 8.688 11.047 24.734 1 91.88 329 ALA B N 1
ATOM 6357 C CA . ALA B 1 329 ? 9.078 9.68 25.078 1 91.88 329 ALA B CA 1
ATOM 6358 C C . ALA B 1 329 ? 9.117 9.492 26.594 1 91.88 329 ALA B C 1
ATOM 6360 O O . ALA B 1 329 ? 9.18 8.359 27.078 1 91.88 329 ALA B O 1
ATOM 6361 N N . HIS B 1 330 ? 9.156 10.57 27.312 1 94.88 330 HIS B N 1
ATOM 6362 C CA . HIS B 1 330 ? 9.297 10.492 28.766 1 94.88 330 HIS B CA 1
ATOM 6363 C C . HIS B 1 330 ? 8.086 9.82 29.406 1 94.88 330 HIS B C 1
ATOM 6365 O O . HIS B 1 330 ? 6.945 10.156 29.078 1 94.88 330 HIS B O 1
ATOM 6371 N N . PRO B 1 331 ? 8.297 8.961 30.344 1 95.31 331 PRO B N 1
ATOM 6372 C CA . PRO B 1 331 ? 7.191 8.172 30.891 1 95.31 331 PRO B CA 1
ATOM 6373 C C . PRO B 1 331 ? 6.191 9.023 31.672 1 95.31 331 PRO B C 1
ATOM 6375 O O . PRO B 1 331 ? 5.016 8.664 31.766 1 95.31 331 PRO B O 1
ATOM 6378 N N . LYS B 1 332 ? 6.586 10.148 32.219 1 97.75 332 LYS B N 1
ATOM 6379 C CA . LYS B 1 332 ? 5.684 10.984 33 1 97.75 332 LYS B CA 1
ATOM 6380 C C . LYS B 1 332 ? 4.816 11.859 32.094 1 97.75 332 LYS B C 1
ATOM 6382 O O . LYS B 1 332 ? 3.811 12.414 32.562 1 97.75 332 LYS B O 1
ATOM 6387 N N . VAL B 1 333 ? 5.238 12.078 30.859 1 98.12 333 VAL B N 1
ATOM 6388 C CA . VAL B 1 333 ? 4.441 12.875 29.922 1 98.12 333 VAL B CA 1
ATOM 6389 C C . VAL B 1 333 ? 3.258 12.047 29.422 1 98.12 333 VAL B C 1
ATOM 6391 O O . VAL B 1 333 ? 3.432 10.938 28.938 1 98.12 333 VAL B O 1
ATOM 6394 N N . LYS B 1 334 ? 2.039 12.664 29.547 1 98.5 334 LYS B N 1
ATOM 6395 C CA . LYS B 1 334 ? 0.852 11.859 29.281 1 98.5 334 LYS B CA 1
ATOM 6396 C C . LYS B 1 334 ? 0.012 12.469 28.156 1 98.5 334 LYS B C 1
ATOM 6398 O O . LYS B 1 334 ? -0.881 11.812 27.625 1 98.5 334 LYS B O 1
ATOM 6403 N N . ALA B 1 335 ? 0.319 13.688 27.781 1 98.5 335 ALA B N 1
ATOM 6404 C CA . ALA B 1 335 ? -0.402 14.344 26.688 1 98.5 335 ALA B CA 1
ATOM 6405 C C . ALA B 1 335 ? 0.439 15.461 26.078 1 98.5 335 ALA B C 1
ATOM 6407 O O . ALA B 1 335 ? 1.378 15.961 26.703 1 98.5 335 ALA B O 1
ATOM 6408 N N . PHE B 1 336 ? 0.113 15.828 24.891 1 98.56 336 PHE B N 1
ATOM 6409 C CA . PHE B 1 336 ? 0.82 16.859 24.141 1 98.56 336 PHE B CA 1
ATOM 6410 C C . PHE B 1 336 ? -0.147 17.922 23.641 1 98.56 336 PHE B C 1
ATOM 6412 O O . PHE B 1 336 ? -1.075 17.625 22.875 1 98.56 336 PHE B O 1
ATOM 6419 N N . VAL B 1 337 ? 0.033 19.125 24.078 1 97.88 337 VAL B N 1
ATOM 6420 C CA . VAL B 1 337 ? -0.706 20.266 23.547 1 97.88 337 VAL B CA 1
ATOM 6421 C C . VAL B 1 337 ? 0.083 20.906 22.422 1 97.88 337 VAL B C 1
ATOM 6423 O O . VAL B 1 337 ? 1.219 21.359 22.609 1 97.88 337 VAL B O 1
ATOM 6426 N N . SER B 1 338 ? -0.526 20.969 21.25 1 96.06 338 SER B N 1
ATOM 6427 C CA . SER B 1 338 ? 0.221 21.438 20.094 1 96.06 338 SER B CA 1
ATOM 6428 C C . SER B 1 338 ? -0.705 22.078 19.062 1 96.06 338 SER B C 1
ATOM 6430 O O . SER B 1 338 ? -1.929 21.984 19.172 1 96.06 338 SER B O 1
ATOM 6432 N N . HIS B 1 339 ? -0.153 22.797 18.141 1 93.38 339 HIS B N 1
ATOM 6433 C CA . HIS B 1 339 ? -0.902 23.328 17.016 1 93.38 339 HIS B CA 1
ATOM 6434 C C . HIS B 1 339 ? -1.037 22.297 15.898 1 93.38 339 HIS B C 1
ATOM 6436 O O . HIS B 1 339 ? -1.591 22.594 14.836 1 93.38 339 HIS B O 1
ATOM 6442 N N . CYS B 1 340 ? -0.469 21.094 16.062 1 92.56 340 CYS B N 1
ATOM 6443 C CA . CYS B 1 340 ? -0.603 19.969 15.133 1 92.56 340 CYS B CA 1
ATOM 6444 C C . CYS B 1 340 ? 0.29 20.172 13.914 1 92.56 340 CYS B C 1
ATOM 6446 O O . CYS B 1 340 ? -0.139 19.938 12.781 1 92.56 340 CYS B O 1
ATOM 6448 N N . GLY B 1 341 ? 1.509 20.641 14.219 1 89.44 341 GLY B N 1
ATOM 6449 C CA . GLY B 1 341 ? 2.496 20.547 13.156 1 89.44 341 GLY B CA 1
ATOM 6450 C C . GLY B 1 341 ? 2.756 19.109 12.711 1 89.44 341 GLY B C 1
ATOM 6451 O O . GLY B 1 341 ? 2.779 18.203 13.531 1 89.44 341 GLY B O 1
ATOM 6452 N N . GLY B 1 342 ? 2.93 18.922 11.469 1 86.81 342 GLY B N 1
ATOM 6453 C CA . GLY B 1 342 ? 3.039 17.578 10.914 1 86.81 342 GLY B CA 1
ATOM 6454 C C . GLY B 1 342 ? 4.082 16.719 11.617 1 86.81 342 GLY B C 1
ATOM 6455 O O . GLY B 1 342 ? 3.779 15.617 12.07 1 86.81 342 GLY B O 1
ATOM 6456 N N . ASN B 1 343 ? 5.273 17.188 11.758 1 84.31 343 ASN B N 1
ATOM 6457 C CA . ASN B 1 343 ? 6.355 16.406 12.352 1 84.31 343 ASN B CA 1
ATOM 6458 C C . ASN B 1 343 ? 6.078 16.094 13.82 1 84.31 343 ASN B C 1
ATOM 6460 O O . ASN B 1 343 ? 6.215 14.945 14.242 1 84.31 343 ASN B O 1
ATOM 6464 N N . SER B 1 344 ? 5.676 17.109 14.531 1 89.12 344 SER B N 1
ATOM 6465 C CA . SER B 1 344 ? 5.445 16.906 15.953 1 89.12 344 SER B CA 1
ATOM 6466 C C . SER B 1 344 ? 4.238 16.016 16.203 1 89.12 344 SER B C 1
ATOM 6468 O O . SER B 1 344 ? 4.211 15.25 17.172 1 89.12 344 SER B O 1
ATOM 6470 N N . ALA B 1 345 ? 3.256 16.141 15.344 1 93.06 345 ALA B N 1
ATOM 6471 C CA . ALA B 1 345 ? 2.092 15.273 15.477 1 93.06 345 ALA B CA 1
ATOM 6472 C C . ALA B 1 345 ? 2.477 13.812 15.273 1 93.06 345 ALA B C 1
ATOM 6474 O O . ALA B 1 345 ? 2.045 12.938 16.031 1 93.06 345 ALA B O 1
ATOM 6475 N N . VAL B 1 346 ? 3.289 13.547 14.273 1 92.31 346 VAL B N 1
ATOM 6476 C CA . VAL B 1 346 ? 3.732 12.188 14.008 1 92.31 346 VAL B CA 1
ATOM 6477 C C . VAL B 1 346 ? 4.605 11.695 15.164 1 92.31 346 VAL B C 1
ATOM 6479 O O . VAL B 1 346 ? 4.508 10.531 15.57 1 92.31 346 VAL B O 1
ATOM 6482 N N . GLU B 1 347 ? 5.406 12.586 15.695 1 90.31 347 GLU B N 1
ATOM 6483 C CA . GLU B 1 347 ? 6.238 12.234 16.844 1 90.31 347 GLU B CA 1
ATOM 6484 C C . GLU B 1 347 ? 5.379 11.867 18.047 1 90.31 347 GLU B C 1
ATOM 6486 O O . GLU B 1 347 ? 5.676 10.898 18.75 1 90.31 347 GLU B O 1
ATOM 6491 N N . SER B 1 348 ? 4.387 12.641 18.25 1 94.62 348 SER B N 1
ATOM 6492 C CA . SER B 1 348 ? 3.492 12.359 19.375 1 94.62 348 SER B CA 1
ATOM 6493 C C . SER B 1 348 ? 2.854 10.984 19.25 1 94.62 348 SER B C 1
ATOM 6495 O O . SER B 1 348 ? 2.824 10.211 20.203 1 94.62 348 SER B O 1
ATOM 6497 N N . MET B 1 349 ? 2.41 10.656 18.062 1 95.25 349 MET B N 1
ATOM 6498 C CA . MET B 1 349 ? 1.799 9.352 17.828 1 95.25 349 MET B CA 1
ATOM 6499 C C . MET B 1 349 ? 2.838 8.234 17.922 1 95.25 349 MET B C 1
ATOM 6501 O O . MET B 1 349 ? 2.555 7.16 18.453 1 95.25 349 MET B O 1
ATOM 6505 N N . ALA B 1 350 ? 3.99 8.508 17.438 1 93.06 350 ALA B N 1
ATOM 6506 C CA . ALA B 1 350 ? 5.062 7.52 17.5 1 93.06 350 ALA B CA 1
ATOM 6507 C C . ALA B 1 350 ? 5.418 7.18 18.953 1 93.06 350 ALA B C 1
ATOM 6509 O O . ALA B 1 350 ? 5.812 6.055 19.25 1 93.06 350 ALA B O 1
ATOM 6510 N N . MET B 1 351 ? 5.266 8.156 19.797 1 93.62 351 MET B N 1
ATOM 6511 C CA . MET B 1 351 ? 5.609 7.949 21.203 1 93.62 351 MET B CA 1
ATOM 6512 C C . MET B 1 351 ? 4.375 7.551 22.016 1 93.62 351 MET B C 1
ATOM 6514 O O . MET B 1 351 ? 4.461 7.367 23.234 1 93.62 351 MET B O 1
ATOM 6518 N N . GLY B 1 352 ? 3.254 7.469 21.359 1 96 352 GLY B N 1
ATOM 6519 C CA . GLY B 1 352 ? 2.041 6.977 22 1 96 352 GLY B CA 1
ATOM 6520 C C . GLY B 1 352 ? 1.414 7.977 22.953 1 96 352 GLY B C 1
ATOM 6521 O O . GLY B 1 352 ? 0.896 7.598 24 1 96 352 GLY B O 1
ATOM 6522 N N . LYS B 1 353 ? 1.516 9.227 22.625 1 97.88 353 LYS B N 1
ATOM 6523 C CA . LYS B 1 353 ? 0.947 10.266 23.484 1 97.88 353 LYS B CA 1
ATOM 6524 C C . LYS B 1 353 ? -0.257 10.93 22.812 1 97.88 353 LYS B C 1
ATOM 6526 O O . LYS B 1 353 ? -0.171 11.383 21.672 1 97.88 353 LYS B O 1
ATOM 6531 N N . PRO B 1 354 ? -1.382 11.008 23.484 1 98.62 354 PRO B N 1
ATOM 6532 C CA . PRO B 1 354 ? -2.533 11.703 22.906 1 98.62 354 PRO B CA 1
ATOM 6533 C C . PRO B 1 354 ? -2.262 13.18 22.656 1 98.62 354 PRO B C 1
ATOM 6535 O O . PRO B 1 354 ? -1.499 13.812 23.391 1 98.62 354 PRO B O 1
ATOM 6538 N N . LEU B 1 355 ? -2.934 13.711 21.656 1 98.56 355 LEU B N 1
ATOM 6539 C CA . LEU B 1 355 ? -2.699 15.078 21.219 1 98.56 355 LEU B CA 1
ATOM 6540 C C . LEU B 1 355 ? -3.914 15.961 21.516 1 98.56 355 LEU B C 1
ATOM 6542 O O . LEU B 1 355 ? -5.051 15.547 21.266 1 98.56 355 LEU B O 1
ATOM 6546 N N . ILE B 1 356 ? -3.717 17.047 22.141 1 98.56 356 ILE B N 1
ATOM 6547 C CA . ILE B 1 356 ? -4.691 18.125 22.297 1 98.56 356 ILE B CA 1
ATOM 6548 C C . ILE B 1 356 ? -4.344 19.281 21.344 1 98.56 356 ILE B C 1
ATOM 6550 O O . ILE B 1 356 ? -3.449 20.078 21.625 1 98.56 356 ILE B O 1
ATOM 6554 N N . GLY B 1 357 ? -5.098 19.281 20.281 1 97.56 357 GLY B N 1
ATOM 6555 C CA . GLY B 1 357 ? -4.672 20.125 19.188 1 97.56 357 GLY B CA 1
ATOM 6556 C C . GLY B 1 357 ? -5.453 21.422 19.078 1 97.56 357 GLY B C 1
ATOM 6557 O O . GLY B 1 357 ? -6.684 21.422 19.188 1 97.56 357 GLY B O 1
ATOM 6558 N N . TYR B 1 358 ? -4.758 22.5 18.859 1 94.81 358 TYR B N 1
ATOM 6559 C CA . TYR B 1 358 ? -5.309 23.812 18.531 1 94.81 358 TYR B CA 1
ATOM 6560 C C . TYR B 1 358 ? -4.621 24.406 17.312 1 94.81 358 TYR B C 1
ATOM 6562 O O . TYR B 1 358 ? -3.672 25.188 17.438 1 94.81 358 TYR B O 1
ATOM 6570 N N . PRO B 1 359 ? -5.117 24.031 16.094 1 91.69 359 PRO B N 1
ATOM 6571 C CA . PRO B 1 359 ? -4.461 24.453 14.852 1 91.69 359 PRO B CA 1
ATOM 6572 C C . PRO B 1 359 ? -4.543 25.953 14.617 1 91.69 359 PRO B C 1
ATOM 6574 O O . PRO B 1 359 ? -5.531 26.594 15 1 91.69 359 PRO B O 1
ATOM 6577 N N . GLN B 1 360 ? -3.529 26.469 13.953 1 84.5 360 GLN B N 1
ATOM 6578 C CA . GLN B 1 360 ? -3.463 27.906 13.719 1 84.5 360 GLN B CA 1
ATOM 6579 C C . GLN B 1 360 ? -3.521 28.219 12.227 1 84.5 360 GLN B C 1
ATOM 6581 O O . GLN B 1 360 ? -4.121 29.219 11.82 1 84.5 360 GLN B O 1
ATOM 6586 N N . PHE B 1 361 ? -2.893 27.391 11.422 1 79.5 361 PHE B N 1
ATOM 6587 C CA . PHE B 1 361 ? -2.879 27.703 9.992 1 79.5 361 PHE B CA 1
ATOM 6588 C C . PHE B 1 361 ? -2.514 26.484 9.172 1 79.5 361 PHE B C 1
ATOM 6590 O O . PHE B 1 361 ? -2.088 25.453 9.727 1 79.5 361 PHE B O 1
ATOM 6597 N N . GLY B 1 362 ? -2.84 26.562 7.883 1 78.75 362 GLY B N 1
ATOM 6598 C CA . GLY B 1 362 ? -2.389 25.594 6.895 1 78.75 362 GLY B CA 1
ATOM 6599 C C . GLY B 1 362 ? -3.041 24.234 7.051 1 78.75 362 GLY B C 1
ATOM 6600 O O . GLY B 1 362 ? -4.266 24.141 7.18 1 78.75 362 GLY B O 1
ATOM 6601 N N . ASP B 1 363 ? -2.125 23.188 7 1 80.81 363 ASP B N 1
ATOM 6602 C CA . ASP B 1 363 ? -2.631 21.828 7.027 1 80.81 363 ASP B CA 1
ATOM 6603 C C . ASP B 1 363 ? -2.83 21.344 8.461 1 80.81 363 ASP B C 1
ATOM 6605 O O . ASP B 1 363 ? -3.262 20.203 8.688 1 80.81 363 ASP B O 1
ATOM 6609 N N . GLN B 1 364 ? -2.658 22.25 9.398 1 89.19 364 GLN B N 1
ATOM 6610 C CA . GLN B 1 364 ? -2.738 21.875 10.805 1 89.19 364 GLN B CA 1
ATOM 6611 C C . GLN B 1 364 ? -4.148 21.438 11.18 1 89.19 364 GLN B C 1
ATOM 6613 O O . GLN B 1 364 ? -4.324 20.516 11.984 1 89.19 364 GLN B O 1
ATOM 6618 N N . MET B 1 365 ? -5.145 22.125 10.562 1 90.44 365 MET B N 1
ATOM 6619 C CA . MET B 1 365 ? -6.52 21.719 10.844 1 90.44 365 MET B CA 1
ATOM 6620 C C . MET B 1 365 ? -6.773 20.281 10.422 1 90.44 365 MET B C 1
ATOM 6622 O O . MET B 1 365 ? -7.395 19.516 11.156 1 90.44 365 MET B O 1
ATOM 6626 N N . GLY B 1 366 ? -6.273 19.969 9.266 1 91.75 366 GLY B N 1
ATOM 6627 C CA . GLY B 1 366 ? -6.426 18.609 8.766 1 91.75 366 GLY B CA 1
ATOM 6628 C C . GLY B 1 366 ? -5.707 17.578 9.602 1 91.75 366 GLY B C 1
ATOM 6629 O O . GLY B 1 366 ? -6.23 16.484 9.828 1 91.75 366 GLY B O 1
ATOM 6630 N N . VAL B 1 367 ? -4.539 17.922 10.094 1 93.69 367 VAL B N 1
ATOM 6631 C CA . VAL B 1 367 ? -3.736 17 10.891 1 93.69 367 VAL B CA 1
ATOM 6632 C C . VAL B 1 367 ? -4.402 16.766 12.25 1 93.69 367 VAL B C 1
ATOM 6634 O O . VAL B 1 367 ? -4.59 15.633 12.672 1 93.69 367 VAL B O 1
ATOM 6637 N N . CYS B 1 368 ? -4.855 17.844 12.859 1 95.62 368 CYS B N 1
ATOM 6638 C CA . CYS B 1 368 ? -5.531 17.75 14.148 1 95.62 368 CYS B CA 1
ATOM 6639 C C . CYS B 1 368 ? -6.797 16.906 14.031 1 95.62 368 CYS B C 1
ATOM 6641 O O . CYS B 1 368 ? -7.055 16.047 14.875 1 95.62 368 CYS B O 1
ATOM 6643 N N . GLN B 1 369 ? -7.492 17.156 13.031 1 95.5 369 GLN B N 1
ATOM 6644 C CA . GLN B 1 369 ? -8.766 16.484 12.844 1 95.5 369 GLN B CA 1
ATOM 6645 C C . GLN B 1 369 ? -8.562 14.984 12.625 1 95.5 369 GLN B C 1
ATOM 6647 O O . GLN B 1 369 ? -9.32 14.164 13.141 1 95.5 369 GLN B O 1
ATOM 6652 N N . ARG B 1 370 ? -7.613 14.617 11.859 1 95.62 370 ARG B N 1
ATOM 6653 C CA . ARG B 1 370 ? -7.32 13.211 11.602 1 95.62 370 ARG B CA 1
ATOM 6654 C C . ARG B 1 370 ? -6.996 12.477 12.898 1 95.62 370 ARG B C 1
ATOM 6656 O O . ARG B 1 370 ? -7.473 11.359 13.117 1 95.62 370 ARG B O 1
ATOM 6663 N N . ILE B 1 371 ? -6.203 13.078 13.727 1 97 371 ILE B N 1
ATOM 6664 C CA . ILE B 1 371 ? -5.82 12.469 14.992 1 97 371 ILE B CA 1
ATOM 6665 C C . ILE B 1 371 ? -7.051 12.32 15.891 1 97 371 ILE B C 1
ATOM 6667 O O . ILE B 1 371 ? -7.246 11.281 16.516 1 97 371 ILE B O 1
ATOM 6671 N N . ALA B 1 372 ? -7.859 13.352 15.906 1 97.56 372 ALA B N 1
ATOM 6672 C CA . ALA B 1 372 ? -9.102 13.297 16.672 1 97.56 372 ALA B CA 1
ATOM 6673 C C . ALA B 1 372 ? -10.023 12.203 16.141 1 97.56 372 ALA B C 1
ATOM 6675 O O . ALA B 1 372 ? -10.594 11.438 16.922 1 97.56 372 ALA B O 1
ATOM 6676 N N . ASP B 1 373 ? -10.156 12.125 14.836 1 96.44 373 ASP B N 1
ATOM 6677 C CA . ASP B 1 373 ? -11.008 11.125 14.211 1 96.44 373 ASP B CA 1
ATOM 6678 C C . ASP B 1 373 ? -10.508 9.711 14.516 1 96.44 373 ASP B C 1
ATOM 6680 O O . ASP B 1 373 ? -11.305 8.781 14.641 1 96.44 373 ASP B O 1
ATOM 6684 N N . ALA B 1 374 ? -9.219 9.555 14.633 1 96.56 374 ALA B N 1
ATOM 6685 C CA . ALA B 1 374 ? -8.625 8.25 14.938 1 96.56 374 ALA B CA 1
ATOM 6686 C C . ALA B 1 374 ? -8.844 7.891 16.406 1 96.56 374 ALA B C 1
ATOM 6688 O O . ALA B 1 374 ? -8.641 6.742 16.797 1 96.56 374 ALA B O 1
ATOM 6689 N N . GLY B 1 375 ? -9.18 8.859 17.203 1 97.62 375 GLY B N 1
ATOM 6690 C CA . GLY B 1 375 ? -9.445 8.625 18.625 1 97.62 375 GLY B CA 1
ATOM 6691 C C . GLY B 1 375 ? -8.219 8.773 19.5 1 97.62 375 GLY B C 1
ATOM 6692 O O . GLY B 1 375 ? -8.203 8.328 20.641 1 97.62 375 GLY B O 1
ATOM 6693 N N . ALA B 1 376 ? -7.184 9.398 18.984 1 98.31 376 ALA B N 1
ATOM 6694 C CA . ALA B 1 376 ? -5.926 9.508 19.719 1 98.31 376 ALA B CA 1
ATOM 6695 C C . ALA B 1 376 ? -5.727 10.914 20.266 1 98.31 376 ALA B C 1
ATOM 6697 O O . ALA B 1 376 ? -4.617 11.281 20.656 1 98.31 376 ALA B O 1
ATOM 6698 N N . GLY B 1 377 ? -6.754 11.672 20.312 1 98.38 377 GLY B N 1
ATOM 6699 C CA . GLY B 1 377 ? -6.723 13.039 20.812 1 98.38 377 GLY B CA 1
ATOM 6700 C C . GLY B 1 377 ? -7.98 13.82 20.484 1 98.38 377 GLY B C 1
ATOM 6701 O O . GLY B 1 377 ? -9.008 13.242 20.125 1 98.38 377 GLY B O 1
ATOM 6702 N N . ILE B 1 378 ? -7.852 15.109 20.766 1 98.38 378 ILE B N 1
ATOM 6703 C CA . ILE B 1 378 ? -8.961 16 20.438 1 98.38 378 ILE B CA 1
ATOM 6704 C C . ILE B 1 378 ? -8.438 17.25 19.734 1 98.38 378 ILE B C 1
ATOM 6706 O O . ILE B 1 378 ? -7.227 17.469 19.688 1 98.38 378 ILE B O 1
ATOM 6710 N N . THR B 1 379 ? -9.32 17.969 19.125 1 97.31 379 THR B N 1
ATOM 6711 C CA . THR B 1 379 ? -8.93 19.203 18.453 1 97.31 379 THR B CA 1
ATOM 6712 C C . THR B 1 379 ? -9.914 20.328 18.797 1 97.31 379 THR B C 1
ATOM 6714 O O . THR B 1 379 ? -11.117 20.094 18.891 1 97.31 379 THR B O 1
ATOM 6717 N N . GLY B 1 380 ? -9.391 21.5 19.062 1 95.38 380 GLY B N 1
ATOM 6718 C CA . GLY B 1 380 ? -10.172 22.719 19.219 1 95.38 380 GLY B CA 1
ATOM 6719 C C . GLY B 1 380 ? -10.344 23.484 17.922 1 95.38 380 GLY B C 1
ATOM 6720 O O . GLY B 1 380 ? -9.922 23.016 16.859 1 95.38 380 GLY B O 1
ATOM 6721 N N . PRO B 1 381 ? -10.961 24.578 17.984 1 90.75 381 PRO B N 1
ATOM 6722 C CA . PRO B 1 381 ? -11.188 25.391 16.781 1 90.75 381 PRO B CA 1
ATOM 6723 C C . PRO B 1 381 ? -9.906 26.016 16.25 1 90.75 381 PRO B C 1
ATOM 6725 O O . PRO B 1 381 ? -8.969 26.266 17.016 1 90.75 381 PRO B O 1
ATOM 6728 N N . GLN B 1 382 ? -9.906 26.234 14.969 1 87.44 382 GLN B N 1
ATOM 6729 C CA . GLN B 1 382 ? -8.797 26.984 14.391 1 87.44 382 GLN B CA 1
ATOM 6730 C C . GLN B 1 382 ? -8.633 28.344 15.055 1 87.44 382 GLN B C 1
ATOM 6732 O O . GLN B 1 382 ? -9.617 29.047 15.297 1 87.44 382 GLN B O 1
ATOM 6737 N N . GLY B 1 383 ? -7.453 28.641 15.375 1 85.31 383 GLY B N 1
ATOM 6738 C CA . GLY B 1 383 ? -7.172 29.922 15.992 1 85.31 383 GLY B CA 1
ATOM 6739 C C . GLY B 1 383 ? -7.43 29.938 17.484 1 85.31 383 GLY B C 1
ATOM 6740 O O . GLY B 1 383 ? -7.137 30.922 18.172 1 85.31 383 GLY B O 1
ATOM 6741 N N . GLY B 1 384 ? -7.926 28.812 17.969 1 89.25 384 GLY B N 1
ATOM 6742 C CA . GLY B 1 384 ? -8.172 28.719 19.391 1 89.25 384 GLY B CA 1
ATOM 6743 C C . GLY B 1 384 ? -6.941 28.344 20.188 1 89.25 384 GLY B C 1
ATOM 6744 O O . GLY B 1 384 ? -5.859 28.172 19.625 1 89.25 384 GLY B O 1
ATOM 6745 N N . TRP B 1 385 ? -7.16 28.281 21.531 1 92 385 TRP B N 1
ATOM 6746 C CA . TRP B 1 385 ? -6.074 27.953 22.453 1 92 385 TRP B CA 1
ATOM 6747 C C . TRP B 1 385 ? -6.523 26.938 23.5 1 92 385 TRP B C 1
ATOM 6749 O O . TRP B 1 385 ? -7.723 26.75 23.719 1 92 385 TRP B O 1
ATOM 6759 N N . VAL B 1 386 ? -5.543 26.375 24.125 1 96.12 386 VAL B N 1
ATOM 6760 C CA . VAL B 1 386 ? -5.77 25.25 25.031 1 96.12 386 VAL B CA 1
ATOM 6761 C C . VAL B 1 386 ? -6.754 25.641 26.125 1 96.12 386 VAL B C 1
ATOM 6763 O O . VAL B 1 386 ? -6.691 26.766 26.641 1 96.12 386 VAL B O 1
ATOM 6766 N N . GLN B 1 387 ? -7.668 24.75 26.438 1 97.25 387 GLN B N 1
ATOM 6767 C CA . GLN B 1 387 ? -8.633 24.891 27.516 1 97.25 387 GLN B CA 1
ATOM 6768 C C . GLN B 1 387 ? -8.367 23.859 28.625 1 97.25 387 GLN B C 1
ATOM 6770 O O . GLN B 1 387 ? -8.008 22.719 28.328 1 97.25 387 GLN B O 1
ATOM 6775 N N . ALA B 1 388 ? -8.586 24.312 29.844 1 97.44 388 ALA B N 1
ATOM 6776 C CA . ALA B 1 388 ? -8.344 23.422 30.969 1 97.44 388 ALA B CA 1
ATOM 6777 C C . ALA B 1 388 ? -9.219 22.172 30.891 1 97.44 388 ALA B C 1
ATOM 6779 O O . ALA B 1 388 ? -8.773 21.078 31.219 1 97.44 388 ALA B O 1
ATOM 6780 N N . GLU B 1 389 ? -10.398 22.359 30.406 1 97.31 389 GLU B N 1
ATOM 6781 C CA . GLU B 1 389 ? -11.344 21.266 30.312 1 97.31 389 GLU B CA 1
ATOM 6782 C C . GLU B 1 389 ? -10.867 20.203 29.312 1 97.31 389 GLU B C 1
ATOM 6784 O O . GLU B 1 389 ? -11.117 19.016 29.5 1 97.31 389 GLU B O 1
ATOM 6789 N N . ASP B 1 390 ? -10.25 20.641 28.234 1 98.12 390 ASP B N 1
ATOM 6790 C CA . ASP B 1 390 ? -9.75 19.719 27.234 1 98.12 390 ASP B CA 1
ATOM 6791 C C . ASP B 1 390 ? -8.609 18.859 27.797 1 98.12 390 ASP B C 1
ATOM 6793 O O . ASP B 1 390 ? -8.547 17.656 27.547 1 98.12 390 ASP B O 1
ATOM 6797 N N . VAL B 1 391 ? -7.715 19.484 28.547 1 98.31 391 VAL B N 1
ATOM 6798 C CA . VAL B 1 391 ? -6.605 18.766 29.172 1 98.31 391 VAL B CA 1
ATOM 6799 C C . VAL B 1 391 ? -7.145 17.734 30.156 1 98.31 391 VAL B C 1
ATOM 6801 O O . VAL B 1 391 ? -6.758 16.562 30.109 1 98.31 391 VAL B O 1
ATOM 6804 N N . HIS B 1 392 ? -8.078 18.141 31 1 97.81 392 HIS B N 1
ATOM 6805 C CA . HIS B 1 392 ? -8.695 17.234 31.953 1 97.81 392 HIS B CA 1
ATOM 6806 C C . HIS B 1 392 ? -9.383 16.062 31.25 1 97.81 392 HIS B C 1
ATOM 6808 O O . HIS B 1 392 ? -9.234 14.922 31.672 1 97.81 392 HIS B O 1
ATOM 6814 N N . HIS B 1 393 ? -10.078 16.406 30.234 1 98 393 HIS B N 1
ATOM 6815 C CA . HIS B 1 393 ? -10.836 15.406 29.484 1 98 393 HIS B CA 1
ATOM 6816 C C . HIS B 1 393 ? -9.922 14.32 28.922 1 98 393 HIS B C 1
ATOM 6818 O O . HIS B 1 393 ? -10.188 13.133 29.078 1 98 393 HIS B O 1
ATOM 6824 N N . VAL B 1 394 ? -8.844 14.664 28.281 1 98.44 394 VAL B N 1
ATOM 6825 C CA . VAL B 1 394 ? -7.945 13.719 27.625 1 98.44 394 VAL B CA 1
ATOM 6826 C C . VAL B 1 394 ? -7.215 12.891 28.688 1 98.44 394 VAL B C 1
ATOM 6828 O O . VAL B 1 394 ? -7.066 11.672 28.547 1 98.44 394 VAL B O 1
ATOM 6831 N N . LEU B 1 395 ? -6.844 13.531 29.797 1 98 395 LEU B N 1
ATOM 6832 C CA . LEU B 1 395 ? -6.094 12.844 30.844 1 98 395 LEU B CA 1
ATOM 6833 C C . LEU B 1 395 ? -6.988 11.883 31.609 1 98 395 LEU B C 1
ATOM 6835 O O . LEU B 1 395 ? -6.52 10.867 32.125 1 98 395 LEU B O 1
ATOM 6839 N N . SER B 1 396 ? -8.297 12.156 31.656 1 97.5 396 SER B N 1
ATOM 6840 C CA . SER B 1 396 ? -9.211 11.367 32.469 1 97.5 396 SER B CA 1
ATOM 6841 C C . SER B 1 396 ? -9.773 10.188 31.672 1 97.5 396 SER B C 1
ATOM 6843 O O . SER B 1 396 ? -10.383 9.281 32.25 1 97.5 396 SER B O 1
ATOM 6845 N N . GLN B 1 397 ? -9.664 10.195 30.438 1 97.75 397 GLN B N 1
ATOM 6846 C CA . GLN B 1 397 ? -10.211 9.133 29.594 1 97.75 397 GLN B CA 1
ATOM 6847 C C . GLN B 1 397 ? -9.094 8.266 29.016 1 97.75 397 GLN B C 1
ATOM 6849 O O . GLN B 1 397 ? -8.445 8.656 28.047 1 97.75 397 GLN B O 1
ATOM 6854 N N . PRO B 1 398 ? -8.977 7.117 29.469 1 97.56 398 PRO B N 1
ATOM 6855 C CA . PRO B 1 398 ? -7.863 6.258 29.062 1 97.56 398 PRO B CA 1
ATOM 6856 C C . PRO B 1 398 ? -7.906 5.895 27.578 1 97.56 398 PRO B C 1
ATOM 6858 O O . PRO B 1 398 ? -6.891 5.492 27.016 1 97.56 398 PRO B O 1
ATOM 6861 N N . ARG B 1 399 ? -9.016 6.023 26.938 1 97.88 399 ARG B N 1
ATOM 6862 C CA . ARG B 1 399 ? -9.188 5.609 25.562 1 97.88 399 ARG B CA 1
ATOM 6863 C C . ARG B 1 399 ? -8.234 6.375 24.641 1 97.88 399 ARG B C 1
ATOM 6865 O O . ARG B 1 399 ? -7.777 5.84 23.625 1 97.88 399 ARG B O 1
ATOM 6872 N N . TYR B 1 400 ? -7.969 7.613 24.938 1 98.5 400 TYR B N 1
ATOM 6873 C CA . TYR B 1 400 ? -7.078 8.398 24.094 1 98.5 400 TYR B CA 1
ATOM 6874 C C . TYR B 1 400 ? -5.652 7.859 24.141 1 98.5 400 TYR B C 1
ATOM 6876 O O . TYR B 1 400 ? -5.008 7.691 23.109 1 98.5 400 TYR B O 1
ATOM 6884 N N . ALA B 1 401 ? -5.227 7.594 25.344 1 98.31 401 ALA B N 1
ATOM 6885 C CA . ALA B 1 401 ? -3.883 7.043 25.5 1 98.31 401 ALA B CA 1
ATOM 6886 C C . ALA B 1 401 ? -3.77 5.668 24.859 1 98.31 401 ALA B C 1
ATOM 6888 O O . ALA B 1 401 ? -2.762 5.355 24.219 1 98.31 401 ALA B O 1
ATOM 6889 N N . MET B 1 402 ? -4.785 4.863 25.031 1 97.81 402 MET B N 1
ATOM 6890 C CA . MET B 1 402 ? -4.789 3.525 24.453 1 97.81 402 MET B CA 1
ATOM 6891 C C . MET B 1 402 ? -4.695 3.596 22.938 1 97.81 402 MET B C 1
ATOM 6893 O O . MET B 1 402 ? -3.932 2.846 22.312 1 97.81 402 MET B O 1
ATOM 6897 N N . ARG B 1 403 ? -5.422 4.5 22.328 1 98.06 403 ARG B N 1
ATOM 6898 C CA . ARG B 1 403 ? -5.391 4.656 20.875 1 98.06 403 ARG B CA 1
ATOM 6899 C C . ARG B 1 403 ? -4.047 5.211 20.422 1 98.06 403 ARG B C 1
ATOM 6901 O O . ARG B 1 403 ? -3.527 4.801 19.375 1 98.06 403 ARG B O 1
ATOM 6908 N N . ALA B 1 404 ? -3.535 6.129 21.141 1 98.12 404 ALA B N 1
ATOM 6909 C CA . ALA B 1 404 ? -2.217 6.652 20.797 1 98.12 404 ALA B CA 1
ATOM 6910 C C . ALA B 1 404 ? -1.164 5.547 20.828 1 98.12 404 ALA B C 1
ATOM 6912 O O . ALA B 1 404 ? -0.267 5.52 19.984 1 98.12 404 ALA B O 1
ATOM 6913 N N . GLN B 1 405 ? -1.29 4.68 21.734 1 97.31 405 GLN B N 1
ATOM 6914 C CA . GLN B 1 405 ? -0.371 3.549 21.812 1 97.31 405 GLN B CA 1
ATOM 6915 C C . GLN B 1 405 ? -0.546 2.621 20.609 1 97.31 405 GLN B C 1
ATOM 6917 O O . GLN B 1 405 ? 0.43 2.07 20.094 1 97.31 405 GLN B O 1
ATOM 6922 N N . THR B 1 406 ? -1.782 2.443 20.219 1 97 406 THR B N 1
ATOM 6923 C CA . THR B 1 406 ? -2.049 1.701 19 1 97 406 THR B CA 1
ATOM 6924 C C . THR B 1 406 ? -1.309 2.324 17.812 1 97 406 THR B C 1
ATOM 6926 O O . THR B 1 406 ? -0.647 1.619 17.047 1 97 406 THR B O 1
ATOM 6929 N N . MET B 1 407 ? -1.383 3.619 17.75 1 96.38 407 MET B N 1
ATOM 6930 C CA . MET B 1 407 ? -0.71 4.34 16.672 1 96.38 407 MET B CA 1
ATOM 6931 C C . MET B 1 407 ? 0.8 4.145 16.75 1 96.38 407 MET B C 1
ATOM 6933 O O . MET B 1 407 ? 1.461 3.982 15.719 1 96.38 407 MET B O 1
ATOM 6937 N N . SER B 1 408 ? 1.276 4.172 17.922 1 95.12 408 SER B N 1
ATOM 6938 C CA . SER B 1 408 ? 2.709 3.984 18.125 1 95.12 408 SER B CA 1
ATOM 6939 C C . SER B 1 408 ? 3.168 2.621 17.625 1 95.12 408 SER B C 1
ATOM 6941 O O . SER B 1 408 ? 4.156 2.523 16.891 1 95.12 408 SER B O 1
ATOM 6943 N N . ARG B 1 409 ? 2.445 1.589 17.922 1 94.94 409 ARG B N 1
ATOM 6944 C CA . ARG B 1 409 ? 2.781 0.239 17.484 1 94.94 409 ARG B CA 1
ATOM 6945 C C . ARG B 1 409 ? 2.707 0.123 15.961 1 94.94 409 ARG B C 1
ATOM 6947 O O . ARG B 1 409 ? 3.561 -0.515 15.344 1 94.94 409 ARG B O 1
ATOM 6954 N N . LEU B 1 410 ? 1.725 0.758 15.391 1 95.5 410 LEU B N 1
ATOM 6955 C CA . LEU B 1 410 ? 1.569 0.73 13.945 1 95.5 410 LEU B CA 1
ATOM 6956 C C . LEU B 1 410 ? 2.717 1.465 13.258 1 95.5 410 LEU B C 1
ATOM 6958 O O . LEU B 1 410 ? 3.312 0.95 12.312 1 95.5 410 LEU B O 1
ATOM 6962 N N . LEU B 1 411 ? 2.996 2.658 13.766 1 93.38 411 LEU B N 1
ATOM 6963 C CA . LEU B 1 411 ? 4.043 3.479 13.164 1 93.38 411 LEU B CA 1
ATOM 6964 C C . LEU B 1 411 ? 5.379 2.738 13.164 1 93.38 411 LEU B C 1
ATOM 6966 O O . LEU B 1 411 ? 6.148 2.842 12.203 1 93.38 411 LEU B O 1
ATOM 6970 N N . GLU B 1 412 ? 5.621 1.985 14.117 1 91.06 412 GLU B N 1
ATOM 6971 C CA . GLU B 1 412 ? 6.871 1.238 14.242 1 91.06 412 GLU B CA 1
ATOM 6972 C C . GLU B 1 412 ? 7.008 0.206 13.125 1 91.06 412 GLU B C 1
ATOM 6974 O O . GLU B 1 412 ? 8.117 -0.141 12.727 1 91.06 412 GLU B O 1
ATOM 6979 N N . LYS B 1 413 ? 5.918 -0.25 12.578 1 92.31 413 LYS B N 1
ATOM 6980 C CA . LYS B 1 413 ? 5.938 -1.355 11.625 1 92.31 413 LYS B CA 1
ATOM 6981 C C . LYS B 1 413 ? 6.059 -0.845 10.188 1 92.31 413 LYS B C 1
ATOM 6983 O O . LYS B 1 413 ? 6.133 -1.636 9.25 1 92.31 413 LYS B O 1
ATOM 6988 N N . PHE B 1 414 ? 6.188 0.463 9.977 1 92.81 414 PHE B N 1
ATOM 6989 C CA . PHE B 1 414 ? 6.246 0.996 8.617 1 92.81 414 PHE B CA 1
ATOM 6990 C C . PHE B 1 414 ? 7.684 1.306 8.219 1 92.81 414 PHE B C 1
ATOM 6992 O O . PHE B 1 414 ? 7.934 1.795 7.113 1 92.81 414 PHE B O 1
ATOM 6999 N N . GLY B 1 415 ? 8.688 1.079 8.969 1 89.75 415 GLY B N 1
ATOM 7000 C CA . GLY B 1 415 ? 10.086 0.911 8.609 1 89.75 415 GLY B CA 1
ATOM 7001 C C . GLY B 1 415 ? 10.867 2.209 8.648 1 89.75 415 GLY B C 1
ATOM 7002 O O . GLY B 1 415 ? 12.102 2.193 8.672 1 89.75 415 GLY B O 1
ATOM 7003 N N . GLY B 1 416 ? 10.242 3.451 8.578 1 91.75 416 GLY B N 1
ATOM 7004 C CA . GLY B 1 416 ? 10.914 4.734 8.734 1 91.75 416 GLY B CA 1
ATOM 7005 C C . GLY B 1 416 ? 11.953 4.992 7.656 1 91.75 416 GLY B C 1
ATOM 7006 O O . GLY B 1 416 ? 11.688 4.805 6.469 1 91.75 416 GLY B O 1
ATOM 7007 N N . THR B 1 417 ? 13.156 5.414 8.031 1 93.44 417 THR B N 1
ATOM 7008 C CA . THR B 1 417 ? 14.227 5.789 7.109 1 93.44 417 THR B CA 1
ATOM 7009 C C . THR B 1 417 ? 14.781 4.562 6.395 1 93.44 417 THR B C 1
ATOM 7011 O O . THR B 1 417 ? 15.172 4.645 5.227 1 93.44 417 THR B O 1
ATOM 7014 N N . SER B 1 418 ? 14.773 3.428 7.062 1 93.69 418 SER B N 1
ATOM 7015 C CA . SER B 1 418 ? 15.305 2.211 6.453 1 93.69 418 SER B CA 1
ATOM 7016 C C . SER B 1 418 ? 14.477 1.795 5.242 1 93.69 418 SER B C 1
ATOM 7018 O O . SER B 1 418 ? 15.031 1.479 4.188 1 93.69 418 SER B O 1
ATOM 7020 N N . ARG B 1 419 ? 13.18 1.823 5.453 1 94.44 419 ARG B N 1
ATOM 7021 C CA . ARG B 1 419 ? 12.281 1.478 4.352 1 94.44 419 ARG B CA 1
ATOM 7022 C C . ARG B 1 419 ? 12.43 2.461 3.195 1 94.44 419 ARG B C 1
ATOM 7024 O O . ARG B 1 419 ? 12.477 2.057 2.033 1 94.44 419 ARG B O 1
ATOM 7031 N N . ALA B 1 420 ? 12.484 3.709 3.514 1 96.5 420 ALA B N 1
ATOM 7032 C CA . ALA B 1 420 ? 12.664 4.727 2.482 1 96.5 420 ALA B CA 1
ATOM 7033 C C . ALA B 1 420 ? 13.961 4.488 1.704 1 96.5 420 ALA B C 1
ATOM 7035 O O . ALA B 1 420 ? 13.969 4.559 0.473 1 96.5 420 ALA B O 1
ATOM 7036 N N . ALA B 1 421 ? 15.023 4.203 2.412 1 97.06 421 ALA B N 1
ATOM 7037 C CA . ALA B 1 421 ? 16.312 3.961 1.776 1 97.06 421 ALA B CA 1
ATOM 7038 C C . ALA B 1 421 ? 16.266 2.727 0.878 1 97.06 421 ALA B C 1
ATOM 7040 O O . ALA B 1 421 ? 16.812 2.734 -0.229 1 97.06 421 ALA B O 1
ATOM 7041 N N . ASP B 1 422 ? 15.617 1.663 1.354 1 96.56 422 ASP B N 1
ATOM 7042 C CA . ASP B 1 422 ? 15.438 0.472 0.53 1 96.56 422 ASP B CA 1
ATOM 7043 C C . ASP B 1 422 ? 14.812 0.824 -0.816 1 96.56 422 ASP B C 1
ATOM 7045 O O . ASP B 1 422 ? 15.297 0.398 -1.865 1 96.56 422 ASP B O 1
ATOM 7049 N N . LEU B 1 423 ? 13.797 1.58 -0.738 1 97.31 423 LEU B N 1
ATOM 7050 C CA . LEU B 1 423 ? 13.031 1.903 -1.939 1 97.31 423 LEU B CA 1
ATOM 7051 C C . LEU B 1 423 ? 13.82 2.842 -2.846 1 97.31 423 LEU B C 1
ATOM 7053 O O . LEU B 1 423 ? 13.742 2.736 -4.074 1 97.31 423 LEU B O 1
ATOM 7057 N N . LEU B 1 424 ? 14.539 3.76 -2.238 1 98.25 424 LEU B N 1
ATOM 7058 C CA . LEU B 1 424 ? 15.352 4.668 -3.043 1 98.25 424 LEU B CA 1
ATOM 7059 C C . LEU B 1 424 ? 16.469 3.916 -3.756 1 98.25 424 LEU B C 1
ATOM 7061 O O . LEU B 1 424 ? 16.812 4.234 -4.898 1 98.25 424 LEU B O 1
ATOM 7065 N N . GLU B 1 425 ? 17.078 2.955 -3.104 1 97.88 425 GLU B N 1
ATOM 7066 C CA . GLU B 1 425 ? 18.094 2.115 -3.748 1 97.88 425 GLU B CA 1
ATOM 7067 C C . GLU B 1 425 ? 17.5 1.37 -4.945 1 97.88 425 GLU B C 1
ATOM 7069 O O . GLU B 1 425 ? 18.125 1.316 -6.012 1 97.88 425 GLU B O 1
ATOM 7074 N N . LEU B 1 426 ? 16.328 0.816 -4.766 1 96.88 426 LEU B N 1
ATOM 7075 C CA . LEU B 1 426 ? 15.641 0.125 -5.859 1 96.88 426 LEU B CA 1
ATOM 7076 C C . LEU B 1 426 ? 15.297 1.095 -6.984 1 96.88 426 LEU B C 1
ATOM 7078 O O . LEU B 1 426 ? 15.414 0.748 -8.164 1 96.88 426 LEU B O 1
ATOM 7082 N N . ALA B 1 427 ? 14.883 2.264 -6.551 1 97.38 427 ALA B N 1
ATOM 7083 C CA . ALA B 1 427 ? 14.547 3.279 -7.543 1 97.38 427 ALA B CA 1
ATOM 7084 C C . ALA B 1 427 ? 15.766 3.672 -8.367 1 97.38 427 ALA B C 1
ATOM 7086 O O . ALA B 1 427 ? 15.703 3.748 -9.594 1 97.38 427 ALA B O 1
ATOM 7087 N N . ALA B 1 428 ? 16.875 3.916 -7.719 1 97.5 428 ALA B N 1
ATOM 7088 C CA . ALA B 1 428 ? 18.109 4.309 -8.383 1 97.5 428 ALA B CA 1
ATOM 7089 C C . ALA B 1 428 ? 18.594 3.215 -9.336 1 97.5 428 ALA B C 1
ATOM 7091 O O . ALA B 1 428 ? 19.188 3.506 -10.375 1 97.5 428 ALA B O 1
ATOM 7092 N N . ALA B 1 429 ? 18.297 1.981 -9.016 1 95.81 429 ALA B N 1
ATOM 7093 C CA . ALA B 1 429 ? 18.688 0.845 -9.844 1 95.81 429 ALA B CA 1
ATOM 7094 C C . ALA B 1 429 ? 17.719 0.657 -11.008 1 95.81 429 ALA B C 1
ATOM 7096 O O . ALA B 1 429 ? 17.953 -0.17 -11.891 1 95.81 429 ALA B O 1
ATOM 7097 N N . GLY B 1 430 ? 16.594 1.329 -10.977 1 94.69 430 GLY B N 1
ATOM 7098 C CA . GLY B 1 430 ? 15.617 1.227 -12.047 1 94.69 430 GLY B CA 1
ATOM 7099 C C . GLY B 1 430 ? 14.625 0.097 -11.836 1 94.69 430 GLY B C 1
ATOM 7100 O O . GLY B 1 430 ? 13.875 -0.245 -12.75 1 94.69 430 GLY B O 1
ATOM 7101 N N . ASP B 1 431 ? 14.516 -0.429 -10.625 1 95.94 431 ASP B N 1
ATOM 7102 C CA . ASP B 1 431 ? 13.742 -1.644 -10.367 1 95.94 431 ASP B CA 1
ATOM 7103 C C . ASP B 1 431 ? 12.266 -1.323 -10.156 1 95.94 431 ASP B C 1
ATOM 7105 O O . ASP B 1 431 ? 11.414 -2.209 -10.25 1 95.94 431 ASP B O 1
ATOM 7109 N N . LEU B 1 432 ? 11.898 -0.08 -9.914 1 96.44 432 LEU B N 1
ATOM 7110 C CA . LEU B 1 432 ? 10.531 0.231 -9.484 1 96.44 432 LEU B CA 1
ATOM 7111 C C . LEU B 1 432 ? 9.633 0.495 -10.695 1 96.44 432 LEU B C 1
ATOM 7113 O O . LEU B 1 432 ? 8.43 0.707 -10.539 1 96.44 432 LEU B O 1
ATOM 7117 N N . ALA B 1 433 ? 10.172 0.46 -11.875 1 93.88 433 ALA B N 1
ATOM 7118 C CA . ALA B 1 433 ? 9.398 0.752 -13.086 1 93.88 433 ALA B CA 1
ATOM 7119 C C . ALA B 1 433 ? 8.211 -0.198 -13.219 1 93.88 433 ALA B C 1
ATOM 7121 O O . ALA B 1 433 ? 7.145 0.198 -13.688 1 93.88 433 ALA B O 1
ATOM 7122 N N . VAL B 1 434 ? 8.328 -1.427 -12.758 1 95.12 434 VAL B N 1
ATOM 7123 C CA . VAL B 1 434 ? 7.312 -2.459 -12.922 1 95.12 434 VAL B CA 1
ATOM 7124 C C . VAL B 1 434 ? 6.16 -2.209 -11.953 1 95.12 434 VAL B C 1
ATOM 7126 O O . VAL B 1 434 ? 5.098 -2.82 -12.07 1 95.12 434 VAL B O 1
ATOM 7129 N N . LEU B 1 435 ? 6.32 -1.268 -11.039 1 96.62 435 LEU B N 1
ATOM 7130 C CA . LEU B 1 435 ? 5.289 -0.989 -10.039 1 96.62 435 LEU B CA 1
ATOM 7131 C C . LEU B 1 435 ? 4.344 0.103 -10.531 1 96.62 435 LEU B C 1
ATOM 7133 O O . LEU B 1 435 ? 3.338 0.392 -9.883 1 96.62 435 LEU B O 1
ATOM 7137 N N . LYS B 1 436 ? 4.605 0.722 -11.695 1 95.31 436 LYS B N 1
ATOM 7138 C CA . LYS B 1 436 ? 3.76 1.782 -12.242 1 95.31 436 LYS B CA 1
ATOM 7139 C C . LYS B 1 436 ? 2.406 1.234 -12.68 1 95.31 436 LYS B C 1
ATOM 7141 O O . LYS B 1 436 ? 2.336 0.219 -13.375 1 95.31 436 LYS B O 1
ATOM 7146 N N . THR B 1 437 ? 1.341 1.864 -12.266 1 95.5 437 THR B N 1
ATOM 7147 C CA . THR B 1 437 ? 0.006 1.445 -12.68 1 95.5 437 THR B CA 1
ATOM 7148 C C . THR B 1 437 ? -0.299 1.928 -14.094 1 95.5 437 THR B C 1
ATOM 7150 O O . THR B 1 437 ? 0.348 2.852 -14.594 1 95.5 437 THR B O 1
ATOM 7153 N N . PRO B 1 438 ? -1.323 1.305 -14.711 1 93.75 438 PRO B N 1
ATOM 7154 C CA . PRO B 1 438 ? -1.733 1.769 -16.047 1 93.75 438 PRO B CA 1
ATOM 7155 C C . PRO B 1 438 ? -2.248 3.207 -16.031 1 93.75 438 PRO B C 1
ATOM 7157 O O . PRO B 1 438 ? -2.215 3.885 -17.062 1 93.75 438 PRO B O 1
ATOM 7160 N N . LEU B 1 439 ? -2.709 3.689 -14.891 1 91.12 439 LEU B N 1
ATOM 7161 C CA . LEU B 1 439 ? -3.209 5.055 -14.75 1 91.12 439 LEU B CA 1
ATOM 7162 C C . LEU B 1 439 ? -2.072 6.062 -14.859 1 91.12 439 LEU B C 1
ATOM 7164 O O . LEU B 1 439 ? -2.301 7.227 -15.195 1 91.12 439 LEU B O 1
ATOM 7168 N N . GLU B 1 440 ? -0.818 5.609 -14.648 1 90 440 GLU B N 1
ATOM 7169 C CA . GLU B 1 440 ? 0.308 6.52 -14.469 1 90 440 GLU B CA 1
ATOM 7170 C C . GLU B 1 440 ? 1.221 6.52 -15.688 1 90 440 GLU B C 1
ATOM 7172 O O . GLU B 1 440 ? 2.305 7.105 -15.664 1 90 440 GLU B O 1
ATOM 7177 N N . GLY B 1 441 ? 0.807 5.809 -16.75 1 83.31 441 GLY B N 1
ATOM 7178 C CA . GLY B 1 441 ? 1.657 5.707 -17.922 1 83.31 441 GLY B CA 1
ATOM 7179 C C . GLY B 1 441 ? 1.838 7.027 -18.641 1 83.31 441 GLY B C 1
ATOM 7180 O O . GLY B 1 441 ? 2.932 7.336 -19.109 1 83.31 441 GLY B O 1
ATOM 7181 N N . SER B 1 442 ? 0.807 7.73 -18.828 1 81.94 442 SER B N 1
ATOM 7182 C CA . SER B 1 442 ? 0.756 9.047 -19.453 1 81.94 442 SER B CA 1
ATOM 7183 C C . SER B 1 442 ? -0.528 9.781 -19.094 1 81.94 442 SER B C 1
ATOM 7185 O O . SER B 1 442 ? -1.412 9.219 -18.438 1 81.94 442 SER B O 1
ATOM 7187 N N . SER B 1 443 ? -0.51 11.016 -19.438 1 77.25 443 SER B N 1
ATOM 7188 C CA . SER B 1 443 ? -1.747 11.758 -19.203 1 77.25 443 SER B CA 1
ATOM 7189 C C . SER B 1 443 ? -2.912 11.125 -19.969 1 77.25 443 SER B C 1
ATOM 7191 O O . SER B 1 443 ? -4.023 11.039 -19.438 1 77.25 443 SER B O 1
ATOM 7193 N N . SER B 1 444 ? -2.631 10.703 -21.156 1 81.88 444 SER B N 1
ATOM 7194 C CA . SER B 1 444 ? -3.66 10.031 -21.953 1 81.88 444 SER B CA 1
ATOM 7195 C C . SER B 1 444 ? -4.07 8.703 -21.312 1 81.88 444 SER B C 1
ATOM 7197 O O . SER B 1 444 ? -5.258 8.383 -21.25 1 81.88 444 SER B O 1
ATOM 7199 N N . SER B 1 445 ? -3.076 8.039 -20.812 1 85.62 445 SER B N 1
ATOM 7200 C CA . SER B 1 445 ? -3.373 6.773 -20.156 1 85.62 445 SER B CA 1
ATOM 7201 C C . SER B 1 445 ? -4.258 6.973 -18.938 1 85.62 445 SER B C 1
ATOM 7203 O O . SER B 1 445 ? -5.172 6.184 -18.688 1 85.62 445 SER B O 1
ATOM 7205 N N . GLY B 1 446 ? -3.945 8.047 -18.234 1 86.75 446 GLY B N 1
ATOM 7206 C CA . GLY B 1 446 ? -4.777 8.344 -17.078 1 86.75 446 GLY B CA 1
ATOM 7207 C C . GLY B 1 446 ? -6.227 8.594 -17.438 1 86.75 446 GLY B C 1
ATOM 7208 O O . GLY B 1 446 ? -7.137 8.094 -16.781 1 86.75 446 GLY B O 1
ATOM 7209 N N . PHE B 1 447 ? -6.449 9.297 -18.453 1 87.75 447 PHE B N 1
ATOM 7210 C CA . PHE B 1 447 ? -7.793 9.625 -18.906 1 87.75 447 PHE B CA 1
ATOM 7211 C C . PHE B 1 447 ? -8.539 8.367 -19.344 1 87.75 447 PHE B C 1
ATOM 7213 O O . PHE B 1 447 ? -9.664 8.117 -18.891 1 87.75 447 PHE B O 1
ATOM 7220 N N . PHE B 1 448 ? -7.938 7.52 -20.141 1 90.56 448 PHE B N 1
ATOM 7221 C CA . PHE B 1 448 ? -8.602 6.367 -20.75 1 90.56 448 PHE B CA 1
ATOM 7222 C C . PHE B 1 448 ? -8.734 5.234 -19.734 1 90.56 448 PHE B C 1
ATOM 7224 O O . PHE B 1 448 ? -9.773 4.578 -19.656 1 90.56 448 PHE B O 1
ATOM 7231 N N . MET B 1 449 ? -7.723 5.082 -18.922 1 90.44 449 MET B N 1
ATOM 7232 C CA . MET B 1 449 ? -7.719 3.945 -18.016 1 90.44 449 MET B CA 1
ATOM 7233 C C . MET B 1 449 ? -8.57 4.238 -16.781 1 90.44 449 MET B C 1
ATOM 7235 O O . MET B 1 449 ? -8.93 3.322 -16.031 1 90.44 449 MET B O 1
ATOM 7239 N N . SER B 1 450 ? -8.93 5.512 -16.625 1 90.69 450 SER B N 1
ATOM 7240 C CA . SER B 1 450 ? -9.922 5.852 -15.609 1 90.69 450 SER B CA 1
ATOM 7241 C C . SER B 1 450 ? -11.344 5.617 -16.125 1 90.69 450 SER B C 1
ATOM 7243 O O . SER B 1 450 ? -12.305 5.715 -15.359 1 90.69 450 SER B O 1
ATOM 7245 N N . GLY B 1 451 ? -11.477 5.328 -17.391 1 92.5 451 GLY B N 1
ATOM 7246 C CA . GLY B 1 451 ? -12.766 5.008 -17.984 1 92.5 451 GLY B CA 1
ATOM 7247 C C . GLY B 1 451 ? -13.578 6.238 -18.344 1 92.5 451 GLY B C 1
ATOM 7248 O O . GLY B 1 451 ? -14.789 6.152 -18.531 1 92.5 451 GLY B O 1
ATOM 7249 N N . TYR B 1 452 ? -12.945 7.426 -18.359 1 92.19 452 TYR B N 1
ATOM 7250 C CA . TYR B 1 452 ? -13.672 8.656 -18.625 1 92.19 452 TYR B CA 1
ATOM 7251 C C . TYR B 1 452 ? -14.32 8.633 -20 1 92.19 452 TYR B C 1
ATOM 7253 O O . TYR B 1 452 ? -15.445 9.109 -20.172 1 92.19 452 TYR B O 1
ATOM 7261 N N . ASP B 1 453 ? -13.617 8.086 -20.984 1 93 453 ASP B N 1
ATOM 7262 C CA . ASP B 1 453 ? -14.172 8.016 -22.328 1 93 453 ASP B CA 1
ATOM 7263 C C . ASP B 1 453 ? -15.414 7.129 -22.375 1 93 453 ASP B C 1
ATOM 7265 O O . ASP B 1 453 ? -16.406 7.457 -23.031 1 93 453 ASP B O 1
ATOM 7269 N N . LEU B 1 454 ? -15.352 6.055 -21.672 1 94.94 454 LEU B N 1
ATOM 7270 C CA . LEU B 1 454 ? -16.484 5.129 -21.625 1 94.94 454 LEU B CA 1
ATOM 7271 C C . LEU B 1 454 ? -17.703 5.793 -21 1 94.94 454 LEU B C 1
ATOM 7273 O O . LEU B 1 454 ? -18.828 5.598 -21.469 1 94.94 454 LEU B O 1
ATOM 7277 N N . VAL B 1 455 ? -17.469 6.52 -19.969 1 92.5 455 VAL B N 1
ATOM 7278 C CA . VAL B 1 455 ? -18.562 7.234 -19.312 1 92.5 455 VAL B CA 1
ATOM 7279 C C . VAL B 1 455 ? -19.172 8.25 -20.281 1 92.5 455 VAL B C 1
ATOM 7281 O O . VAL B 1 455 ? -20.391 8.367 -20.359 1 92.5 455 VAL B O 1
ATOM 7284 N N . ILE B 1 456 ? -18.344 8.93 -20.984 1 92.56 456 ILE B N 1
ATOM 7285 C CA . ILE B 1 456 ? -18.812 9.914 -21.953 1 92.56 456 ILE B CA 1
ATOM 7286 C C . ILE B 1 456 ? -19.672 9.227 -23.016 1 92.56 456 ILE B C 1
ATOM 7288 O O . ILE B 1 456 ? -20.781 9.672 -23.312 1 92.56 456 ILE B O 1
ATOM 7292 N N . TYR B 1 457 ? -19.156 8.117 -23.531 1 94.69 457 TYR B N 1
ATOM 7293 C CA . TYR B 1 457 ? -19.906 7.395 -24.562 1 94.69 457 TYR B CA 1
ATOM 7294 C C . TYR B 1 457 ? -21.219 6.852 -24 1 94.69 457 TYR B C 1
ATOM 7296 O O . TYR B 1 457 ? -22.234 6.859 -24.688 1 94.69 457 TYR B O 1
ATOM 7304 N N . ALA B 1 458 ? -21.156 6.355 -22.828 1 93.5 458 ALA B N 1
ATOM 7305 C CA . ALA B 1 458 ? -22.375 5.844 -22.188 1 93.5 458 ALA B CA 1
ATOM 7306 C C . ALA B 1 458 ? -23.406 6.945 -22.031 1 93.5 458 ALA B C 1
ATOM 7308 O O . ALA B 1 458 ? -24.609 6.715 -22.25 1 93.5 458 ALA B O 1
ATOM 7309 N N . GLN B 1 459 ? -22.984 8.117 -21.641 1 92.25 459 GLN B N 1
ATOM 7310 C CA . GLN B 1 459 ? -23.891 9.25 -21.469 1 92.25 459 GLN B CA 1
ATOM 7311 C C . GLN B 1 459 ? -24.5 9.688 -22.797 1 92.25 459 GLN B C 1
ATOM 7313 O O . GLN B 1 459 ? -25.688 9.961 -22.891 1 92.25 459 GLN B O 1
ATOM 7318 N N . LEU B 1 460 ? -23.734 9.758 -23.812 1 93.69 460 LEU B N 1
ATOM 7319 C CA . LEU B 1 460 ? -24.219 10.125 -25.125 1 93.69 460 LEU B CA 1
ATOM 7320 C C . LEU B 1 460 ? -25.25 9.109 -25.625 1 93.69 460 LEU B C 1
ATOM 7322 O O . LEU B 1 460 ? -26.281 9.492 -26.188 1 93.69 460 LEU B O 1
ATOM 7326 N N . LEU B 1 461 ? -24.969 7.922 -25.375 1 94.19 461 LEU B N 1
ATOM 7327 C CA . LEU B 1 461 ? -25.906 6.871 -25.766 1 94.19 461 LEU B CA 1
ATOM 7328 C C . LEU B 1 461 ? -27.203 7 -24.984 1 94.19 461 LEU B C 1
ATOM 7330 O O . LEU B 1 461 ? -28.281 6.84 -25.562 1 94.19 461 LEU B O 1
ATOM 7334 N N . ALA B 1 462 ? -26.984 7.246 -23.719 1 92.81 462 ALA B N 1
ATOM 7335 C CA . ALA B 1 462 ? -28.188 7.41 -22.891 1 92.81 462 ALA B CA 1
ATOM 7336 C C . ALA B 1 462 ? -29.047 8.555 -23.391 1 92.81 462 ALA B C 1
ATOM 7338 O O . ALA B 1 462 ? -30.281 8.438 -23.453 1 92.81 462 ALA B O 1
ATOM 7339 N N . PHE B 1 463 ? -28.484 9.609 -23.703 1 92.19 463 PHE B N 1
ATOM 7340 C CA . PHE B 1 463 ? -29.219 10.758 -24.234 1 92.19 463 PHE B CA 1
ATOM 7341 C C . PHE B 1 463 ? -29.891 10.414 -25.562 1 92.19 463 PHE B C 1
ATOM 7343 O O . PHE B 1 463 ? -31.016 10.828 -25.828 1 92.19 463 PHE B O 1
ATOM 7350 N N . PHE B 1 464 ? -29.203 9.711 -26.359 1 92.94 464 PHE B N 1
ATOM 7351 C CA . PHE B 1 464 ? -29.75 9.305 -27.641 1 92.94 464 PHE B CA 1
ATOM 7352 C C . PHE B 1 464 ? -30.969 8.414 -27.469 1 92.94 464 PHE B C 1
ATOM 7354 O O . PHE B 1 464 ? -32 8.625 -28.125 1 92.94 464 PHE B O 1
ATOM 7361 N N . VAL B 1 465 ? -30.812 7.512 -26.578 1 92 465 VAL B N 1
ATOM 7362 C CA . VAL B 1 465 ? -31.922 6.602 -26.312 1 92 465 VAL B CA 1
ATOM 7363 C C . VAL B 1 465 ? -33.094 7.379 -25.734 1 92 465 VAL B C 1
ATOM 7365 O O . VAL B 1 465 ? -34.25 7.164 -26.141 1 92 465 VAL B O 1
ATOM 7368 N N . PHE B 1 466 ? -32.75 8.203 -24.828 1 89.94 466 PHE B N 1
ATOM 7369 C CA . PHE B 1 466 ? -33.812 9.023 -24.234 1 89.94 466 PHE B CA 1
ATOM 7370 C C . PHE B 1 466 ? -34.5 9.859 -25.297 1 89.94 466 PHE B C 1
ATOM 7372 O O . PHE B 1 466 ? -35.719 9.969 -25.312 1 89.94 466 PHE B O 1
ATOM 7379 N N . PHE B 1 467 ? -33.844 10.406 -26.172 1 87.81 467 PHE B N 1
ATOM 7380 C CA . PHE B 1 467 ? -34.375 11.227 -27.25 1 87.81 467 PHE B CA 1
ATOM 7381 C C . PHE B 1 467 ? -35.281 10.406 -28.156 1 87.81 467 PHE B C 1
ATOM 7383 O O . PHE B 1 467 ? -36.375 10.844 -28.516 1 87.81 467 PHE B O 1
ATOM 7390 N N . THR B 1 468 ? -34.812 9.25 -28.453 1 89.62 468 THR B N 1
ATOM 7391 C CA . THR B 1 468 ? -35.562 8.375 -29.344 1 89.62 468 THR B CA 1
ATOM 7392 C C . THR B 1 468 ? -36.844 7.91 -28.688 1 89.62 468 THR B C 1
ATOM 7394 O O . THR B 1 468 ? -37.906 7.809 -29.344 1 89.62 468 THR B O 1
ATOM 7397 N N . CYS B 1 469 ? -36.688 7.637 -27.406 1 87.88 469 CYS B N 1
ATOM 7398 C CA . CYS B 1 469 ? -37.875 7.223 -26.672 1 87.88 469 CYS B CA 1
ATOM 7399 C C . CYS B 1 469 ? -38.906 8.344 -26.609 1 87.88 469 CYS B C 1
ATOM 7401 O O . CYS B 1 469 ? -40.125 8.102 -26.719 1 87.88 469 CYS B O 1
ATOM 7403 N N . MET B 1 470 ? -38.5 9.5 -26.438 1 83.44 470 MET B N 1
ATOM 7404 C CA . MET B 1 470 ? -39.406 10.648 -26.375 1 83.44 470 MET B CA 1
ATOM 7405 C C . MET B 1 470 ? -40.062 10.914 -27.734 1 83.44 470 MET B C 1
ATOM 7407 O O . MET B 1 470 ? -41.219 11.281 -27.797 1 83.44 470 MET B O 1
ATOM 7411 N N . ARG B 1 471 ? -39.344 10.711 -28.703 1 82.44 471 ARG B N 1
ATOM 7412 C CA . ARG B 1 471 ? -39.875 10.914 -30.047 1 82.44 471 ARG B CA 1
ATOM 7413 C C . ARG B 1 471 ? -40.906 9.859 -30.406 1 82.44 471 ARG B C 1
ATOM 7415 O O . ARG B 1 471 ? -41.938 10.156 -31.047 1 82.44 471 ARG B O 1
ATOM 7422 N N . CYS B 1 472 ? -40.625 8.719 -29.922 1 81.06 472 CYS B N 1
ATOM 7423 C CA . CYS B 1 472 ? -41.562 7.625 -30.188 1 81.06 472 CYS B CA 1
ATOM 7424 C C . CYS B 1 472 ? -42.844 7.789 -29.375 1 81.06 472 CYS B C 1
ATOM 7426 O O . CYS B 1 472 ? -43.938 7.496 -29.875 1 81.06 472 CYS B O 1
ATOM 7428 N N . CYS B 1 473 ? -42.688 8.242 -28.172 1 73.88 473 CYS B N 1
ATOM 7429 C CA . CYS B 1 473 ? -43.875 8.453 -27.344 1 73.88 473 CYS B CA 1
ATOM 7430 C C . CYS B 1 473 ? -44.688 9.633 -27.844 1 73.88 473 CYS B C 1
ATOM 7432 O O . CYS B 1 473 ? -45.938 9.617 -27.766 1 73.88 473 CYS B O 1
ATOM 7434 N N . SER B 1 474 ? -44.094 10.664 -28.359 1 68.5 474 SER B N 1
ATOM 7435 C CA . SER B 1 474 ? -44.812 11.812 -28.906 1 68.5 474 SER B CA 1
ATOM 7436 C C . SER B 1 474 ? -45.531 11.461 -30.203 1 68.5 474 SER B C 1
ATOM 7438 O O . SER B 1 474 ? -46.625 11.945 -30.469 1 68.5 474 SER B O 1
ATOM 7440 N N . CYS B 1 475 ? -45 10.586 -31.016 1 62.78 475 CYS B N 1
ATOM 7441 C CA . CYS B 1 475 ? -45.625 10.156 -32.25 1 62.78 475 CYS B CA 1
ATOM 7442 C C . CYS B 1 475 ? -46.844 9.281 -32 1 62.78 475 CYS B C 1
ATOM 7444 O O . CYS B 1 475 ? -47.844 9.367 -32.719 1 62.78 475 CYS B O 1
ATOM 7446 N N . ARG B 1 476 ? -46.75 8.531 -30.969 1 61.41 476 ARG B N 1
ATOM 7447 C CA . ARG B 1 476 ? -47.906 7.676 -30.641 1 61.41 476 ARG B CA 1
ATOM 7448 C C . ARG B 1 476 ? -49.031 8.492 -30.047 1 61.41 476 ARG B C 1
ATOM 7450 O O . ARG B 1 476 ? -50.219 8.219 -30.328 1 61.41 476 ARG B O 1
ATOM 7457 N N . ARG B 1 477 ? -48.812 9.508 -29.344 1 60.84 477 ARG B N 1
ATOM 7458 C CA . ARG B 1 477 ? -49.844 10.367 -28.797 1 60.84 477 ARG B CA 1
ATOM 7459 C C . ARG B 1 477 ? -50.531 11.18 -29.906 1 60.84 477 ARG B C 1
ATOM 7461 O O . ARG B 1 477 ? -51.75 11.391 -29.859 1 60.84 477 ARG B O 1
ATOM 7468 N N . ARG B 1 478 ? -49.938 11.516 -30.938 1 59.91 478 ARG B N 1
ATOM 7469 C CA . ARG B 1 478 ? -50.531 12.234 -32.062 1 59.91 478 ARG B CA 1
ATOM 7470 C C . ARG B 1 478 ? -51.375 11.305 -32.938 1 59.91 478 ARG B C 1
ATOM 7472 O O . ARG B 1 478 ? -52.438 11.711 -33.438 1 59.91 478 ARG B O 1
ATOM 7479 N N . ALA B 1 479 ? -50.906 10.109 -33.062 1 61.03 479 ALA B N 1
ATOM 7480 C CA . ALA B 1 479 ? -51.656 9.141 -33.844 1 61.03 479 ALA B CA 1
ATOM 7481 C C . ALA B 1 479 ? -52.938 8.734 -33.094 1 61.03 479 ALA B C 1
ATOM 7483 O O . ALA B 1 479 ? -54 8.555 -33.719 1 61.03 479 ALA B O 1
ATOM 7484 N N . GLY B 1 480 ? -52.875 8.742 -31.812 1 59.19 480 GLY B N 1
ATOM 7485 C CA . GLY B 1 480 ? -54.062 8.469 -31.016 1 59.19 480 GLY B CA 1
ATOM 7486 C C . GLY B 1 480 ? -55.062 9.625 -30.969 1 59.19 480 GLY B C 1
ATOM 7487 O O . GLY B 1 480 ? -56.281 9.414 -31.016 1 59.19 480 GLY B O 1
ATOM 7488 N N . ALA B 1 481 ? -54.625 10.766 -31.016 1 63.69 481 ALA B N 1
ATOM 7489 C CA . ALA B 1 481 ? -55.5 11.945 -31.031 1 63.69 481 ALA B CA 1
ATOM 7490 C C . ALA B 1 481 ? -56.188 12.102 -32.375 1 63.69 481 ALA B C 1
ATOM 7492 O O . ALA B 1 481 ? -57.344 12.523 -32.438 1 63.69 481 ALA B O 1
ATOM 7493 N N . ARG B 1 482 ? -55.656 11.695 -33.406 1 66.44 482 ARG B N 1
ATOM 7494 C CA . ARG B 1 482 ? -56.25 11.734 -34.75 1 66.44 482 ARG B CA 1
ATOM 7495 C C . ARG B 1 482 ? -57.344 10.688 -34.875 1 66.44 482 ARG B C 1
ATOM 7497 O O . ARG B 1 482 ? -58.344 10.922 -35.562 1 66.44 482 ARG B O 1
ATOM 7504 N N . THR B 1 483 ? -57.219 9.664 -34.188 1 67.62 483 THR B N 1
ATOM 7505 C CA . THR B 1 483 ? -58.25 8.633 -34.219 1 67.62 483 THR B CA 1
ATOM 7506 C C . THR B 1 483 ? -59.5 9.055 -33.406 1 67.62 483 THR B C 1
ATOM 7508 O O . THR B 1 483 ? -60.625 8.781 -33.812 1 67.62 483 THR B O 1
ATOM 7511 N N . ASP B 1 484 ? -59.344 9.805 -32.438 1 70.44 484 ASP B N 1
ATOM 7512 C CA . ASP B 1 484 ? -60.469 10.281 -31.625 1 70.44 484 ASP B CA 1
ATOM 7513 C C . ASP B 1 484 ? -61.188 11.43 -32.312 1 70.44 484 ASP B C 1
ATOM 7515 O O . ASP B 1 484 ? -62.438 11.547 -32.188 1 70.44 484 ASP B O 1
ATOM 7519 N N . GLU B 1 485 ? -60.531 12.242 -33 1 65.62 485 GLU B N 1
ATOM 7520 C CA . GLU B 1 485 ? -61.188 13.328 -33.75 1 65.62 485 GLU B CA 1
ATOM 7521 C C . GLU B 1 485 ? -62 12.797 -34.906 1 65.62 485 GLU B C 1
ATOM 7523 O O . GLU B 1 485 ? -63.031 13.352 -35.25 1 65.62 485 GLU B O 1
ATOM 7528 N N . LYS B 1 486 ? -61.625 11.688 -35.281 1 60.78 486 LYS B N 1
ATOM 7529 C CA . LYS B 1 486 ? -62.375 11.055 -36.375 1 60.78 486 LYS B CA 1
ATOM 7530 C C . LYS B 1 486 ? -63.656 10.406 -35.812 1 60.78 486 LYS B C 1
ATOM 7532 O O . LYS B 1 486 ? -64.688 10.391 -36.5 1 60.78 486 LYS B O 1
ATOM 7537 N N . GLN B 1 487 ? -63.812 10.055 -34.656 1 63.16 487 GLN B N 1
ATOM 7538 C CA . GLN B 1 487 ? -65 9.391 -34.125 1 63.16 487 GLN B CA 1
ATOM 7539 C C . GLN B 1 487 ? -66.062 10.414 -33.688 1 63.16 487 GLN B C 1
ATOM 7541 O O . GLN B 1 487 ? -67.25 10.094 -33.625 1 63.16 487 GLN B O 1
ATOM 7546 N N . LYS B 1 488 ? -65.625 11.656 -33.5 1 60.81 488 LYS B N 1
ATOM 7547 C CA . LYS B 1 488 ? -66.562 12.68 -33.125 1 60.81 488 LYS B CA 1
ATOM 7548 C C . LYS B 1 488 ? -67.25 13.281 -34.344 1 60.81 488 LYS B C 1
ATOM 7550 O O . LYS B 1 488 ? -68.312 13.969 -34.188 1 60.81 488 LYS B O 1
ATOM 7555 N N . THR B 1 489 ? -66.75 13.086 -35.469 1 65.38 489 THR B N 1
ATOM 7556 C CA . THR B 1 489 ? -67.375 13.664 -36.656 1 65.38 489 THR B CA 1
ATOM 7557 C C . THR B 1 489 ? -68.25 12.641 -37.344 1 65.38 489 THR B C 1
ATOM 7559 O O . THR B 1 489 ? -68.938 12.961 -38.312 1 65.38 489 THR B O 1
ATOM 7562 N N . GLN B 1 490 ? -68.375 11.453 -36.719 1 51.56 490 GLN B N 1
ATOM 7563 C CA . GLN B 1 490 ? -69.438 10.547 -37.188 1 51.56 490 GLN B CA 1
ATOM 7564 C C . GLN B 1 490 ? -70.625 10.539 -36.219 1 51.56 490 GLN B C 1
ATOM 7566 O O . GLN B 1 490 ? -70.438 10.539 -35 1 51.56 490 GLN B O 1
#

Sequence (980 aa):
EKFDFLIVGVPLSPLHNCISIGQELCLRGHNVTVLSFAERGRQKVAKYAPKCKLNYISLGELPVSDDKEDELVRHMLTSNSTLLQISFMAQNLLTPYFNQLREGVSRVLKSGQVRPSFALLGLPFGGAGRELQAQGIDFAVNVPTILVPPVCPWASSFIPPPFYLANPHNMTFLDRLLVIGGNSLLNFGRHLAVLAGFQFSFMPDLSPDLWRGRLAFVNSIPGFDYPQLLPPLVQYTGPVVDVKKMEPFPEEVESWLEAVPEGMPVVYVSYGTMVRLTPERVAATLRTLTSAEHFTLWALPKAQQVGLPETLPSSVMIHHWIPTARTLAHPKVKAFVSHCGGNSAVESMAMGKPLIGYPQFGDQMGVCQRIADAGAGITGPQGGWVQAEDVHHVLSQPRYAMRAQTMSRLLEKFGGTSRAADLLELAAAGDLAVLKTPLEGSSSSGFFMSGYDLVIYAQLLAFFVFFTCMRCCSCRRRAGARTDEKQKTQEKFDFLIVGVPLSPLHNCISIGQELCLRGHNVTVLSFAERGRQKVAKYAPKCKLNYISLGELPVSDDKEDELVRHMLTSNSTLLQISFMAQNLLTPYFNQLREGVSRVLKSGQVRPSFALLGLPFGGAGRELQAQGIDFAVNVPTILVPPVCPWASSFIPPPFYLANPHNMTFLDRLLVIGGNSLLNFGRHLAVLAGFQFSFMPDLSPDLWRGRLAFVNSIPGFDYPQLLPPLVQYTGPVVDVKKMEPFPEEVESWLEAVPEGMPVVYVSYGTMVRLTPERVAATLRTLTSAEHFTLWALPKAQQVGLPETLPSSVMIHHWIPTARTLAHPKVKAFVSHCGGNSAVESMAMGKPLIGYPQFGDQMGVCQRIADAGAGITGPQGGWVQAEDVHHVLSQPRYAMRAQTMSRLLEKFGGTSRAADLLELAAAGDLAVLKTPLEGSSSSGFFMSGYDLVIYAQLLAFFVFFTCMRCCSCRRRAGARTDEKQKTQ

Secondary structure (DSSP, 8-state):
---EEEEE--SSTHHHHHHHHHHHHHHTT-EEEEEESHHHHHHHHHHH-TTS--EEEE-SS-SS-HHHHHHHHHHHTT---HHHHHHHHIIIIIHHHHHHHHHHHHHHHHHTS---SEEEEESP-TTHHHHHHHTT--EEEEE-S---TTTSTT--TTSPPTTS---GGG--HHHHIIIIIHHHHHHHHHHHHHHTT----SSTT--HHHHTTS-EEESS-BTTBPP--B-TTEEE----S-GGGPPPPPHHHHHHHHHSPTT--EEEEE-TTT----HHHHHHHHHHH--SS-EEEEE--GGG-TT--SS--TTEEEES---HHHHHHSTTEEEEEE---HHHHHHHHHTT--EEE---STTHHHHHHHHHHHTSEEE--TT----HHHHHHHHH-HHHHHHHHHHHHHHHTT-HHHHHHHHHHHHHTTGGGGG--GGGS-HHHHHHHTTHHHHHHHHHHHHHHHHHHHHHHHHHHHHHHHHHHHHH--/---EEEEE--SSTHHHHHHHHHHHHHHTT-EEEEEESHHHHHHHHHHH-TTS--EEEE-SS-SS-HHHHHHHHHHHTT---HHHHHHHHIIIIIHHHHHHHHHHHHHHHHHTS---SEEEEESS-TTHHHHHHHTT--EEEEE-S---TTTSTTS-TTSPPTTS---TTS--HHHHIIIIIHHHHHHHHHHHHHHTT----SSTT--HHHHTT--EEESS-BTTBPP--B-TTEEE----S-TTSPPPPPHHHHHHHHHSPTT--EEEEE-TTT----HHHHHHHHHHH--SS-EEEEE--GGG-TT--SS--TTEEEES---HHHHHHSTTEEEEEE---HHHHHHHHHTT--EEE---STTHHHHHHHHHHHTSEEE--TT----HHHHHHHHH-HHHHHHHHHHHHHHHTT-HHHHHHHHHHHHHTTGGGGG--GGGS-HHHHHHHTTHHHHHHHHHHHHHHHHHHHHHHHHHHHHHHHHHHHHH--

Organism: Symbiodinium microadriaticum (NCBI:txid2951)

Radius of gyration: 32.27 Å; Cα contacts (8 Å, |Δi|>4): 1825; chains: 2; bounding box: 100×86×88 Å

pLDDT: mean 89.09, std 10.4, range [46.22, 98.75]

Solvent-accessible surface area (backbone atoms only — not comparable to full-atom values): 50486 Å² total; per-residue (Å²): 137,78,50,34,36,32,36,38,27,52,74,50,76,46,31,48,47,54,36,25,28,40,25,49,37,33,71,73,64,30,46,37,36,38,39,24,30,34,67,63,26,51,51,48,44,52,66,48,17,72,89,31,89,64,45,77,46,63,56,39,71,59,75,64,48,70,69,54,48,52,51,49,48,55,57,40,66,72,50,89,45,56,68,58,33,46,53,49,42,43,62,70,52,46,42,51,45,21,56,49,42,26,53,31,49,42,52,45,51,74,68,57,81,52,80,52,56,23,33,41,32,15,56,72,46,38,56,34,64,55,49,33,48,75,70,71,34,54,56,30,39,39,38,69,35,61,86,39,48,76,66,37,82,64,54,46,41,56,52,44,35,44,90,45,91,61,52,61,79,69,59,50,71,68,48,40,49,54,30,30,47,44,43,46,49,50,51,51,50,50,39,50,37,43,68,72,65,54,76,75,67,74,63,71,66,53,41,58,77,80,51,47,64,33,46,29,37,30,41,23,43,64,30,55,28,82,32,50,46,38,47,68,40,56,36,58,19,7,54,41,65,66,58,83,73,48,65,78,68,49,68,70,56,48,56,50,60,68,65,51,57,88,90,49,38,26,35,36,34,39,52,68,89,77,58,79,62,48,51,68,51,45,54,50,47,51,59,42,56,58,48,92,77,35,30,28,43,33,44,42,47,68,88,51,56,51,84,61,65,94,69,68,59,92,45,46,47,76,39,56,70,62,52,61,57,40,51,46,58,35,86,52,39,58,33,36,37,28,28,24,50,53,68,60,44,48,45,30,28,53,46,26,30,14,36,44,18,26,13,67,59,70,61,12,49,34,47,22,46,31,34,27,73,57,39,20,31,42,58,57,53,75,68,42,71,87,47,50,65,57,55,52,50,54,72,70,36,65,60,22,41,54,35,7,39,40,42,15,60,52,35,65,73,34,48,17,30,61,43,49,34,53,51,50,54,38,45,54,72,58,54,52,67,53,27,44,32,42,52,34,72,38,66,62,34,29,35,54,61,69,40,51,60,56,51,51,53,52,49,53,49,48,52,50,52,52,50,52,51,50,52,53,54,53,52,50,54,54,54,54,50,56,55,56,59,55,61,69,77,105,137,78,49,34,37,33,36,41,33,61,74,50,76,55,32,47,48,54,36,24,28,42,25,50,37,33,70,73,61,30,47,39,36,37,39,26,31,34,67,63,25,52,51,47,46,52,67,50,17,74,90,32,88,65,46,74,47,64,56,39,70,61,74,63,48,72,68,53,48,51,50,51,48,56,56,40,67,72,48,88,45,55,68,58,33,45,54,48,44,45,60,70,52,47,42,51,45,17,57,48,41,25,53,30,50,43,51,44,51,73,68,57,80,52,79,52,56,24,33,41,34,22,61,74,51,35,51,40,63,55,49,33,49,76,70,71,33,55,55,30,39,39,37,68,35,62,87,40,48,76,71,37,82,63,52,47,40,54,51,44,35,46,88,44,91,63,53,63,78,68,60,51,72,67,48,41,49,55,30,30,46,42,42,47,51,50,49,50,50,50,38,50,36,44,65,71,66,55,79,60,70,75,60,61,69,59,34,59,76,81,50,45,65,32,46,29,38,30,43,24,42,64,29,55,26,82,32,48,44,38,47,68,42,56,37,57,19,8,54,39,65,67,58,83,72,46,63,77,69,50,68,72,57,48,53,50,60,67,66,51,57,87,89,50,39,26,36,36,35,41,53,68,87,78,58,79,64,49,52,68,50,45,52,50,47,50,61,42,53,57,47,94,78,35,30,28,43,33,44,43,49,68,87,52,55,51,85,60,65,95,68,66,59,92,44,46,47,78,39,55,71,63,51,59,56,41,49,45,58,35,86,52,40,57,34,36,36,28,27,23,51,54,67,60,45,49,45,30,28,53,47,26,27,15,36,45,18,24,12,68,57,68,60,10,48,35,47,21,46,30,36,28,74,57,39,21,32,41,56,56,52,76,68,41,72,86,47,50,66,57,55,50,51,55,75,71,35,66,62,22,41,53,37,8,38,40,43,16,58,52,35,65,72,34,48,17,30,60,44,49,36,54,52,49,54,37,46,53,71,57,54,51,66,53,28,45,32,43,50,37,72,37,64,62,32,30,36,57,60,68,40,52,58,57,51,52,52,50,49,52,48,49,52,50,49,51,51,52,50,51,52,52,54,52,52,51,53,52,56,53,51,54,56,54,58,56,57,70,76,100

InterPro domains:
  IPR002213 UDP-glucuronosyl/UDP-glucosyltransferase [PF00201] (214-380)
  IPR002213 UDP-glucuronosyl/UDP-glucosyltransferase [cd03784] (5-418)
  IPR050271 UDP-glycosyltransferase [PTHR48043] (21-428)

Nearest PDB structures (foldseek):
 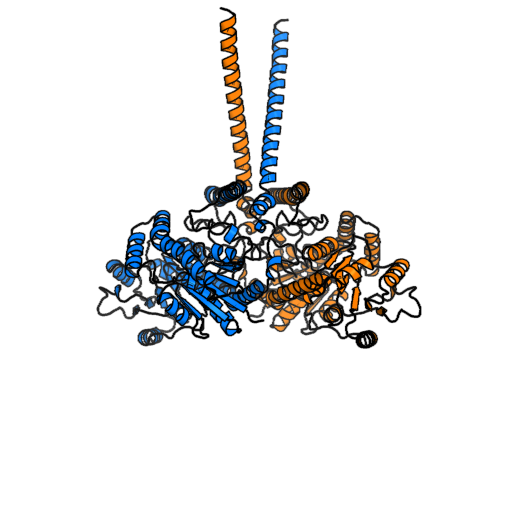 5gl5-assembly1_B  TM=7.111E-01  e=7.277E-18  Saccharomyces cerevisiae S288C
  5xvm-assembly1_A  TM=7.314E-01  e=1.097E-16  Saccharomyces cerevisiae S288C
  6ij9-assembly1_A  TM=6.893E-01  e=1.951E-15  Arabidopsis thaliana
  6ij9-assembly2_B  TM=6.656E-01  e=6.383E-14  Arabidopsis thaliana
  3hbf-assembly1_A  TM=6.417E-01  e=1.996E-14  Medicago truncatula

Foldseek 3Di:
DEFEEEEEEELDDLSLLVLLLQLVSVVVPYAYEYEYADVSNVVSNCVSNVPGRHHYDHLYHQLADPVRLLVQLVVLLVDLDQVVSVVSCCVPPVQSRLVSLLVSLLVCVVVPVDDGLEYEYEPPRNCSLVSCVVVVHYYEYEDFFEDAPPLAVFDAQLAAHLNDLDDSVDDDPVSCCCRNVVRVVVSLVLLVCVVVVDQDPPDSSSPVLSVFLHQYEYQADDLLYPDDDGFPSYAYQFHQGPLVPFDDWDPVVVVLVVPPDPPAAEEEEDADDSDADAQVRVVVQLVQQDDPRHAYEYQDAPVRCPPPDPDRPSSYDYDPDGTLSVLLLDPRHAAYEYLQDRNSLSSNLLSLHAYEHAHAHDSSSVSQSSLVSSLQAHYDDHSDDDGNVRVVVCNVDCSNSVSSVVSNVVSVPSNHSNVVSVVSVCVSVVNCSVSRDQCRPDSVSVCVVVVVVVVVVVVVVVVVVVVVVVVVVVVVVVVVVVVVVVVVVD/DAFEEEEEEELDDLSLLVLLLQLVSVVVPYAYEYEYADVSNVVSNCVSNVPGRHHYDHLYHQLADPVRLLVQLVVLLVDLDQVVSVVSCCVPPVQSRLCSRLVSLLVCVVVPVDDGLEYEYEPLNSCSLVSCVVVVHYYEYEDFQEDAPPLAVFFAQLAAHLNDLDDSVDDDPVSCCCRNVVRVVVSLVLLVCVVVVDFDPGGSSSPCLSVFLHQYEYQADDLLYPDDDGFPSYAYQFHQGPLVPFDDWDPVVVVLVVPPDPPAAEEEEDADDSDADAQVRVVVQLVQQDDPRHAYEYQDAPVRCPPPDPDRPSRYDYDPDGTLSVLLLDPRHAAYEYLQDRNSLSSNLLSLHAYEHAHAHDSSSVSQSSLVSSLQAHYDDHVDDDGNVRVVVCNVDCSNSVSSVVSNVVSVPSNHSNVVNVVSVCVSVVNCSVSRDQLRPDSVSVCVVVVVVVVVVVVVVVVVVVVVVVVVVVVVVVVVVVVVVVVVVD